Protein 2INC (pdb70)

Foldseek 3Di:
DDDDCVVCVVVQLPPDDADDVDHPCVQAPCQLAVCPPPDLVLLQVQDFPDGDDPVRLVVVVVVLCVVLVVVCVVCLVVPVLVVFQLLVVLLLLLCLLLPLVLLLVVLVLLVSLLRRYSHSVSNVLSPLSSVLSVVRSVVSLVRLVSCCVVFVSSVSSPCRCVFQQLLNVLSCLLSCVQGVRGHNLSVLQLPLAQQLVQPVLVVLVVVLLLCVLRVNNSVSSSSVSSSVSRCSNSSRNLSSLLSCVVPPHQVVSQVSNLLRNVLNLLNCLQSPQLSQLASRDPVSRPAHQLVCCVPPHDVVVCVSQVVSVHDDHPCSVVSNVCSLKRSLFSLLVCQLAQLSAQGARANRCFPVSVVVNCVNRPCCCQWVVVVVVVCLVCVLVVNNVVSHDFDDADAALNSSGHQTTTGGPVDDGDWPWDDDPRDIGTHNDPSSVVSCVVPVVVRPPDAHLVRCLVVVNQPVSGVVSSCVSRVGDPRRRYHHSVNCPSSVSVD/DDDDAPADPVCGPVPDDDDPLCRPFADPQQLVVDLQASDPDDCPDPVNVLQNVQQVVFPLDDPCPRPAAQPVSDDPVVLCVVVVVLVVVLVCLVVVVVVVVLLVPFDPVVLLVCLQQNLLCLVVLVLLLLLLCLLLVRYDIRNSNVLSVSLSVLSVVLSVSSVVVLVVSCVSPVPNCRVNCSVVSCVPPQLNPLVVVLSVVLSPNNRSLLSLLSNLQFNLLLCLLLRQVPVLVVCVVSSNPSSVVVSVSSVVSNVSSLSSSLSSLLSSVVDPPNVVSSVVSCVVSNVSSLSNLLSNQCPDDVSVVSSVRSNVSSVVSVVVSD/DFWEWEDEPQDDDIHIFDDDQFDFQQVVLVSVCVVDDVPPDDDDVVWGKWKAQPPPRHTDDRGDGNVRPPADGHGYIYTDTHD

Solvent-accessible surface area: 31194 Å² total; per-residue (Å²): 72,82,37,131,80,116,69,16,10,84,9,9,40,55,1,9,9,77,18,139,51,10,80,58,119,85,2,10,19,92,85,1,1,2,4,48,84,12,63,20,140,25,4,68,170,8,80,1,80,126,62,17,6,4,22,57,2,0,48,81,0,78,109,43,5,49,32,6,35,66,59,18,73,83,67,80,228,77,13,39,24,100,146,13,50,54,0,9,28,3,2,8,10,5,15,6,0,5,26,0,1,1,22,3,6,6,1,8,0,0,0,0,0,2,0,0,1,20,1,8,1,2,2,7,2,0,1,8,0,0,4,0,2,0,2,0,0,5,1,0,0,60,11,0,38,40,16,7,132,98,23,44,26,4,5,3,4,6,63,0,2,57,6,40,0,24,11,0,2,3,2,19,1,2,9,0,0,0,0,5,6,28,20,0,4,0,0,0,0,1,4,0,6,0,17,7,44,10,0,14,34,48,32,10,84,24,18,11,54,34,0,44,91,34,29,10,96,31,5,11,30,0,0,49,15,0,23,75,0,11,49,22,0,4,16,0,0,15,8,0,0,96,10,0,38,142,58,70,59,89,104,68,0,27,76,27,0,8,7,0,0,3,4,0,1,10,15,6,0,10,27,15,0,4,17,28,0,3,6,16,39,53,152,19,25,125,39,0,0,53,62,12,0,70,94,99,1,4,49,60,4,51,131,65,2,123,96,15,43,10,92,115,4,120,4,7,109,81,0,59,111,10,0,48,38,13,0,1,0,6,0,0,4,6,0,0,15,3,27,20,0,2,5,38,0,1,1,7,0,18,53,96,26,24,115,25,0,56,131,56,7,118,29,4,35,84,8,4,0,30,0,1,43,8,0,6,67,14,24,53,98,56,100,70,104,41,0,46,16,83,10,20,18,1,11,0,10,1,6,5,3,12,2,14,37,7,0,2,79,148,57,65,4,95,9,55,8,29,96,49,129,74,60,16,7,6,0,23,12,82,3,0,50,59,1,0,95,54,50,28,98,15,10,42,54,10,21,2,9,4,26,24,34,70,127,34,86,0,119,92,58,71,62,68,4,7,33,122,62,7,38,2,62,85,29,1,52,4,65,6,12,66,114,52,98,24,12,147,64,67,177,94,49,141,54,44,163,10,0,43,63,6,49,83,53,243,143,181,7,22,40,9,9,3,3,0,0,37,1,15,8,9,34,66,68,61,117,65,7,2,19,3,4,18,110,15,74,5,0,69,15,1,61,117,42,5,60,103,3,59,4,112,40,144,75,26,33,51,5,79,6,70,50,93,16,3,2,68,42,0,1,68,64,0,20,38,34,5,75,99,0,35,23,29,1,45,124,11,60,96,178,19,14,14,115,155,16,71,105,128,6,0,92,24,1,22,88,8,12,0,0,2,2,1,0,4,0,0,0,2,2,2,0,0,6,0,1,3,1,0,14,0,0,0,0,0,2,6,0,0,4,2,0,4,0,0,4,1,0,0,5,2,0,0,7,5,0,60,13,0,11,90,33,33,102,103,18,9,6,13,171,130,2,78,84,29,0,26,104,20,99,1,0,33,3,0,4,29,0,0,0,72,3,6,44,10,31,19,2,0,20,2,1,0,0,3,4,5,0,0,4,0,1,0,0,6,0,5,7,75,24,2,6,59,24,0,134,91,75,45,0,57,3,6,12,62,0,3,123,3,4,25,132,2,0,81,16,4,39,111,6,1,40,26,0,8,155,15,1,46,130,76,168,37,2,100,94,28,10,91,140,27,26,65,121,10,52,74,26,5,34,87,0,2,66,31,0,0,53,36,10,73,117,8,127,74,7,14,99,84,0,37,63,38,5,85,119,21,25,98,123,22,58,138,30,28,0,3,1,2,0,41,56,0,0,1,0,3,6,2,79,3,50,47,114,14,27,2,53,96,0,2,122,76,1,13,120,19,0,30,72,4,2,4,81,62,59,132,166,82,62,42,34,0,73,47,32,99,90,40,54,74,6,77,104,52,54,46,6,66,109,9,64,21,60,84,17,2,0,1,7,0,20,20,66,136

InterPro domains:
  IPR003430 Propane/methane/phenol/toluene hydroxylase [PF02332] (18-248)
  IPR007029 YHS domain [PF04945] (409-447)
  IPR009078 Ferritin-like superfamily [SSF47240] (3-491)
  IPR012348 Ribonucleotide reductase-like [G3DSA:1.10.620.20] (2-492)

Secondary structure (DSSP, 8-state):
----HHHHHHHHT------SSS-HHHHS-HHHH--TT--HHHHTT---SS---HHHHHHHHHHHHHHHHHHHHHHTTTTGGGTS-HHHHHHHHHHHHHHHHHHHHHHHHHHHHHHH-S-HHHHHHHHHHHHHHHHHHHHHHHHHHTTGGG-GGGGHHHHGGGS--HHHHHHHHHHIIIIISS-HHHHIIIIIIIIIIIIIHHHHHHHHHHHHHTT-HHHHHHHHHHHHHHHHHHTTHHHHHHHHHHTT-HHHHHHHHHHHHHHHHHHHHHHTHHIIIIIS-GGG--S-HHHHIIIIIIHHHHHHHHHHT----TTHHHHHHHTTTHHHHHHHHHHHTGGGSSS------SHHHHHHHHHHSTTTTTTHHHHHHHHHHHHHTT-GGGGS-SSPBPBPTTT-SB-B---GGG-------EEETTEEE--SSHHHHHHHHHSGGGTTT---HHHHHHTT-SSS-SHHHHHHHTT--TTTS---TTTTGGGGG--/-PPPPSS-GGGSS-SSPPPHHHHHHSS---TTS-TTS-SSS-TTSHHHHHHIIIIIT-SS--S-GGG---TT---HHHHHHHHHHHHHHHHHHHHHHHHTTTGGGS-HHHHHHHHHHTTTHHHHHHHHHHHHHHHHHH-SSHHHHHHHHHHHHHHHHHHHHHHHHHHHHHHH-TTS-TTTSHHHHHHH-HHHHHHHHHHHHHTT--SHHHHHIIIIIIIHHHHIIIIIIIHHHHHHHTT-HHHHHHHHHHHHHHHHHHHHHHHHHHHHTTSTTHHHHHHHHHHHHHHHHHHHHHHHHHHSTTHHHHHHHHHHHHHHHHHTT-/-EEEEEEETT-SBEEEEEE-TT-BHHHHHHHHHTTTBTTTB---TTSEEEEEETTT-PEEPTT-BGGGS-PPTT-EEEEEEE-

Nearest PDB structures (foldseek):
  3n1x-assembly1_B-1  TM=1.002E+00  e=7.372E-39  Pseudomonas sp. OX1
  5tdv-assembly1_F  TM=9.930E-01  e=7.762E-27  Ectopseudomonas mendocina
  3dhi-assembly1_B  TM=9.933E-01  e=3.415E-26  Ectopseudomonas mendocina
  5tds-assembly1_B  TM=9.917E-01  e=7.316E-26  Ectopseudomonas mendocina
  1fyz-assembly1_A  TM=6.584E-01  e=3.169E-04  Methylococcus capsulatus

B-factor: mean 41.69, std 8.8, range [20.0, 91.55]

Sequence (896 aa):
SMLKREDWYDLTRTTNWTPKYVTENELFPEEMSGARGISMEAWEKYDEPYKITYPEYVSIQREKDSGAYSIKAALERDGFVDRADPGWVSTMQLHFGAIALEEYAASTAEARMARFAKAPGNRNMATFGMMDENRHGQIQLYFPYANVKRSRKWDWAHKAIHTNEWAAIAARSFFDDMMMTRDSVAVSIMLTFAFETGFTNMQFLGLAADAAEAGDHTFASLISSIQTDESRHAQQGGPSLKILVENGKKDEAQQMVDVAIWRSWKLFSVLTGPIMDYYTPLESRNQSFKEFMLEWIVAQFERQLLDLGLDKPWYWDQFMQDLDETHHGMHLGVWYWRPTVWWDPAAGVSPEEREWLEEKYPGWNDTWGQCWDVITDNLVNGKPELTVPETLPTICNMCNLPIAHTPGNKWNVKDYQLEYEGRLYHFGSEADRWCFQIDPERYKNHTNLVDRFLKGEIQPADLAGALMYMSLEPGVMGDDAHDYEWVKAYQALKPLKTWSHLAGNRRRPSEYEVVSTNLHYFTDNPERPWELDSNLPMQTWYKKYCFDSPLKHDDWNAFRDPDQLVYRTYNLLQDGQESYVQGLFDQLNDRGHDQMLTREWVETLARFYTPARYLFHALQMGSVYIHQIAPASTITNCATYETADHLRWLTHTAYRTRELANCYPDVGFGKRERDVWENDPAWQGFRELIEKALIAWDWGEAFTAINLVTKPAVEEALLQQLGSLAQSEGDTLLGLLAQAQKRDAERHRRWSSALVKMALEKEGNREVLQKWVAKWEPLADKAIEAYCSALPDGENAIVEAKSASRYVRQMMGTFPIMSNFERDFVIQLVPVDTEDTMDQVAEKCAYHSINRRVHPQPEKILRVRRHEDGTLFPRGMIVSDAGLRPTETLDIIFMD

Organism: Stutzerimonas stutzeri (NCBI:txid316)

CATH classification: 1.10.620.20

Structure (mmCIF, N/CA/C/O backbone):
data_2INC
#
_entry.id   2INC
#
_cell.length_a   182.555
_cell.length_b   182.555
_cell.length_c   68.111
_cell.angle_alpha   90.00
_cell.angle_beta   90.00
_cell.angle_gamma   120.00
#
_symmetry.space_group_name_H-M   'P 31 2 1'
#
loop_
_entity.id
_entity.type
_entity.pdbx_description
1 polymer 'Toluene, o-xylene monooxygenase oxygenase subunit'
2 polymer 'Toluene, o-xylene monooxygenase oxygenase subunit'
3 polymer 'TouB protein'
4 non-polymer 'FE (III) ION'
5 non-polymer 'HEXAETHYLENE GLYCOL'
6 water water
#
loop_
_atom_site.group_PDB
_atom_site.id
_atom_site.type_symbol
_atom_site.label_atom_id
_atom_site.label_alt_id
_atom_site.label_comp_id
_atom_site.label_asym_id
_atom_site.label_entity_id
_atom_site.label_seq_id
_atom_site.pdbx_PDB_ins_code
_atom_site.Cartn_x
_atom_site.Cartn_y
_atom_site.Cartn_z
_atom_site.occupancy
_atom_site.B_iso_or_equiv
_atom_site.auth_seq_id
_atom_site.auth_comp_id
_atom_site.auth_asym_id
_atom_site.auth_atom_id
_atom_site.pdbx_PDB_model_num
ATOM 1 N N . SER A 1 1 ? 98.716 5.417 10.681 1.00 37.21 2 SER A N 1
ATOM 2 C CA . SER A 1 1 ? 97.664 5.246 9.689 1.00 39.45 2 SER A CA 1
ATOM 3 C C . SER A 1 1 ? 97.362 3.760 9.590 1.00 38.65 2 SER A C 1
ATOM 4 O O . SER A 1 1 ? 98.186 2.934 10.013 1.00 37.65 2 SER A O 1
ATOM 7 N N . MET A 1 2 ? 96.175 3.463 9.072 1.00 38.58 3 MET A N 1
ATOM 8 C CA . MET A 1 2 ? 95.709 2.074 8.817 1.00 39.50 3 MET A CA 1
ATOM 9 C C . MET A 1 2 ? 95.681 1.791 7.330 1.00 40.02 3 MET A C 1
ATOM 10 O O . MET A 1 2 ? 95.358 2.687 6.529 1.00 38.84 3 MET A O 1
ATOM 15 N N . LEU A 1 3 ? 95.972 0.541 6.947 1.00 39.39 4 LEU A N 1
ATOM 16 C CA . LEU A 1 3 ? 95.713 0.139 5.570 1.00 39.29 4 LEU A CA 1
ATOM 17 C C . LEU A 1 3 ? 94.208 0.122 5.264 1.00 39.68 4 LEU A C 1
ATOM 18 O O . LEU A 1 3 ? 93.360 0.035 6.165 1.00 38.33 4 LEU A O 1
ATOM 23 N N . LYS A 1 4 ? 93.901 0.161 3.969 1.00 39.89 5 LYS A N 1
ATOM 24 C CA . LYS A 1 4 ? 92.549 -0.060 3.438 1.00 42.20 5 LYS A CA 1
ATOM 25 C C . LYS A 1 4 ? 92.344 -1.568 3.408 1.00 41.22 5 LYS A C 1
ATOM 26 O O . LYS A 1 4 ? 93.279 -2.273 3.080 1.00 41.32 5 LYS A O 1
ATOM 32 N N . ARG A 1 5 ? 91.143 -2.054 3.743 1.00 40.60 6 ARG A N 1
ATOM 33 C CA . ARG A 1 5 ? 90.869 -3.471 3.823 1.00 40.49 6 ARG A CA 1
ATOM 34 C C . ARG A 1 5 ? 91.295 -4.213 2.566 1.00 41.21 6 ARG A C 1
ATOM 35 O O . ARG A 1 5 ? 91.817 -5.336 2.617 1.00 39.18 6 ARG A O 1
ATOM 43 N N . GLU A 1 6 ? 91.038 -3.576 1.429 1.00 41.30 7 GLU A N 1
ATOM 44 C CA . GLU A 1 6 ? 91.198 -4.219 0.157 1.00 42.83 7 GLU A CA 1
ATOM 45 C C . GLU A 1 6 ? 92.665 -4.524 -0.100 1.00 42.19 7 GLU A C 1
ATOM 46 O O . GLU A 1 6 ? 92.986 -5.420 -0.858 1.00 42.20 7 GLU A O 1
ATOM 52 N N . ASP A 1 7 ? 93.556 -3.767 0.530 1.00 41.52 8 ASP A N 1
ATOM 53 C CA . ASP A 1 7 ? 94.984 -3.977 0.331 1.00 40.94 8 ASP A CA 1
ATOM 54 C C . ASP A 1 7 ? 95.551 -5.213 1.008 1.00 39.03 8 ASP A C 1
ATOM 55 O O . ASP A 1 7 ? 96.574 -5.719 0.565 1.00 36.96 8 ASP A O 1
ATOM 60 N N . TRP A 1 8 ? 94.883 -5.722 2.058 1.00 36.29 9 TRP A N 1
ATOM 61 C CA . TRP A 1 8 ? 95.426 -6.872 2.778 1.00 35.22 9 TRP A CA 1
ATOM 62 C C . TRP A 1 8 ? 94.457 -8.065 2.926 1.00 35.76 9 TRP A C 1
ATOM 63 O O . TRP A 1 8 ? 94.840 -9.142 3.418 1.00 35.50 9 TRP A O 1
ATOM 74 N N . TYR A 1 9 ? 93.211 -7.857 2.523 1.00 35.18 10 TYR A N 1
ATOM 75 C CA . TYR A 1 9 ? 92.186 -8.842 2.723 1.00 35.67 10 TYR A CA 1
ATOM 76 C C . TYR A 1 9 ? 92.569 -10.215 2.173 1.00 35.55 10 TYR A C 1
ATOM 77 O O . TYR A 1 9 ? 92.418 -11.220 2.860 1.00 35.34 10 TYR A O 1
ATOM 86 N N . ASP A 1 10 ? 93.057 -10.278 0.938 1.00 35.26 11 ASP A N 1
ATOM 87 C CA . ASP A 1 10 ? 93.427 -11.562 0.395 1.00 35.37 11 ASP A CA 1
ATOM 88 C C . ASP A 1 10 ? 94.376 -12.387 1.257 1.00 34.05 11 ASP A C 1
ATOM 89 O O . ASP A 1 10 ? 94.285 -13.588 1.282 1.00 34.39 11 ASP A O 1
ATOM 94 N N . LEU A 1 11 ? 95.330 -11.768 1.929 1.00 33.36 12 LEU A N 1
ATOM 95 C CA . LEU A 1 11 ? 96.228 -12.562 2.767 1.00 34.36 12 LEU A CA 1
ATOM 96 C C . LEU A 1 11 ? 95.491 -13.337 3.890 1.00 34.70 12 LEU A C 1
ATOM 97 O O . LEU A 1 11 ? 96.005 -14.326 4.440 1.00 33.36 12 LEU A O 1
ATOM 102 N N . THR A 1 12 ? 94.291 -12.904 4.212 1.00 35.08 13 THR A N 1
ATOM 103 C CA . THR A 1 12 ? 93.542 -13.628 5.270 1.00 36.50 13 THR A CA 1
ATOM 104 C C . THR A 1 12 ? 93.035 -14.967 4.746 1.00 35.04 13 THR A C 1
ATOM 105 O O . THR A 1 12 ? 92.819 -15.872 5.511 1.00 37.53 13 THR A O 1
ATOM 109 N N . ARG A 1 13 ? 92.857 -15.098 3.440 1.00 34.71 14 ARG A N 1
ATOM 110 C CA . ARG A 1 13 ? 92.412 -16.372 2.851 1.00 35.23 14 ARG A CA 1
ATOM 111 C C . ARG A 1 13 ? 93.459 -17.027 1.941 1.00 34.84 14 ARG A C 1
ATOM 112 O O . ARG A 1 13 ? 93.142 -17.874 1.101 1.00 35.61 14 ARG A O 1
ATOM 120 N N . THR A 1 14 ? 94.711 -16.624 2.092 1.00 32.89 15 THR A N 1
ATOM 121 C CA . THR A 1 14 ? 95.854 -17.324 1.484 1.00 33.26 15 THR A CA 1
ATOM 122 C C . THR A 1 14 ? 96.385 -18.342 2.472 1.00 32.79 15 THR A C 1
ATOM 123 O O . THR A 1 14 ? 97.429 -18.150 3.125 1.00 33.29 15 THR A O 1
ATOM 127 N N . THR A 1 15 ? 95.615 -19.426 2.630 1.00 31.34 16 THR A N 1
ATOM 128 C CA . THR A 1 15 ? 95.881 -20.309 3.770 1.00 31.99 16 THR A CA 1
ATOM 129 C C . THR A 1 15 ? 95.937 -21.777 3.373 1.00 31.10 16 THR A C 1
ATOM 130 O O . THR A 1 15 ? 96.226 -22.599 4.187 1.00 32.42 16 THR A O 1
ATOM 134 N N . ASN A 1 16 ? 95.701 -22.066 2.104 1.00 31.93 17 ASN A N 1
ATOM 135 C CA . ASN A 1 16 ? 95.876 -23.426 1.612 1.00 32.58 17 ASN A CA 1
ATOM 136 C C . ASN A 1 16 ? 97.366 -23.752 1.443 1.00 33.15 17 ASN A C 1
ATOM 137 O O . ASN A 1 16 ? 98.190 -22.893 1.048 1.00 31.92 17 ASN A O 1
ATOM 142 N N . TRP A 1 17 ? 97.695 -25.000 1.753 1.00 32.42 18 TRP A N 1
ATOM 143 C CA . TRP A 1 17 ? 99.029 -25.519 1.524 1.00 33.02 18 TRP A CA 1
ATOM 144 C C . TRP A 1 17 ? 98.910 -27.004 1.167 1.00 33.15 18 TRP A C 1
ATOM 145 O O . TRP A 1 17 ? 97.823 -27.603 1.314 1.00 33.33 18 TRP A O 1
ATOM 156 N N . THR A 1 18 ? 100.015 -27.553 0.668 1.00 33.20 19 THR A N 1
ATOM 157 C CA . THR A 1 18 ? 100.089 -28.897 0.130 1.00 34.41 19 THR A CA 1
ATOM 158 C C . THR A 1 18 ? 100.601 -29.766 1.250 1.00 35.14 19 THR A C 1
ATOM 159 O O . THR A 1 18 ? 101.771 -29.630 1.615 1.00 34.34 19 THR A O 1
ATOM 163 N N . PRO A 1 19 ? 99.731 -30.661 1.795 1.00 36.97 20 PRO A N 1
ATOM 164 C CA . PRO A 1 19 ? 100.150 -31.466 2.951 1.00 37.46 20 PRO A CA 1
ATOM 165 C C . PRO A 1 19 ? 101.219 -32.496 2.579 1.00 38.03 20 PRO A C 1
ATOM 166 O O . PRO A 1 19 ? 101.308 -32.902 1.447 1.00 38.67 20 PRO A O 1
ATOM 170 N N . LYS A 1 20 ? 102.053 -32.862 3.531 1.00 38.46 21 LYS A N 1
ATOM 171 C CA . LYS A 1 20 ? 103.175 -33.756 3.239 1.00 38.54 21 LYS A CA 1
ATOM 172 C C . LYS A 1 20 ? 103.199 -34.886 4.223 1.00 38.31 21 LYS A C 1
ATOM 173 O O . LYS A 1 20 ? 103.582 -36.017 3.876 1.00 38.61 21 LYS A O 1
ATOM 179 N N . TYR A 1 21 ? 102.862 -34.582 5.477 1.00 36.07 22 TYR A N 1
ATOM 180 C CA . TYR A 1 21 ? 103.019 -35.566 6.515 1.00 36.25 22 TYR A CA 1
ATOM 181 C C . TYR A 1 21 ? 101.777 -36.431 6.664 1.00 36.40 22 TYR A C 1
ATOM 182 O O . TYR A 1 21 ? 101.780 -37.414 7.452 1.00 35.84 22 TYR A O 1
ATOM 191 N N . VAL A 1 22 ? 100.713 -36.014 5.958 1.00 36.35 23 VAL A N 1
ATOM 192 C CA . VAL A 1 22 ? 99.442 -36.705 5.833 1.00 35.93 23 VAL A CA 1
ATOM 193 C C . VAL A 1 22 ? 99.023 -36.451 4.391 1.00 36.73 23 VAL A C 1
ATOM 194 O O . VAL A 1 22 ? 99.524 -35.518 3.713 1.00 35.21 23 VAL A O 1
ATOM 198 N N . THR A 1 23 ? 98.109 -37.262 3.882 1.00 35.84 24 THR A N 1
ATOM 199 C CA . THR A 1 23 ? 97.675 -37.019 2.493 1.00 36.43 24 THR A CA 1
ATOM 200 C C . THR A 1 23 ? 96.513 -36.014 2.434 1.00 36.00 24 THR A C 1
ATOM 201 O O . THR A 1 23 ? 95.852 -35.740 3.452 1.00 35.93 24 THR A O 1
ATOM 205 N N . GLU A 1 24 ? 96.239 -35.482 1.253 1.00 35.78 25 GLU A N 1
ATOM 206 C CA . GLU A 1 24 ? 95.150 -34.520 1.090 1.00 37.18 25 GLU A CA 1
ATOM 207 C C . GLU A 1 24 ? 93.795 -35.140 1.420 1.00 38.85 25 GLU A C 1
ATOM 208 O O . GLU A 1 24 ? 92.972 -34.519 2.128 1.00 38.02 25 GLU A O 1
ATOM 214 N N . ASN A 1 25 ? 93.586 -36.404 0.979 1.00 39.13 26 ASN A N 1
ATOM 215 C CA . ASN A 1 25 ? 92.323 -37.143 1.276 1.00 39.50 26 ASN A CA 1
ATOM 216 C C . ASN A 1 25 ? 92.185 -37.443 2.766 1.00 39.24 26 ASN A C 1
ATOM 217 O O . ASN A 1 25 ? 91.061 -37.506 3.294 1.00 41.05 26 ASN A O 1
ATOM 222 N N . GLU A 1 26 ? 93.294 -37.596 3.458 1.00 38.47 27 GLU A N 1
ATOM 223 C CA . GLU A 1 26 ? 93.227 -37.805 4.905 1.00 39.65 27 GLU A CA 1
ATOM 224 C C . GLU A 1 26 ? 92.844 -36.502 5.595 1.00 38.51 27 GLU A C 1
ATOM 225 O O . GLU A 1 26 ? 92.054 -36.505 6.522 1.00 37.57 27 GLU A O 1
ATOM 231 N N . LEU A 1 27 ? 93.409 -35.385 5.126 1.00 38.04 28 LEU A N 1
ATOM 232 C CA . LEU A 1 27 ? 93.222 -34.087 5.796 1.00 36.35 28 LEU A CA 1
ATOM 233 C C . LEU A 1 27 ? 91.827 -33.531 5.530 1.00 36.80 28 LEU A C 1
ATOM 234 O O . LEU A 1 27 ? 91.217 -32.871 6.391 1.00 36.61 28 LEU A O 1
ATOM 239 N N . PHE A 1 28 ? 91.328 -33.819 4.330 1.00 36.15 29 PHE A N 1
ATOM 240 C CA . PHE A 1 28 ? 90.006 -33.432 3.912 1.00 36.28 29 PHE A CA 1
ATOM 241 C C . PHE A 1 28 ? 89.213 -34.684 3.467 1.00 37.91 29 PHE A C 1
ATOM 242 O O . PHE A 1 28 ? 89.064 -34.907 2.242 1.00 38.77 29 PHE A O 1
ATOM 250 N N . PRO A 1 29 ? 88.708 -35.493 4.436 1.00 38.52 30 PRO A N 1
ATOM 251 C CA . PRO A 1 29 ? 87.978 -36.724 4.060 1.00 39.02 30 PRO A CA 1
ATOM 252 C C . PRO A 1 29 ? 86.772 -36.408 3.171 1.00 39.40 30 PRO A C 1
ATOM 253 O O . PRO A 1 29 ? 86.003 -35.501 3.503 1.00 38.68 30 PRO A O 1
ATOM 257 N N . GLU A 1 30 ? 86.616 -37.108 2.039 1.00 39.37 31 GLU A N 1
ATOM 258 C CA . GLU A 1 30 ? 85.552 -36.765 1.088 1.00 38.99 31 GLU A CA 1
ATOM 259 C C . GLU A 1 30 ? 84.129 -36.715 1.688 1.00 38.11 31 GLU A C 1
ATOM 260 O O . GLU A 1 30 ? 83.351 -35.799 1.341 1.00 37.41 31 GLU A O 1
ATOM 266 N N . GLU A 1 31 ? 83.828 -37.613 2.647 1.00 36.94 32 GLU A N 1
ATOM 267 C CA . GLU A 1 31 ? 82.500 -37.591 3.283 1.00 35.53 32 GLU A CA 1
ATOM 268 C C . GLU A 1 31 ? 82.262 -36.298 4.063 1.00 35.82 32 GLU A C 1
ATOM 269 O O . GLU A 1 31 ? 81.107 -35.912 4.289 1.00 35.05 32 GLU A O 1
ATOM 275 N N . MET A 1 32 ? 83.345 -35.622 4.466 1.00 35.12 33 MET A N 1
ATOM 276 C CA . MET A 1 32 ? 83.212 -34.348 5.180 1.00 34.94 33 MET A CA 1
ATOM 277 C C . MET A 1 32 ? 83.374 -33.130 4.260 1.00 35.02 33 MET A C 1
ATOM 278 O O . MET A 1 32 ? 82.705 -32.127 4.485 1.00 36.85 33 MET A O 1
ATOM 283 N N . SER A 1 33 ? 84.265 -33.208 3.264 1.00 34.31 34 SER A N 1
ATOM 284 C CA . SER A 1 33 ? 84.625 -32.048 2.462 1.00 35.22 34 SER A CA 1
ATOM 285 C C . SER A 1 33 ? 83.789 -31.905 1.226 1.00 34.81 34 SER A C 1
ATOM 286 O O . SER A 1 33 ? 83.512 -30.798 0.796 1.00 34.99 34 SER A O 1
ATOM 289 N N . GLY A 1 34 ? 83.420 -33.026 0.625 1.00 34.29 35 GLY A N 1
ATOM 290 C CA . GLY A 1 34 ? 82.625 -32.938 -0.593 1.00 34.44 35 GLY A CA 1
ATOM 291 C C . GLY A 1 34 ? 83.273 -32.204 -1.753 1.00 33.89 35 GLY A C 1
ATOM 292 O O . GLY A 1 34 ? 82.583 -31.532 -2.499 1.00 35.67 35 GLY A O 1
ATOM 293 N N . ALA A 1 35 ? 84.573 -32.356 -1.933 1.00 35.04 36 ALA A N 1
ATOM 294 C CA . ALA A 1 35 ? 85.296 -31.571 -2.959 1.00 35.77 36 ALA A CA 1
ATOM 295 C C . ALA A 1 35 ? 85.027 -32.127 -4.361 1.00 37.86 36 ALA A C 1
ATOM 296 O O . ALA A 1 35 ? 85.276 -31.444 -5.362 1.00 38.29 36 ALA A O 1
ATOM 298 N N . ARG A 1 36 ? 84.510 -33.359 -4.414 1.00 39.42 37 ARG A N 1
ATOM 299 C CA . ARG A 1 36 ? 83.920 -33.956 -5.644 1.00 39.88 37 ARG A CA 1
ATOM 300 C C . ARG A 1 36 ? 84.895 -34.093 -6.844 1.00 41.34 37 ARG A C 1
ATOM 301 O O . ARG A 1 36 ? 84.491 -33.971 -8.007 1.00 43.14 37 ARG A O 1
ATOM 309 N N . GLY A 1 37 ? 86.156 -34.385 -6.532 1.00 42.30 38 GLY A N 1
ATOM 310 C CA . GLY A 1 37 ? 87.202 -34.535 -7.530 1.00 43.53 38 GLY A CA 1
ATOM 311 C C . GLY A 1 37 ? 87.663 -33.212 -8.106 1.00 44.23 38 GLY A C 1
ATOM 312 O O . GLY A 1 37 ? 88.465 -33.193 -9.042 1.00 45.22 38 GLY A O 1
ATOM 313 N N . ILE A 1 38 ? 87.167 -32.094 -7.580 1.00 43.45 39 ILE A N 1
ATOM 314 C CA . ILE A 1 38 ? 87.627 -30.782 -8.046 1.00 42.94 39 ILE A CA 1
ATOM 315 C C . ILE A 1 38 ? 88.853 -30.419 -7.223 1.00 41.68 39 ILE A C 1
ATOM 316 O O . ILE A 1 38 ? 88.849 -30.596 -6.013 1.00 41.85 39 ILE A O 1
ATOM 321 N N . SER A 1 39 ? 89.924 -29.957 -7.875 1.00 41.46 40 SER A N 1
ATOM 322 C CA . SER A 1 39 ? 91.238 -29.820 -7.222 1.00 41.92 40 SER A CA 1
ATOM 323 C C . SER A 1 39 ? 91.247 -28.685 -6.215 1.00 41.13 40 SER A C 1
ATOM 324 O O . SER A 1 39 ? 90.424 -27.769 -6.289 1.00 39.55 40 SER A O 1
ATOM 327 N N . MET A 1 40 ? 92.186 -28.751 -5.277 1.00 42.18 41 MET A N 1
ATOM 328 C CA . MET A 1 40 ? 92.412 -27.635 -4.381 1.00 42.53 41 MET A CA 1
ATOM 329 C C . MET A 1 40 ? 92.579 -26.351 -5.201 1.00 42.58 41 MET A C 1
ATOM 330 O O . MET A 1 40 ? 91.953 -25.334 -4.926 1.00 41.38 41 MET A O 1
ATOM 335 N N . GLU A 1 41 ? 93.399 -26.387 -6.241 1.00 42.82 42 GLU A N 1
ATOM 336 C CA . GLU A 1 41 ? 93.572 -25.186 -7.070 1.00 44.17 42 GLU A CA 1
ATOM 337 C C . GLU A 1 41 ? 92.262 -24.557 -7.623 1.00 41.77 42 GLU A C 1
ATOM 338 O O . GLU A 1 41 ? 92.112 -23.347 -7.634 1.00 41.00 42 GLU A O 1
ATOM 344 N N . ALA A 1 42 ? 91.338 -25.383 -8.111 1.00 40.95 43 ALA A N 1
ATOM 345 C CA . ALA A 1 42 ? 90.069 -24.886 -8.633 1.00 39.22 43 ALA A CA 1
ATOM 346 C C . ALA A 1 42 ? 89.117 -24.388 -7.516 1.00 38.83 43 ALA A C 1
ATOM 347 O O . ALA A 1 42 ? 88.330 -23.455 -7.743 1.00 38.56 43 ALA A O 1
ATOM 349 N N . TRP A 1 43 ? 89.180 -24.975 -6.317 1.00 38.07 44 TRP A N 1
ATOM 350 C CA . TRP A 1 43 ? 88.383 -24.425 -5.158 1.00 37.55 44 TRP A CA 1
ATOM 351 C C . TRP A 1 43 ? 88.841 -23.043 -4.698 1.00 38.23 44 TRP A C 1
ATOM 352 O O . TRP A 1 43 ? 88.087 -22.283 -4.076 1.00 37.60 44 TRP A O 1
ATOM 363 N N . GLU A 1 44 ? 90.107 -22.725 -4.955 1.00 38.51 45 GLU A N 1
ATOM 364 C CA . GLU A 1 44 ? 90.665 -21.437 -4.589 1.00 39.65 45 GLU A CA 1
ATOM 365 C C . GLU A 1 44 ? 90.160 -20.293 -5.448 1.00 40.69 45 GLU A C 1
ATOM 366 O O . GLU A 1 44 ? 90.397 -19.124 -5.129 1.00 41.02 45 GLU A O 1
ATOM 372 N N . LYS A 1 45 ? 89.439 -20.615 -6.519 1.00 42.11 46 LYS A N 1
ATOM 373 C CA . LYS A 1 45 ? 88.711 -19.600 -7.260 1.00 44.19 46 LYS A CA 1
ATOM 374 C C . LYS A 1 45 ? 87.509 -19.020 -6.498 1.00 43.97 46 LYS A C 1
ATOM 375 O O . LYS A 1 45 ? 86.949 -17.987 -6.889 1.00 42.30 46 LYS A O 1
ATOM 381 N N . TYR A 1 46 ? 87.151 -19.662 -5.375 1.00 43.68 47 TYR A N 1
ATOM 382 C CA . TYR A 1 46 ? 86.019 -19.236 -4.545 1.00 42.16 47 TYR A CA 1
ATOM 383 C C . TYR A 1 46 ? 86.193 -17.795 -4.079 1.00 43.72 47 TYR A C 1
ATOM 384 O O . TYR A 1 46 ? 87.165 -17.484 -3.375 1.00 43.01 47 TYR A O 1
ATOM 393 N N . ASP A 1 47 ? 85.240 -16.923 -4.431 1.00 44.29 48 ASP A N 1
ATOM 394 C CA . ASP A 1 47 ? 85.342 -15.533 -4.011 1.00 46.33 48 ASP A CA 1
ATOM 395 C C . ASP A 1 47 ? 84.020 -14.986 -3.453 1.00 47.00 48 ASP A C 1
ATOM 396 O O . ASP A 1 47 ? 83.095 -14.686 -4.202 1.00 48.46 48 ASP A O 1
ATOM 401 N N . GLU A 1 48 ? 83.951 -14.858 -2.127 1.00 46.37 49 GLU A N 1
ATOM 402 C CA . GLU A 1 48 ? 82.728 -14.432 -1.476 1.00 45.66 49 GLU A CA 1
ATOM 403 C C . GLU A 1 48 ? 82.476 -12.974 -1.817 1.00 45.03 49 GLU A C 1
ATOM 404 O O . GLU A 1 48 ? 83.403 -12.187 -1.752 1.00 45.70 49 GLU A O 1
ATOM 410 N N . PRO A 1 49 ? 81.226 -12.604 -2.185 1.00 44.67 50 PRO A N 1
ATOM 411 C CA . PRO A 1 49 ? 81.020 -11.196 -2.530 1.00 43.60 50 PRO A CA 1
ATOM 412 C C . PRO A 1 49 ? 81.088 -10.226 -1.371 1.00 43.88 50 PRO A C 1
ATOM 413 O O . PRO A 1 49 ? 81.502 -9.093 -1.598 1.00 43.26 50 PRO A O 1
ATOM 417 N N . TYR A 1 50 ? 80.677 -10.622 -0.168 1.00 43.21 51 TYR A N 1
ATOM 418 C CA . TYR A 1 50 ? 80.647 -9.701 1.010 1.00 45.05 51 TYR A CA 1
ATOM 419 C C . TYR A 1 50 ? 81.815 -10.015 1.926 1.00 45.04 51 TYR A C 1
ATOM 420 O O . TYR A 1 50 ? 81.938 -11.130 2.407 1.00 46.96 51 TYR A O 1
ATOM 429 N N . LYS A 1 51 ? 82.690 -9.060 2.164 1.00 43.37 52 LYS A N 1
ATOM 430 C CA . LYS A 1 51 ? 83.925 -9.388 2.840 1.00 42.28 52 LYS A CA 1
ATOM 431 C C . LYS A 1 51 ? 83.871 -8.798 4.237 1.00 39.61 52 LYS A C 1
ATOM 432 O O . LYS A 1 51 ? 83.196 -7.809 4.461 1.00 40.77 52 LYS A O 1
ATOM 438 N N . ILE A 1 52 ? 84.485 -9.430 5.212 1.00 37.81 53 ILE A N 1
ATOM 439 C CA . ILE A 1 52 ? 84.495 -8.845 6.575 1.00 36.16 53 ILE A CA 1
ATOM 440 C C . ILE A 1 52 ? 85.747 -9.357 7.295 1.00 34.59 53 ILE A C 1
ATOM 441 O O . ILE A 1 52 ? 86.187 -10.456 7.051 1.00 33.44 53 ILE A O 1
ATOM 446 N N . THR A 1 53 ? 86.349 -8.557 8.160 1.00 33.38 54 THR A N 1
ATOM 447 C CA . THR A 1 53 ? 87.530 -9.044 8.835 1.00 33.15 54 THR A CA 1
ATOM 448 C C . THR A 1 53 ? 87.204 -9.071 10.316 1.00 31.77 54 THR A C 1
ATOM 449 O O . THR A 1 53 ? 86.237 -8.437 10.737 1.00 33.44 54 THR A O 1
ATOM 453 N N . TYR A 1 54 ? 88.013 -9.760 11.098 1.00 30.96 55 TYR A N 1
ATOM 454 C CA . TYR A 1 54 ? 87.733 -9.961 12.547 1.00 32.16 55 TYR A CA 1
ATOM 455 C C . TYR A 1 54 ? 87.459 -8.654 13.280 1.00 31.90 55 TYR A C 1
ATOM 456 O O . TYR A 1 54 ? 86.472 -8.559 13.973 1.00 33.43 55 TYR A O 1
ATOM 465 N N . PRO A 1 55 ? 88.318 -7.641 13.119 1.00 32.57 56 PRO A N 1
ATOM 466 C CA . PRO A 1 55 ? 88.085 -6.413 13.849 1.00 32.41 56 PRO A CA 1
ATOM 467 C C . PRO A 1 55 ? 86.799 -5.746 13.516 1.00 32.07 56 PRO A C 1
ATOM 468 O O . PRO A 1 55 ? 86.134 -5.217 14.419 1.00 32.46 56 PRO A O 1
ATOM 472 N N . GLU A 1 56 ? 86.416 -5.736 12.242 1.00 31.11 57 GLU A N 1
ATOM 473 C CA . GLU A 1 56 ? 85.138 -5.206 11.894 1.00 32.96 57 GLU A CA 1
ATOM 474 C C . GLU A 1 56 ? 83.999 -6.011 12.548 1.00 32.55 57 GLU A C 1
ATOM 475 O O . GLU A 1 56 ? 82.980 -5.454 13.015 1.00 34.50 57 GLU A O 1
ATOM 481 N N . TYR A 1 57 ? 84.148 -7.327 12.555 1.00 30.96 58 TYR A N 1
ATOM 482 C CA . TYR A 1 57 ? 83.101 -8.238 13.024 1.00 31.31 58 TYR A CA 1
ATOM 483 C C . TYR A 1 57 ? 82.808 -7.930 14.436 1.00 31.24 58 TYR A C 1
ATOM 484 O O . TYR A 1 57 ? 81.680 -7.671 14.759 1.00 31.96 58 TYR A O 1
ATOM 493 N N . VAL A 1 58 ? 83.827 -7.931 15.287 1.00 31.22 59 VAL A N 1
ATOM 494 C CA . VAL A 1 58 ? 83.566 -7.788 16.734 1.00 33.47 59 VAL A CA 1
ATOM 495 C C . VAL A 1 58 ? 83.020 -6.436 17.086 1.00 34.34 59 VAL A C 1
ATOM 496 O O . VAL A 1 58 ? 82.301 -6.269 18.075 1.00 35.43 59 VAL A O 1
ATOM 500 N N . SER A 1 59 ? 83.339 -5.450 16.254 1.00 34.26 60 SER A N 1
ATOM 501 C CA . SER A 1 59 ? 82.929 -4.098 16.544 1.00 34.82 60 SER A CA 1
ATOM 502 C C . SER A 1 59 ? 81.448 -3.911 16.154 1.00 33.17 60 SER A C 1
ATOM 503 O O . SER A 1 59 ? 80.634 -3.466 16.941 1.00 32.15 60 SER A O 1
ATOM 506 N N . ILE A 1 60 ? 81.088 -4.294 14.945 1.00 31.82 61 ILE A N 1
ATOM 507 C CA . ILE A 1 60 ? 79.713 -4.215 14.500 1.00 33.14 61 ILE A CA 1
ATOM 508 C C . ILE A 1 60 ? 78.777 -5.091 15.355 1.00 31.65 61 ILE A C 1
ATOM 509 O O . ILE A 1 60 ? 77.657 -4.686 15.664 1.00 30.76 61 ILE A O 1
ATOM 514 N N . GLN A 1 61 ? 79.238 -6.287 15.773 1.00 29.77 62 GLN A N 1
ATOM 515 C CA . GLN A 1 61 ? 78.352 -7.211 16.447 1.00 30.66 62 GLN A CA 1
ATOM 516 C C . GLN A 1 61 ? 78.238 -6.830 17.896 1.00 32.33 62 GLN A C 1
ATOM 517 O O . GLN A 1 61 ? 77.227 -7.075 18.531 1.00 33.91 62 GLN A O 1
ATOM 523 N N . ARG A 1 62 ? 79.253 -6.186 18.423 1.00 31.67 63 ARG A N 1
ATOM 524 C CA . ARG A 1 62 ? 79.116 -5.635 19.783 1.00 31.58 63 ARG A CA 1
ATOM 525 C C . ARG A 1 62 ? 77.959 -4.605 19.784 1.00 33.10 63 ARG A C 1
ATOM 526 O O . ARG A 1 62 ? 77.109 -4.612 20.696 1.00 32.65 63 ARG A O 1
ATOM 534 N N . GLU A 1 63 ? 77.891 -3.768 18.751 1.00 35.12 64 GLU A N 1
ATOM 535 C CA . GLU A 1 63 ? 76.869 -2.708 18.707 1.00 37.12 64 GLU A CA 1
ATOM 536 C C . GLU A 1 63 ? 75.457 -3.271 18.515 1.00 36.05 64 GLU A C 1
ATOM 537 O O . GLU A 1 63 ? 74.500 -2.806 19.162 1.00 36.56 64 GLU A O 1
ATOM 543 N N . LYS A 1 64 ? 75.336 -4.286 17.674 1.00 35.47 65 LYS A N 1
ATOM 544 C CA . LYS A 1 64 ? 74.069 -5.011 17.485 1.00 34.33 65 LYS A CA 1
ATOM 545 C C . LYS A 1 64 ? 73.443 -5.495 18.783 1.00 36.06 65 LYS A C 1
ATOM 546 O O . LYS A 1 64 ? 72.262 -5.224 19.022 1.00 35.09 65 LYS A O 1
ATOM 552 N N . ASP A 1 65 ? 74.233 -6.176 19.602 1.00 34.87 66 ASP A N 1
ATOM 553 C CA . ASP A 1 65 ? 73.775 -6.704 20.890 1.00 36.59 66 ASP A CA 1
ATOM 554 C C . ASP A 1 65 ? 73.564 -5.619 21.938 1.00 36.95 66 ASP A C 1
ATOM 555 O O . ASP A 1 65 ? 72.603 -5.678 22.725 1.00 36.58 66 ASP A O 1
ATOM 560 N N . SER A 1 66 ? 74.420 -4.602 21.951 1.00 37.50 67 SER A N 1
ATOM 561 C CA . SER A 1 66 ? 74.165 -3.442 22.792 1.00 39.28 67 SER A CA 1
ATOM 562 C C . SER A 1 66 ? 72.762 -2.920 22.533 1.00 39.20 67 SER A C 1
ATOM 563 O O . SER A 1 66 ? 72.020 -2.717 23.482 1.00 39.44 67 SER A O 1
ATOM 566 N N . GLY A 1 67 ? 72.397 -2.779 21.260 1.00 37.36 68 GLY A N 1
ATOM 567 C CA . GLY A 1 67 ? 71.104 -2.259 20.868 1.00 38.10 68 GLY A CA 1
ATOM 568 C C . GLY A 1 67 ? 69.957 -3.167 21.275 1.00 38.74 68 GLY A C 1
ATOM 569 O O . GLY A 1 67 ? 69.056 -2.743 22.045 1.00 40.08 68 GLY A O 1
ATOM 570 N N . ALA A 1 68 ? 70.002 -4.415 20.789 1.00 37.60 69 ALA A N 1
ATOM 571 C CA . ALA A 1 68 ? 68.920 -5.387 20.979 1.00 36.24 69 ALA A CA 1
ATOM 572 C C . ALA A 1 68 ? 68.721 -5.694 22.466 1.00 35.67 69 ALA A C 1
ATOM 573 O O . ALA A 1 68 ? 67.587 -5.741 22.932 1.00 36.58 69 ALA A O 1
ATOM 575 N N . TYR A 1 69 ? 69.787 -5.890 23.216 1.00 34.80 70 TYR A N 1
ATOM 576 C CA . TYR A 1 69 ? 69.619 -6.144 24.635 1.00 35.67 70 TYR A CA 1
ATOM 577 C C . TYR A 1 69 ? 69.110 -4.897 25.373 1.00 36.97 70 TYR A C 1
ATOM 578 O O . TYR A 1 69 ? 68.433 -5.008 26.397 1.00 37.59 70 TYR A O 1
ATOM 587 N N . SER A 1 70 ? 69.491 -3.721 24.880 1.00 37.27 71 SER A N 1
ATOM 588 C CA . SER A 1 70 ? 68.980 -2.474 25.432 1.00 38.28 71 SER A CA 1
ATOM 589 C C . SER A 1 70 ? 67.495 -2.342 25.229 1.00 37.06 71 SER A C 1
ATOM 590 O O . SER A 1 70 ? 66.818 -1.884 26.142 1.00 37.27 71 SER A O 1
ATOM 593 N N . ILE A 1 71 ? 67.015 -2.648 24.018 1.00 37.11 72 ILE A N 1
ATOM 594 C CA . ILE A 1 71 ? 65.594 -2.551 23.717 1.00 36.69 72 ILE A CA 1
ATOM 595 C C . ILE A 1 71 ? 64.876 -3.514 24.682 1.00 36.69 72 ILE A C 1
ATOM 596 O O . ILE A 1 71 ? 63.883 -3.134 25.357 1.00 36.77 72 ILE A O 1
ATOM 601 N N . LYS A 1 72 ? 65.359 -4.752 24.762 1.00 35.24 73 LYS A N 1
ATOM 602 C CA . LYS A 1 72 ? 64.702 -5.734 25.596 1.00 36.17 73 LYS A CA 1
ATOM 603 C C . LYS A 1 72 ? 64.5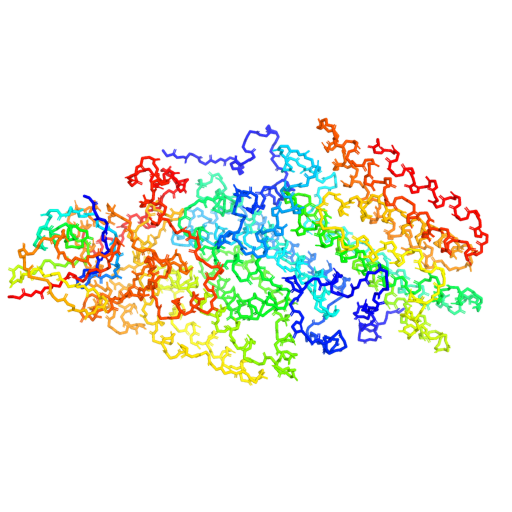73 -5.204 27.040 1.00 37.70 73 LYS A C 1
ATOM 604 O O . LYS A 1 72 ? 63.480 -5.283 27.619 1.00 38.99 73 LYS A O 1
ATOM 610 N N . ALA A 1 73 ? 65.667 -4.699 27.610 1.00 38.36 74 ALA A N 1
ATOM 611 C CA . ALA A 1 73 ? 65.674 -4.312 29.048 1.00 38.61 74 ALA A CA 1
ATOM 612 C C . ALA A 1 73 ? 64.717 -3.118 29.272 1.00 39.37 74 ALA A C 1
ATOM 613 O O . ALA A 1 73 ? 64.010 -3.058 30.293 1.00 39.42 74 ALA A O 1
ATOM 615 N N . ALA A 1 74 ? 64.646 -2.221 28.286 1.00 39.11 75 ALA A N 1
ATOM 616 C CA . ALA A 1 74 ? 63.828 -1.034 28.410 1.00 40.37 75 ALA A CA 1
ATOM 617 C C . ALA A 1 74 ? 62.316 -1.413 28.463 1.00 41.65 75 ALA A C 1
ATOM 618 O O . ALA A 1 74 ? 61.519 -0.753 29.156 1.00 41.62 75 ALA A O 1
ATOM 620 N N . LEU A 1 75 ? 61.943 -2.459 27.735 1.00 41.83 76 LEU A N 1
ATOM 621 C CA . LEU A 1 75 ? 60.531 -2.771 27.479 1.00 43.65 76 LEU A CA 1
ATOM 622 C C . LEU A 1 75 ? 60.049 -3.926 28.362 1.00 46.19 76 LEU A C 1
ATOM 623 O O . LEU A 1 75 ? 58.880 -4.354 28.264 1.00 45.87 76 LEU A O 1
ATOM 628 N N . GLU A 1 76 ? 60.936 -4.403 29.230 1.00 47.65 77 GLU A N 1
ATOM 629 C CA . GLU A 1 76 ? 60.699 -5.624 29.950 1.00 51.62 77 GLU A CA 1
ATOM 630 C C . GLU A 1 76 ? 59.574 -5.482 30.983 1.00 53.04 77 GLU A C 1
ATOM 631 O O . GLU A 1 76 ? 58.724 -6.360 31.086 1.00 54.28 77 GLU A O 1
ATOM 637 N N . ARG A 1 77 ? 59.559 -4.394 31.740 1.00 54.91 78 ARG A N 1
ATOM 638 C CA . ARG A 1 77 ? 58.559 -4.293 32.800 1.00 57.93 78 ARG A CA 1
ATOM 639 C C . ARG A 1 77 ? 57.193 -3.892 32.244 1.00 58.73 78 ARG A C 1
ATOM 640 O O . ARG A 1 77 ? 56.183 -3.990 32.930 1.00 59.73 78 ARG A O 1
ATOM 648 N N . ASP A 1 78 ? 57.163 -3.469 30.988 1.00 59.21 79 ASP A N 1
ATOM 649 C CA . ASP A 1 78 ? 55.926 -3.098 30.325 1.00 59.66 79 ASP A CA 1
ATOM 650 C C . ASP A 1 78 ? 54.998 -4.291 30.186 1.00 59.29 79 ASP A C 1
ATOM 651 O O . ASP A 1 78 ? 53.801 -4.126 29.987 1.00 59.20 79 ASP A O 1
ATOM 656 N N . GLY A 1 79 ? 55.571 -5.495 30.252 1.00 58.76 80 GLY A N 1
ATOM 657 C CA . GLY A 1 79 ? 54.823 -6.744 30.113 1.00 56.65 80 GLY A CA 1
ATOM 658 C C . GLY A 1 79 ? 53.916 -6.853 28.899 1.00 55.38 80 GLY A C 1
ATOM 659 O O . GLY A 1 79 ? 52.825 -7.404 28.999 1.00 56.10 80 GLY A O 1
ATOM 660 N N . PHE A 1 80 ? 54.348 -6.341 27.747 1.00 53.28 81 PHE A N 1
ATOM 661 C CA . PHE A 1 80 ? 53.531 -6.437 26.535 1.00 51.27 81 PHE A CA 1
ATOM 662 C C . PHE A 1 80 ? 52.973 -7.839 26.279 1.00 50.48 81 PHE A C 1
ATOM 663 O O . PHE A 1 80 ? 51.864 -7.988 25.785 1.00 49.89 81 PHE A O 1
ATOM 671 N N . VAL A 1 81 ? 53.772 -8.855 26.569 1.00 50.36 82 VAL A N 1
ATOM 672 C CA . VAL A 1 81 ? 53.398 -10.237 26.251 1.00 51.10 82 VAL A CA 1
ATOM 673 C C . VAL A 1 81 ? 52.038 -10.629 26.905 1.00 51.93 82 VAL A C 1
ATOM 674 O O . VAL A 1 81 ? 51.248 -11.380 26.316 1.00 51.89 82 VAL A O 1
ATOM 678 N N . ASP A 1 82 ? 51.767 -10.078 28.090 1.00 52.24 83 ASP A N 1
ATOM 679 C CA . ASP A 1 82 ? 50.499 -10.310 28.792 1.00 53.78 83 ASP A CA 1
ATOM 680 C C . ASP A 1 82 ? 49.263 -9.689 28.145 1.00 52.84 83 ASP A C 1
ATOM 681 O O . ASP A 1 82 ? 48.143 -10.100 28.452 1.00 54.27 83 ASP A O 1
ATOM 686 N N . ARG A 1 83 ? 49.440 -8.723 27.255 1.00 51.38 84 ARG A N 1
ATOM 687 C CA . ARG A 1 83 ? 48.274 -8.130 26.603 1.00 50.19 84 ARG A CA 1
ATOM 688 C C . ARG A 1 83 ? 48.311 -8.266 25.096 1.00 49.13 84 ARG A C 1
ATOM 689 O O . ARG A 1 83 ? 47.426 -7.772 24.391 1.00 49.17 84 ARG A O 1
ATOM 697 N N . ALA A 1 84 ? 49.341 -8.945 24.594 1.00 48.32 85 ALA A N 1
ATOM 698 C CA . ALA A 1 84 ? 49.442 -9.264 23.170 1.00 47.43 85 ALA A CA 1
ATOM 699 C C . ALA A 1 84 ? 48.285 -10.129 22.712 1.00 47.29 85 ALA A C 1
ATOM 700 O O . ALA A 1 84 ? 47.740 -10.908 23.495 1.00 46.94 85 ALA A O 1
ATOM 702 N N . ASP A 1 85 ? 47.941 -10.020 21.428 1.00 47.21 86 ASP A N 1
ATOM 703 C CA . ASP A 1 85 ? 46.977 -10.904 20.810 1.00 47.00 86 ASP A CA 1
ATOM 704 C C . ASP A 1 85 ? 47.455 -12.337 21.053 1.00 46.60 86 ASP A C 1
ATOM 705 O O . ASP A 1 85 ? 48.640 -12.643 20.864 1.00 47.65 86 ASP A O 1
ATOM 710 N N . PRO A 1 86 ? 46.547 -13.236 21.467 1.00 45.97 87 PRO A N 1
ATOM 711 C CA . PRO A 1 86 ? 47.035 -14.577 21.716 1.00 43.59 87 PRO A CA 1
ATOM 712 C C . PRO A 1 86 ? 47.513 -15.305 20.475 1.00 41.51 87 PRO A C 1
ATOM 713 O O . PRO A 1 86 ? 48.351 -16.165 20.615 1.00 43.11 87 PRO A O 1
ATOM 717 N N . GLY A 1 87 ? 47.073 -14.959 19.272 1.00 40.55 88 GLY A N 1
ATOM 718 C CA . GLY A 1 87 ? 47.744 -15.544 18.079 1.00 38.86 88 GLY A CA 1
ATOM 719 C C . GLY A 1 87 ? 49.228 -15.110 17.922 1.00 37.99 88 GLY A C 1
ATOM 720 O O . GLY A 1 87 ? 50.079 -15.865 17.433 1.00 37.95 88 GLY A O 1
ATOM 721 N N . TRP A 1 88 ? 49.510 -13.856 18.298 1.00 38.19 89 TRP A N 1
ATOM 722 C CA . TRP A 1 88 ? 50.891 -13.341 18.425 1.00 36.93 89 TRP A CA 1
ATOM 723 C C . TRP A 1 88 ? 51.723 -14.100 19.469 1.00 37.47 89 TRP A C 1
ATOM 724 O O . TRP A 1 88 ? 52.848 -14.574 19.153 1.00 36.77 89 TRP A O 1
ATOM 735 N N . VAL A 1 89 ? 51.172 -14.282 20.680 1.00 37.58 90 VAL A N 1
ATOM 736 C CA . VAL A 1 89 ? 51.847 -15.058 21.686 1.00 38.14 90 VAL A CA 1
ATOM 737 C C . VAL A 1 89 ? 52.176 -16.441 21.148 1.00 38.41 90 VAL A C 1
ATOM 738 O O . VAL A 1 89 ? 53.306 -16.893 21.313 1.00 38.12 90 VAL A O 1
ATOM 742 N N . SER A 1 90 ? 51.230 -17.078 20.445 1.00 38.60 91 SER A N 1
ATOM 743 C CA . SER A 1 90 ? 51.425 -18.420 19.935 1.00 38.26 91 SER A CA 1
ATOM 744 C C . SER A 1 90 ? 52.492 -18.425 18.815 1.00 37.50 91 SER A C 1
ATOM 745 O O . SER A 1 90 ? 53.294 -19.359 18.715 1.00 35.92 91 SER A O 1
ATOM 748 N N . THR A 1 91 ? 52.460 -17.419 17.942 1.00 37.53 92 THR A N 1
ATOM 749 C CA . THR A 1 91 ? 53.495 -17.244 16.918 1.00 36.74 92 THR A CA 1
ATOM 750 C C . THR A 1 91 ? 54.913 -17.249 17.526 1.00 36.30 92 THR A C 1
ATOM 751 O O . THR A 1 91 ? 55.786 -17.918 17.012 1.00 37.18 92 THR A O 1
ATOM 755 N N . MET A 1 92 ? 55.123 -16.512 18.609 1.00 35.53 93 MET A N 1
ATOM 756 C CA . MET A 1 92 ? 56.419 -16.487 19.313 1.00 35.57 93 MET A CA 1
ATOM 757 C C . MET A 1 92 ? 56.808 -17.804 19.964 1.00 35.11 93 MET A C 1
ATOM 758 O O . MET A 1 92 ? 57.987 -18.222 19.895 1.00 33.68 93 MET A O 1
ATOM 763 N N . GLN A 1 93 ? 55.839 -18.463 20.615 1.00 34.65 94 GLN A N 1
ATOM 764 C CA . GLN A 1 93 ? 56.104 -19.749 21.268 1.00 34.22 94 GLN A CA 1
ATOM 765 C C . GLN A 1 93 ? 56.527 -20.824 20.271 1.00 33.98 94 GLN A C 1
ATOM 766 O O . GLN A 1 93 ? 57.463 -21.608 20.541 1.00 33.33 94 GLN A O 1
ATOM 772 N N . LEU A 1 94 ? 55.824 -20.864 19.141 1.00 33.85 95 LEU A N 1
ATOM 773 C CA . LEU A 1 94 ? 56.163 -21.720 17.993 1.00 34.22 95 LEU A CA 1
ATOM 774 C C . LEU A 1 94 ? 57.572 -21.364 17.456 1.00 34.53 95 LEU A C 1
ATOM 775 O O . LEU A 1 94 ? 58.415 -22.262 17.175 1.00 35.03 95 LEU A O 1
ATOM 780 N N . HIS A 1 95 ? 57.817 -20.061 17.281 1.00 34.04 96 HIS A N 1
ATOM 781 C CA . HIS A 1 95 ? 59.083 -19.610 16.695 1.00 34.46 96 HIS A CA 1
ATOM 782 C C . HIS A 1 95 ? 60.244 -20.100 17.531 1.00 32.95 96 HIS A C 1
ATOM 783 O O . HIS A 1 95 ? 61.147 -20.742 17.037 1.00 34.30 96 HIS A O 1
ATOM 790 N N . PHE A 1 96 ? 60.221 -19.775 18.806 1.00 31.91 97 PHE A N 1
ATOM 791 C CA . PHE A 1 96 ? 61.300 -20.100 19.691 1.00 32.39 97 PHE A CA 1
ATOM 792 C C . PHE A 1 96 ? 61.515 -21.592 19.842 1.00 32.35 97 PHE A C 1
ATOM 793 O O . PHE A 1 96 ? 62.672 -22.056 19.765 1.00 32.83 97 PHE A O 1
ATOM 801 N N . GLY A 1 97 ? 60.427 -22.349 19.995 1.00 31.83 98 GLY A N 1
ATOM 802 C CA . GLY A 1 97 ? 60.543 -23.807 20.158 1.00 32.46 98 GLY A CA 1
ATOM 803 C C . GLY A 1 97 ? 61.137 -24.417 18.902 1.00 32.18 98 GLY A C 1
ATOM 804 O O . GLY A 1 97 ? 62.000 -25.271 18.979 1.00 35.07 98 GLY A O 1
ATOM 805 N N . ALA A 1 98 ? 60.663 -24.003 17.730 1.00 32.11 99 ALA A N 1
ATOM 806 C CA . ALA A 1 98 ? 61.134 -24.641 16.492 1.00 31.67 99 ALA A CA 1
ATOM 807 C C . ALA A 1 98 ? 62.573 -24.303 16.114 1.00 33.03 99 ALA A C 1
ATOM 808 O O . ALA A 1 98 ? 63.269 -25.130 15.536 1.00 34.50 99 ALA A O 1
ATOM 810 N N . ILE A 1 99 ? 63.039 -23.109 16.512 1.00 32.81 100 ILE A N 1
ATOM 811 C CA . ILE A 1 99 ? 64.248 -22.494 15.945 1.00 34.02 100 ILE A CA 1
ATOM 812 C C . ILE A 1 99 ? 65.429 -22.322 16.886 1.00 33.27 100 ILE A C 1
ATOM 813 O O . ILE A 1 99 ? 66.567 -22.418 16.455 1.00 33.48 100 ILE A O 1
ATOM 818 N N . ALA A 1 100 ? 65.210 -22.096 18.183 1.00 33.83 101 ALA A N 1
ATOM 819 C CA . ALA A 1 100 ? 66.373 -21.683 18.997 1.00 32.24 101 ALA A CA 1
ATOM 820 C C . ALA A 1 100 ? 67.518 -22.693 18.928 1.00 31.94 101 ALA A C 1
ATOM 821 O O . ALA A 1 100 ? 68.656 -22.304 18.670 1.00 34.08 101 ALA A O 1
ATOM 823 N N . LEU A 1 101 ? 67.250 -23.988 19.111 1.00 31.68 102 LEU A N 1
ATOM 824 C CA . LEU A 1 101 ? 68.348 -24.998 19.168 1.00 31.84 102 LEU A CA 1
ATOM 825 C C . LEU A 1 101 ? 68.815 -25.403 17.787 1.00 30.68 102 LEU A C 1
ATOM 826 O O . LEU A 1 101 ? 69.910 -25.944 17.641 1.00 32.14 102 LEU A O 1
ATOM 831 N N . GLU A 1 102 ? 67.974 -25.216 16.789 1.00 29.69 103 GLU A N 1
ATOM 832 C CA . GLU A 1 102 ? 68.408 -25.385 15.367 1.00 29.89 103 GLU A CA 1
ATOM 833 C C . GLU A 1 102 ? 69.320 -24.250 14.873 1.00 29.87 103 GLU A C 1
ATOM 834 O O . GLU A 1 102 ? 70.261 -24.518 14.107 1.00 30.29 103 GLU A O 1
ATOM 840 N N . GLU A 1 103 ? 69.062 -23.018 15.314 1.00 30.10 104 GLU A N 1
ATOM 841 C CA . GLU A 1 103 ? 70.088 -21.905 15.145 1.00 30.83 104 GLU A CA 1
ATOM 842 C C . GLU A 1 103 ? 71.420 -22.336 15.725 1.00 31.21 104 GLU A C 1
ATOM 843 O O . GLU A 1 103 ? 72.460 -22.312 15.048 1.00 31.08 104 GLU A O 1
ATOM 849 N N . TYR A 1 104 ? 71.404 -22.786 16.980 1.00 32.19 105 TYR A N 1
ATOM 850 C CA . TYR A 1 104 ? 72.644 -23.252 17.599 1.00 31.23 105 TYR A CA 1
ATOM 851 C C . TYR A 1 104 ? 73.301 -24.429 16.866 1.00 32.30 105 TYR A C 1
ATOM 852 O O . TYR A 1 104 ? 74.553 -24.454 16.682 1.00 30.82 105 TYR A O 1
ATOM 861 N N . ALA A 1 105 ? 72.505 -25.379 16.349 1.00 31.08 106 ALA A N 1
ATOM 862 C CA . ALA A 1 105 ? 73.067 -26.492 15.598 1.00 30.13 106 ALA A CA 1
ATOM 863 C C . ALA A 1 105 ? 73.666 -26.006 14.273 1.00 31.83 106 ALA A C 1
ATOM 864 O O . ALA A 1 105 ? 74.614 -26.606 13.750 1.00 31.90 106 ALA A O 1
ATOM 866 N N . ALA A 1 106 ? 73.088 -24.954 13.717 1.00 30.50 107 ALA A N 1
ATOM 867 C CA . ALA A 1 106 ? 73.664 -24.325 12.530 1.00 29.58 107 ALA A CA 1
ATOM 868 C C . ALA A 1 106 ? 75.106 -23.851 12.779 1.00 29.72 107 ALA A C 1
ATOM 869 O O . ALA A 1 106 ? 75.910 -23.751 11.829 1.00 29.34 107 ALA A O 1
ATOM 871 N N . SER A 1 107 ? 75.494 -23.584 14.035 1.00 30.28 108 SER A N 1
ATOM 872 C CA . SER A 1 107 ? 76.887 -23.194 14.199 1.00 30.86 108 SER A CA 1
ATOM 873 C C . SER A 1 107 ? 77.757 -24.416 13.908 1.00 31.81 108 SER A C 1
ATOM 874 O O . SER A 1 107 ? 78.883 -24.257 13.471 1.00 30.07 108 SER A O 1
ATOM 877 N N . THR A 1 108 ? 77.257 -25.638 14.175 1.00 32.12 109 THR A N 1
ATOM 878 C CA . THR A 1 108 ? 78.011 -26.866 13.824 1.00 31.06 109 THR A CA 1
ATOM 879 C C . THR A 1 108 ? 78.062 -27.073 12.329 1.00 31.83 109 THR A C 1
ATOM 880 O O . THR A 1 108 ? 79.074 -27.500 11.778 1.00 31.43 109 THR A O 1
ATOM 884 N N . ALA A 1 109 ? 76.950 -26.792 11.664 1.00 30.60 110 ALA A N 1
ATOM 885 C CA . ALA A 1 109 ? 76.932 -26.881 10.216 1.00 28.88 110 ALA A CA 1
ATOM 886 C C . ALA A 1 109 ? 77.956 -25.863 9.640 1.00 29.67 110 ALA A C 1
ATOM 887 O O . ALA A 1 109 ? 78.676 -26.174 8.688 1.00 29.82 110 ALA A O 1
ATOM 889 N N . GLU A 1 110 ? 78.065 -24.681 10.253 1.00 29.89 111 GLU A N 1
ATOM 890 C CA . GLU A 1 110 ? 79.090 -23.696 9.775 1.00 29.66 111 GLU A CA 1
ATOM 891 C C . GLU A 1 110 ? 80.503 -24.259 10.085 1.00 29.10 111 GLU A C 1
ATOM 892 O O . GLU A 1 110 ? 81.412 -24.188 9.253 1.00 29.44 111 GLU A O 1
ATOM 898 N N . ALA A 1 111 ? 80.678 -24.808 11.307 1.00 29.83 112 ALA A N 1
ATOM 899 C CA . ALA A 1 111 ? 81.953 -25.427 11.697 1.00 28.84 112 ALA A CA 1
ATOM 900 C C . ALA A 1 111 ? 82.364 -26.520 10.719 1.00 29.88 112 ALA A C 1
ATOM 901 O O . ALA A 1 111 ? 83.565 -26.665 10.387 1.00 29.92 112 ALA A O 1
ATOM 903 N N . ARG A 1 112 ? 81.401 -27.309 10.220 1.00 30.42 113 ARG A N 1
ATOM 904 C CA . ARG A 1 112 ? 81.713 -28.305 9.147 1.00 31.83 113 ARG A CA 1
ATOM 905 C C . ARG A 1 112 ? 82.456 -27.648 7.982 1.00 31.56 113 ARG A C 1
ATOM 906 O O . ARG A 1 112 ? 83.495 -28.175 7.516 1.00 30.47 113 ARG A O 1
ATOM 914 N N . MET A 1 113 ? 81.933 -26.529 7.477 1.00 32.52 114 MET A N 1
ATOM 915 C CA . MET A 1 113 ? 82.562 -25.850 6.326 1.00 32.73 114 MET A CA 1
ATOM 916 C C . MET A 1 113 ? 83.867 -25.200 6.764 1.00 31.22 114 MET A C 1
ATOM 917 O O . MET A 1 113 ? 84.858 -25.218 6.047 1.00 31.70 114 MET A O 1
ATOM 922 N N . ALA A 1 114 ? 83.886 -24.624 7.957 1.00 30.82 115 ALA A N 1
ATOM 923 C CA . ALA A 1 114 ? 85.135 -24.033 8.436 1.00 28.75 115 ALA A CA 1
ATOM 924 C C . ALA A 1 114 ? 86.311 -24.979 8.487 1.00 28.52 115 ALA A C 1
ATOM 925 O O . ALA A 1 114 ? 87.461 -24.513 8.277 1.00 28.21 115 ALA A O 1
ATOM 927 N N . ARG A 1 115 ? 86.064 -26.256 8.834 1.00 26.66 116 ARG A N 1
ATOM 928 C CA . ARG A 1 115 ? 87.139 -27.265 8.909 1.00 27.83 116 ARG A CA 1
ATOM 929 C C . ARG A 1 115 ? 87.364 -27.912 7.542 1.00 28.70 116 ARG A C 1
ATOM 930 O O . ARG A 1 115 ? 88.502 -28.128 7.075 1.00 29.65 116 ARG A O 1
ATOM 938 N N . PHE A 1 116 ? 86.283 -28.202 6.865 1.00 29.77 117 PHE A N 1
ATOM 939 C CA . PHE A 1 116 ? 86.424 -29.145 5.740 1.00 28.63 117 PHE A CA 1
ATOM 940 C C . PHE A 1 116 ? 86.309 -28.555 4.351 1.00 31.40 117 PHE A C 1
ATOM 941 O O . PHE A 1 116 ? 86.515 -29.255 3.348 1.00 31.04 117 PHE A O 1
ATOM 949 N N . ALA A 1 117 ? 85.978 -27.293 4.235 1.00 31.83 118 ALA A N 1
ATOM 950 C CA . ALA A 1 117 ? 85.932 -26.722 2.878 1.00 33.08 118 ALA A CA 1
ATOM 951 C C . ALA A 1 117 ? 87.339 -26.550 2.310 1.00 34.26 118 ALA A C 1
ATOM 952 O O . ALA A 1 117 ? 88.243 -26.077 3.001 1.00 34.56 118 ALA A O 1
ATOM 954 N N . LYS A 1 118 ? 87.543 -26.935 1.044 1.00 33.84 119 LYS A N 1
ATOM 955 C CA . LYS A 1 118 ? 88.854 -26.696 0.409 1.00 34.64 119 LYS A CA 1
ATOM 956 C C . LYS A 1 118 ? 89.066 -25.260 -0.022 1.00 34.08 119 LYS A C 1
ATOM 957 O O . LYS A 1 118 ? 90.201 -24.867 -0.226 1.00 34.39 119 LYS A O 1
ATOM 963 N N . ALA A 1 119 ? 87.980 -24.474 -0.099 1.00 34.20 120 ALA A N 1
ATOM 964 C CA . ALA A 1 119 ? 88.044 -23.049 -0.463 1.00 34.21 120 ALA A CA 1
ATOM 965 C C . ALA A 1 119 ? 88.355 -22.214 0.780 1.00 33.98 120 ALA A C 1
ATOM 966 O O . ALA A 1 119 ? 87.535 -22.122 1.656 1.00 34.27 120 ALA A O 1
ATOM 968 N N . PRO A 1 120 ? 89.535 -21.578 0.827 1.00 34.00 121 PRO A N 1
ATOM 969 C CA . PRO A 1 120 ? 89.943 -20.873 2.057 1.00 33.79 121 PRO A CA 1
ATOM 970 C C . PRO A 1 120 ? 89.030 -19.693 2.345 1.00 34.12 121 PRO A C 1
ATOM 971 O O . PRO A 1 120 ? 88.853 -19.364 3.502 1.00 33.24 121 PRO A O 1
ATOM 975 N N . GLY A 1 121 ? 88.469 -19.027 1.326 1.00 32.29 122 GLY A N 1
ATOM 976 C CA . GLY A 1 121 ? 87.504 -17.995 1.651 1.00 32.86 122 GLY A CA 1
ATOM 977 C C . GLY A 1 121 ? 86.253 -18.532 2.312 1.00 33.44 122 GLY A C 1
ATOM 978 O O . GLY A 1 121 ? 85.701 -17.861 3.156 1.00 34.01 122 GLY A O 1
ATOM 979 N N . ASN A 1 122 ? 85.825 -19.747 1.934 1.00 32.91 123 ASN A N 1
ATOM 980 C CA . ASN A 1 122 ? 84.703 -20.412 2.570 1.00 33.46 123 ASN A CA 1
ATOM 981 C C . ASN A 1 122 ? 85.051 -20.716 4.003 1.00 32.40 123 ASN A C 1
ATOM 982 O O . ASN A 1 122 ? 84.225 -20.513 4.842 1.00 33.31 123 ASN A O 1
ATOM 987 N N . ARG A 1 123 ? 86.272 -21.199 4.308 1.00 31.05 124 ARG A N 1
ATOM 988 C CA . ARG A 1 123 ? 86.589 -21.567 5.718 1.00 29.91 124 ARG A CA 1
ATOM 989 C C . ARG A 1 123 ? 86.518 -20.369 6.662 1.00 29.54 124 ARG A C 1
ATOM 990 O O . ARG A 1 123 ? 86.067 -20.462 7.840 1.00 30.31 124 ARG A O 1
ATOM 998 N N . ASN A 1 124 ? 87.008 -19.214 6.199 1.00 30.19 125 ASN A N 1
ATOM 999 C CA . ASN A 1 124 ? 86.894 -18.028 7.055 1.00 29.88 125 ASN A CA 1
ATOM 1000 C C . ASN A 1 124 ? 85.502 -17.479 7.165 1.00 30.63 125 ASN A C 1
ATOM 1001 O O . ASN A 1 124 ? 85.091 -17.124 8.272 1.00 30.55 125 ASN A O 1
ATOM 1006 N N . MET A 1 125 ? 84.763 -17.388 6.043 1.00 30.33 126 MET A N 1
ATOM 1007 C CA . MET A 1 125 ? 83.355 -16.909 6.134 1.00 31.47 126 MET A CA 1
ATOM 1008 C C . MET A 1 125 ? 82.513 -17.857 7.047 1.00 30.00 126 MET A C 1
ATOM 1009 O O . MET A 1 125 ? 81.619 -17.398 7.787 1.00 29.80 126 MET A O 1
ATOM 1014 N N . ALA A 1 126 ? 82.830 -19.158 7.028 1.00 29.87 127 ALA A N 1
ATOM 1015 C CA . ALA A 1 126 ? 82.111 -20.145 7.865 1.00 29.92 127 ALA A CA 1
ATOM 1016 C C . ALA A 1 126 ? 82.491 -19.981 9.318 1.00 30.66 127 ALA A C 1
ATOM 1017 O O . ALA A 1 126 ? 81.705 -20.286 10.186 1.00 29.28 127 ALA A O 1
ATOM 1019 N N . THR A 1 127 ? 83.697 -19.477 9.592 1.00 28.92 128 THR A N 1
ATOM 1020 C CA . THR A 1 127 ? 84.068 -19.193 10.992 1.00 29.33 128 THR A CA 1
ATOM 1021 C C . THR A 1 127 ? 83.222 -18.016 11.486 1.00 29.53 128 THR A C 1
ATOM 1022 O O . THR A 1 127 ? 82.722 -18.016 12.623 1.00 30.02 128 THR A O 1
ATOM 1026 N N . PHE A 1 128 ? 83.039 -16.999 10.644 1.00 28.75 129 PHE A N 1
ATOM 1027 C CA . PHE A 1 128 ? 82.095 -15.912 10.986 1.00 29.27 129 PHE A CA 1
ATOM 1028 C C . PHE A 1 128 ? 80.643 -16.426 11.042 1.00 28.46 129 PHE A C 1
ATOM 1029 O O . PHE A 1 128 ? 79.847 -16.005 11.907 1.00 30.32 129 PHE A O 1
ATOM 1037 N N . GLY A 1 129 ? 80.261 -17.302 10.140 1.00 27.91 130 GLY A N 1
ATOM 1038 C CA . GLY A 1 129 ? 78.916 -17.961 10.231 1.00 28.92 130 GLY A CA 1
ATOM 1039 C C . GLY A 1 129 ? 78.732 -18.739 11.522 1.00 31.77 130 GLY A C 1
ATOM 1040 O O . GLY A 1 129 ? 77.649 -18.722 12.155 1.00 31.25 130 GLY A O 1
ATOM 1041 N N . MET A 1 130 ? 79.775 -19.471 11.897 1.00 30.63 131 MET A N 1
ATOM 1042 C CA . MET A 1 130 ? 79.707 -20.255 13.138 1.00 32.56 131 MET A CA 1
ATOM 1043 C C . MET A 1 130 ? 79.444 -19.325 14.302 1.00 29.81 131 MET A C 1
ATOM 1044 O O . MET A 1 130 ? 78.529 -19.564 15.116 1.00 29.83 131 MET A O 1
ATOM 1049 N N . MET A 1 131 ? 80.170 -18.213 14.369 1.00 29.11 132 MET A N 1
ATOM 1050 C CA . MET A 1 131 ? 79.872 -17.137 15.369 1.00 28.13 132 MET A CA 1
ATOM 1051 C C . MET A 1 131 ? 78.470 -16.557 15.322 1.00 29.33 132 MET A C 1
ATOM 1052 O O . MET A 1 131 ? 77.821 -16.351 16.348 1.00 28.97 132 MET A O 1
ATOM 1057 N N . ASP A 1 132 ? 78.008 -16.252 14.133 1.00 27.23 133 ASP A N 1
ATOM 1058 C CA . ASP A 1 132 ? 76.648 -15.704 13.976 1.00 29.44 133 ASP A CA 1
ATOM 1059 C C . ASP A 1 132 ? 75.544 -16.623 14.515 1.00 29.96 133 ASP A C 1
ATOM 1060 O O . ASP A 1 132 ? 74.685 -16.168 15.250 1.00 30.41 133 ASP A O 1
ATOM 1065 N N . GLU A 1 133 ? 75.596 -17.912 14.165 1.00 30.03 134 GLU A N 1
ATOM 1066 C CA . GLU A 1 133 ? 74.595 -18.873 14.662 1.00 29.83 134 GLU A CA 1
ATOM 1067 C C . GLU A 1 133 ? 74.737 -19.097 16.150 1.00 30.44 134 GLU A C 1
ATOM 1068 O O . GLU A 1 133 ? 73.766 -19.362 16.873 1.00 30.32 134 GLU A O 1
ATOM 1074 N N . ASN A 1 134 ? 75.959 -19.002 16.646 1.00 29.93 135 ASN A N 1
ATOM 1075 C CA . ASN A 1 134 ? 76.147 -18.958 18.110 1.00 29.46 135 ASN A CA 1
ATOM 1076 C C . ASN A 1 134 ? 75.349 -17.816 18.743 1.00 30.09 135 ASN A C 1
ATOM 1077 O O . ASN A 1 134 ? 74.581 -18.017 19.698 1.00 30.17 135 ASN A O 1
ATOM 1082 N N . ARG A 1 135 ? 75.469 -16.612 18.170 1.00 30.29 136 ARG A N 1
ATOM 1083 C CA . ARG A 1 135 ? 74.678 -15.487 18.612 1.00 29.25 136 ARG A CA 1
ATOM 1084 C C . ARG A 1 135 ? 73.191 -15.843 18.556 1.00 29.51 136 ARG A C 1
ATOM 1085 O O . ARG A 1 135 ? 72.444 -15.616 19.533 1.00 28.69 136 ARG A O 1
ATOM 1093 N N . HIS A 1 136 ? 72.741 -16.337 17.415 1.00 28.24 137 HIS A N 1
ATOM 1094 C CA . HIS A 1 136 ? 71.310 -16.564 17.203 1.00 27.73 137 HIS A CA 1
ATOM 1095 C C . HIS A 1 136 ? 70.710 -17.569 18.150 1.00 29.77 137 HIS A C 1
ATOM 1096 O O . HIS A 1 136 ? 69.590 -17.381 18.603 1.00 31.62 137 HIS A O 1
ATOM 1103 N N . GLY A 1 137 ? 71.445 -18.624 18.437 1.00 29.09 138 GLY A N 1
ATOM 1104 C CA . GLY A 1 137 ? 70.952 -19.638 19.316 1.00 31.34 138 GLY A CA 1
ATOM 1105 C C . GLY A 1 137 ? 70.901 -19.014 20.694 1.00 31.64 138 GLY A C 1
ATOM 1106 O O . GLY A 1 137 ? 69.923 -19.190 21.422 1.00 32.66 138 GLY A O 1
ATOM 1107 N N . GLN A 1 138 ? 71.927 -18.266 21.069 1.00 29.78 139 GLN A N 1
ATOM 1108 C CA . GLN A 1 138 ? 71.894 -17.662 22.415 1.00 30.20 139 GLN A CA 1
ATOM 1109 C C . GLN A 1 138 ? 70.874 -16.597 22.637 1.00 31.49 139 GLN A C 1
ATOM 1110 O O . GLN A 1 138 ? 70.274 -16.534 23.705 1.00 32.38 139 GLN A O 1
ATOM 1116 N N . ILE A 1 139 ? 70.754 -15.660 21.711 1.00 31.32 140 ILE A N 1
ATOM 1117 C CA . ILE A 1 139 ? 69.836 -14.538 21.937 1.00 31.74 140 ILE A CA 1
ATOM 1118 C C . ILE A 1 139 ? 68.370 -15.040 21.881 1.00 31.66 140 ILE A C 1
ATOM 1119 O O . ILE A 1 139 ? 67.499 -14.469 22.512 1.00 32.60 140 ILE A O 1
ATOM 1124 N N . GLN A 1 140 ? 68.113 -16.107 21.120 1.00 30.92 141 GLN A N 1
ATOM 1125 C CA . GLN A 1 140 ? 66.777 -16.689 21.004 1.00 31.12 141 GLN A CA 1
ATOM 1126 C C . GLN A 1 140 ? 66.488 -17.656 22.141 1.00 32.09 141 GLN A C 1
ATOM 1127 O O . GLN A 1 140 ? 65.410 -18.279 22.192 1.00 32.66 141 GLN A O 1
ATOM 1133 N N . LEU A 1 141 ? 67.429 -17.755 23.065 1.00 31.90 142 LEU A N 1
ATOM 1134 C CA . LEU A 1 141 ? 67.148 -18.376 24.378 1.00 32.16 142 LEU A CA 1
ATOM 1135 C C . LEU A 1 141 ? 66.979 -17.309 25.438 1.00 32.47 142 LEU A C 1
ATOM 1136 O O . LEU A 1 141 ? 66.021 -17.343 26.220 1.00 33.08 142 LEU A O 1
ATOM 1141 N N . TYR A 1 142 ? 67.864 -16.323 25.443 1.00 31.89 143 TYR A N 1
ATOM 1142 C CA . TYR A 1 142 ? 67.825 -15.253 26.444 1.00 33.97 143 TYR A CA 1
ATOM 1143 C C . TYR A 1 142 ? 66.482 -14.514 26.378 1.00 34.40 143 TYR A C 1
ATOM 1144 O O . TYR A 1 142 ? 65.948 -14.140 27.413 1.00 34.39 143 TYR A O 1
ATOM 1153 N N . PHE A 1 143 ? 65.962 -14.287 25.167 1.00 32.72 144 PHE A N 1
ATOM 1154 C CA . PHE A 1 143 ? 64.745 -13.488 25.005 1.00 34.90 144 PHE A CA 1
ATOM 1155 C C . PHE A 1 143 ? 63.451 -14.163 25.558 1.00 35.91 144 PHE A C 1
ATOM 1156 O O . PHE A 1 143 ? 62.764 -13.571 26.441 1.00 36.95 144 PHE A O 1
ATOM 1164 N N . PRO A 1 144 ? 63.184 -15.423 25.155 1.00 35.62 145 PRO A N 1
ATOM 1165 C CA . PRO A 1 144 ? 62.016 -16.128 25.682 1.00 35.74 145 PRO A CA 1
ATOM 1166 C C . PRO A 1 144 ? 62.140 -16.502 27.130 1.00 37.15 145 PRO A C 1
ATOM 1167 O O . PRO A 1 144 ? 61.129 -16.685 27.821 1.00 37.96 145 PRO A O 1
ATOM 1171 N N . TYR A 1 145 ? 63.370 -16.667 27.599 1.00 36.91 146 TYR A N 1
ATOM 1172 C CA . TYR A 1 145 ? 63.589 -16.964 29.006 1.00 36.56 146 TYR A CA 1
ATOM 1173 C C . TYR A 1 145 ? 62.878 -15.947 29.905 1.00 37.39 146 TYR A C 1
ATOM 1174 O O . TYR A 1 145 ? 62.484 -16.265 31.033 1.00 37.85 146 TYR A O 1
ATOM 1183 N N . ALA A 1 146 ? 62.791 -14.703 29.459 1.00 37.51 147 ALA A N 1
ATOM 1184 C CA . ALA A 1 146 ? 62.067 -13.660 30.202 1.00 39.08 147 ALA A CA 1
ATOM 1185 C C . ALA A 1 146 ? 60.667 -14.085 30.604 1.00 39.72 147 ALA A C 1
ATOM 1186 O O . ALA A 1 146 ? 60.117 -13.522 31.530 1.00 41.70 147 ALA A O 1
ATOM 1188 N N . ASN A 1 147 ? 60.088 -15.033 29.884 1.00 40.52 148 ASN A N 1
ATOM 1189 C CA . ASN A 1 147 ? 58.660 -15.371 29.982 1.00 39.42 148 ASN A CA 1
ATOM 1190 C C . ASN A 1 147 ? 58.400 -16.695 30.669 1.00 40.21 148 ASN A C 1
ATOM 1191 O O . ASN A 1 147 ? 57.243 -17.147 30.719 1.00 39.99 148 ASN A O 1
ATOM 1196 N N . VAL A 1 148 ? 59.436 -17.333 31.198 1.00 39.95 149 VAL A N 1
ATOM 1197 C CA . VAL A 1 148 ? 59.258 -18.714 31.680 1.00 41.62 149 VAL A CA 1
ATOM 1198 C C . VAL A 1 148 ? 58.212 -18.784 32.783 1.00 43.11 149 VAL A C 1
ATOM 1199 O O . VAL A 1 148 ? 57.463 -19.764 32.859 1.00 42.76 149 VAL A O 1
ATOM 1203 N N . LYS A 1 149 ? 58.128 -17.716 33.579 1.00 43.58 150 LYS A N 1
ATOM 1204 C CA . LYS A 1 149 ? 57.150 -17.653 34.680 1.00 44.83 150 LYS A CA 1
ATOM 1205 C C . LYS A 1 149 ? 55.712 -17.427 34.210 1.00 44.43 150 LYS A C 1
ATOM 1206 O O . LYS A 1 149 ? 54.784 -17.582 35.008 1.00 44.61 150 LYS A O 1
ATOM 1212 N N . ARG A 1 150 ? 55.510 -17.087 32.935 1.00 42.87 151 ARG A N 1
ATOM 1213 C CA . ARG A 1 150 ? 54.166 -16.874 32.405 1.00 43.12 151 ARG A CA 1
ATOM 1214 C C . ARG A 1 150 ? 53.455 -18.145 31.967 1.00 42.65 151 ARG A C 1
ATOM 1215 O O . ARG A 1 150 ? 52.225 -18.183 31.962 1.00 43.34 151 ARG A O 1
ATOM 1223 N N . SER A 1 151 ? 54.221 -19.154 31.560 1.00 40.81 152 SER A N 1
ATOM 1224 C CA . SER A 1 151 ? 53.675 -20.374 30.969 1.00 40.75 152 SER A CA 1
ATOM 1225 C C . SER A 1 151 ? 54.796 -21.371 30.729 1.00 40.44 152 SER A C 1
ATOM 1226 O O . SER A 1 151 ? 55.888 -20.992 30.257 1.00 39.93 152 SER A O 1
ATOM 1229 N N . ARG A 1 152 ? 54.531 -22.645 31.016 1.00 38.91 153 ARG A N 1
ATOM 1230 C CA . ARG A 1 152 ? 55.461 -23.705 30.696 1.00 39.09 153 ARG A CA 1
ATOM 1231 C C . ARG A 1 152 ? 55.720 -23.809 29.205 1.00 37.77 153 ARG A C 1
ATOM 1232 O O . ARG A 1 152 ? 56.709 -24.398 28.794 1.00 37.20 153 ARG A O 1
ATOM 1240 N N . LYS A 1 153 ? 54.850 -23.223 28.382 1.00 37.12 154 LYS A N 1
ATOM 1241 C CA . LYS A 1 153 ? 55.053 -23.344 26.907 1.00 36.27 154 LYS A CA 1
ATOM 1242 C C . LYS A 1 153 ? 56.373 -22.636 26.533 1.00 35.95 154 LYS A C 1
ATOM 1243 O O . LYS A 1 153 ? 56.993 -22.966 25.508 1.00 35.10 154 LYS A O 1
ATOM 1249 N N . TRP A 1 154 ? 56.779 -21.641 27.335 1.00 35.01 155 TRP A N 1
ATOM 1250 C CA . TRP A 1 154 ? 58.036 -20.892 27.052 1.00 34.92 155 TRP A CA 1
ATOM 1251 C C . TRP A 1 154 ? 59.263 -21.759 27.355 1.00 35.35 155 TRP A C 1
ATOM 1252 O O . TRP A 1 154 ? 60.331 -21.551 26.766 1.00 35.01 155 TRP A O 1
ATOM 1263 N N . ASP A 1 155 ? 59.120 -22.750 28.241 1.00 35.03 156 ASP A N 1
ATOM 1264 C CA . ASP A 1 155 ? 60.190 -23.749 28.477 1.00 35.19 156 ASP A CA 1
ATOM 1265 C C . ASP A 1 155 ? 60.554 -24.472 27.178 1.00 33.70 156 ASP A C 1
ATOM 1266 O O . ASP A 1 155 ? 61.675 -24.956 27.003 1.00 32.90 156 ASP A O 1
ATOM 1271 N N . TRP A 1 156 ? 59.605 -24.554 26.269 1.00 32.42 157 TRP A N 1
ATOM 1272 C CA . TRP A 1 156 ? 59.829 -25.319 25.049 1.00 32.11 157 TRP A CA 1
ATOM 1273 C C . TRP A 1 156 ? 60.791 -24.575 24.099 1.00 32.93 157 TRP A C 1
ATOM 1274 O O . TRP A 1 156 ? 61.165 -25.140 23.105 1.00 34.29 157 TRP A O 1
ATOM 1285 N N . ALA A 1 157 ? 61.132 -23.307 24.386 1.00 32.99 158 ALA A N 1
ATOM 1286 C CA . ALA A 1 157 ? 62.208 -22.629 23.627 1.00 32.70 158 ALA A CA 1
ATOM 1287 C C . ALA A 1 157 ? 63.490 -23.458 23.738 1.00 33.54 158 ALA A C 1
ATOM 1288 O O . ALA A 1 157 ? 64.277 -23.606 22.778 1.00 35.05 158 ALA A O 1
ATOM 1290 N N . HIS A 1 158 ? 63.691 -24.038 24.914 1.00 33.60 159 HIS A N 1
ATOM 1291 C CA . HIS A 1 158 ? 64.789 -24.922 25.124 1.00 33.86 159 HIS A CA 1
ATOM 1292 C C . HIS A 1 158 ? 64.408 -26.379 24.958 1.00 34.51 159 HIS A C 1
ATOM 1293 O O . HIS A 1 158 ? 65.181 -27.165 24.396 1.00 35.15 159 HIS A O 1
ATOM 1300 N N . LYS A 1 159 ? 63.233 -26.779 25.461 1.00 33.83 160 LYS A N 1
ATOM 1301 C CA . LYS A 1 159 ? 62.915 -28.215 25.520 1.00 33.42 160 LYS A CA 1
ATOM 1302 C C . LYS A 1 159 ? 62.558 -28.867 24.135 1.00 32.26 160 LYS A C 1
ATOM 1303 O O . LYS A 1 159 ? 62.827 -30.033 23.888 1.00 32.05 160 LYS A O 1
ATOM 1309 N N . ALA A 1 160 ? 61.925 -28.116 23.245 1.00 33.15 161 ALA A N 1
ATOM 1310 C CA . ALA A 1 160 ? 61.237 -28.738 22.082 1.00 32.47 161 ALA A CA 1
ATOM 1311 C C . ALA A 1 160 ? 62.061 -29.733 21.252 1.00 33.62 161 ALA A C 1
ATOM 1312 O O . ALA A 1 160 ? 61.611 -30.848 20.883 1.00 33.60 161 ALA A O 1
ATOM 1314 N N . ILE A 1 161 ? 63.259 -29.304 20.879 1.00 32.42 162 ILE A N 1
ATOM 1315 C CA . ILE A 1 161 ? 64.069 -30.114 19.943 1.00 33.05 162 ILE A CA 1
ATOM 1316 C C . ILE A 1 161 ? 64.659 -31.306 20.717 1.00 31.79 162 ILE A C 1
ATOM 1317 O O . ILE A 1 161 ? 65.234 -32.202 20.138 1.00 31.55 162 ILE A O 1
ATOM 1322 N N . HIS A 1 162 ? 64.510 -31.310 22.056 1.00 30.47 163 HIS A N 1
ATOM 1323 C CA . HIS A 1 162 ? 64.856 -32.508 22.843 1.00 31.12 163 HIS A CA 1
ATOM 1324 C C . HIS A 1 162 ? 63.690 -33.512 22.976 1.00 32.73 163 HIS A C 1
ATOM 1325 O O . HIS A 1 162 ? 63.848 -34.551 23.597 1.00 33.75 163 HIS A O 1
ATOM 1332 N N . THR A 1 163 ? 62.567 -33.290 22.274 1.00 33.24 164 THR A N 1
ATOM 1333 C CA . THR A 1 163 ? 61.401 -34.170 22.424 1.00 31.75 164 THR A CA 1
ATOM 1334 C C . THR A 1 163 ? 61.112 -34.917 21.167 1.00 32.99 164 THR A C 1
ATOM 1335 O O . THR A 1 163 ? 61.657 -34.593 20.098 1.00 32.89 164 THR A O 1
ATOM 1339 N N . ASN A 1 164 ? 60.203 -35.911 21.276 1.00 32.83 165 ASN A N 1
ATOM 1340 C CA . ASN A 1 164 ? 59.681 -36.593 20.106 1.00 34.03 165 ASN A CA 1
ATOM 1341 C C . ASN A 1 164 ? 58.297 -36.028 19.705 1.00 34.06 165 ASN A C 1
ATOM 1342 O O . ASN A 1 164 ? 57.551 -36.691 19.039 1.00 33.76 165 ASN A O 1
ATOM 1347 N N . GLU A 1 165 ? 58.010 -34.768 20.060 1.00 33.47 166 GLU A N 1
ATOM 1348 C CA . GLU A 1 165 ? 56.771 -34.115 19.638 1.00 33.59 166 GLU A CA 1
ATOM 1349 C C . GLU A 1 165 ? 56.906 -34.042 18.083 1.00 33.89 166 GLU A C 1
ATOM 1350 O O . GLU A 1 165 ? 58.030 -33.882 17.588 1.00 33.50 166 GLU A O 1
ATOM 1356 N N . TRP A 1 166 ? 55.808 -34.224 17.321 1.00 33.93 167 TRP A N 1
ATOM 1357 C CA . TRP A 1 166 ? 55.925 -34.466 15.881 1.00 33.90 167 TRP A CA 1
ATOM 1358 C C . TRP A 1 166 ? 56.510 -33.259 15.127 1.00 33.53 167 TRP A C 1
ATOM 1359 O O . TRP A 1 166 ? 57.198 -33.435 14.117 1.00 33.95 167 TRP A O 1
ATOM 1370 N N . ALA A 1 167 ? 56.232 -32.050 15.597 1.00 33.96 168 ALA A N 1
ATOM 1371 C CA . ALA A 1 167 ? 56.774 -30.866 14.868 1.00 34.24 168 ALA A CA 1
ATOM 1372 C C . ALA A 1 167 ? 58.277 -30.790 15.116 1.00 33.59 168 ALA A C 1
ATOM 1373 O O . ALA A 1 167 ? 59.014 -30.436 14.201 1.00 33.82 168 ALA A O 1
ATOM 1375 N N . ALA A 1 168 ? 58.725 -31.155 16.342 1.00 32.78 169 ALA A N 1
ATOM 1376 C CA . ALA A 1 168 ? 60.168 -31.274 16.652 1.00 31.74 169 ALA A CA 1
ATOM 1377 C C . ALA A 1 168 ? 60.846 -32.308 15.759 1.00 32.52 169 ALA A C 1
ATOM 1378 O O . ALA A 1 168 ? 61.954 -32.088 15.258 1.00 33.46 169 ALA A O 1
ATOM 1380 N N . ILE A 1 169 ? 60.213 -33.471 15.564 1.00 29.88 170 ILE A N 1
ATOM 1381 C CA . ILE A 1 169 ? 60.810 -34.495 14.762 1.00 32.13 170 ILE A CA 1
ATOM 1382 C C . ILE A 1 169 ? 60.888 -33.933 13.329 1.00 31.34 170 ILE A C 1
ATOM 1383 O O . ILE A 1 169 ? 61.881 -34.149 12.612 1.00 32.71 170 ILE A O 1
ATOM 1388 N N . ALA A 1 170 ? 59.833 -33.279 12.898 1.00 30.90 171 ALA A N 1
ATOM 1389 C CA . ALA A 1 170 ? 59.814 -32.722 11.518 1.00 30.62 171 ALA A CA 1
ATOM 1390 C C . ALA A 1 170 ? 60.948 -31.628 11.367 1.00 32.05 171 ALA A C 1
ATOM 1391 O O . ALA A 1 170 ? 61.573 -31.511 10.321 1.00 30.66 171 ALA A O 1
ATOM 1393 N N . ALA A 1 171 ? 61.169 -30.829 12.411 1.00 30.15 172 ALA A N 1
ATOM 1394 C CA . ALA A 1 171 ? 62.249 -29.844 12.353 1.00 31.98 172 ALA A CA 1
ATOM 1395 C C . ALA A 1 171 ? 63.615 -30.518 12.317 1.00 33.09 172 ALA A C 1
ATOM 1396 O O . ALA A 1 171 ? 64.432 -30.149 11.479 1.00 34.65 172 ALA A O 1
ATOM 1398 N N . ARG A 1 172 ? 63.881 -31.530 13.164 1.00 31.98 173 ARG A N 1
ATOM 1399 C CA . ARG A 1 172 ? 65.228 -32.204 13.142 1.00 29.90 173 ARG A CA 1
ATOM 1400 C C . ARG A 1 172 ? 65.441 -32.950 11.847 1.00 32.08 173 ARG A C 1
ATOM 1401 O O . ARG A 1 172 ? 66.542 -33.049 11.372 1.00 32.87 173 ARG A O 1
ATOM 1409 N N . SER A 1 173 ? 64.366 -33.504 11.315 1.00 32.17 174 SER A N 1
ATOM 1410 C CA . SER A 1 173 ? 64.412 -34.212 10.046 1.00 32.51 174 SER A CA 1
ATOM 1411 C C . SER A 1 173 ? 64.933 -33.267 8.963 1.00 32.32 174 SER A C 1
ATOM 1412 O O . SER A 1 173 ? 65.822 -33.634 8.192 1.00 34.38 174 SER A O 1
ATOM 1415 N N . PHE A 1 174 ? 64.376 -32.064 8.927 1.00 31.75 175 PHE A N 1
ATOM 1416 C CA . PHE A 1 174 ? 64.794 -31.034 7.978 1.00 32.38 175 PHE A CA 1
ATOM 1417 C C . PHE A 1 174 ? 66.221 -30.617 8.266 1.00 31.99 175 PHE A C 1
ATOM 1418 O O . PHE A 1 174 ? 67.056 -30.803 7.435 1.00 32.34 175 PHE A O 1
ATOM 1426 N N . PHE A 1 175 ? 66.497 -30.088 9.448 1.00 32.94 176 PHE A N 1
ATOM 1427 C CA . PHE A 1 175 ? 67.842 -29.567 9.676 1.00 32.75 176 PHE A CA 1
ATOM 1428 C C . PHE A 1 175 ? 68.946 -30.620 9.589 1.00 33.48 176 PHE A C 1
ATOM 1429 O O . PHE A 1 175 ? 70.050 -30.357 9.064 1.00 33.80 176 PHE A O 1
ATOM 1437 N N . ASP A 1 176 ? 68.684 -31.820 10.101 1.00 32.93 177 ASP A N 1
ATOM 1438 C CA . ASP A 1 176 ? 69.698 -32.859 10.104 1.00 32.90 177 ASP A CA 1
ATOM 1439 C C . ASP A 1 176 ? 70.041 -33.248 8.684 1.00 33.41 177 ASP A C 1
ATOM 1440 O O . ASP A 1 176 ? 71.214 -33.447 8.385 1.00 32.84 177 ASP A O 1
ATOM 1445 N N . ASP A 1 177 ? 69.054 -33.278 7.803 1.00 33.28 178 ASP A N 1
ATOM 1446 C CA . ASP A 1 177 ? 69.267 -33.638 6.399 1.00 33.66 178 ASP A CA 1
ATOM 1447 C C . ASP A 1 177 ? 69.981 -32.493 5.629 1.00 34.89 178 ASP A C 1
ATOM 1448 O O . ASP A 1 177 ? 70.876 -32.774 4.862 1.00 37.93 178 ASP A O 1
ATOM 1453 N N . MET A 1 178 ? 69.582 -31.232 5.853 1.00 35.83 179 MET A N 1
ATOM 1454 C CA . MET A 1 178 ? 70.104 -30.078 5.074 1.00 35.82 179 MET A CA 1
ATOM 1455 C C . MET A 1 178 ? 71.521 -29.703 5.525 1.00 35.02 179 MET A C 1
ATOM 1456 O O . MET A 1 178 ? 72.370 -29.336 4.700 1.00 35.06 179 MET A O 1
ATOM 1461 N N . MET A 1 179 ? 71.779 -29.763 6.832 1.00 33.71 180 MET A N 1
ATOM 1462 C CA . MET A 1 179 ? 72.957 -29.109 7.332 1.00 33.71 180 MET A CA 1
ATOM 1463 C C . MET A 1 179 ? 73.858 -29.912 8.261 1.00 34.05 180 MET A C 1
ATOM 1464 O O . MET A 1 179 ? 75.060 -29.588 8.363 1.00 34.46 180 MET A O 1
ATOM 1469 N N . MET A 1 180 ? 73.334 -30.973 8.902 1.00 32.84 181 MET A N 1
ATOM 1470 C CA . MET A 1 180 ? 74.128 -31.698 9.924 1.00 33.02 181 MET A CA 1
ATOM 1471 C C . MET A 1 180 ? 74.745 -32.976 9.430 1.00 32.04 181 MET A C 1
ATOM 1472 O O . MET A 1 180 ? 75.652 -33.507 10.080 1.00 30.78 181 MET A O 1
ATOM 1477 N N . THR A 1 181 ? 74.324 -33.494 8.268 1.00 32.78 182 THR A N 1
ATOM 1478 C CA . THR A 1 181 ? 74.792 -34.816 7.904 1.00 34.06 182 THR A CA 1
ATOM 1479 C C . THR A 1 181 ? 75.261 -34.809 6.440 1.00 34.79 182 THR A C 1
ATOM 1480 O O . THR A 1 181 ? 75.264 -35.836 5.802 1.00 33.55 182 THR A O 1
ATOM 1484 N N . ARG A 1 182 ? 75.651 -33.623 5.957 1.00 34.98 183 ARG A N 1
ATOM 1485 C CA . ARG A 1 182 ? 76.135 -33.409 4.624 1.00 34.92 183 ARG A CA 1
ATOM 1486 C C . ARG A 1 182 ? 77.586 -32.856 4.670 1.00 35.03 183 ARG A C 1
ATOM 1487 O O . ARG A 1 182 ? 77.995 -32.186 5.659 1.00 32.65 183 ARG A O 1
ATOM 1495 N N . ASP A 1 183 ? 78.313 -33.132 3.588 1.00 34.42 184 ASP A N 1
ATOM 1496 C CA . ASP A 1 183 ? 79.667 -32.639 3.380 1.00 34.39 184 ASP A CA 1
ATOM 1497 C C . ASP A 1 183 ? 79.626 -31.138 3.254 1.00 32.91 184 ASP A C 1
ATOM 1498 O O . ASP A 1 183 ? 78.585 -30.554 3.006 1.00 33.62 184 ASP A O 1
ATOM 1503 N N . SER A 1 184 ? 80.776 -30.515 3.461 1.00 32.23 185 SER A N 1
ATOM 1504 C CA . SER A 1 184 ? 80.923 -29.059 3.502 1.00 31.51 185 SER A CA 1
ATOM 1505 C C . SER A 1 184 ? 80.311 -28.376 2.286 1.00 31.20 185 SER A C 1
ATOM 1506 O O . SER A 1 184 ? 79.563 -27.407 2.409 1.00 31.82 185 SER A O 1
ATOM 1509 N N . VAL A 1 185 ? 80.612 -28.881 1.092 1.00 32.06 186 VAL A N 1
ATOM 1510 C CA . VAL A 1 185 ? 80.090 -28.222 -0.092 1.00 31.53 186 VAL A CA 1
ATOM 1511 C C . VAL A 1 185 ? 78.603 -28.367 -0.166 1.00 31.85 186 VAL A C 1
ATOM 1512 O O . VAL A 1 185 ? 77.898 -27.396 -0.465 1.00 32.67 186 VAL A O 1
ATOM 1516 N N . ALA A 1 186 ? 78.070 -29.561 0.147 1.00 31.51 187 ALA A N 1
ATOM 1517 C CA . ALA A 1 186 ? 76.586 -29.701 0.196 1.00 30.39 187 ALA A CA 1
ATOM 1518 C C . ALA A 1 186 ? 75.962 -28.787 1.235 1.00 30.95 187 ALA A C 1
ATOM 1519 O O . ALA A 1 186 ? 74.935 -28.206 0.976 1.00 30.67 187 ALA A O 1
ATOM 1521 N N . VAL A 1 187 ? 76.582 -28.625 2.406 1.00 31.25 188 VAL A N 1
ATOM 1522 C CA . VAL A 1 187 ? 76.042 -27.719 3.385 1.00 31.25 188 VAL A CA 1
ATOM 1523 C C . VAL A 1 187 ? 76.001 -26.298 2.817 1.00 32.04 188 VAL A C 1
ATOM 1524 O O . VAL A 1 187 ? 75.015 -25.621 2.955 1.00 32.38 188 VAL A O 1
ATOM 1528 N N . SER A 1 188 ? 77.067 -25.867 2.138 1.00 32.35 189 SER A N 1
ATOM 1529 C CA . SER A 1 188 ? 77.068 -24.498 1.617 1.00 34.05 189 SER A CA 1
ATOM 1530 C C . SER A 1 188 ? 75.901 -24.282 0.668 1.00 34.17 189 SER A C 1
ATOM 1531 O O . SER A 1 188 ? 75.242 -23.254 0.706 1.00 36.24 189 SER A O 1
ATOM 1534 N N . ILE A 1 189 ? 75.580 -25.287 -0.109 1.00 34.82 190 ILE A N 1
ATOM 1535 C CA . ILE A 1 189 ? 74.501 -25.182 -1.081 1.00 35.87 190 ILE A CA 1
ATOM 1536 C C . ILE A 1 189 ? 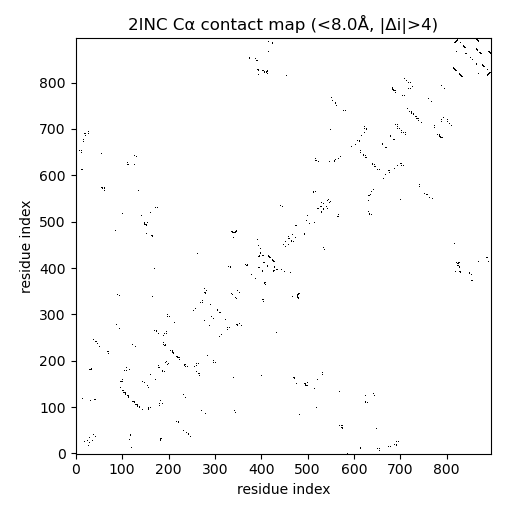73.124 -25.316 -0.427 1.00 34.96 190 ILE A C 1
ATOM 1537 O O . ILE A 1 189 ? 72.261 -24.466 -0.605 1.00 34.63 190 ILE A O 1
ATOM 1542 N N . MET A 1 190 ? 72.923 -26.370 0.363 1.00 34.57 191 MET A N 1
ATOM 1543 C CA . MET A 1 190 ? 71.600 -26.681 0.891 1.00 35.73 191 MET A CA 1
ATOM 1544 C C . MET A 1 190 ? 71.170 -25.754 1.991 1.00 36.14 191 MET A C 1
ATOM 1545 O O . MET A 1 190 ? 70.026 -25.278 2.010 1.00 36.19 191 MET A O 1
ATOM 1550 N N . LEU A 1 191 ? 72.083 -25.476 2.921 1.00 35.63 192 LEU A N 1
ATOM 1551 C CA . LEU A 1 191 ? 71.797 -24.518 3.995 1.00 35.15 192 LEU A CA 1
ATOM 1552 C C . LEU A 1 191 ? 71.878 -23.041 3.519 1.00 35.48 192 LEU A C 1
ATOM 1553 O O . LEU A 1 191 ? 70.877 -22.293 3.563 1.00 34.47 192 LEU A O 1
ATOM 1558 N N . THR A 1 192 ? 73.055 -22.598 3.084 1.00 34.43 193 THR A N 1
ATOM 1559 C CA . THR A 1 192 ? 73.234 -21.172 2.966 1.00 33.50 193 THR A CA 1
ATOM 1560 C C . THR A 1 192 ? 72.554 -20.593 1.731 1.00 33.94 193 THR A C 1
ATOM 1561 O O . THR A 1 192 ? 71.984 -19.508 1.819 1.00 33.75 193 THR A O 1
ATOM 1565 N N . PHE A 1 193 ? 72.593 -21.314 0.612 1.00 35.55 194 PHE A N 1
ATOM 1566 C CA . PHE A 1 193 ? 71.985 -20.832 -0.638 1.00 36.70 194 PHE A CA 1
ATOM 1567 C C . PHE A 1 193 ? 70.471 -21.083 -0.655 1.00 37.74 194 PHE A C 1
ATOM 1568 O O . PHE A 1 193 ? 69.694 -20.156 -0.808 1.00 37.81 194 PHE A O 1
ATOM 1576 N N . ALA A 1 194 ? 70.063 -22.352 -0.558 1.00 38.16 195 ALA A N 1
ATOM 1577 C CA . ALA A 1 194 ? 68.639 -22.695 -0.704 1.00 36.95 195 ALA A CA 1
ATOM 1578 C C . ALA A 1 194 ? 67.816 -22.236 0.508 1.00 37.48 195 ALA A C 1
ATOM 1579 O O . ALA A 1 194 ? 66.855 -21.496 0.367 1.00 37.43 195 ALA A O 1
ATOM 1581 N N . PHE A 1 195 ? 68.233 -22.539 1.732 1.00 36.42 196 PHE A N 1
ATOM 1582 C CA . PHE A 1 195 ? 67.398 -22.188 2.870 1.00 35.11 196 PHE A CA 1
ATOM 1583 C C . PHE A 1 195 ? 67.599 -20.756 3.364 1.00 35.99 196 PHE A C 1
ATOM 1584 O O . PHE A 1 195 ? 66.629 -20.049 3.670 1.00 35.07 196 PHE A O 1
ATOM 1592 N N . GLU A 1 196 ? 68.843 -20.324 3.538 1.00 35.22 197 GLU A N 1
ATOM 1593 C CA . GLU A 1 196 ? 69.030 -19.024 4.210 1.00 36.04 197 GLU A CA 1
ATOM 1594 C C . GLU A 1 196 ? 68.847 -17.869 3.211 1.00 36.30 197 GLU A C 1
ATOM 1595 O O . GLU A 1 196 ? 68.050 -16.923 3.424 1.00 36.03 197 GLU A O 1
ATOM 1601 N N . THR A 1 197 ? 69.551 -17.953 2.097 1.00 36.64 198 THR A N 1
ATOM 1602 C CA . THR A 1 197 ? 69.396 -16.928 1.068 1.00 37.78 198 THR A CA 1
ATOM 1603 C C . THR A 1 197 ? 67.943 -16.994 0.526 1.00 38.79 198 THR A C 1
ATOM 1604 O O . THR A 1 197 ? 67.278 -15.968 0.383 1.00 39.62 198 THR A O 1
ATOM 1608 N N . GLY A 1 198 ? 67.463 -18.221 0.329 1.00 39.76 199 GLY A N 1
ATOM 1609 C CA . GLY A 1 198 ? 66.233 -18.539 -0.403 1.00 38.46 199 GLY A CA 1
ATOM 1610 C C . GLY A 1 198 ? 64.976 -18.282 0.361 1.00 38.44 199 GLY A C 1
ATOM 1611 O O . GLY A 1 198 ? 63.987 -17.893 -0.221 1.00 38.16 199 GLY A O 1
ATOM 1612 N N . PHE A 1 199 ? 65.006 -18.431 1.674 1.00 38.18 200 PHE A N 1
ATOM 1613 C CA . PHE A 1 199 ? 63.799 -18.312 2.457 1.00 37.87 200 PHE A CA 1
ATOM 1614 C C . PHE A 1 199 ? 63.944 -17.412 3.668 1.00 38.76 200 PHE A C 1
ATOM 1615 O O . PHE A 1 199 ? 63.148 -16.480 3.832 1.00 38.32 200 PHE A O 1
ATOM 1623 N N . THR A 1 200 ? 64.916 -17.701 4.548 1.00 38.24 201 THR A N 1
ATOM 1624 C CA . THR A 1 200 ? 64.852 -17.045 5.869 1.00 38.41 201 THR A CA 1
ATOM 1625 C C . THR A 1 200 ? 65.251 -15.568 5.847 1.00 39.21 201 THR A C 1
ATOM 1626 O O . THR A 1 200 ? 64.852 -14.807 6.731 1.00 39.88 201 THR A O 1
ATOM 1630 N N . ASN A 1 201 ? 66.066 -15.187 4.873 1.00 38.87 202 ASN A N 1
ATOM 1631 C CA . ASN A 1 201 ? 66.500 -13.774 4.753 1.00 40.32 202 ASN A CA 1
ATOM 1632 C C . ASN A 1 201 ? 65.248 -12.879 4.598 1.00 40.50 202 ASN A C 1
ATOM 1633 O O . ASN A 1 201 ? 65.051 -11.904 5.334 1.00 40.91 202 ASN A O 1
ATOM 1638 N N . MET A 1 202 ? 64.349 -13.250 3.703 1.00 42.00 203 MET A N 1
ATOM 1639 C CA . MET A 1 202 ? 63.130 -12.446 3.525 1.00 42.54 203 MET A CA 1
ATOM 1640 C C . MET A 1 202 ? 62.051 -12.751 4.563 1.00 41.99 203 MET A C 1
ATOM 1641 O O . MET A 1 202 ? 61.314 -11.843 5.006 1.00 42.51 203 MET A O 1
ATOM 1646 N N . GLN A 1 203 ? 61.954 -14.016 4.979 1.00 40.87 204 GLN A N 1
ATOM 1647 C CA . GLN A 1 203 ? 61.041 -14.380 6.039 1.00 41.11 204 GLN A CA 1
ATOM 1648 C C . GLN A 1 203 ? 61.267 -13.533 7.278 1.00 40.62 204 GLN A C 1
ATOM 1649 O O . GLN A 1 203 ? 60.303 -13.100 7.922 1.00 41.13 204 GLN A O 1
ATOM 1655 N N . PHE A 1 204 ? 62.530 -13.314 7.644 1.00 38.76 205 PHE A N 1
ATOM 1656 C CA . PHE A 1 204 ? 62.788 -12.572 8.868 1.00 39.16 205 PHE A CA 1
ATOM 1657 C C . PHE A 1 204 ? 62.449 -11.085 8.761 1.00 38.55 205 PHE A C 1
ATOM 1658 O O . PHE A 1 204 ? 62.054 -10.466 9.726 1.00 38.27 205 PHE A O 1
ATOM 1666 N N . LEU A 1 205 ? 62.668 -10.501 7.599 1.00 39.85 206 LEU A N 1
ATOM 1667 C CA . LEU A 1 205 ? 62.198 -9.144 7.304 1.00 41.03 206 LEU A CA 1
ATOM 1668 C C . LEU A 1 205 ? 60.698 -9.048 7.521 1.00 41.29 206 LEU A C 1
ATOM 1669 O O . LEU A 1 205 ? 60.225 -8.140 8.229 1.00 40.85 206 LEU A O 1
ATOM 1674 N N . GLY A 1 206 ? 59.960 -10.016 6.968 1.00 40.71 207 GLY A N 1
ATOM 1675 C CA . GLY A 1 206 ? 58.493 -10.082 7.129 1.00 40.12 207 GLY A CA 1
ATOM 1676 C C . GLY A 1 206 ? 58.105 -10.239 8.587 1.00 39.68 207 GLY A C 1
ATOM 1677 O O . GLY A 1 206 ? 57.245 -9.533 9.099 1.00 40.16 207 GLY A O 1
ATOM 1678 N N . LEU A 1 207 ? 58.806 -11.105 9.299 1.00 39.60 208 LEU A N 1
ATOM 1679 C CA . LEU A 1 207 ? 58.429 -11.408 10.653 1.00 38.38 208 LEU A CA 1
ATOM 1680 C C . LEU A 1 207 ? 58.652 -10.228 11.567 1.00 38.98 208 LEU A C 1
ATOM 1681 O O . LEU A 1 207 ? 57.850 -9.984 12.486 1.00 39.04 208 LEU A O 1
ATOM 1686 N N . ALA A 1 208 ? 59.751 -9.493 11.356 1.00 38.23 209 ALA A N 1
ATOM 1687 C CA . ALA A 1 208 ? 60.016 -8.274 12.145 1.00 38.72 209 ALA A CA 1
ATOM 1688 C C . ALA A 1 208 ? 58.956 -7.167 11.890 1.00 38.25 209 ALA A C 1
ATOM 1689 O O . ALA A 1 208 ? 58.576 -6.434 12.795 1.00 36.91 209 ALA A O 1
ATOM 1691 N N . ALA A 1 209 ? 58.533 -7.032 10.634 1.00 39.23 210 ALA A N 1
ATOM 1692 C CA . ALA A 1 209 ? 57.418 -6.158 10.269 1.00 40.23 210 ALA A CA 1
ATOM 1693 C C . ALA A 1 209 ? 56.113 -6.576 10.975 1.00 40.68 210 ALA A C 1
ATOM 1694 O O . ALA A 1 209 ? 55.430 -5.739 11.577 1.00 41.16 210 ALA A O 1
ATOM 1696 N N . ASP A 1 210 ? 55.781 -7.863 10.952 1.00 40.87 211 ASP A N 1
ATOM 1697 C CA . ASP A 1 210 ? 54.607 -8.390 11.673 1.00 41.05 211 ASP A CA 1
ATOM 1698 C C . ASP A 1 210 ? 54.712 -8.132 13.158 1.00 40.35 211 ASP A C 1
ATOM 1699 O O . ASP A 1 210 ? 53.724 -7.802 13.817 1.00 38.32 211 ASP A O 1
ATOM 1704 N N . ALA A 1 211 ? 55.908 -8.311 13.717 1.00 39.12 212 ALA A N 1
ATOM 1705 C CA . ALA A 1 211 ? 56.048 -8.097 15.145 1.00 38.33 212 ALA A CA 1
ATOM 1706 C C . ALA A 1 211 ? 55.737 -6.640 15.491 1.00 39.40 212 ALA A C 1
ATOM 1707 O O . ALA A 1 211 ? 55.086 -6.353 16.515 1.00 39.65 212 ALA A O 1
ATOM 1709 N N . ALA A 1 212 ? 56.246 -5.725 14.657 1.00 39.57 213 ALA A N 1
ATOM 1710 C CA . ALA A 1 212 ? 56.127 -4.286 14.914 1.00 40.93 213 ALA A CA 1
ATOM 1711 C C . ALA A 1 212 ? 54.653 -3.928 14.789 1.00 42.39 213 ALA A C 1
ATOM 1712 O O . ALA A 1 212 ? 54.074 -3.303 15.689 1.00 43.47 213 ALA A O 1
ATOM 1714 N N . GLU A 1 213 ? 54.040 -4.399 13.704 1.00 43.20 214 GLU A N 1
ATOM 1715 C CA . GLU A 1 213 ? 52.586 -4.312 13.538 1.00 44.83 214 GLU A CA 1
ATOM 1716 C C . GLU A 1 213 ? 51.766 -4.848 14.732 1.00 44.59 214 GLU A C 1
ATOM 1717 O O . GLU A 1 213 ? 50.744 -4.273 15.065 1.00 45.70 214 GLU A O 1
ATOM 1723 N N . ALA A 1 214 ? 52.220 -5.908 15.406 1.00 44.53 215 ALA A N 1
ATOM 1724 C CA . ALA A 1 214 ? 51.550 -6.445 16.588 1.00 43.31 215 ALA A CA 1
ATOM 1725 C C . ALA A 1 214 ? 51.814 -5.675 17.862 1.00 44.21 215 ALA A C 1
ATOM 1726 O O . ALA A 1 214 ? 51.233 -5.981 18.946 1.00 43.84 215 ALA A O 1
ATOM 1728 N N . GLY A 1 215 ? 52.716 -4.694 17.761 1.00 43.32 216 GLY A N 1
ATOM 1729 C CA . GLY A 1 215 ? 53.065 -3.877 18.916 1.00 43.40 216 GLY A CA 1
ATOM 1730 C C . GLY A 1 215 ? 54.188 -4.471 19.746 1.00 42.54 216 GLY A C 1
ATOM 1731 O O . GLY A 1 215 ? 54.418 -4.007 20.881 1.00 42.08 216 GLY A O 1
ATOM 1732 N N . ASP A 1 216 ? 54.878 -5.488 19.191 1.00 41.24 217 ASP A N 1
ATOM 1733 C CA . ASP A 1 216 ? 55.933 -6.199 19.927 1.00 40.49 217 ASP A CA 1
ATOM 1734 C C . ASP A 1 216 ? 57.312 -5.702 19.499 1.00 39.41 217 ASP A C 1
ATOM 1735 O O . ASP A 1 216 ? 57.967 -6.322 18.642 1.00 38.62 217 ASP A O 1
ATOM 1740 N N . HIS A 1 217 ? 57.735 -4.580 20.073 1.00 39.01 218 HIS A N 1
ATOM 1741 C CA . HIS A 1 217 ? 59.018 -3.994 19.661 1.00 39.22 218 HIS A CA 1
ATOM 1742 C C . HIS A 1 217 ? 60.271 -4.759 20.150 1.00 39.26 218 HIS A C 1
ATOM 1743 O O . HIS A 1 217 ? 61.320 -4.691 19.505 1.00 38.98 218 HIS A O 1
ATOM 1750 N N . THR A 1 218 ? 60.163 -5.487 21.264 1.00 37.56 219 THR A N 1
ATOM 1751 C CA . THR A 1 218 ? 61.239 -6.375 21.668 1.00 37.90 219 THR A CA 1
ATOM 1752 C C . THR A 1 218 ? 61.509 -7.430 20.603 1.00 37.00 219 THR A C 1
ATOM 1753 O O . THR A 1 218 ? 62.649 -7.620 20.167 1.00 36.56 219 THR A O 1
ATOM 1757 N N . PHE A 1 219 ? 60.469 -8.142 20.204 1.00 35.49 220 PHE A N 1
ATOM 1758 C CA . PHE A 1 219 ? 60.633 -9.233 19.248 1.00 34.95 220 PHE A CA 1
ATOM 1759 C C . PHE A 1 219 ? 60.928 -8.643 17.870 1.00 34.92 220 PHE A C 1
ATOM 1760 O O . PHE A 1 219 ? 61.688 -9.216 17.075 1.00 33.06 220 PHE A O 1
ATOM 1768 N N . ALA A 1 220 ? 60.354 -7.486 17.566 1.00 34.52 221 ALA A N 1
ATOM 1769 C CA . ALA A 1 220 ? 60.692 -6.871 16.272 1.00 34.18 221 ALA A CA 1
ATOM 1770 C C . ALA A 1 220 ? 62.191 -6.528 16.229 1.00 34.87 221 ALA A C 1
ATOM 1771 O O . ALA A 1 220 ? 62.861 -6.702 15.214 1.00 33.55 221 ALA A O 1
ATOM 1773 N N . SER A 1 221 ? 62.690 -5.986 17.331 1.00 35.07 222 SER A N 1
ATOM 1774 C CA . SER A 1 221 ? 64.098 -5.594 17.391 1.00 36.86 222 SER A CA 1
ATOM 1775 C C . SER A 1 221 ? 65.008 -6.809 17.376 1.00 36.53 222 SER A C 1
ATOM 1776 O O . SER A 1 221 ? 66.039 -6.765 16.728 1.00 36.40 222 SER A O 1
ATOM 1779 N N . LEU A 1 222 ? 64.608 -7.891 18.064 1.00 34.96 223 LEU A N 1
ATOM 1780 C CA . LEU A 1 222 ? 65.364 -9.156 18.040 1.00 35.02 223 LEU A CA 1
ATOM 1781 C C . LEU A 1 222 ? 65.513 -9.669 16.637 1.00 34.44 223 LEU A C 1
ATOM 1782 O O . LEU A 1 222 ? 66.618 -9.852 16.143 1.00 35.74 223 LEU A O 1
ATOM 1787 N N . ILE A 1 223 ? 64.385 -9.920 16.000 1.00 33.55 224 ILE A N 1
ATOM 1788 C CA . ILE A 1 223 ? 64.365 -10.490 14.652 1.00 34.32 224 ILE A CA 1
ATOM 1789 C C . ILE A 1 223 ? 65.029 -9.609 13.641 1.00 34.91 224 ILE A C 1
ATOM 1790 O O . ILE A 1 223 ? 65.815 -10.085 12.823 1.00 35.82 224 ILE A O 1
ATOM 1795 N N . SER A 1 224 ? 64.724 -8.320 13.667 1.00 34.89 225 SER A N 1
ATOM 1796 C CA . SER A 1 224 ? 65.413 -7.436 12.727 1.00 34.56 225 SER A CA 1
ATOM 1797 C C . SER A 1 224 ? 66.967 -7.453 12.964 1.00 34.66 225 SER A C 1
ATOM 1798 O O . SER A 1 224 ? 67.722 -7.442 12.018 1.00 33.55 225 SER A O 1
ATOM 1801 N N . SER A 1 225 ? 67.442 -7.554 14.203 1.00 32.38 226 SER A N 1
ATOM 1802 C CA . SER A 1 225 ? 68.901 -7.613 14.426 1.00 33.75 226 SER A CA 1
ATOM 1803 C C . SER A 1 225 ? 69.545 -8.899 13.834 1.00 34.24 226 SER A C 1
ATOM 1804 O O . SER A 1 225 ? 70.595 -8.854 13.187 1.00 33.63 226 SER A O 1
ATOM 1807 N N . ILE A 1 226 ? 68.869 -10.046 14.013 1.00 33.68 227 ILE A N 1
ATOM 1808 C CA . ILE A 1 226 ? 69.352 -11.348 13.592 1.00 35.49 227 ILE A CA 1
ATOM 1809 C C . ILE A 1 226 ? 69.391 -11.329 12.119 1.00 34.29 227 ILE A C 1
ATOM 1810 O O . ILE A 1 226 ? 70.287 -11.863 11.527 1.00 33.85 227 ILE A O 1
ATOM 1815 N N . GLN A 1 227 ? 68.386 -10.702 11.520 1.00 33.55 228 GLN A N 1
ATOM 1816 C CA . GLN A 1 227 ? 68.268 -10.710 10.066 1.00 33.60 228 GLN A CA 1
ATOM 1817 C C . GLN A 1 227 ? 69.486 -10.043 9.419 1.00 34.18 228 GLN A C 1
ATOM 1818 O O . GLN A 1 227 ? 69.985 -10.526 8.395 1.00 35.20 228 GLN A O 1
ATOM 1824 N N . THR A 1 228 ? 70.008 -8.978 10.035 1.00 35.73 229 THR A N 1
ATOM 1825 C CA . THR A 1 228 ? 71.183 -8.249 9.452 1.00 34.76 229 THR A CA 1
ATOM 1826 C C . THR A 1 228 ? 72.450 -9.089 9.429 1.00 35.45 229 THR A C 1
ATOM 1827 O O . THR A 1 228 ? 73.420 -8.772 8.720 1.00 35.86 229 THR A O 1
ATOM 1831 N N . ASP A 1 229 ? 72.445 -10.198 10.162 1.00 35.43 230 ASP A N 1
ATOM 1832 C CA . ASP A 1 229 ? 73.617 -11.086 10.166 1.00 36.05 230 ASP A CA 1
ATOM 1833 C C . ASP A 1 229 ? 73.593 -12.079 9.031 1.00 35.38 230 ASP A C 1
ATOM 1834 O O . ASP A 1 229 ? 74.610 -12.647 8.729 1.00 35.47 230 ASP A O 1
ATOM 1839 N N . GLU A 1 230 ? 72.399 -12.355 8.482 1.00 36.58 231 GLU A N 1
ATOM 1840 C CA . GLU A 1 230 ? 72.170 -13.474 7.586 1.00 36.53 231 GLU A CA 1
ATOM 1841 C C . GLU A 1 230 ? 73.023 -13.459 6.354 1.00 38.14 231 GLU A C 1
ATOM 1842 O O . GLU A 1 230 ? 73.699 -14.449 6.068 1.00 38.18 231 GLU A O 1
ATOM 1848 N N . SER A 1 231 ? 73.030 -12.349 5.613 1.00 37.87 232 SER A N 1
ATOM 1849 C CA . SER A 1 231 ? 73.731 -12.383 4.329 1.00 38.75 232 SER A CA 1
ATOM 1850 C C . SER A 1 231 ? 75.259 -12.626 4.475 1.00 38.16 232 SER A C 1
ATOM 1851 O O . SER A 1 231 ? 75.881 -13.228 3.611 1.00 35.90 232 SER A O 1
ATOM 1854 N N . ARG A 1 232 ? 75.862 -12.180 5.576 1.00 37.81 233 ARG A N 1
ATOM 1855 C CA . ARG A 1 232 ? 77.299 -12.428 5.766 1.00 38.28 233 ARG A CA 1
ATOM 1856 C C . ARG A 1 232 ? 77.646 -13.919 5.590 1.00 36.35 233 ARG A C 1
ATOM 1857 O O . ARG A 1 232 ? 78.729 -14.270 5.108 1.00 37.10 233 ARG A O 1
ATOM 1865 N N . HIS A 1 233 ? 76.739 -14.805 5.980 1.00 33.99 234 HIS A N 1
ATOM 1866 C CA . HIS A 1 233 ? 77.057 -16.230 5.882 1.00 33.34 234 HIS A CA 1
ATOM 1867 C C . HIS A 1 233 ? 76.208 -16.942 4.862 1.00 33.15 234 HIS A C 1
ATOM 1868 O O . HIS A 1 233 ? 76.611 -17.944 4.373 1.00 32.76 234 HIS A O 1
ATOM 1875 N N . ALA A 1 234 ? 75.044 -16.387 4.519 1.00 32.55 235 ALA A N 1
ATOM 1876 C CA . ALA A 1 234 ? 74.135 -17.013 3.560 1.00 32.78 235 ALA A CA 1
ATOM 1877 C C . ALA A 1 234 ? 74.754 -16.944 2.191 1.00 34.01 235 ALA A C 1
ATOM 1878 O O . ALA A 1 234 ? 74.452 -17.764 1.338 1.00 35.04 235 ALA A O 1
ATOM 1880 N N . GLN A 1 235 ? 75.664 -15.978 1.990 1.00 33.98 236 GLN A N 1
ATOM 1881 C CA . GLN A 1 235 ? 76.388 -15.831 0.695 1.00 35.80 236 GLN A CA 1
ATOM 1882 C C . GLN A 1 235 ? 77.254 -17.052 0.299 1.00 36.04 236 GLN A C 1
ATOM 1883 O O . GLN A 1 235 ? 77.735 -17.147 -0.829 1.00 34.51 236 GLN A O 1
ATOM 1889 N N . GLN A 1 236 ? 77.510 -17.979 1.223 1.00 34.92 237 GLN A N 1
ATOM 1890 C CA . GLN A 1 236 ? 78.526 -18.994 0.943 1.00 35.59 237 GLN A CA 1
ATOM 1891 C C . GLN A 1 236 ? 78.191 -20.039 -0.114 1.00 36.83 237 GLN A C 1
ATOM 1892 O O . GLN A 1 236 ? 79.097 -20.693 -0.640 1.00 36.42 237 GLN A O 1
ATOM 1898 N N . GLY A 1 237 ? 76.915 -20.270 -0.394 1.00 38.02 238 GLY A N 1
ATOM 1899 C CA . GLY A 1 237 ? 76.604 -21.343 -1.351 1.00 39.52 238 GLY A CA 1
ATOM 1900 C C . GLY A 1 237 ? 76.709 -20.919 -2.816 1.00 40.73 238 GLY A C 1
ATOM 1901 O O . GLY A 1 237 ? 77.025 -21.718 -3.686 1.00 41.39 238 GLY A O 1
ATOM 1902 N N . GLY A 1 238 ? 76.456 -19.650 -3.086 1.00 42.02 239 GLY A N 1
ATOM 1903 C CA . GLY A 1 238 ? 76.537 -19.103 -4.471 1.00 41.85 239 GLY A CA 1
ATOM 1904 C C . GLY A 1 238 ? 77.877 -19.394 -5.157 1.00 40.68 239 GLY A C 1
ATOM 1905 O O . GLY A 1 238 ? 77.886 -20.051 -6.183 1.00 41.97 239 GLY A O 1
ATOM 1906 N N . PRO A 1 239 ? 79.016 -18.950 -4.571 1.00 40.00 240 PRO A N 1
ATOM 1907 C CA . PRO A 1 239 ? 80.364 -19.375 -4.997 1.00 39.24 240 PRO A CA 1
ATOM 1908 C C . PRO A 1 239 ? 80.657 -20.890 -5.141 1.00 38.64 240 PRO A C 1
ATOM 1909 O O . PRO A 1 239 ? 81.344 -21.298 -6.099 1.00 36.51 240 PRO A O 1
ATOM 1913 N N . SER A 1 240 ? 80.127 -21.717 -4.233 1.00 37.39 241 SER A N 1
ATOM 1914 C CA . SER A 1 240 ? 80.288 -23.164 -4.337 1.00 38.03 241 SER A CA 1
ATOM 1915 C C . SER A 1 240 ? 79.597 -23.671 -5.577 1.00 37.46 241 SER A C 1
ATOM 1916 O O . SER A 1 240 ? 80.158 -24.499 -6.277 1.00 39.51 241 SER A O 1
ATOM 1919 N N . LEU A 1 241 ? 78.370 -23.211 -5.802 1.00 37.87 242 LEU A N 1
ATOM 1920 C CA . LEU A 1 241 ? 77.589 -23.621 -6.962 1.00 39.17 242 LEU A CA 1
ATOM 1921 C C . LEU A 1 241 ? 78.278 -23.216 -8.276 1.00 39.70 242 LEU A C 1
ATOM 1922 O O . LEU A 1 241 ? 78.306 -23.996 -9.223 1.00 40.60 242 LEU A O 1
ATOM 1927 N N . LYS A 1 242 ? 78.843 -22.017 -8.315 1.00 40.95 243 LYS A N 1
ATOM 1928 C CA . LYS A 1 242 ? 79.610 -21.549 -9.486 1.00 41.30 243 LYS A CA 1
ATOM 1929 C C . LYS A 1 242 ? 80.749 -22.491 -9.791 1.00 41.17 243 LYS A C 1
ATOM 1930 O O . LYS A 1 242 ? 80.964 -22.885 -10.946 1.00 42.17 243 LYS A O 1
ATOM 1936 N N . ILE A 1 243 ? 81.479 -22.907 -8.758 1.00 40.62 244 ILE A N 1
ATOM 1937 C CA . ILE A 1 243 ? 82.598 -23.825 -8.985 1.00 40.11 244 ILE A CA 1
ATOM 1938 C C . ILE A 1 243 ? 82.138 -25.199 -9.468 1.00 39.99 244 ILE A C 1
ATOM 1939 O O . ILE A 1 243 ? 82.789 -25.824 -10.309 1.00 39.98 244 ILE A O 1
ATOM 1944 N N . LEU A 1 244 ? 81.034 -25.695 -8.921 1.00 41.08 245 LEU A N 1
ATOM 1945 C CA . LEU A 1 244 ? 80.520 -26.992 -9.376 1.00 42.36 245 LEU A CA 1
ATOM 1946 C C . LEU A 1 244 ? 80.064 -26.927 -10.825 1.00 42.72 245 LEU A C 1
ATOM 1947 O O . LEU A 1 244 ? 80.407 -27.785 -11.606 1.00 45.11 245 LEU A O 1
ATOM 1952 N N . VAL A 1 245 ? 79.305 -25.899 -11.172 1.00 43.97 246 VAL A N 1
ATOM 1953 C CA . VAL A 1 245 ? 78.854 -25.668 -12.552 1.00 46.20 246 VAL A CA 1
ATOM 1954 C C . VAL A 1 245 ? 80.018 -25.512 -13.576 1.00 46.90 246 VAL A C 1
ATOM 1955 O O . VAL A 1 245 ? 80.017 -26.181 -14.607 1.00 47.57 246 VAL A O 1
ATOM 1959 N N . GLU A 1 246 ? 81.026 -24.693 -13.243 1.00 48.16 247 GLU A N 1
ATOM 1960 C CA . GLU A 1 246 ? 82.235 -24.460 -14.081 1.00 48.21 247 GLU A CA 1
ATOM 1961 C C . GLU A 1 246 ? 83.127 -25.686 -14.179 1.00 48.42 247 GLU A C 1
ATOM 1962 O O . GLU A 1 246 ? 84.012 -25.760 -15.036 1.00 48.09 247 GLU A O 1
ATOM 1968 N N . ASN A 1 247 ? 82.946 -26.638 -13.276 1.00 46.49 248 ASN A N 1
ATOM 1969 C CA . ASN A 1 247 ? 83.774 -27.807 -13.304 1.00 47.03 248 ASN A CA 1
ATOM 1970 C C . ASN A 1 247 ? 82.816 -28.898 -13.794 1.00 48.15 248 ASN A C 1
ATOM 1971 O O . ASN A 1 247 ? 81.827 -28.599 -14.486 1.00 49.60 248 ASN A O 1
ATOM 1976 N N . GLY A 1 248 ? 83.007 -30.149 -13.537 1.00 48.48 249 GLY A N 1
ATOM 1977 C CA . GLY A 1 248 ? 82.045 -30.966 -14.311 1.00 50.15 249 GLY A CA 1
ATOM 1978 C C . GLY A 1 248 ? 80.767 -31.386 -13.604 1.00 49.96 249 GLY A C 1
ATOM 1979 O O . GLY A 1 248 ? 80.279 -32.473 -13.877 1.00 51.33 249 GLY A O 1
ATOM 1980 N N . LYS A 1 249 ? 80.205 -30.549 -12.724 1.00 49.37 250 LYS A N 1
ATOM 1981 C CA . LYS A 1 249 ? 79.237 -31.044 -11.715 1.00 47.82 250 LYS A CA 1
ATOM 1982 C C . LYS A 1 249 ? 77.900 -30.282 -11.652 1.00 47.88 250 LYS A C 1
ATOM 1983 O O . LYS A 1 249 ? 77.286 -30.183 -10.591 1.00 47.02 250 LYS A O 1
ATOM 1989 N N . LYS A 1 250 ? 77.426 -29.763 -12.782 1.00 47.99 251 LYS A N 1
ATOM 1990 C CA . LYS A 1 250 ? 76.155 -29.037 -12.785 1.00 48.76 251 LYS A CA 1
ATOM 1991 C C . LYS A 1 250 ? 74.942 -29.905 -12.363 1.00 48.55 251 LYS A C 1
ATOM 1992 O O . LYS A 1 250 ? 74.040 -29.415 -11.666 1.00 47.79 251 LYS A O 1
ATOM 1998 N N . ASP A 1 251 ? 74.898 -31.170 -12.791 1.00 48.13 252 ASP A N 1
ATOM 1999 C CA . ASP A 1 251 ? 73.771 -32.032 -12.411 1.00 47.87 252 ASP A CA 1
ATOM 2000 C C . ASP A 1 251 ? 73.741 -32.313 -10.889 1.00 47.28 252 ASP A C 1
ATOM 2001 O O . ASP A 1 251 ? 72.663 -32.306 -10.290 1.00 46.90 252 ASP A O 1
ATOM 2006 N N . GLU A 1 252 ? 74.912 -32.566 -10.290 1.00 45.48 253 GLU A N 1
ATOM 2007 C CA . GLU A 1 252 ? 75.033 -32.789 -8.851 1.00 44.87 253 GLU A CA 1
ATOM 2008 C C . GLU A 1 252 ? 74.532 -31.534 -8.157 1.00 43.89 253 GLU A C 1
ATOM 2009 O O . GLU A 1 252 ? 73.714 -31.601 -7.236 1.00 43.61 253 GLU A O 1
ATOM 2015 N N . ALA A 1 253 ? 74.998 -30.371 -8.630 1.00 43.03 254 ALA A N 1
ATOM 2016 C CA . ALA A 1 253 ? 74.581 -29.106 -8.049 1.00 42.61 254 ALA A CA 1
ATOM 2017 C C . ALA A 1 253 ? 73.082 -28.900 -8.209 1.00 42.72 254 ALA A C 1
ATOM 2018 O O . ALA A 1 253 ? 72.404 -28.543 -7.240 1.00 42.75 254 ALA A O 1
ATOM 2020 N N . GLN A 1 254 ? 72.544 -29.149 -9.409 1.00 41.95 255 GLN A N 1
ATOM 2021 C CA . GLN A 1 254 ? 71.094 -29.028 -9.620 1.00 41.93 255 GLN A CA 1
ATOM 2022 C C . GLN A 1 254 ? 70.336 -29.929 -8.639 1.00 41.62 255 GLN A C 1
ATOM 2023 O O . GLN A 1 254 ? 69.375 -29.492 -8.002 1.00 42.51 255 GLN A O 1
ATOM 2029 N N . GLN A 1 255 ? 70.766 -31.166 -8.513 1.00 41.44 256 GLN A N 1
ATOM 2030 C CA . GLN A 1 255 ? 70.046 -32.081 -7.640 1.00 42.97 256 GLN A CA 1
ATOM 2031 C C . GLN A 1 255 ? 70.017 -31.642 -6.167 1.00 42.14 256 GLN A C 1
ATOM 2032 O O . GLN A 1 255 ? 68.977 -31.729 -5.516 1.00 41.60 256 GLN A O 1
ATOM 2038 N N . MET A 1 256 ? 71.141 -31.131 -5.651 1.00 41.87 257 MET A N 1
ATOM 2039 C CA . MET A 1 256 ? 71.161 -30.582 -4.262 1.00 42.31 257 MET A CA 1
ATOM 2040 C C . MET A 1 256 ? 70.228 -29.394 -4.078 1.00 39.99 257 MET A C 1
ATOM 2041 O O . MET A 1 256 ? 69.521 -29.307 -3.079 1.00 39.25 257 MET A O 1
ATOM 2046 N N . VAL A 1 257 ? 70.256 -28.456 -5.013 1.00 38.26 258 VAL A N 1
ATOM 2047 C CA . VAL A 1 257 ? 69.329 -27.325 -4.979 1.00 37.02 258 VAL A CA 1
ATOM 2048 C C . VAL A 1 257 ? 67.858 -27.776 -5.059 1.00 37.61 258 VAL A C 1
ATOM 2049 O O . VAL A 1 257 ? 66.983 -27.260 -4.332 1.00 38.03 258 VAL A O 1
ATOM 2053 N N . ASP A 1 258 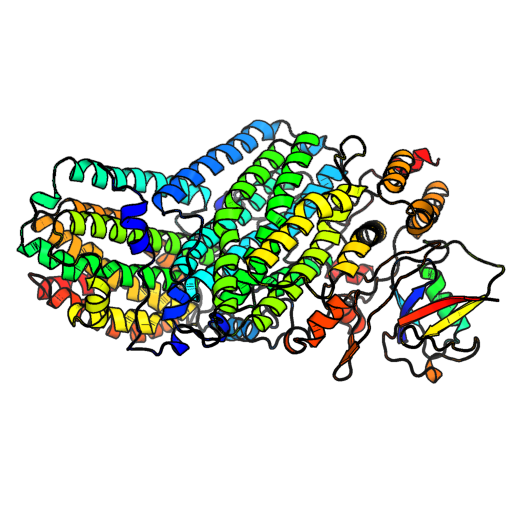? 67.576 -28.733 -5.933 1.00 37.42 259 ASP A N 1
ATOM 2054 C CA . ASP A 1 258 ? 66.187 -29.236 -6.046 1.00 37.81 259 ASP A CA 1
ATOM 2055 C C . ASP A 1 258 ? 65.702 -29.810 -4.691 1.00 36.33 259 ASP A C 1
ATOM 2056 O O . ASP A 1 258 ? 64.635 -29.460 -4.191 1.00 37.00 259 ASP A O 1
ATOM 2061 N N . VAL A 1 259 ? 66.487 -30.702 -4.115 1.00 35.53 260 VAL A N 1
ATOM 2062 C CA . VAL A 1 259 ? 66.110 -31.318 -2.803 1.00 35.82 260 VAL A CA 1
ATOM 2063 C C . VAL A 1 259 ? 65.953 -30.241 -1.766 1.00 35.24 260 VAL A C 1
ATOM 2064 O O . VAL A 1 259 ? 64.928 -30.144 -1.125 1.00 35.33 260 VAL A O 1
ATOM 2068 N N . ALA A 1 260 ? 66.965 -29.384 -1.611 1.00 34.41 261 ALA A N 1
ATOM 2069 C CA . ALA A 1 260 ? 66.924 -28.360 -0.552 1.00 33.92 261 ALA A CA 1
ATOM 2070 C C . ALA A 1 260 ? 65.774 -27.377 -0.621 1.00 34.56 261 ALA A C 1
ATOM 2071 O O . ALA A 1 260 ? 65.195 -26.987 0.421 1.00 34.29 261 ALA A O 1
ATOM 2073 N N . ILE A 1 261 ? 65.435 -26.910 -1.831 1.00 33.85 262 ILE A N 1
ATOM 2074 C CA . ILE A 1 261 ? 64.351 -25.954 -1.948 1.00 35.11 262 ILE A CA 1
ATOM 2075 C C . ILE A 1 261 ? 63.009 -26.640 -1.616 1.00 35.09 262 ILE A C 1
ATOM 2076 O O . ILE A 1 261 ? 62.153 -26.040 -0.969 1.00 36.81 262 ILE A O 1
ATOM 2081 N N . TRP A 1 262 ? 62.841 -27.884 -2.044 1.00 36.01 263 TRP A N 1
ATOM 2082 C CA . TRP A 1 262 ? 61.578 -28.604 -1.730 1.00 36.04 263 TRP A CA 1
ATOM 2083 C C . TRP A 1 262 ? 61.438 -28.816 -0.235 1.00 34.46 263 TRP A C 1
ATOM 2084 O O . TRP A 1 262 ? 60.388 -28.539 0.359 1.00 36.07 263 TRP A O 1
ATOM 2095 N N . ARG A 1 263 ? 62.479 -29.299 0.409 1.00 35.33 264 ARG A N 1
ATOM 2096 C CA . ARG A 1 263 ? 62.364 -29.529 1.870 1.00 34.24 264 ARG A CA 1
ATOM 2097 C C . ARG A 1 263 ? 62.137 -28.241 2.644 1.00 34.77 264 ARG A C 1
ATOM 2098 O O . ARG A 1 263 ? 61.346 -28.224 3.563 1.00 35.27 264 ARG A O 1
ATOM 2106 N N . SER A 1 264 ? 62.836 -27.164 2.288 1.00 34.16 265 SER A N 1
ATOM 2107 C CA . SER A 1 264 ? 62.597 -25.837 2.853 1.00 34.88 265 SER A CA 1
ATOM 2108 C C . SER A 1 264 ? 61.162 -25.403 2.701 1.00 34.42 265 SER A C 1
ATOM 2109 O O . SER A 1 264 ? 60.552 -24.906 3.627 1.00 35.07 265 SER A O 1
ATOM 2112 N N . TRP A 1 265 ? 60.639 -25.556 1.490 1.00 34.39 266 TRP A N 1
ATOM 2113 C CA . TRP A 1 265 ? 59.245 -25.202 1.220 1.00 34.72 266 TRP A CA 1
ATOM 2114 C C . TRP A 1 265 ? 58.304 -25.937 2.191 1.00 34.89 266 TRP A C 1
ATOM 2115 O O . TRP A 1 265 ? 57.390 -25.326 2.766 1.00 34.60 266 TRP A O 1
ATOM 2126 N N . LYS A 1 266 ? 58.534 -27.233 2.387 1.00 35.23 267 LYS A N 1
ATOM 2127 C CA . LYS A 1 266 ? 57.622 -28.021 3.251 1.00 37.13 267 LYS A CA 1
ATOM 2128 C C . LYS A 1 266 ? 57.645 -27.511 4.691 1.00 38.26 267 LYS A C 1
ATOM 2129 O O . LYS A 1 266 ? 56.614 -27.379 5.364 1.00 38.50 267 LYS A O 1
ATOM 2135 N N . LEU A 1 267 ? 58.828 -27.207 5.188 1.00 38.17 268 LEU A N 1
ATOM 2136 C CA . LEU A 1 267 ? 58.909 -26.656 6.528 1.00 40.33 268 LEU A CA 1
ATOM 2137 C C . LEU A 1 267 ? 58.182 -25.311 6.591 1.00 40.21 268 LEU A C 1
ATOM 2138 O O . LEU A 1 267 ? 57.464 -25.007 7.533 1.00 39.24 268 LEU A O 1
ATOM 2143 N N . PHE A 1 268 ? 58.406 -24.484 5.580 1.00 40.83 269 PHE A N 1
ATOM 2144 C CA . PHE A 1 268 ? 57.792 -23.173 5.521 1.00 41.48 269 PHE A CA 1
ATOM 2145 C C . PHE A 1 268 ? 56.268 -23.258 5.476 1.00 41.44 269 PHE A C 1
ATOM 2146 O O . PHE A 1 268 ? 55.598 -22.455 6.100 1.00 41.51 269 PHE A O 1
ATOM 2154 N N . SER A 1 269 ? 55.737 -24.252 4.761 1.00 40.55 270 SER A N 1
ATOM 2155 C CA . SER A 1 269 ? 54.274 -24.434 4.624 1.00 41.68 270 SER A CA 1
ATOM 2156 C C . SER A 1 269 ? 53.569 -24.761 5.956 1.00 41.83 270 SER A C 1
ATOM 2157 O O . SER A 1 269 ? 52.337 -24.603 6.121 1.00 40.77 270 SER A O 1
ATOM 2160 N N . VAL A 1 270 ? 54.340 -25.195 6.947 1.00 41.04 271 VAL A N 1
ATOM 2161 C CA . VAL A 1 270 ? 53.707 -25.518 8.194 1.00 40.90 271 VAL A CA 1
ATOM 2162 C C . VAL A 1 270 ? 54.083 -24.528 9.245 1.00 41.94 271 VAL A C 1
ATOM 2163 O O . VAL A 1 270 ? 53.268 -24.214 10.101 1.00 42.38 271 VAL A O 1
ATOM 2167 N N . LEU A 1 271 ? 55.305 -24.019 9.201 1.00 42.61 272 LEU A N 1
ATOM 2168 C CA . LEU A 1 271 ? 55.720 -23.087 10.225 1.00 44.34 272 LEU A CA 1
ATOM 2169 C C . LEU A 1 271 ? 55.386 -21.639 9.896 1.00 44.46 272 LEU A C 1
ATOM 2170 O O . LEU A 1 271 ? 55.263 -20.848 10.814 1.00 46.1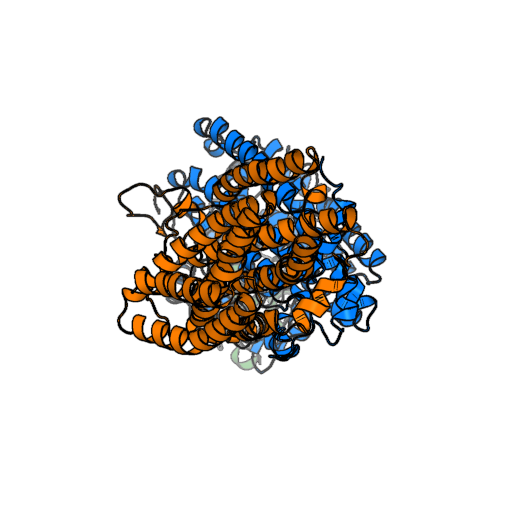3 272 LEU A O 1
ATOM 2175 N N . THR A 1 272 ? 55.284 -21.275 8.617 1.00 43.01 273 THR A N 1
ATOM 2176 C CA . THR A 1 272 ? 55.058 -19.867 8.268 1.00 43.07 273 THR A CA 1
ATOM 2177 C C . THR A 1 272 ? 53.684 -19.552 7.654 1.00 41.62 273 THR A C 1
ATOM 2178 O O . THR A 1 272 ? 53.043 -18.565 8.013 1.00 40.95 273 THR A O 1
ATOM 2182 N N . GLY A 1 273 ? 53.287 -20.376 6.700 1.00 40.93 274 GLY A N 1
ATOM 2183 C CA . GLY A 1 273 ? 51.986 -20.266 6.037 1.00 41.62 274 GLY A CA 1
ATOM 2184 C C . GLY A 1 273 ? 50.810 -20.035 6.980 1.00 41.35 274 GLY A C 1
ATOM 2185 O O . GLY A 1 273 ? 50.108 -19.036 6.861 1.00 42.44 274 GLY A O 1
ATOM 2186 N N . PRO A 1 274 ? 50.582 -20.949 7.934 1.00 41.65 275 PRO A N 1
ATOM 2187 C CA . PRO A 1 274 ? 49.445 -20.779 8.860 1.00 41.52 275 PRO A CA 1
ATOM 2188 C C . PRO A 1 274 ? 49.520 -19.513 9.674 1.00 42.76 275 PRO A C 1
ATOM 2189 O O . PRO A 1 274 ? 48.467 -18.954 10.128 1.00 42.02 275 PRO A O 1
ATOM 2193 N N . ILE A 1 275 ? 50.755 -19.058 9.901 1.00 41.93 276 ILE A N 1
ATOM 2194 C CA . ILE A 1 275 ? 50.916 -17.884 10.749 1.00 43.12 276 ILE A CA 1
ATOM 2195 C C . ILE A 1 275 ? 50.398 -16.672 9.993 1.00 42.80 276 ILE A C 1
ATOM 2196 O O . ILE A 1 275 ? 49.654 -15.876 10.540 1.00 43.73 276 ILE A O 1
ATOM 2201 N N . MET A 1 276 ? 50.745 -16.570 8.721 1.00 42.35 277 MET A N 1
ATOM 2202 C CA . MET A 1 276 ? 50.402 -15.389 7.965 1.00 42.94 277 MET A CA 1
ATOM 2203 C C . MET A 1 276 ? 48.906 -15.294 7.646 1.00 42.58 277 MET A C 1
ATOM 2204 O O . MET A 1 276 ? 48.318 -14.220 7.730 1.00 42.90 277 MET A O 1
ATOM 2209 N N . ASP A 1 277 ? 48.313 -16.432 7.299 1.00 41.47 278 ASP A N 1
ATOM 2210 C CA . ASP A 1 277 ? 46.926 -16.489 6.858 1.00 41.05 278 ASP A CA 1
ATOM 2211 C C . ASP A 1 277 ? 45.880 -16.699 7.945 1.00 40.94 278 ASP A C 1
ATOM 2212 O O . ASP A 1 277 ? 44.688 -16.496 7.683 1.00 40.71 278 ASP A O 1
ATOM 2217 N N . TYR A 1 278 ? 46.299 -17.051 9.175 1.00 39.19 279 TYR A N 1
ATOM 2218 C CA . TYR A 1 278 ? 45.331 -17.404 10.176 1.00 38.02 279 TYR A CA 1
ATOM 2219 C C . TYR A 1 278 ? 45.645 -16.891 11.550 1.00 39.11 279 TYR A C 1
ATOM 2220 O O . TYR A 1 278 ? 44.712 -16.622 12.318 1.00 38.51 279 TYR A O 1
ATOM 2229 N N . TYR A 1 279 ? 46.923 -16.777 11.911 1.00 38.77 280 TYR A N 1
ATOM 2230 C CA . TYR A 1 279 ? 47.220 -16.295 13.276 1.00 40.32 280 TYR A CA 1
ATOM 2231 C C . TYR A 1 279 ? 47.310 -14.779 13.348 1.00 42.13 280 TYR A C 1
ATOM 2232 O O . TYR A 1 279 ? 47.015 -14.185 14.373 1.00 41.81 280 TYR A O 1
ATOM 2241 N N . THR A 1 280 ? 47.825 -14.170 12.296 1.00 44.02 281 THR A N 1
ATOM 2242 C CA . THR A 1 280 ? 47.944 -12.715 12.259 1.00 47.47 281 THR A CA 1
ATOM 2243 C C . THR A 1 280 ? 46.517 -12.153 12.138 1.00 48.63 281 THR A C 1
ATOM 2244 O O . THR A 1 280 ? 45.767 -12.588 11.263 1.00 49.57 281 THR A O 1
ATOM 2248 N N . PRO A 1 281 ? 46.126 -11.207 13.028 1.00 49.93 282 PRO A N 1
ATOM 2249 C CA . PRO A 1 281 ? 44.768 -10.607 12.996 1.00 49.88 282 PRO A CA 1
ATOM 2250 C C . PRO A 1 281 ? 44.490 -9.996 11.628 1.00 50.59 282 PRO A C 1
ATOM 2251 O O . PRO A 1 281 ? 45.415 -9.487 10.981 1.00 49.49 282 PRO A O 1
ATOM 2255 N N . LEU A 1 282 ? 43.236 -10.078 11.165 1.00 50.93 283 LEU A N 1
ATOM 2256 C CA . LEU A 1 282 ? 42.871 -9.695 9.779 1.00 51.91 283 LEU A CA 1
ATOM 2257 C C . LEU A 1 282 ? 43.348 -8.286 9.387 1.00 52.06 283 LEU A C 1
ATOM 2258 O O . LEU A 1 282 ? 43.876 -8.067 8.293 1.00 51.77 283 LEU A O 1
ATOM 2263 N N . GLU A 1 283 ? 43.136 -7.333 10.281 1.00 52.94 284 GLU A N 1
ATOM 2264 C CA . GLU A 1 283 ? 43.434 -5.932 9.981 1.00 54.41 284 GLU A CA 1
ATOM 2265 C C . GLU A 1 283 ? 44.939 -5.670 9.930 1.00 54.27 284 GLU A C 1
ATOM 2266 O O . GLU A 1 283 ? 45.351 -4.583 9.536 1.00 53.99 284 GLU A O 1
ATOM 2272 N N . SER A 1 284 ? 45.745 -6.669 10.307 1.00 53.79 285 SER A N 1
ATOM 2273 C CA . SER A 1 284 ? 47.201 -6.578 10.243 1.00 52.25 285 SER A CA 1
ATOM 2274 C C . SER A 1 284 ? 47.790 -7.377 9.109 1.00 53.28 285 SER A C 1
ATOM 2275 O O . SER A 1 284 ? 49.018 -7.487 9.009 1.00 52.81 285 SER A O 1
ATOM 2278 N N . ARG A 1 285 ? 46.953 -7.928 8.235 1.00 53.08 286 ARG A N 1
ATOM 2279 C CA . ARG A 1 285 ? 47.477 -8.749 7.158 1.00 54.31 286 ARG A CA 1
ATOM 2280 C C . ARG A 1 285 ? 47.822 -7.918 5.928 1.00 55.87 286 ARG A C 1
ATOM 2281 O O . ARG A 1 285 ? 46.931 -7.441 5.202 1.00 56.03 286 ARG A O 1
ATOM 2289 N N . ASN A 1 286 ? 49.123 -7.736 5.713 1.00 56.85 287 ASN A N 1
ATOM 2290 C CA . ASN A 1 286 ? 49.629 -6.928 4.594 1.00 57.32 287 ASN A CA 1
ATOM 2291 C C . ASN A 1 286 ? 49.423 -7.639 3.262 1.00 55.90 287 ASN A C 1
ATOM 2292 O O . ASN A 1 286 ? 48.981 -7.042 2.287 1.00 56.53 287 ASN A O 1
ATOM 2297 N N . GLN A 1 287 ? 49.738 -8.926 3.226 1.00 53.30 288 GLN A N 1
ATOM 2298 C CA . GLN A 1 287 ? 49.493 -9.736 2.047 1.00 51.16 288 GLN A CA 1
ATOM 2299 C C . GLN A 1 287 ? 49.291 -11.200 2.463 1.00 49.36 288 GLN A C 1
ATOM 2300 O O . GLN A 1 287 ? 49.492 -11.560 3.636 1.00 48.26 288 GLN A O 1
ATOM 2306 N N . SER A 1 288 ? 48.882 -12.034 1.513 1.00 46.45 289 SER A N 1
ATOM 2307 C CA . SER A 1 288 ? 48.634 -13.441 1.813 1.00 44.48 289 SER A CA 1
ATOM 2308 C C . SER A 1 288 ? 49.988 -14.173 1.835 1.00 44.27 289 SER A C 1
ATOM 2309 O O . SER A 1 288 ? 50.985 -13.668 1.276 1.00 44.77 289 SER A O 1
ATOM 2312 N N . PHE A 1 289 ? 50.041 -15.358 2.455 1.00 43.67 290 PHE A N 1
ATOM 2313 C CA . PHE A 1 289 ? 51.204 -16.246 2.293 1.00 42.35 290 PHE A CA 1
ATOM 2314 C C . PHE A 1 289 ? 51.543 -16.540 0.819 1.00 42.35 290 PHE A C 1
ATOM 2315 O O . PHE A 1 289 ? 52.717 -16.526 0.403 1.00 42.64 290 PHE A O 1
ATOM 2323 N N . LYS A 1 290 ? 50.539 -16.804 -0.006 1.00 42.39 291 LYS A N 1
ATOM 2324 C CA . LYS A 1 290 ? 50.809 -17.009 -1.430 1.00 42.20 291 LYS A CA 1
ATOM 2325 C C . LYS A 1 290 ? 51.428 -15.743 -2.064 1.00 42.78 291 LYS A C 1
ATOM 2326 O O . LYS A 1 290 ? 52.360 -15.806 -2.852 1.00 42.42 291 LYS A O 1
ATOM 2332 N N . GLU A 1 291 ? 50.899 -14.585 -1.690 1.00 44.46 292 GLU A N 1
ATOM 2333 C CA . GLU A 1 291 ? 51.380 -13.336 -2.267 1.00 45.27 292 GLU A CA 1
ATOM 2334 C C . GLU A 1 291 ? 52.832 -13.061 -1.867 1.00 45.46 292 GLU A C 1
ATOM 2335 O O . GLU A 1 291 ? 53.649 -12.689 -2.710 1.00 45.11 292 GLU A O 1
ATOM 2341 N N . PHE A 1 292 ? 53.109 -13.230 -0.569 1.00 44.76 293 PHE A N 1
ATOM 2342 C CA . PHE A 1 292 ? 54.458 -13.184 -0.005 1.00 44.73 293 PHE A CA 1
ATOM 2343 C C . PHE A 1 292 ? 55.411 -14.131 -0.716 1.00 44.24 293 PHE A C 1
ATOM 2344 O O . PHE A 1 292 ? 56.501 -13.707 -1.139 1.00 45.24 293 PHE A O 1
ATOM 2352 N N . MET A 1 293 ? 55.005 -15.388 -0.903 1.00 43.95 294 MET A N 1
ATOM 2353 C CA . MET A 1 293 ? 55.820 -16.346 -1.628 1.00 43.85 294 MET A CA 1
ATOM 2354 C C . MET A 1 293 ? 56.150 -15.889 -3.055 1.00 44.45 294 MET A C 1
ATOM 2355 O O . MET A 1 293 ? 57.298 -16.024 -3.522 1.00 44.43 294 MET A O 1
ATOM 2360 N N . LEU A 1 294 ? 55.156 -15.359 -3.764 1.00 45.80 295 LEU A N 1
ATOM 2361 C CA . LEU A 1 294 ? 55.403 -15.006 -5.177 1.00 46.40 295 LEU A CA 1
ATOM 2362 C C . LEU A 1 294 ? 56.271 -13.786 -5.310 1.00 47.77 295 LEU A C 1
ATOM 2363 O O . LEU A 1 294 ? 57.136 -13.748 -6.196 1.00 49.64 295 LEU A O 1
ATOM 2368 N N . GLU A 1 295 ? 56.068 -12.806 -4.428 1.00 48.13 296 GLU A N 1
ATOM 2369 C CA . GLU A 1 295 ? 56.775 -11.527 -4.488 1.00 49.42 296 GLU A CA 1
ATOM 2370 C C . GLU A 1 295 ? 58.211 -11.619 -3.972 1.00 48.82 296 GLU A C 1
ATOM 2371 O O . GLU A 1 295 ? 59.130 -11.041 -4.566 1.00 49.02 296 GLU A O 1
ATOM 2377 N N . TRP A 1 296 ? 58.404 -12.356 -2.880 1.00 47.12 297 TRP A N 1
ATOM 2378 C CA . TRP A 1 296 ? 59.652 -12.287 -2.129 1.00 45.66 297 TRP A CA 1
ATOM 2379 C C . TRP A 1 296 ? 60.476 -13.557 -2.124 1.00 44.26 297 TRP A C 1
ATOM 2380 O O . TRP A 1 296 ? 61.638 -13.515 -1.731 1.00 44.30 297 TRP A O 1
ATOM 2391 N N . ILE A 1 297 ? 59.920 -14.674 -2.593 1.00 41.99 298 ILE A N 1
ATOM 2392 C CA . ILE A 1 297 ? 60.684 -15.922 -2.593 1.00 40.39 298 ILE A CA 1
ATOM 2393 C C . ILE A 1 297 ? 60.927 -16.473 -3.966 1.00 39.78 298 ILE A C 1
ATOM 2394 O O . ILE A 1 297 ? 62.052 -16.835 -4.297 1.00 38.26 298 ILE A O 1
ATOM 2399 N N . VAL A 1 298 ? 59.850 -16.598 -4.740 1.00 40.05 299 VAL A N 1
ATOM 2400 C CA . VAL A 1 298 ? 59.880 -17.477 -5.898 1.00 40.90 299 VAL A CA 1
ATOM 2401 C C . VAL A 1 298 ? 60.651 -16.812 -7.019 1.00 41.86 299 VAL A C 1
ATOM 2402 O O . VAL A 1 298 ? 61.455 -17.452 -7.734 1.00 42.87 299 VAL A O 1
ATOM 2406 N N . ALA A 1 299 ? 60.385 -15.523 -7.174 1.00 43.55 300 ALA A N 1
ATOM 2407 C CA . ALA A 1 299 ? 61.007 -14.691 -8.234 1.00 45.37 300 ALA A CA 1
ATOM 2408 C C . ALA A 1 299 ? 62.507 -14.596 -8.030 1.00 45.75 300 ALA A C 1
ATOM 2409 O O . ALA A 1 299 ? 63.307 -14.718 -8.965 1.00 46.97 300 ALA A O 1
ATOM 2411 N N . GLN A 1 300 ? 62.871 -14.386 -6.776 1.00 46.38 301 GLN A N 1
ATOM 2412 C CA . GLN A 1 300 ? 64.266 -14.318 -6.357 1.00 46.42 301 GLN A CA 1
ATOM 2413 C C . GLN A 1 300 ? 65.009 -15.635 -6.649 1.00 46.73 301 GLN A C 1
ATOM 2414 O O . GLN A 1 300 ? 66.143 -15.617 -7.127 1.00 46.13 301 GLN A O 1
ATOM 2420 N N . PHE A 1 301 ? 64.357 -16.782 -6.402 1.00 46.21 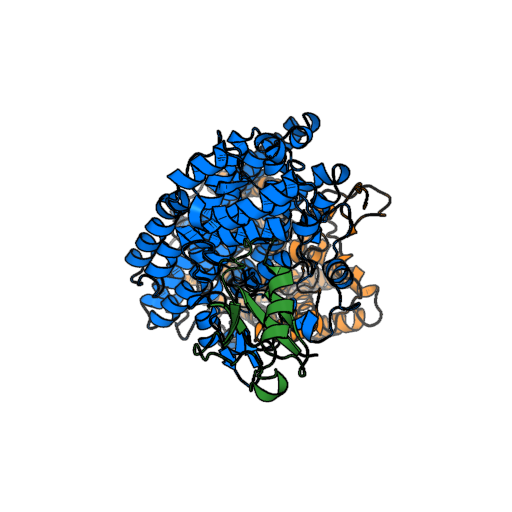302 PHE A N 1
ATOM 2421 C CA . PHE A 1 301 ? 64.945 -18.064 -6.758 1.00 46.09 302 PHE A CA 1
ATOM 2422 C C . PHE A 1 301 ? 65.237 -18.178 -8.246 1.00 46.03 302 PHE A C 1
ATOM 2423 O O . PHE A 1 301 ? 66.291 -18.651 -8.645 1.00 45.39 302 PHE A O 1
ATOM 2431 N N . GLU A 1 302 ? 64.280 -17.803 -9.073 1.00 47.43 303 GLU A N 1
ATOM 2432 C CA . GLU A 1 302 ? 64.452 -17.944 -10.528 1.00 49.04 303 GLU A CA 1
ATOM 2433 C C . GLU A 1 302 ? 65.621 -17.096 -10.992 1.00 48.78 303 GLU A C 1
ATOM 2434 O O . GLU A 1 302 ? 66.397 -17.507 -11.835 1.00 49.16 303 GLU A O 1
ATOM 2440 N N . ARG A 1 303 ? 65.738 -15.919 -10.388 1.00 49.86 304 ARG A N 1
ATOM 2441 C CA . ARG A 1 303 ? 66.808 -14.969 -10.648 1.00 50.52 304 ARG A CA 1
ATOM 2442 C C . ARG A 1 303 ? 68.145 -15.563 -10.246 1.00 50.16 304 ARG A C 1
ATOM 2443 O O . ARG A 1 303 ? 69.076 -15.563 -11.048 1.00 50.44 304 ARG A O 1
ATOM 2451 N N . GLN A 1 304 ? 68.241 -16.083 -9.013 1.00 49.18 305 GLN A N 1
ATOM 2452 C CA . GLN A 1 304 ? 69.495 -16.717 -8.561 1.00 48.25 305 GLN A CA 1
ATOM 2453 C C . GLN A 1 304 ? 69.921 -17.873 -9.445 1.00 48.12 305 GLN A C 1
ATOM 2454 O O . GLN A 1 304 ? 71.097 -18.029 -9.761 1.00 48.07 305 GLN A O 1
ATOM 2460 N N . LEU A 1 305 ? 68.964 -18.706 -9.839 1.00 47.45 306 LEU A N 1
ATOM 2461 C CA . LEU A 1 305 ? 69.260 -19.929 -10.575 1.00 48.16 306 LEU A CA 1
ATOM 2462 C C . LEU A 1 305 ? 69.706 -19.618 -11.978 1.00 49.06 306 LEU A C 1
ATOM 2463 O O . LEU A 1 305 ? 70.650 -20.240 -12.498 1.00 49.88 306 LEU A O 1
ATOM 2468 N N . LEU A 1 306 ? 69.017 -18.661 -12.591 1.00 49.98 307 LEU A N 1
ATOM 2469 C CA . LEU A 1 306 ? 69.384 -18.181 -13.929 1.00 51.19 307 LEU A CA 1
ATOM 2470 C C . LEU A 1 306 ? 70.828 -17.704 -13.969 1.00 51.07 307 LEU A C 1
ATOM 2471 O O . LEU A 1 306 ? 71.595 -18.094 -14.846 1.00 51.75 307 LEU A O 1
ATOM 2476 N N . ASP A 1 307 ? 71.187 -16.863 -13.003 1.00 51.49 308 ASP A N 1
ATOM 2477 C CA . ASP A 1 307 ? 72.507 -16.257 -12.915 1.00 51.90 308 ASP A CA 1
ATOM 2478 C C . ASP A 1 307 ? 73.602 -17.252 -12.619 1.00 51.47 308 ASP A C 1
ATOM 2479 O O . ASP A 1 307 ? 74.751 -17.003 -12.923 1.00 50.74 308 ASP A O 1
ATOM 2484 N N . LEU A 1 308 ? 73.238 -18.381 -12.016 1.00 50.12 309 LEU A N 1
ATOM 2485 C CA . LEU A 1 308 ? 74.187 -19.415 -11.726 1.00 50.08 309 LEU A CA 1
ATOM 2486 C C . LEU A 1 308 ? 74.332 -20.422 -12.849 1.00 49.70 309 LEU A C 1
ATOM 2487 O O . LEU A 1 308 ? 75.199 -21.286 -12.776 1.00 49.83 309 LEU A O 1
ATOM 2492 N N . GLY A 1 309 ? 73.492 -20.331 -13.882 1.00 49.06 310 GLY A N 1
ATOM 2493 C CA . GLY A 1 309 ? 73.546 -21.314 -14.952 1.00 49.38 310 GLY A CA 1
ATOM 2494 C C . GLY A 1 309 ? 72.744 -22.573 -14.651 1.00 49.45 310 GLY A C 1
ATOM 2495 O O . GLY A 1 309 ? 72.859 -23.571 -15.368 1.00 50.14 310 GLY A O 1
ATOM 2496 N N . LEU A 1 310 ? 71.933 -22.535 -13.590 1.00 49.33 311 LEU A N 1
ATOM 2497 C CA . LEU A 1 310 ? 71.074 -23.680 -13.223 1.00 49.55 311 LEU A CA 1
ATOM 2498 C C . LEU A 1 310 ? 69.645 -23.577 -13.812 1.00 49.69 311 LEU A C 1
ATOM 2499 O O . LEU A 1 310 ? 69.299 -22.537 -14.366 1.00 49.15 311 LEU A O 1
ATOM 2504 N N . ASP A 1 311 ? 68.835 -24.639 -13.676 1.00 49.82 312 ASP A N 1
ATOM 2505 C CA . ASP A 1 311 ? 67.441 -24.633 -14.152 1.00 50.96 312 ASP A CA 1
ATOM 2506 C C . ASP A 1 311 ? 66.477 -24.563 -12.980 1.00 50.95 312 ASP A C 1
ATOM 2507 O O . ASP A 1 311 ? 66.849 -24.900 -11.845 1.00 51.75 312 ASP A O 1
ATOM 2512 N N . LYS A 1 312 ? 65.249 -24.128 -13.253 1.00 50.49 313 LYS A N 1
ATOM 2513 C CA . LYS A 1 312 ? 64.152 -24.278 -12.305 1.00 49.96 313 LYS A CA 1
ATOM 2514 C C . LYS A 1 312 ? 64.007 -25.764 -11.997 1.00 48.50 313 LYS A C 1
ATOM 2515 O O . LYS A 1 312 ? 64.123 -26.599 -12.902 1.00 48.58 313 LYS A O 1
ATOM 2521 N N . PRO A 1 313 ? 63.830 -26.111 -10.702 1.00 47.15 314 PRO A N 1
ATOM 2522 C CA . PRO A 1 313 ? 63.575 -27.501 -10.362 1.00 46.31 314 PRO A CA 1
ATOM 2523 C C . PRO A 1 313 ? 62.425 -28.070 -11.214 1.00 46.17 314 PRO A C 1
ATOM 2524 O O . PRO A 1 313 ? 61.490 -27.339 -11.540 1.00 45.05 314 PRO A O 1
ATOM 2528 N N . TRP A 1 314 ? 62.488 -29.362 -11.508 1.00 45.54 315 TRP A N 1
ATOM 2529 C CA . TRP A 1 314 ? 61.421 -30.062 -12.214 1.00 45.70 315 TRP A CA 1
ATOM 2530 C C . TRP A 1 314 ? 60.026 -29.857 -11.630 1.00 45.81 315 TRP A C 1
ATOM 2531 O O . TRP A 1 314 ? 59.055 -29.874 -12.367 1.00 45.51 315 TRP A O 1
ATOM 2542 N N . TYR A 1 315 ? 59.915 -29.631 -10.323 1.00 44.48 316 TYR A N 1
ATOM 2543 C CA . TYR A 1 315 ? 58.608 -29.541 -9.683 1.00 43.98 316 TYR A CA 1
ATOM 2544 C C . TYR A 1 315 ? 58.032 -28.147 -9.556 1.00 44.41 316 TYR A C 1
ATOM 2545 O O . TYR A 1 315 ? 57.024 -27.923 -8.820 1.00 43.59 316 TYR A O 1
ATOM 2554 N N . TRP A 1 316 ? 58.684 -27.187 -10.206 1.00 45.29 317 TRP A N 1
ATOM 2555 C CA . TRP A 1 316 ? 58.364 -25.764 -10.031 1.00 47.28 317 TRP A CA 1
ATOM 2556 C C . TRP A 1 316 ? 56.879 -25.389 -10.247 1.00 48.23 317 TRP A C 1
ATOM 2557 O O . TRP A 1 316 ? 56.261 -24.676 -9.415 1.00 48.13 317 TRP A O 1
ATOM 2568 N N . ASP A 1 317 ? 56.302 -25.880 -11.346 1.00 49.64 318 ASP A N 1
ATOM 2569 C CA . ASP A 1 317 ? 54.894 -25.583 -11.649 1.00 51.06 318 ASP A CA 1
ATOM 2570 C C . ASP A 1 317 ? 53.949 -26.124 -10.581 1.00 50.77 318 ASP A C 1
ATOM 2571 O O . ASP A 1 317 ? 53.035 -25.420 -10.125 1.00 51.46 318 ASP A O 1
ATOM 2576 N N . GLN A 1 318 ? 54.192 -27.367 -10.178 1.00 50.25 319 GLN A N 1
ATOM 2577 C CA . GLN A 1 318 ? 53.449 -27.996 -9.091 1.00 50.17 319 GLN A CA 1
ATOM 2578 C C . GLN A 1 318 ? 53.577 -27.192 -7.791 1.00 49.42 319 GLN A C 1
ATOM 2579 O O . GLN A 1 318 ? 52.574 -26.917 -7.109 1.00 49.51 319 GLN A O 1
ATOM 2585 N N . PHE A 1 319 ? 54.806 -26.777 -7.480 1.00 48.22 320 PHE A N 1
ATOM 2586 C CA . PHE A 1 319 ? 55.106 -25.913 -6.328 1.00 47.68 320 PHE A CA 1
ATOM 2587 C C . PHE A 1 319 ? 54.263 -24.633 -6.385 1.00 47.48 320 PHE A C 1
ATOM 2588 O O . PHE A 1 319 ? 53.654 -24.240 -5.391 1.00 46.21 320 PHE A O 1
ATOM 2596 N N . MET A 1 320 ? 54.191 -24.003 -7.557 1.00 47.73 321 MET A N 1
ATOM 2597 C CA . MET A 1 320 ? 53.378 -22.784 -7.711 1.00 48.88 321 MET A CA 1
ATOM 2598 C C . MET A 1 320 ? 51.919 -23.017 -7.400 1.00 48.24 321 MET A C 1
ATOM 2599 O O . MET A 1 320 ? 51.308 -22.234 -6.674 1.00 48.87 321 MET A O 1
ATOM 2604 N N . GLN A 1 321 ? 51.370 -24.090 -7.969 1.00 48.98 322 GLN A N 1
ATOM 2605 C CA . GLN A 1 321 ? 50.024 -24.562 -7.656 1.00 49.68 322 GLN A CA 1
ATOM 2606 C C . GLN A 1 321 ? 49.799 -24.755 -6.166 1.00 48.72 322 GLN A C 1
ATOM 2607 O O . GLN A 1 321 ? 48.783 -24.315 -5.662 1.00 48.61 322 GLN A O 1
ATOM 2613 N N . ASP A 1 322 ? 50.742 -25.412 -5.471 1.00 47.95 323 ASP A N 1
ATOM 2614 C CA . ASP A 1 322 ? 50.589 -25.747 -4.051 1.00 47.49 323 ASP A CA 1
ATOM 2615 C C . ASP A 1 322 ? 50.554 -24.521 -3.152 1.00 46.90 323 ASP A C 1
ATOM 2616 O O . ASP A 1 322 ? 50.155 -24.605 -1.993 1.00 45.78 323 ASP A O 1
ATOM 2621 N N . LEU A 1 323 ? 50.948 -23.361 -3.677 1.00 46.80 324 LEU A N 1
ATOM 2622 C CA . LEU A 1 323 ? 50.823 -22.134 -2.886 1.00 46.92 324 LEU A CA 1
ATOM 2623 C C . LEU A 1 323 ? 49.369 -21.811 -2.522 1.00 47.41 324 LEU A C 1
ATOM 2624 O O . LEU A 1 323 ? 49.122 -21.074 -1.571 1.00 47.69 324 LEU A O 1
ATOM 2629 N N . ASP A 1 324 ? 48.426 -22.359 -3.287 1.00 47.65 325 ASP A N 1
ATOM 2630 C CA . ASP A 1 324 ? 46.996 -22.174 -3.019 1.00 48.13 325 ASP A CA 1
ATOM 2631 C C . ASP A 1 324 ? 46.472 -23.166 -1.982 1.00 47.19 325 ASP A C 1
ATOM 2632 O O . ASP A 1 324 ? 45.329 -23.018 -1.540 1.00 46.85 325 ASP A O 1
ATOM 2637 N N . GLU A 1 325 ? 47.271 -24.173 -1.603 1.00 45.80 326 GLU A N 1
ATOM 2638 C CA . GLU A 1 325 ? 46.719 -25.335 -0.919 1.00 45.40 326 GLU A CA 1
ATOM 2639 C C . GLU A 1 325 ? 47.431 -25.832 0.359 1.00 44.27 326 GLU A C 1
ATOM 2640 O O . GLU A 1 325 ? 46.828 -25.975 1.429 1.00 42.74 326 GLU A O 1
ATOM 2646 N N . THR A 1 326 ? 48.719 -26.115 0.204 1.00 43.22 327 THR A N 1
ATOM 2647 C CA . THR A 1 326 ? 49.460 -26.879 1.197 1.00 40.85 327 THR A CA 1
ATOM 2648 C C . THR A 1 326 ? 49.338 -26.298 2.610 1.00 40.24 327 THR A C 1
ATOM 2649 O O . THR A 1 326 ? 48.969 -26.991 3.560 1.00 40.30 327 THR A O 1
ATOM 2653 N N . HIS A 1 327 ? 49.566 -25.005 2.756 1.00 38.35 328 HIS A N 1
ATOM 2654 C CA . HIS A 1 327 ? 49.550 -24.448 4.099 1.00 38.92 328 HIS A CA 1
ATOM 2655 C C . HIS A 1 327 ? 48.166 -24.422 4.734 1.00 38.91 328 HIS A C 1
ATOM 2656 O O . HIS A 1 327 ? 48.055 -24.465 5.959 1.00 37.86 328 HIS A O 1
ATOM 2663 N N . HIS A 1 328 ? 47.102 -24.397 3.915 1.00 39.24 329 HIS A N 1
ATOM 2664 C CA . HIS A 1 328 ? 45.719 -24.468 4.449 1.00 39.26 329 HIS A CA 1
ATOM 2665 C C . HIS A 1 328 ? 45.507 -25.817 5.137 1.00 39.51 329 HIS A C 1
ATOM 2666 O O . HIS A 1 328 ? 44.922 -25.879 6.231 1.00 39.63 329 HIS A O 1
ATOM 2673 N N . GLY A 1 329 ? 46.028 -26.871 4.508 1.00 38.50 330 GLY A N 1
ATOM 2674 C CA . GLY A 1 329 ? 46.082 -28.220 5.119 1.00 37.48 330 GLY A CA 1
ATOM 2675 C C . GLY A 1 329 ? 46.940 -28.312 6.376 1.00 38.51 330 GLY A C 1
ATOM 2676 O O . GLY A 1 329 ? 46.540 -28.921 7.367 1.00 37.24 330 GLY A O 1
ATOM 2677 N N . MET A 1 330 ? 48.143 -27.729 6.340 1.00 37.75 331 MET A N 1
ATOM 2678 C CA . MET A 1 330 ? 48.995 -27.746 7.521 1.00 36.50 331 MET A CA 1
ATOM 2679 C C . MET A 1 330 ? 48.337 -26.980 8.661 1.00 36.99 331 MET A C 1
ATOM 2680 O O . MET A 1 330 ? 48.417 -27.383 9.819 1.00 36.62 331 MET A O 1
ATOM 2685 N N . HIS A 1 331 ? 47.625 -25.893 8.350 1.00 36.05 332 HIS A N 1
ATOM 2686 C CA . HIS A 1 331 ? 46.913 -25.143 9.395 1.00 36.99 332 HIS A CA 1
ATOM 2687 C C . HIS A 1 331 ? 45.789 -25.986 9.994 1.00 36.90 332 HIS A C 1
ATOM 2688 O O . HIS A 1 331 ? 45.666 -26.124 11.228 1.00 36.58 332 HIS A O 1
ATOM 2695 N N . LEU A 1 332 ? 44.955 -26.540 9.122 1.00 36.45 333 LEU A N 1
ATOM 2696 C CA . LEU A 1 332 ? 43.797 -27.303 9.593 1.00 36.51 333 LEU A CA 1
ATOM 2697 C C . LEU A 1 332 ? 44.268 -28.524 10.388 1.00 36.06 333 LEU A C 1
ATOM 2698 O O . LEU A 1 332 ? 43.694 -28.849 11.473 1.00 35.93 333 LEU A O 1
ATOM 2703 N N . GLY A 1 333 ? 45.343 -29.163 9.902 1.00 33.99 334 GLY A N 1
ATOM 2704 C CA . GLY A 1 333 ? 45.932 -30.282 10.626 1.00 33.68 334 GLY A CA 1
ATOM 2705 C C . GLY A 1 333 ? 46.424 -29.883 12.015 1.00 35.22 334 GLY A C 1
ATOM 2706 O O . GLY A 1 333 ? 46.124 -30.562 13.002 1.00 35.70 334 GLY A O 1
ATOM 2707 N N . VAL A 1 334 ? 47.225 -28.813 12.084 1.00 34.63 335 VAL A N 1
ATOM 2708 C CA . VAL A 1 334 ? 47.690 -28.334 13.372 1.00 34.84 335 VAL A CA 1
ATOM 2709 C C . VAL A 1 334 ? 46.556 -27.897 14.309 1.00 35.29 335 VAL A C 1
ATOM 2710 O O . VAL A 1 334 ? 46.634 -28.154 15.530 1.00 36.58 335 VAL A O 1
ATOM 2714 N N . TRP A 1 335 ? 45.541 -27.178 13.797 1.00 34.54 336 TRP A N 1
ATOM 2715 C CA . TRP A 1 335 ? 44.429 -26.770 14.686 1.00 36.15 336 TRP A CA 1
ATOM 2716 C C . TRP A 1 335 ? 43.662 -28.036 15.130 1.00 36.82 336 TRP A C 1
ATOM 2717 O O . TRP A 1 335 ? 43.337 -28.195 16.347 1.00 35.66 336 TRP A O 1
ATOM 2728 N N . TYR A 1 336 ? 43.379 -28.919 14.177 1.00 35.11 337 TYR A N 1
ATOM 2729 C CA . TYR A 1 336 ? 42.568 -30.086 14.552 1.00 38.33 337 TYR A CA 1
ATOM 2730 C C . TYR A 1 336 ? 43.334 -30.923 15.589 1.00 37.77 337 TYR A C 1
ATOM 2731 O O . TYR A 1 336 ? 42.759 -31.319 16.604 1.00 37.82 337 TYR A O 1
ATOM 2740 N N . TRP A 1 337 ? 44.645 -31.141 15.365 1.00 37.95 338 TRP A N 1
ATOM 2741 C CA . TRP A 1 337 ? 45.474 -31.873 16.296 1.00 37.87 338 TRP A CA 1
ATOM 2742 C C . TRP A 1 337 ? 46.177 -30.988 17.335 1.00 39.08 338 TRP A C 1
ATOM 2743 O O . TRP A 1 337 ? 47.257 -31.339 17.822 1.00 39.37 338 TRP A O 1
ATOM 2754 N N . ARG A 1 338 ? 45.542 -29.875 17.694 1.00 38.20 339 ARG A N 1
ATOM 2755 C CA . ARG A 1 338 ? 46.120 -28.885 18.603 1.00 38.56 339 ARG A CA 1
ATOM 2756 C C . ARG A 1 338 ? 46.672 -29.347 19.952 1.00 38.58 339 ARG A C 1
ATOM 2757 O O . ARG A 1 338 ? 47.605 -28.719 20.447 1.00 39.48 339 ARG A O 1
ATOM 2765 N N . PRO A 1 339 ? 46.099 -30.400 20.588 1.00 38.53 340 PRO A N 1
ATOM 2766 C CA . PRO A 1 339 ? 46.769 -30.807 21.840 1.00 38.29 340 PRO A CA 1
ATOM 2767 C C . PRO A 1 339 ? 48.169 -31.420 21.608 1.00 37.86 340 PRO A C 1
ATOM 2768 O O . PRO A 1 339 ? 48.904 -31.655 22.577 1.00 37.60 340 PRO A O 1
ATOM 2772 N N . THR A 1 340 ? 48.509 -31.682 20.353 1.00 36.13 341 THR A N 1
ATOM 2773 C CA . THR A 1 340 ? 49.800 -32.281 20.033 1.00 35.59 341 THR A CA 1
ATOM 2774 C C . THR A 1 340 ? 50.904 -31.271 19.708 1.00 36.56 341 THR A C 1
ATOM 2775 O O . THR A 1 340 ? 52.012 -31.704 19.280 1.00 37.74 341 THR A O 1
ATOM 2779 N N . VAL A 1 341 ? 50.646 -29.976 19.912 1.00 35.97 342 VAL A N 1
ATOM 2780 C CA . VAL A 1 341 ? 51.699 -28.967 19.794 1.00 35.72 342 VAL A CA 1
ATOM 2781 C C . VAL A 1 341 ? 51.821 -28.183 21.080 1.00 36.43 342 VAL A C 1
ATOM 2782 O O . VAL A 1 341 ? 50.972 -28.287 21.963 1.00 37.77 342 VAL A O 1
ATOM 2786 N N . TRP A 1 342 ? 52.876 -27.377 21.191 1.00 36.21 343 TRP A N 1
ATOM 2787 C CA . TRP A 1 342 ? 53.189 -26.694 22.457 1.00 36.15 343 TRP A CA 1
ATOM 2788 C C . TRP A 1 342 ? 52.742 -25.220 22.408 1.00 36.24 343 TRP A C 1
ATOM 2789 O O . TRP A 1 342 ? 53.039 -24.467 23.315 1.00 38.03 343 TRP A O 1
ATOM 2800 N N . TRP A 1 343 ? 52.044 -24.798 21.343 1.00 36.21 344 TRP A N 1
ATOM 2801 C CA . TRP A 1 343 ? 51.463 -23.453 21.284 1.00 35.38 344 TRP A CA 1
ATOM 2802 C C . TRP A 1 343 ? 49.940 -23.596 21.065 1.00 37.33 344 TRP A C 1
ATOM 2803 O O . TRP A 1 343 ? 49.496 -24.710 20.828 1.00 38.88 344 TRP A O 1
ATOM 2814 N N . ASP A 1 344 ? 49.157 -22.510 21.146 1.00 37.58 345 ASP A N 1
ATOM 2815 C CA . ASP A 1 344 ? 47.697 -22.572 20.879 1.00 37.67 345 ASP A CA 1
ATOM 2816 C C . ASP A 1 344 ? 47.446 -22.112 19.478 1.00 37.02 345 ASP A C 1
ATOM 2817 O O . ASP A 1 344 ? 47.575 -20.901 19.225 1.00 37.35 345 ASP A O 1
ATOM 2822 N N . PRO A 1 345 ? 47.109 -23.030 18.550 1.00 37.42 346 PRO A N 1
ATOM 2823 C CA . PRO A 1 345 ? 46.764 -22.566 17.203 1.00 38.19 346 PRO A CA 1
ATOM 2824 C C . PRO A 1 345 ? 45.487 -21.675 17.155 1.00 39.87 346 PRO A C 1
ATOM 2825 O O . PRO A 1 345 ? 44.500 -21.934 17.867 1.00 40.99 346 PRO A O 1
ATOM 2829 N N . ALA A 1 346 ? 45.556 -20.613 16.350 1.00 39.70 347 ALA A N 1
ATOM 2830 C CA . ALA A 1 346 ? 44.432 -19.716 16.118 1.00 39.90 347 ALA A CA 1
ATOM 2831 C C . ALA A 1 346 ? 43.646 -20.257 14.935 1.00 40.83 347 ALA A C 1
ATOM 2832 O O . ALA A 1 346 ? 44.188 -20.318 13.831 1.00 40.70 347 ALA A O 1
ATOM 2834 N N . ALA A 1 347 ? 42.368 -20.617 15.145 1.00 41.05 348 ALA A N 1
ATOM 2835 C CA . ALA A 1 347 ? 41.519 -21.165 14.086 1.00 39.46 348 ALA A CA 1
ATOM 2836 C C . ALA A 1 347 ? 41.473 -20.233 12.869 1.00 39.47 348 ALA A C 1
ATOM 2837 O O . ALA A 1 347 ? 41.682 -20.663 11.745 1.00 37.67 348 ALA A O 1
ATOM 2839 N N . GLY A 1 348 ? 41.188 -18.947 13.108 1.00 40.14 349 GLY A N 1
ATOM 2840 C CA . GLY A 1 348 ? 41.221 -17.942 12.051 1.00 41.36 349 GLY A CA 1
ATOM 2841 C C . GLY A 1 348 ? 40.144 -18.076 10.994 1.00 42.86 349 GLY A C 1
ATOM 2842 O O . GLY A 1 348 ? 40.391 -17.794 9.825 1.00 43.12 349 GLY A O 1
ATOM 2843 N N . VAL A 1 349 ? 38.951 -18.536 11.378 1.00 44.13 350 VAL A N 1
ATOM 2844 C CA . VAL A 1 349 ? 37.885 -18.766 10.375 1.00 44.73 350 VAL A CA 1
ATOM 2845 C C . VAL A 1 349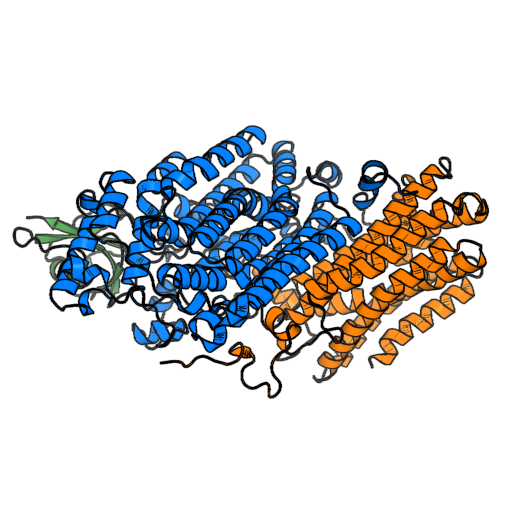 ? 36.595 -18.020 10.733 1.00 45.52 350 VAL A C 1
ATOM 2846 O O . VAL A 1 349 ? 35.497 -18.558 10.605 1.00 45.81 350 VAL A O 1
ATOM 2850 N N . SER A 1 350 ? 36.732 -16.777 11.189 1.00 47.05 351 SER A N 1
ATOM 2851 C CA . SER A 1 350 ? 35.549 -15.950 11.456 1.00 47.21 351 SER A CA 1
ATOM 2852 C C . SER A 1 350 ? 34.948 -15.545 10.114 1.00 48.61 351 SER A C 1
ATOM 2853 O O . SER A 1 350 ? 35.577 -15.758 9.072 1.00 47.83 351 SER A O 1
ATOM 2856 N N . PRO A 1 351 ? 33.698 -15.007 10.117 1.00 49.14 352 PRO A N 1
ATOM 2857 C CA . PRO A 1 351 ? 33.127 -14.543 8.858 1.00 49.93 352 PRO A CA 1
ATOM 2858 C C . PRO A 1 351 ? 34.068 -13.576 8.139 1.00 49.86 352 PRO A C 1
ATOM 2859 O O . PRO A 1 351 ? 34.293 -13.717 6.942 1.00 49.92 352 PRO A O 1
ATOM 2863 N N . GLU A 1 352 ? 34.616 -12.621 8.883 1.00 50.54 353 GLU A N 1
ATOM 2864 C CA . GLU A 1 352 ? 35.472 -11.594 8.312 1.00 51.45 353 GLU A CA 1
ATOM 2865 C C . GLU A 1 352 ? 36.747 -12.258 7.751 1.00 50.14 353 GLU A C 1
ATOM 2866 O O . GLU A 1 352 ? 37.136 -12.000 6.596 1.00 49.92 353 GLU A O 1
ATOM 2872 N N . GLU A 1 353 ? 37.356 -13.163 8.527 1.00 48.80 354 GLU A N 1
ATOM 2873 C CA . GLU A 1 353 ? 38.546 -13.872 8.035 1.00 47.38 354 GLU A CA 1
ATOM 2874 C C . GLU A 1 353 ? 38.217 -14.731 6.854 1.00 47.13 354 GLU A C 1
ATOM 2875 O O . GLU A 1 353 ? 38.974 -14.773 5.885 1.00 46.65 354 GLU A O 1
ATOM 2881 N N . ARG A 1 354 ? 37.057 -15.365 6.889 1.00 47.70 355 ARG A N 1
ATOM 2882 C CA . ARG A 1 354 ? 36.653 -16.238 5.784 1.00 48.90 355 ARG A CA 1
ATOM 2883 C C . ARG A 1 354 ? 36.414 -15.488 4.492 1.00 49.99 355 ARG A C 1
ATOM 2884 O O . ARG A 1 354 ? 36.711 -16.004 3.428 1.00 50.59 355 ARG A O 1
ATOM 2892 N N . GLU A 1 355 ? 35.916 -14.245 4.565 1.00 51.66 356 GLU A N 1
ATOM 2893 C CA . GLU A 1 355 ? 35.844 -13.456 3.318 1.00 52.58 356 GLU A CA 1
ATOM 2894 C C . GLU A 1 355 ? 37.223 -12.982 2.853 1.00 51.32 356 GLU A C 1
ATOM 2895 O O . GLU A 1 355 ? 37.488 -12.948 1.639 1.00 49.97 356 GLU A O 1
ATOM 2901 N N . TRP A 1 356 ? 38.119 -12.668 3.800 1.00 50.06 357 TRP A N 1
ATOM 2902 C CA . TRP A 1 356 ? 39.540 -12.419 3.424 1.00 49.63 357 TRP A CA 1
ATOM 2903 C C . TRP A 1 356 ? 40.165 -13.637 2.729 1.00 48.50 357 TRP A C 1
ATOM 2904 O O . TRP A 1 356 ? 40.717 -13.516 1.635 1.00 48.58 357 TRP A O 1
ATOM 2915 N N . LEU A 1 357 ? 40.034 -14.822 3.342 1.00 48.51 358 LEU A N 1
ATOM 2916 C CA . LEU A 1 357 ? 40.508 -16.048 2.703 1.00 47.57 358 LEU A CA 1
ATOM 2917 C C . LEU A 1 357 ? 39.938 -16.273 1.299 1.00 49.16 358 LEU A C 1
ATOM 2918 O O . LEU A 1 357 ? 40.654 -16.727 0.386 1.00 49.06 358 LEU A O 1
ATOM 2923 N N . GLU A 1 358 ? 38.651 -15.971 1.116 1.00 49.92 359 GLU A N 1
ATOM 2924 C CA . GLU A 1 358 ? 38.014 -16.151 -0.185 1.00 50.65 359 GLU A CA 1
ATOM 2925 C C . GLU A 1 358 ? 38.580 -15.240 -1.275 1.00 50.70 359 GLU A C 1
ATOM 2926 O O . GLU A 1 358 ? 38.706 -15.653 -2.418 1.00 50.88 359 GLU A O 1
ATOM 2932 N N . GLU A 1 359 ? 38.896 -13.999 -0.924 1.00 51.24 360 GLU A N 1
ATOM 2933 C CA . GLU A 1 359 ? 39.557 -13.088 -1.870 1.00 52.25 360 GLU A CA 1
ATOM 2934 C C . GLU A 1 359 ? 40.969 -13.524 -2.220 1.00 51.39 360 GLU A C 1
ATOM 2935 O O . GLU A 1 359 ? 41.388 -13.441 -3.390 1.00 50.71 360 GLU A O 1
ATOM 2941 N N . LYS A 1 360 ? 41.711 -13.955 -1.195 1.00 50.09 361 LYS A N 1
ATOM 2942 C CA . LYS A 1 360 ? 43.116 -14.290 -1.392 1.00 49.30 361 LYS A CA 1
ATOM 2943 C C . LYS A 1 360 ? 43.247 -15.618 -2.087 1.00 48.45 361 LYS A C 1
ATOM 2944 O O . LYS A 1 360 ? 44.227 -15.865 -2.755 1.00 48.72 361 LYS A O 1
ATOM 2950 N N . TYR A 1 361 ? 42.227 -16.461 -1.940 1.00 48.13 362 TYR A N 1
ATOM 2951 C CA . TYR A 1 361 ? 42.240 -17.813 -2.455 1.00 47.46 362 TYR A CA 1
ATOM 2952 C C . TYR A 1 361 ? 40.830 -18.165 -2.941 1.00 48.76 362 TYR A C 1
ATOM 2953 O O . TYR A 1 361 ? 40.082 -18.800 -2.198 1.00 47.59 362 TYR A O 1
ATOM 2962 N N . PRO A 1 362 ? 40.449 -17.720 -4.164 1.00 49.74 363 PRO A N 1
ATOM 2963 C CA . PRO A 1 362 ? 39.105 -18.067 -4.664 1.00 50.25 363 PRO A CA 1
ATOM 2964 C C . PRO A 1 362 ? 38.885 -19.574 -4.696 1.00 50.11 363 PRO A C 1
ATOM 2965 O O . PRO A 1 362 ? 39.663 -20.321 -5.333 1.00 50.71 363 PRO A O 1
ATOM 2969 N N . GLY A 1 363 ? 37.836 -20.024 -4.012 1.00 49.60 364 GLY A N 1
ATOM 2970 C CA . GLY A 1 363 ? 37.573 -21.462 -3.959 1.00 49.59 364 GLY A CA 1
ATOM 2971 C C . GLY A 1 363 ? 37.703 -21.956 -2.531 1.00 48.95 364 GLY A C 1
ATOM 2972 O O . GLY A 1 363 ? 37.290 -23.057 -2.205 1.00 48.70 364 GLY A O 1
ATOM 2973 N N . TRP A 1 364 ? 38.270 -21.121 -1.666 1.00 47.93 365 TRP A N 1
ATOM 2974 C CA . TRP A 1 364 ? 38.499 -21.538 -0.293 1.00 47.72 365 TRP A CA 1
ATOM 2975 C C . TRP A 1 364 ? 37.226 -22.037 0.404 1.00 47.75 365 TRP A C 1
ATOM 2976 O O . TRP A 1 364 ? 37.203 -23.119 1.009 1.00 47.79 365 TRP A O 1
ATOM 2987 N N . ASN A 1 365 ? 36.157 -21.263 0.336 1.00 48.49 366 ASN A N 1
ATOM 2988 C CA . ASN A 1 365 ? 35.000 -21.608 1.143 1.00 48.81 366 ASN A CA 1
ATOM 2989 C C . ASN A 1 365 ? 34.356 -22.888 0.762 1.00 49.71 366 ASN A C 1
ATOM 2990 O O . ASN A 1 365 ? 33.789 -23.558 1.620 1.00 49.76 366 ASN A O 1
ATOM 2995 N N . ASP A 1 366 ? 34.491 -23.255 -0.512 1.00 50.21 367 ASP A N 1
ATOM 2996 C CA . ASP A 1 366 ? 33.853 -24.470 -0.996 1.00 51.66 367 ASP A CA 1
ATOM 2997 C C . ASP A 1 366 ? 34.760 -25.703 -1.001 1.00 50.60 367 ASP A C 1
ATOM 2998 O O . ASP A 1 366 ? 34.310 -26.792 -1.350 1.00 50.38 367 ASP A O 1
ATOM 3003 N N . THR A 1 367 ? 36.025 -25.520 -0.583 1.00 49.15 368 THR A N 1
ATOM 3004 C CA . THR A 1 367 ? 36.961 -26.631 -0.306 1.00 46.94 368 THR A CA 1
ATOM 3005 C C . THR A 1 367 ? 37.285 -26.604 1.203 1.00 46.05 368 THR A C 1
ATOM 3006 O O . THR A 1 367 ? 36.560 -27.195 1.997 1.00 45.06 368 THR A O 1
ATOM 3010 N N . TRP A 1 368 ? 38.348 -25.893 1.593 1.00 43.88 369 TRP A N 1
ATOM 3011 C CA . TRP A 1 368 ? 38.705 -25.724 3.015 1.00 42.55 369 TRP A CA 1
ATOM 3012 C C . TRP A 1 368 ? 37.554 -25.345 3.892 1.00 43.37 369 TRP A C 1
ATOM 3013 O O . TRP A 1 368 ? 37.403 -25.884 5.002 1.00 43.14 369 TRP A O 1
ATOM 3024 N N . GLY A 1 369 ? 36.741 -24.391 3.422 1.00 42.55 370 GLY A N 1
ATOM 3025 C CA . GLY A 1 369 ? 35.594 -23.948 4.190 1.00 42.55 370 GLY A CA 1
ATOM 3026 C C . GLY A 1 369 ? 34.624 -25.052 4.558 1.00 42.93 370 GLY A C 1
ATOM 3027 O O . GLY A 1 369 ? 33.994 -24.989 5.597 1.00 43.78 370 GLY A O 1
ATOM 3028 N N . GLN A 1 370 ? 34.508 -26.076 3.723 1.00 42.82 371 GLN A N 1
ATOM 3029 C CA . GLN A 1 370 ? 33.661 -27.228 4.063 1.00 44.22 371 GLN A CA 1
ATOM 3030 C C . GLN A 1 370 ? 34.037 -27.881 5.398 1.00 43.58 371 GLN A C 1
ATOM 3031 O O . GLN A 1 370 ? 33.166 -28.162 6.196 1.00 44.00 371 GLN A O 1
ATOM 3037 N N . CYS A 1 371 ? 35.331 -28.126 5.639 1.00 43.12 372 CYS A N 1
ATOM 3038 C CA . CYS A 1 371 ? 35.723 -28.838 6.845 1.00 41.71 372 CYS A CA 1
ATOM 3039 C C . CYS A 1 371 ? 35.494 -27.919 8.003 1.00 41.81 372 CYS A C 1
ATOM 3040 O O . CYS A 1 371 ? 35.022 -28.328 9.080 1.00 41.91 372 CYS A O 1
ATOM 3043 N N . TRP A 1 372 ? 35.837 -26.652 7.787 1.00 40.98 373 TRP A N 1
ATOM 3044 C CA . TRP A 1 372 ? 35.641 -25.662 8.811 1.00 40.09 373 TRP A CA 1
ATOM 3045 C C . TRP A 1 372 ? 34.160 -25.474 9.143 1.00 40.16 373 TRP A C 1
ATOM 3046 O O . TRP A 1 372 ? 33.827 -25.231 10.301 1.00 38.83 373 TRP A O 1
ATOM 3057 N N . ASP A 1 373 ? 33.295 -25.586 8.131 1.00 41.21 374 ASP A N 1
ATOM 3058 C CA . ASP A 1 373 ? 31.791 -25.594 8.356 1.00 42.38 374 ASP A CA 1
ATOM 3059 C C . ASP A 1 373 ? 31.370 -26.615 9.420 1.00 42.56 374 ASP A C 1
ATOM 3060 O O . ASP A 1 373 ? 30.679 -26.282 10.432 1.00 42.20 374 ASP A O 1
ATOM 3065 N N . VAL A 1 374 ? 31.815 -27.860 9.204 1.00 42.32 375 VAL A N 1
ATOM 3066 C CA . VAL A 1 374 ? 31.488 -28.951 10.110 1.00 42.07 375 VAL A CA 1
ATOM 3067 C C . VAL A 1 374 ? 32.020 -28.665 11.492 1.00 43.31 375 VAL A C 1
ATOM 3068 O O . VAL A 1 374 ? 31.301 -28.854 12.487 1.00 42.66 375 VAL A O 1
ATOM 3072 N N . ILE A 1 375 ? 33.283 -28.207 11.561 1.00 41.98 376 ILE A N 1
ATOM 3073 C CA . ILE A 1 375 ? 33.884 -27.908 12.844 1.00 42.74 376 ILE A CA 1
ATOM 3074 C C . ILE A 1 375 ? 33.072 -26.844 13.550 1.00 42.44 376 ILE A C 1
ATOM 3075 O O . ILE A 1 375 ? 32.832 -26.939 14.745 1.00 42.04 376 ILE A O 1
ATOM 3080 N N . THR A 1 376 ? 32.706 -25.803 12.804 1.00 43.62 377 THR A N 1
ATOM 3081 C CA . THR A 1 376 ? 31.989 -24.662 13.401 1.00 45.59 377 THR A CA 1
ATOM 3082 C C . THR A 1 376 ? 30.625 -25.081 13.938 1.00 45.57 377 THR A C 1
ATOM 3083 O O . THR A 1 376 ? 30.281 -24.762 15.082 1.00 45.73 377 THR A O 1
ATOM 3087 N N . ASP A 1 377 ? 29.886 -25.851 13.140 1.00 46.54 378 ASP A N 1
ATOM 3088 C CA . ASP A 1 377 ? 28.571 -26.415 13.607 1.00 47.79 378 ASP A CA 1
ATOM 3089 C C . ASP A 1 377 ? 28.671 -27.189 14.915 1.00 47.35 378 ASP A C 1
ATOM 3090 O O . ASP A 1 377 ? 27.840 -27.026 15.802 1.00 46.34 378 ASP A O 1
ATOM 3095 N N . ASN A 1 378 ? 29.699 -28.033 15.041 1.00 47.68 379 ASN A N 1
ATOM 3096 C CA . ASN A 1 378 ? 29.908 -28.806 16.274 1.00 47.60 379 ASN A CA 1
ATOM 3097 C C . ASN A 1 378 ? 30.184 -27.952 17.511 1.00 47.84 379 ASN A C 1
ATOM 3098 O O . ASN A 1 378 ? 29.764 -28.275 18.643 1.00 47.77 379 ASN A O 1
ATOM 3103 N N . LEU A 1 379 ? 30.899 -26.862 17.293 1.00 47.87 380 LEU A N 1
ATOM 3104 C CA . LEU A 1 379 ? 31.225 -25.977 18.381 1.00 48.75 380 LEU A CA 1
ATOM 3105 C C . LEU A 1 379 ? 29.966 -25.157 18.734 1.00 49.63 380 LEU A C 1
ATOM 3106 O O . LEU A 1 379 ? 29.664 -24.985 19.907 1.00 49.87 380 LEU A O 1
ATOM 3111 N N . VAL A 1 380 ? 29.259 -24.665 17.715 1.00 51.26 381 VAL A N 1
ATOM 3112 C CA . VAL A 1 380 ? 27.943 -23.972 17.903 1.00 52.74 381 VAL A CA 1
ATOM 3113 C C . VAL A 1 380 ? 26.965 -24.901 18.641 1.00 54.67 381 VAL A C 1
ATOM 3114 O O . VAL A 1 380 ? 26.325 -24.483 19.610 1.00 54.99 381 VAL A O 1
ATOM 3118 N N . ASN A 1 381 ? 26.900 -26.162 18.197 1.00 55.62 382 ASN A N 1
ATOM 3119 C CA . ASN A 1 381 ? 25.998 -27.195 18.753 1.00 57.26 382 ASN A CA 1
ATOM 3120 C C . ASN A 1 381 ? 26.528 -28.002 19.944 1.00 57.16 382 ASN A C 1
ATOM 3121 O O . ASN A 1 381 ? 26.044 -29.103 20.208 1.00 57.45 382 ASN A O 1
ATOM 3126 N N . GLY A 1 382 ? 27.511 -27.462 20.660 1.00 56.85 383 GLY A N 1
ATOM 3127 C CA . GLY A 1 382 ? 27.978 -28.089 21.894 1.00 56.56 383 GLY A CA 1
ATOM 3128 C C . GLY A 1 382 ? 28.556 -29.501 21.761 1.00 56.91 383 GLY A C 1
ATOM 3129 O O . GLY A 1 382 ? 28.394 -30.326 22.669 1.00 57.04 383 GLY A O 1
ATOM 3130 N N . LYS A 1 383 ? 29.245 -29.787 20.646 1.00 56.51 384 LYS A N 1
ATOM 3131 C CA . LYS A 1 383 ? 29.972 -31.069 20.476 1.00 55.49 384 LYS A CA 1
ATOM 3132 C C . LYS A 1 383 ? 31.489 -30.869 20.252 1.00 54.02 384 LYS A C 1
ATOM 3133 O O . LYS A 1 383 ? 32.046 -31.332 19.226 1.00 53.88 384 LYS A O 1
ATOM 3139 N N . PRO A 1 384 ? 32.154 -30.185 21.201 1.00 52.53 385 PRO A N 1
ATOM 3140 C CA . PRO A 1 384 ? 33.552 -29.849 21.037 1.00 52.11 385 PRO A CA 1
ATOM 3141 C C . PRO A 1 384 ? 34.403 -31.092 20.863 1.00 51.19 385 PRO A C 1
ATOM 3142 O O . PRO A 1 384 ? 35.392 -31.053 20.128 1.00 51.09 385 PRO A O 1
ATOM 3146 N N . GLU A 1 385 ? 33.990 -32.188 21.509 1.00 50.10 386 GLU A N 1
ATOM 3147 C CA . GLU A 1 385 ? 34.677 -33.481 21.433 1.00 48.73 386 GLU A CA 1
ATOM 3148 C C . GLU A 1 385 ? 34.862 -33.993 19.993 1.00 46.30 386 GLU A C 1
ATOM 3149 O O . GLU A 1 385 ? 35.748 -34.802 19.731 1.00 46.01 386 GLU A O 1
ATOM 3155 N N . LEU A 1 386 ? 34.069 -33.497 19.056 1.00 44.12 387 LEU A N 1
ATOM 3156 C CA . LEU A 1 386 ? 34.234 -33.890 17.648 1.00 43.50 387 LEU A CA 1
ATOM 3157 C C . LEU A 1 386 ? 35.180 -32.966 16.905 1.00 43.01 387 LEU A C 1
ATOM 3158 O O . LEU A 1 386 ? 35.371 -33.093 15.653 1.00 42.49 387 LEU A O 1
ATOM 3163 N N . THR A 1 387 ? 35.742 -32.001 17.640 1.00 42.43 388 THR A N 1
ATOM 3164 C CA . THR A 1 387 ? 36.731 -31.059 17.035 1.00 41.75 388 THR A CA 1
ATOM 3165 C C . THR A 1 387 ? 38.192 -31.394 17.425 1.00 42.85 388 THR A C 1
ATOM 3166 O O . THR A 1 387 ? 39.119 -30.664 17.082 1.00 42.41 388 THR A O 1
ATOM 3170 N N . VAL A 1 388 ? 38.373 -32.487 18.163 1.00 44.25 389 VAL A N 1
ATOM 3171 C CA . VAL A 1 388 ? 39.695 -33.031 18.497 1.00 44.53 389 VAL A CA 1
ATOM 3172 C C . VAL A 1 388 ? 39.711 -34.473 18.083 1.00 43.88 389 VAL A C 1
ATOM 3173 O O . VAL A 1 388 ? 38.670 -35.114 18.107 1.00 44.29 389 VAL A O 1
ATOM 3177 N N . PRO A 1 389 ? 40.897 -35.007 17.755 1.00 43.55 390 PRO A N 1
ATOM 3178 C CA . PRO A 1 389 ? 40.995 -36.312 17.093 1.00 42.37 390 PRO A CA 1
ATOM 3179 C C . PRO A 1 389 ? 41.114 -37.475 18.041 1.00 42.09 390 PRO A C 1
ATOM 3180 O O . PRO A 1 389 ? 41.496 -37.329 19.221 1.00 40.63 390 PRO A O 1
ATOM 3184 N N . GLU A 1 390 ? 40.853 -38.638 17.477 1.00 41.72 391 GLU A N 1
ATOM 3185 C CA . GLU A 1 390 ? 40.924 -39.873 18.213 1.00 42.77 391 GLU A CA 1
ATOM 3186 C C . GLU A 1 390 ? 41.825 -40.843 17.457 1.00 42.41 391 GLU A C 1
ATOM 3187 O O . GLU A 1 390 ? 41.887 -42.043 17.753 1.00 42.73 391 GLU A O 1
ATOM 3193 N N . THR A 1 391 ? 42.506 -40.323 16.450 1.00 40.97 392 THR A N 1
ATOM 3194 C CA . THR A 1 391 ? 43.548 -41.064 15.782 1.00 40.13 392 THR A CA 1
ATOM 3195 C C . THR A 1 391 ? 44.725 -40.160 15.322 1.00 39.28 392 THR A C 1
ATOM 3196 O O . THR A 1 391 ? 44.673 -38.944 15.523 1.00 38.68 392 THR A O 1
ATOM 3200 N N . LEU A 1 392 ? 45.743 -40.772 14.721 1.00 38.82 393 LEU A N 1
ATOM 3201 C CA . LEU A 1 392 ? 46.928 -40.082 14.265 1.00 39.17 393 LEU A CA 1
ATOM 3202 C C . LEU A 1 392 ? 46.694 -39.833 12.777 1.00 38.98 393 LEU A C 1
ATOM 3203 O O . LEU A 1 392 ? 46.116 -40.687 12.082 1.00 38.08 393 LEU A O 1
ATOM 3208 N N . PRO A 1 393 ? 47.183 -38.693 12.265 1.00 38.71 394 PRO A N 1
ATOM 3209 C CA . PRO A 1 393 ? 47.182 -38.585 10.812 1.00 37.83 394 PRO A CA 1
ATOM 3210 C C . PRO A 1 393 ? 48.290 -39.430 10.212 1.00 38.06 394 PRO A C 1
ATOM 3211 O O . PRO A 1 393 ? 49.252 -39.760 10.892 1.00 36.90 394 PRO A O 1
ATOM 3215 N N . THR A 1 394 ? 48.186 -39.756 8.926 1.00 38.04 395 THR A N 1
ATOM 3216 C CA . THR A 1 394 ? 49.296 -40.361 8.233 1.00 39.02 395 THR A CA 1
ATOM 3217 C C . THR A 1 394 ? 50.444 -39.336 8.086 1.00 39.93 395 THR A C 1
ATOM 3218 O O . THR A 1 394 ? 50.241 -38.209 7.624 1.00 40.78 395 THR A O 1
ATOM 3222 N N . ILE A 1 395 ? 51.644 -39.742 8.450 1.00 40.64 396 ILE A N 1
ATOM 3223 C CA . ILE A 1 395 ? 52.820 -38.851 8.348 1.00 40.69 396 ILE A CA 1
ATOM 3224 C C . ILE A 1 395 ? 53.673 -39.214 7.107 1.00 40.90 396 ILE A C 1
ATOM 3225 O O . ILE A 1 395 ? 53.919 -40.391 6.828 1.00 40.91 396 ILE A O 1
ATOM 3230 N N . CYS A 1 396 ? 54.094 -38.199 6.344 1.00 42.48 397 CYS A N 1
ATOM 3231 C CA . CYS A 1 396 ? 55.058 -38.338 5.260 1.00 40.84 397 CYS A CA 1
ATOM 3232 C C . CYS A 1 396 ? 56.405 -38.917 5.782 1.00 41.59 397 CYS A C 1
ATOM 3233 O O . CYS A 1 396 ? 56.934 -38.513 6.839 1.00 40.42 397 CYS A O 1
ATOM 3236 N N . ASN A 1 397 ? 56.971 -39.868 5.058 1.00 38.72 398 ASN A N 1
ATOM 3237 C CA . ASN A 1 397 ? 58.260 -40.404 5.446 1.00 40.32 398 ASN A CA 1
ATOM 3238 C C . ASN A 1 397 ? 59.470 -39.553 5.000 1.00 40.03 398 ASN A C 1
ATOM 3239 O O . ASN A 1 397 ? 60.607 -39.930 5.243 1.00 40.91 398 ASN A O 1
ATOM 3244 N N . MET A 1 398 ? 59.232 -38.444 4.323 1.00 39.95 399 MET A N 1
ATOM 3245 C CA . MET A 1 398 ? 60.351 -37.533 3.965 1.00 39.84 399 MET A CA 1
ATOM 3246 C C . MET A 1 398 ? 60.295 -36.358 4.916 1.00 39.82 399 MET A C 1
ATOM 3247 O O . MET A 1 398 ? 61.135 -36.230 5.795 1.00 40.73 399 MET A O 1
ATOM 3252 N N . CYS A 1 399 ? 59.260 -35.540 4.801 1.00 39.31 400 CYS A N 1
ATOM 3253 C CA . CYS A 1 399 ? 59.183 -34.330 5.595 1.00 39.69 400 CYS A CA 1
ATOM 3254 C C . CYS A 1 399 ? 58.594 -34.519 6.985 1.00 38.90 400 CYS A C 1
ATOM 3255 O O . CYS A 1 399 ? 58.601 -33.566 7.774 1.00 38.80 400 CYS A O 1
ATOM 3258 N N . ASN A 1 400 ? 58.096 -35.724 7.312 1.00 36.74 401 ASN A N 1
ATOM 3259 C CA . ASN A 1 400 ? 57.535 -35.958 8.649 1.00 36.83 401 ASN A CA 1
ATOM 3260 C C . ASN A 1 400 ? 56.367 -35.050 9.039 1.00 36.60 401 ASN A C 1
ATOM 3261 O O . ASN A 1 400 ? 56.163 -34.685 10.226 1.00 37.01 401 ASN A O 1
ATOM 3266 N N . LEU A 1 401 ? 55.585 -34.722 8.014 1.00 36.96 402 LEU A N 1
ATOM 3267 C CA . LEU A 1 401 ? 54.382 -33.918 8.134 1.00 37.20 402 LEU A CA 1
ATOM 3268 C C . LEU A 1 401 ? 53.157 -34.699 7.587 1.00 36.67 402 LEU A C 1
ATOM 3269 O O . LEU A 1 401 ? 53.337 -35.606 6.758 1.00 37.73 402 LEU A O 1
ATOM 3274 N N . PRO A 1 402 ? 51.948 -34.359 8.083 1.00 37.45 403 PRO A N 1
ATOM 3275 C CA . PRO A 1 402 ? 50.697 -35.040 7.703 1.00 38.06 403 PRO A CA 1
ATOM 3276 C C . PRO A 1 402 ? 50.531 -34.910 6.215 1.00 39.02 403 PRO A C 1
ATOM 3277 O O . PRO A 1 402 ? 50.979 -33.907 5.637 1.00 40.04 403 PRO A O 1
ATOM 3281 N N . ILE A 1 403 ? 49.948 -35.935 5.600 1.00 39.32 404 ILE A N 1
ATOM 3282 C CA . ILE A 1 403 ? 49.650 -35.897 4.174 1.00 40.12 404 ILE A CA 1
ATOM 3283 C C . ILE A 1 403 ? 48.234 -35.321 4.074 1.00 41.25 404 ILE A C 1
ATOM 3284 O O . ILE A 1 403 ? 47.288 -35.929 4.554 1.00 40.50 404 ILE A O 1
ATOM 3289 N N . ALA A 1 404 ? 48.120 -34.120 3.506 1.00 41.32 405 ALA A N 1
ATOM 3290 C CA . ALA A 1 404 ? 46.894 -33.353 3.520 1.00 42.03 405 ALA A CA 1
ATOM 3291 C C . ALA A 1 404 ? 46.854 -32.542 2.251 1.00 43.37 405 ALA A C 1
ATOM 3292 O O . ALA A 1 404 ? 47.910 -32.175 1.716 1.00 44.00 405 ALA A O 1
ATOM 3294 N N . HIS A 1 405 ? 45.653 -32.251 1.767 1.00 42.96 406 HIS A N 1
ATOM 3295 C CA . HIS A 1 405 ? 45.479 -31.479 0.535 1.00 43.61 406 HIS A CA 1
ATOM 3296 C C . HIS A 1 405 ? 44.006 -31.097 0.390 1.00 43.06 406 HIS A C 1
ATOM 3297 O O . HIS A 1 405 ? 43.221 -31.257 1.330 1.00 42.25 406 HIS A O 1
ATOM 3304 N N . THR A 1 406 ? 43.650 -30.553 -0.765 1.00 42.74 407 THR A N 1
ATOM 3305 C CA . THR A 1 406 ? 42.339 -29.926 -0.974 1.00 42.90 407 THR A CA 1
ATOM 3306 C C . THR A 1 406 ? 41.155 -30.858 -0.626 1.00 43.11 407 THR A C 1
ATOM 3307 O O . THR A 1 406 ? 41.090 -31.981 -1.135 1.00 43.05 407 THR A O 1
ATOM 3311 N N . PRO A 1 407 ? 40.246 -30.403 0.263 1.00 42.78 408 PRO A N 1
ATOM 3312 C CA . PRO A 1 407 ? 39.073 -31.155 0.672 1.00 42.86 408 PRO A CA 1
ATOM 3313 C C . PRO A 1 407 ? 37.799 -30.635 -0.026 1.00 45.06 408 PRO A C 1
ATOM 3314 O O . PRO A 1 407 ? 37.880 -29.842 -0.964 1.00 44.91 408 PRO A O 1
ATOM 3318 N N . GLY A 1 408 ? 36.638 -31.061 0.459 1.00 46.10 409 GLY A N 1
ATOM 3319 C CA . GLY A 1 408 ? 35.357 -30.447 0.080 1.00 47.65 409 GLY A CA 1
ATOM 3320 C C . GLY A 1 408 ? 35.021 -30.668 -1.376 1.00 48.50 409 GLY A C 1
ATOM 3321 O O . GLY A 1 408 ? 35.232 -31.757 -1.912 1.00 48.41 409 GLY A O 1
ATOM 3322 N N . ASN A 1 409 ? 34.555 -29.615 -2.032 1.00 50.36 410 ASN A N 1
ATOM 3323 C CA . ASN A 1 409 ? 34.013 -29.747 -3.384 1.00 51.35 410 ASN A CA 1
ATOM 3324 C C . ASN A 1 409 ? 35.029 -29.955 -4.499 1.00 51.76 410 ASN A C 1
ATOM 3325 O O . ASN A 1 409 ? 34.642 -30.130 -5.650 1.00 52.40 410 ASN A O 1
ATOM 3330 N N . LYS A 1 410 ? 36.326 -29.905 -4.183 1.00 51.97 411 LYS A N 1
ATOM 3331 C CA . LYS A 1 410 ? 37.377 -30.256 -5.158 1.00 51.52 411 LYS A CA 1
ATOM 3332 C C . LYS A 1 410 ? 38.409 -31.174 -4.503 1.00 51.10 411 LYS A C 1
ATOM 3333 O O . LYS A 1 410 ? 39.629 -30.940 -4.597 1.00 50.48 411 LYS A O 1
ATOM 3339 N N . TRP A 1 411 ? 37.909 -32.206 -3.825 1.00 49.27 412 TRP A N 1
ATOM 3340 C CA . TRP A 1 411 ? 38.729 -33.176 -3.114 1.00 47.48 412 TRP A CA 1
ATOM 3341 C C . TRP A 1 411 ? 39.879 -33.688 -3.962 1.00 47.18 412 TRP A C 1
ATOM 3342 O O . TRP A 1 411 ? 39.673 -34.184 -5.069 1.00 46.85 412 TRP A O 1
ATOM 3353 N N . ASN A 1 412 ? 41.108 -33.539 -3.459 1.00 46.74 413 ASN A N 1
ATOM 3354 C CA . ASN A 1 412 ? 42.298 -33.929 -4.223 1.00 45.78 413 ASN A CA 1
ATOM 3355 C C . ASN A 1 412 ? 43.459 -34.416 -3.337 1.00 45.73 413 ASN A C 1
ATOM 3356 O O . ASN A 1 412 ? 44.613 -34.141 -3.641 1.00 46.25 413 ASN A O 1
ATOM 3361 N N . VAL A 1 413 ? 43.146 -35.135 -2.260 1.00 44.60 414 VAL A N 1
ATOM 3362 C CA . VAL A 1 413 ? 44.162 -35.622 -1.324 1.00 44.30 414 VAL A CA 1
ATOM 3363 C C . VAL A 1 413 ? 44.737 -36.887 -1.921 1.00 45.24 414 VAL A C 1
ATOM 3364 O O . VAL A 1 413 ? 43.985 -37.773 -2.312 1.00 45.99 414 VAL A O 1
ATOM 3368 N N . LYS A 1 414 ? 46.065 -36.951 -2.034 1.00 45.72 415 LYS A N 1
ATOM 3369 C CA . LYS A 1 414 ? 46.755 -38.105 -2.609 1.00 46.51 415 LYS A CA 1
ATOM 3370 C C . LYS A 1 414 ? 47.950 -38.506 -1.739 1.00 46.37 415 LYS A C 1
ATOM 3371 O O . LYS A 1 414 ? 48.537 -37.657 -1.026 1.00 46.45 415 LYS A O 1
ATOM 3377 N N . ASP A 1 415 ? 48.301 -39.788 -1.839 1.00 45.84 416 ASP A N 1
ATOM 3378 C CA . ASP A 1 415 ? 49.423 -40.376 -1.136 1.00 46.12 416 ASP A CA 1
ATOM 3379 C C . ASP A 1 415 ? 50.283 -40.978 -2.217 1.00 45.85 416 ASP A C 1
ATOM 3380 O O . ASP A 1 415 ? 49.804 -41.777 -3.033 1.00 45.05 416 ASP A O 1
ATOM 3385 N N . TYR A 1 416 ? 51.555 -40.577 -2.232 1.00 45.28 417 TYR A N 1
ATOM 3386 C CA . TYR A 1 416 ? 52.479 -41.052 -3.248 1.00 44.87 417 TYR A CA 1
ATOM 3387 C C . TYR A 1 416 ? 53.276 -42.173 -2.666 1.00 44.48 417 TYR A C 1
ATOM 3388 O O . TYR A 1 416 ? 54.456 -41.991 -2.353 1.00 44.86 417 TYR A O 1
ATOM 3397 N N . GLN A 1 417 ? 52.641 -43.338 -2.519 1.00 43.60 418 GLN A N 1
ATOM 3398 C CA . GLN A 1 417 ? 53.213 -44.447 -1.742 1.00 42.92 418 GLN A CA 1
ATOM 3399 C C . GLN A 1 417 ? 54.395 -45.028 -2.438 1.00 42.26 418 GLN A C 1
ATOM 3400 O O . GLN A 1 417 ? 54.536 -44.867 -3.665 1.00 42.70 418 GLN A O 1
ATOM 3406 N N . LEU A 1 418 ? 55.258 -45.698 -1.674 1.00 41.53 419 LEU A N 1
ATOM 3407 C CA . LEU A 1 418 ? 56.385 -46.435 -2.272 1.00 41.17 419 LEU A CA 1
ATOM 3408 C C . LEU A 1 418 ? 56.722 -47.679 -1.455 1.00 41.51 419 LEU A C 1
ATOM 3409 O O . LEU A 1 418 ? 56.861 -47.632 -0.220 1.00 40.49 419 LEU A O 1
ATOM 3414 N N . GLU A 1 419 ? 56.845 -48.796 -2.162 1.00 43.21 420 GLU A N 1
ATOM 3415 C CA . GLU A 1 419 ? 57.276 -50.030 -1.564 1.00 45.19 420 GLU A CA 1
ATOM 3416 C C . GLU A 1 419 ? 58.738 -50.191 -1.912 1.00 45.71 420 GLU A C 1
ATOM 3417 O O . GLU A 1 419 ? 59.131 -50.128 -3.083 1.00 46.20 420 GLU A O 1
ATOM 3423 N N . TYR A 1 420 ? 59.545 -50.340 -0.870 1.00 46.68 421 TYR A N 1
ATOM 3424 C CA . TYR A 1 420 ? 60.983 -50.376 -1.019 1.00 47.90 421 TYR A CA 1
ATOM 3425 C C . TYR A 1 420 ? 61.562 -51.341 -0.009 1.00 48.42 421 TYR A C 1
ATOM 3426 O O . TYR A 1 420 ? 61.378 -51.195 1.210 1.00 48.80 421 TYR A O 1
ATOM 3435 N N . GLU A 1 421 ? 62.244 -52.354 -0.521 1.00 49.22 422 GLU A N 1
ATOM 3436 C CA . GLU A 1 421 ? 62.782 -53.438 0.309 1.00 49.87 422 GLU A CA 1
ATOM 3437 C C . GLU A 1 421 ? 61.814 -53.984 1.371 1.00 49.85 422 GLU A C 1
ATOM 3438 O O . GLU A 1 421 ? 62.186 -54.205 2.540 1.00 49.09 422 GLU A O 1
ATOM 3444 N N . GLY A 1 422 ? 60.561 -54.181 0.973 1.00 48.99 423 GLY A N 1
ATOM 3445 C CA . GLY A 1 422 ? 59.606 -54.867 1.840 1.00 49.37 423 GLY A CA 1
ATOM 3446 C C . GLY A 1 422 ? 58.896 -53.959 2.824 1.00 49.24 423 GLY A C 1
ATOM 3447 O O . GLY A 1 422 ? 58.160 -54.447 3.666 1.00 51.01 423 GLY A O 1
ATOM 3448 N N . ARG A 1 423 ? 59.102 -52.639 2.731 1.00 47.04 424 ARG A N 1
ATOM 3449 C CA . ARG A 1 423 ? 58.404 -51.702 3.600 1.00 44.89 424 ARG A CA 1
ATOM 3450 C C . ARG A 1 423 ? 57.587 -50.805 2.720 1.00 44.17 424 ARG A C 1
ATOM 3451 O O . ARG A 1 423 ? 58.014 -50.476 1.609 1.00 45.41 424 ARG A O 1
ATOM 3459 N N . LEU A 1 424 ? 56.411 -50.410 3.194 1.00 42.50 425 LEU A N 1
ATOM 3460 C CA . LEU A 1 424 ? 55.614 -49.446 2.446 1.00 41.04 425 LEU A CA 1
ATOM 3461 C C . LEU A 1 424 ? 55.787 -48.050 3.033 1.00 39.57 425 LEU A C 1
ATOM 3462 O O . LEU A 1 424 ? 55.590 -47.834 4.226 1.00 40.78 425 LEU A O 1
ATOM 3467 N N . TYR A 1 425 ? 56.224 -47.115 2.206 1.00 38.90 426 TYR A N 1
ATOM 3468 C CA . TYR A 1 425 ? 56.446 -45.745 2.658 1.00 38.39 426 TYR A CA 1
ATOM 3469 C C . TYR A 1 425 ? 55.334 -44.879 2.140 1.00 38.57 426 TYR A C 1
ATOM 3470 O O . TYR A 1 425 ? 54.816 -45.116 1.048 1.00 39.22 426 TYR A O 1
ATOM 3479 N N . HIS A 1 426 ? 55.025 -43.819 2.892 1.00 38.37 427 HIS A N 1
ATOM 3480 C CA . HIS A 1 426 ? 54.007 -42.829 2.494 1.00 38.25 427 HIS A CA 1
ATOM 3481 C C . HIS A 1 426 ? 54.598 -41.426 2.250 1.00 38.50 427 HIS A C 1
ATOM 3482 O O . HIS A 1 426 ? 55.463 -40.980 3.020 1.00 38.69 427 HIS A O 1
ATOM 3489 N N . PHE A 1 427 ? 54.120 -40.733 1.225 1.00 38.21 428 PHE A N 1
ATOM 3490 C CA . PHE A 1 427 ? 54.672 -39.425 0.859 1.00 39.58 428 PHE A CA 1
ATOM 3491 C C . PHE A 1 427 ? 53.584 -38.453 0.467 1.00 41.43 428 PHE A C 1
ATOM 3492 O O . PHE A 1 427 ? 52.654 -38.811 -0.278 1.00 42.15 428 PHE A O 1
ATOM 3500 N N . GLY A 1 428 ? 53.744 -37.210 0.913 1.00 41.50 429 GLY A N 1
ATOM 3501 C CA . GLY A 1 428 ? 52.719 -36.184 0.746 1.00 41.96 429 GLY A CA 1
ATOM 3502 C C . GLY A 1 428 ? 52.739 -35.518 -0.606 1.00 42.86 429 GLY A C 1
ATOM 3503 O O . GLY A 1 428 ? 51.857 -34.685 -0.917 1.00 43.72 429 GLY A O 1
ATOM 3504 N N . SER A 1 429 ? 53.743 -35.849 -1.418 1.00 41.95 430 SER A N 1
ATOM 3505 C CA . SER A 1 429 ? 53.875 -35.204 -2.730 1.00 41.25 430 SER A CA 1
ATOM 3506 C C . SER A 1 429 ? 54.781 -36.016 -3.580 1.00 40.96 430 SER A C 1
ATOM 3507 O O . SER A 1 429 ? 55.499 -36.885 -3.080 1.00 40.39 430 SER A O 1
ATOM 3510 N N . GLU A 1 430 ? 54.761 -35.727 -4.879 1.00 41.78 431 GLU A N 1
ATOM 3511 C CA . GLU A 1 430 ? 55.609 -36.412 -5.841 1.00 41.90 431 GLU A CA 1
ATOM 3512 C C . GLU A 1 430 ? 57.090 -36.086 -5.529 1.00 41.55 431 GLU A C 1
ATOM 3513 O O . GLU A 1 430 ? 57.924 -36.961 -5.552 1.00 41.15 431 GLU A O 1
ATOM 3519 N N . ALA A 1 431 ? 57.374 -34.825 -5.202 1.00 41.08 432 ALA A N 1
ATOM 3520 C CA . ALA A 1 431 ? 58.738 -34.355 -4.861 1.00 40.95 432 ALA A CA 1
ATOM 3521 C C . ALA A 1 431 ? 59.285 -35.034 -3.607 1.00 41.20 432 ALA A C 1
ATOM 3522 O O . ALA A 1 431 ? 60.435 -35.445 -3.591 1.00 42.28 432 ALA A O 1
ATOM 3524 N N . ASP A 1 432 ? 58.445 -35.193 -2.586 1.00 40.78 433 ASP A N 1
ATOM 3525 C CA . ASP A 1 432 ? 58.848 -35.871 -1.357 1.00 41.05 433 ASP A CA 1
ATOM 3526 C C . ASP A 1 432 ? 59.277 -37.296 -1.681 1.00 40.56 433 ASP A C 1
ATOM 3527 O O . ASP A 1 432 ? 60.341 -37.749 -1.265 1.00 40.43 433 ASP A O 1
ATOM 3532 N N . ARG A 1 433 ? 58.488 -37.994 -2.490 1.00 40.58 434 ARG A N 1
ATOM 3533 C CA . ARG A 1 433 ? 58.849 -39.355 -2.794 1.00 40.62 434 ARG A CA 1
ATOM 3534 C C . ARG A 1 433 ? 60.155 -39.396 -3.555 1.00 39.69 434 ARG A C 1
ATOM 3535 O O . ARG A 1 433 ? 60.950 -40.286 -3.365 1.00 40.64 434 ARG A O 1
ATOM 3543 N N . TRP A 1 434 ? 60.385 -38.410 -4.394 1.00 40.85 435 TRP A N 1
ATOM 3544 C CA . TRP A 1 434 ? 61.593 -38.355 -5.247 1.00 41.05 435 TRP A CA 1
ATOM 3545 C C . TRP A 1 434 ? 62.871 -38.097 -4.437 1.00 39.87 435 TRP A C 1
ATOM 3546 O O . TRP A 1 434 ? 63.913 -38.670 -4.709 1.00 38.95 435 TRP A O 1
ATOM 3557 N N . CYS A 1 435 ? 62.757 -37.278 -3.390 1.00 39.79 436 CYS A N 1
ATOM 3558 C CA . CYS A 1 435 ? 63.878 -37.019 -2.476 1.00 39.30 436 CYS A CA 1
ATOM 3559 C C . CYS A 1 435 ? 64.332 -38.318 -1.822 1.00 38.54 436 CYS A C 1
ATOM 3560 O O . CYS A 1 435 ? 65.530 -38.585 -1.675 1.00 37.43 436 CYS A O 1
ATOM 3563 N N . PHE A 1 436 ? 63.365 -39.175 -1.477 1.00 38.70 437 PHE A N 1
ATOM 3564 C CA . PHE A 1 436 ? 63.659 -40.513 -1.044 1.00 37.42 437 PHE A CA 1
ATOM 3565 C C . PHE A 1 436 ? 64.285 -41.357 -2.134 1.00 37.87 437 PHE A C 1
ATOM 3566 O O . PHE A 1 436 ? 65.317 -41.975 -1.929 1.00 36.31 437 PHE A O 1
ATOM 3574 N N . GLN A 1 437 ? 63.684 -41.414 -3.316 1.00 39.18 438 GLN A N 1
ATOM 3575 C CA . GLN A 1 437 ? 64.212 -42.355 -4.286 1.00 40.32 438 GLN A CA 1
ATOM 3576 C C . GLN A 1 437 ? 65.593 -42.012 -4.824 1.00 41.21 438 GLN A C 1
ATOM 3577 O O . GLN A 1 437 ? 66.351 -42.924 -5.182 1.00 41.80 438 GLN A O 1
ATOM 3583 N N . ILE A 1 438 ? 65.937 -40.727 -4.909 1.00 41.77 439 ILE A N 1
ATOM 3584 C CA . ILE A 1 438 ? 67.302 -40.411 -5.335 1.00 41.90 439 ILE A CA 1
ATOM 3585 C C . ILE A 1 438 ? 68.370 -40.758 -4.310 1.00 43.49 439 ILE A C 1
ATOM 3586 O O . ILE A 1 438 ? 69.559 -40.812 -4.662 1.00 44.64 439 ILE A O 1
ATOM 3591 N N . ASP A 1 439 ? 67.993 -40.976 -3.049 1.00 43.20 440 ASP A N 1
ATOM 3592 C CA . ASP A 1 439 ? 68.985 -41.299 -2.042 1.00 43.34 440 ASP A CA 1
ATOM 3593 C C . ASP A 1 439 ? 68.342 -42.146 -0.953 1.00 42.53 440 ASP A C 1
ATOM 3594 O O . ASP A 1 439 ? 68.223 -41.685 0.175 1.00 42.22 440 ASP A O 1
ATOM 3599 N N . PRO A 1 440 ? 67.894 -43.389 -1.285 1.00 42.49 441 PRO A N 1
ATOM 3600 C CA . PRO A 1 440 ? 67.136 -44.153 -0.292 1.00 41.15 441 PRO A CA 1
ATOM 3601 C C . PRO A 1 440 ? 67.939 -44.578 0.933 1.00 40.68 441 PRO A C 1
ATOM 3602 O O . PRO A 1 440 ? 67.368 -44.654 2.028 1.00 39.00 441 PRO A O 1
ATOM 3606 N N . GLU A 1 441 ? 69.241 -44.817 0.782 1.00 40.49 442 GLU A N 1
ATOM 3607 C CA . GLU A 1 441 ? 70.064 -45.233 1.944 1.00 42.25 442 GLU A CA 1
ATOM 3608 C C . GLU A 1 441 ? 70.189 -44.115 2.996 1.00 41.24 442 GLU A C 1
ATOM 3609 O O . GLU A 1 441 ? 70.602 -44.358 4.140 1.00 41.77 442 GLU A O 1
ATOM 3615 N N . ARG A 1 442 ? 69.833 -42.892 2.625 1.00 39.78 443 ARG A N 1
ATOM 3616 C CA . ARG A 1 442 ? 69.858 -41.781 3.584 1.00 38.25 443 ARG A CA 1
ATOM 3617 C C . ARG A 1 442 ? 68.621 -41.749 4.461 1.00 38.48 443 ARG A C 1
ATOM 3618 O O . ARG A 1 442 ? 68.646 -41.171 5.538 1.00 38.98 443 ARG A O 1
ATOM 3626 N N . TYR A 1 443 ? 67.534 -42.384 4.016 1.00 37.77 444 TYR A N 1
ATOM 3627 C CA . TYR A 1 443 ? 66.260 -42.288 4.745 1.00 37.33 444 TYR A CA 1
ATOM 3628 C C . TYR A 1 443 ? 65.633 -43.614 5.145 1.00 37.62 444 TYR A C 1
ATOM 3629 O O . TYR A 1 443 ? 64.711 -43.633 5.958 1.00 36.70 444 TYR A O 1
ATOM 3638 N N . LYS A 1 444 ? 66.155 -44.703 4.590 1.00 37.31 445 LYS A N 1
ATOM 3639 C CA . LYS A 1 444 ? 65.520 -46.031 4.633 1.00 39.73 445 LYS A CA 1
ATOM 3640 C C . LYS A 1 444 ? 64.964 -46.459 5.953 1.00 38.53 445 LYS A C 1
ATOM 3641 O O . LYS A 1 444 ? 63.803 -46.874 6.039 1.00 40.06 445 LYS A O 1
ATOM 3647 N N . ASN A 1 445 ? 65.804 -46.450 6.970 1.00 37.52 446 ASN A N 1
ATOM 3648 C CA . ASN A 1 445 ? 65.426 -47.077 8.216 1.00 35.97 446 ASN A CA 1
ATOM 3649 C C . ASN A 1 445 ? 64.956 -46.115 9.269 1.00 36.75 446 ASN A C 1
ATOM 3650 O O . ASN A 1 445 ? 64.757 -46.465 10.474 1.00 37.32 446 ASN A O 1
ATOM 3655 N N . HIS A 1 446 ? 64.729 -44.879 8.827 1.00 36.48 447 HIS A N 1
ATOM 3656 C CA . HIS A 1 446 ? 64.132 -43.880 9.707 1.00 35.77 447 HIS A CA 1
ATOM 3657 C C . HIS A 1 446 ? 62.664 -44.270 9.871 1.00 35.82 447 HIS A C 1
ATOM 3658 O O . HIS A 1 446 ? 62.061 -44.872 8.960 1.00 34.95 447 HIS A O 1
ATOM 3665 N N . THR A 1 447 ? 62.114 -44.007 11.060 1.00 35.41 448 THR A N 1
ATOM 3666 C CA . THR A 1 447 ? 60.718 -44.242 11.311 1.00 37.61 448 THR A CA 1
ATOM 3667 C C . THR A 1 447 ? 60.102 -42.955 11.827 1.00 37.85 448 THR A C 1
ATOM 3668 O O . THR A 1 447 ? 60.652 -42.295 12.733 1.00 38.91 448 THR A O 1
ATOM 3672 N N . ASN A 1 448 ? 58.949 -42.600 11.275 1.00 39.72 449 ASN A N 1
ATOM 3673 C CA . ASN A 1 448 ? 58.216 -41.468 11.763 1.00 39.79 449 ASN A CA 1
ATOM 3674 C C . ASN A 1 448 ? 57.331 -41.892 12.927 1.00 40.26 449 ASN A C 1
ATOM 3675 O O . ASN A 1 448 ? 57.328 -43.058 13.353 1.00 39.42 449 ASN A O 1
ATOM 3680 N N . LEU A 1 449 ? 56.616 -40.933 13.472 1.00 40.03 450 LEU A N 1
ATOM 3681 C CA . LEU A 1 449 ? 55.880 -41.131 14.702 1.00 40.94 450 LEU A CA 1
ATOM 3682 C C . LEU A 1 449 ? 54.829 -42.242 14.540 1.00 40.70 450 LEU A C 1
ATOM 3683 O O . LEU A 1 449 ? 54.598 -43.041 15.451 1.00 40.07 450 LEU A O 1
ATOM 3688 N N . VAL A 1 450 ? 54.210 -42.270 13.367 1.00 40.32 451 VAL A N 1
ATOM 3689 C CA . VAL A 1 450 ? 53.223 -43.279 13.026 1.00 40.92 451 VAL A CA 1
ATOM 3690 C C . VAL A 1 450 ? 53.906 -44.660 12.922 1.00 41.17 451 VAL A C 1
ATOM 3691 O O . VAL A 1 450 ? 53.432 -45.649 13.521 1.00 40.56 451 VAL A O 1
ATOM 3695 N N . ASP A 1 451 ? 55.027 -44.732 12.198 1.00 40.02 452 ASP A N 1
ATOM 3696 C CA . ASP A 1 451 ? 55.799 -45.959 12.109 1.00 39.76 452 ASP A CA 1
ATOM 3697 C C . ASP A 1 451 ? 56.099 -46.481 13.514 1.00 39.25 452 ASP A C 1
ATOM 3698 O O . ASP A 1 451 ? 55.949 -47.672 13.781 1.00 40.18 452 ASP A O 1
ATOM 3703 N N . ARG A 1 452 ? 56.545 -45.610 14.401 1.00 36.32 453 ARG A N 1
ATOM 3704 C CA . ARG A 1 452 ? 56.883 -46.029 15.779 1.00 36.89 453 ARG A CA 1
ATOM 3705 C C . ARG A 1 452 ? 55.658 -46.545 16.514 1.00 37.27 453 ARG A C 1
ATOM 3706 O O . ARG A 1 452 ? 55.739 -47.572 17.219 1.00 36.33 453 ARG A O 1
ATOM 3714 N N . PHE A 1 453 ? 54.551 -45.820 16.359 1.00 36.25 454 PHE A N 1
ATOM 3715 C CA . PHE A 1 453 ? 53.274 -46.245 16.976 1.00 38.30 454 PHE A CA 1
ATOM 3716 C C . PHE A 1 453 ? 52.885 -47.672 16.563 1.00 39.62 454 PHE A C 1
ATOM 3717 O O . PHE A 1 453 ? 52.567 -48.528 17.439 1.00 39.37 454 PHE A O 1
ATOM 3725 N N . LEU A 1 454 ? 52.946 -47.920 15.243 1.00 39.40 455 LEU A N 1
ATOM 3726 C CA . LEU A 1 454 ? 52.611 -49.191 14.675 1.00 41.18 455 LEU A CA 1
ATOM 3727 C C . LEU A 1 454 ? 53.584 -50.304 15.001 1.00 41.77 455 LEU A C 1
ATOM 3728 O O . LEU A 1 454 ? 53.234 -51.482 14.887 1.00 42.89 455 LEU A O 1
ATOM 3733 N N . LYS A 1 455 ? 54.804 -49.947 15.394 1.00 42.01 456 LYS A N 1
ATOM 3734 C CA . LYS A 1 455 ? 55.851 -50.928 15.685 1.00 42.03 456 LYS A CA 1
ATOM 3735 C C . LYS A 1 455 ? 55.859 -51.289 17.128 1.00 40.22 456 LYS A C 1
ATOM 3736 O O . LYS A 1 455 ? 56.667 -52.122 17.545 1.00 41.60 456 LYS A O 1
ATOM 3742 N N . GLY A 1 456 ? 55.081 -50.607 17.932 1.00 37.76 457 GLY A N 1
ATOM 3743 C CA . GLY A 1 456 ? 55.039 -50.975 19.338 1.00 36.81 457 GLY A CA 1
ATOM 3744 C C . GLY A 1 456 ? 55.858 -50.110 20.229 1.00 36.76 457 GLY A C 1
ATOM 3745 O O . GLY A 1 456 ? 55.928 -50.338 21.437 1.00 37.50 457 GLY A O 1
ATOM 3746 N N . GLU A 1 457 ? 56.437 -49.038 19.668 1.00 37.83 458 GLU A N 1
ATOM 3747 C CA . GLU A 1 457 ? 57.423 -48.250 20.389 1.00 38.95 458 GLU A CA 1
ATOM 3748 C C . GLU A 1 457 ? 56.789 -47.197 21.272 1.00 38.28 458 GLU A C 1
ATOM 3749 O O . GLU A 1 457 ? 57.426 -46.674 22.191 1.00 37.89 458 GLU A O 1
ATOM 3755 N N . ILE A 1 458 ? 55.499 -46.933 21.038 1.00 36.92 459 ILE A N 1
ATOM 3756 C CA . ILE A 1 458 ? 54.777 -45.971 21.832 1.00 36.78 459 ILE A CA 1
ATOM 3757 C C . ILE A 1 458 ? 53.825 -46.780 22.731 1.00 36.59 459 ILE A C 1
ATOM 3758 O O . ILE A 1 458 ? 52.952 -47.476 22.234 1.00 36.05 459 ILE A O 1
ATOM 3763 N N . GLN A 1 459 ? 54.048 -46.699 24.046 1.00 35.72 460 GLN A N 1
ATOM 3764 C CA . GLN A 1 459 ? 53.309 -47.544 24.992 1.00 35.16 460 GLN A CA 1
ATOM 3765 C C . GLN A 1 459 ? 52.979 -46.684 26.197 1.00 36.26 460 GLN A C 1
ATOM 3766 O O . GLN A 1 459 ? 53.824 -45.926 26.641 1.00 37.29 460 GLN A O 1
ATOM 3772 N N . PRO A 1 460 ? 51.739 -46.755 26.728 1.00 36.84 461 PRO A N 1
ATOM 3773 C CA . PRO A 1 460 ? 50.536 -47.437 26.217 1.00 36.93 461 PRO A CA 1
ATOM 3774 C C . PRO A 1 460 ? 50.290 -47.069 24.736 1.00 37.60 461 PRO A C 1
ATOM 3775 O O . PRO A 1 460 ? 50.600 -45.937 24.320 1.00 39.05 461 PRO A O 1
ATOM 3779 N N . ALA A 1 461 ? 49.834 -47.999 23.910 1.00 37.33 462 ALA A N 1
ATOM 3780 C CA . ALA A 1 461 ? 49.697 -47.668 22.481 1.00 36.95 462 ALA A CA 1
ATOM 3781 C C . ALA A 1 461 ? 48.331 -47.027 22.262 1.00 38.56 462 ALA A C 1
ATOM 3782 O O . ALA A 1 461 ? 47.449 -47.629 21.666 1.00 39.33 462 ALA A O 1
ATOM 3784 N N . ASP A 1 462 ? 48.158 -45.822 22.791 1.00 38.87 463 ASP A N 1
ATOM 3785 C CA . ASP A 1 462 ? 46.901 -45.080 22.664 1.00 39.55 463 ASP A CA 1
ATOM 3786 C C . ASP A 1 462 ? 47.247 -43.605 22.657 1.00 39.73 463 ASP A C 1
ATOM 3787 O O . ASP A 1 462 ? 48.423 -43.232 22.725 1.00 38.97 463 ASP A O 1
ATOM 3792 N N . LEU A 1 463 ? 46.238 -42.753 22.536 1.00 39.19 464 LEU A N 1
ATOM 3793 C CA . LEU A 1 463 ? 46.506 -41.354 22.281 1.00 39.36 464 LEU A CA 1
ATOM 3794 C C . LEU A 1 463 ? 47.207 -40.716 23.477 1.00 39.71 464 LEU A C 1
ATOM 3795 O O . LEU A 1 463 ? 48.120 -39.899 23.304 1.00 38.70 464 LEU A O 1
ATOM 3800 N N . ALA A 1 464 ? 46.776 -41.100 24.680 1.00 38.38 465 ALA A N 1
ATOM 3801 C CA . ALA A 1 464 ? 47.385 -40.622 25.897 1.00 39.13 465 ALA A CA 1
ATOM 3802 C C . ALA A 1 464 ? 48.860 -41.052 25.998 1.00 38.88 465 ALA A C 1
ATOM 3803 O O . ALA A 1 464 ? 49.732 -40.239 26.401 1.00 39.66 465 ALA A O 1
ATOM 3805 N N . GLY A 1 465 ? 49.132 -42.315 25.636 1.00 37.78 466 GLY A N 1
ATOM 3806 C CA . GLY A 1 465 ? 50.513 -42.823 25.577 1.00 36.86 466 GLY A CA 1
ATOM 3807 C C . GLY A 1 465 ? 51.364 -42.048 24.553 1.00 36.59 466 GLY A C 1
ATOM 3808 O O . GLY A 1 465 ? 52.513 -41.755 24.842 1.00 35.16 466 GLY A O 1
ATOM 3809 N N . ALA A 1 466 ? 50.815 -41.792 23.350 1.00 36.41 467 ALA A N 1
ATOM 3810 C CA . ALA A 1 466 ? 51.444 -40.924 22.353 1.00 37.07 467 ALA A CA 1
ATOM 3811 C C . ALA A 1 466 ? 51.740 -39.518 22.852 1.00 37.84 467 ALA A C 1
ATOM 3812 O O . ALA A 1 466 ? 52.828 -38.973 22.578 1.00 38.25 467 ALA A O 1
ATOM 3814 N N . LEU A 1 467 ? 50.835 -38.914 23.617 1.00 37.80 468 LEU A N 1
ATOM 3815 C CA . LEU A 1 467 ? 51.138 -37.599 24.188 1.00 39.48 468 LEU A CA 1
ATOM 3816 C C . LEU A 1 467 ? 52.307 -37.641 25.136 1.00 40.58 468 LEU A C 1
ATOM 3817 O O . LEU A 1 467 ? 53.188 -36.782 25.055 1.00 40.60 468 LEU A O 1
ATOM 3822 N N . MET A 1 468 ? 52.325 -38.623 26.048 1.00 41.29 469 MET A N 1
ATOM 3823 C CA . MET A 1 468 ? 53.466 -38.779 26.981 1.00 41.79 469 MET A CA 1
ATOM 3824 C C . MET A 1 468 ? 54.772 -39.060 26.216 1.00 39.83 469 MET A C 1
ATOM 3825 O O . MET A 1 468 ? 55.817 -38.501 26.517 1.00 40.00 469 MET A O 1
ATOM 3830 N N . TYR A 1 469 ? 54.708 -39.907 25.208 1.00 38.53 470 TYR A N 1
ATOM 3831 C CA . TYR A 1 469 ? 55.902 -40.160 24.387 1.00 37.38 470 TYR A CA 1
ATOM 3832 C C . TYR A 1 469 ? 56.466 -38.863 23.763 1.00 36.56 470 TYR A C 1
ATOM 3833 O O . TYR A 1 469 ? 57.665 -38.751 23.577 1.00 35.89 470 TYR A O 1
ATOM 3842 N N . MET A 1 470 ? 55.586 -37.910 23.469 1.00 35.46 471 MET A N 1
ATOM 3843 C CA . MET A 1 470 ? 55.927 -36.608 22.888 1.00 35.41 471 MET A CA 1
ATOM 3844 C C . MET A 1 470 ? 56.258 -35.543 23.916 1.00 35.32 471 MET A C 1
ATOM 3845 O O . MET A 1 470 ? 56.429 -34.359 23.565 1.00 34.82 471 MET A O 1
ATOM 3850 N N . SER A 1 471 ? 56.386 -35.962 25.178 1.00 33.38 472 SER A N 1
ATOM 3851 C CA . SER A 1 471 ? 56.628 -35.079 26.327 1.00 35.16 472 SER A CA 1
ATOM 3852 C C . SER A 1 471 ? 55.547 -34.006 26.572 1.00 36.04 472 SER A C 1
ATOM 3853 O O . SER A 1 471 ? 55.826 -33.017 27.220 1.00 36.75 472 SER A O 1
ATOM 3856 N N . LEU A 1 472 ? 54.317 -34.209 26.107 1.00 37.57 473 LEU A N 1
ATOM 3857 C CA . LEU A 1 472 ? 53.277 -33.211 26.295 1.00 39.19 473 LEU A CA 1
ATOM 3858 C C . LEU A 1 472 ? 52.311 -33.558 27.411 1.00 41.57 473 LEU A C 1
ATOM 3859 O O . LEU A 1 472 ? 51.738 -34.665 27.402 1.00 41.13 473 LEU A O 1
ATOM 3864 N N . GLU A 1 473 ? 52.064 -32.580 28.282 1.00 43.01 474 GLU A N 1
ATOM 3865 C CA . GLU A 1 473 ? 51.132 -32.668 29.406 1.00 45.42 474 GLU A CA 1
ATOM 3866 C C . GLU A 1 473 ? 50.238 -31.422 29.447 1.00 45.71 474 GLU A C 1
ATOM 3867 O O . GLU A 1 473 ? 50.538 -30.420 28.792 1.00 44.54 474 GLU A O 1
ATOM 3873 N N . PRO A 1 474 ? 49.099 -31.490 30.169 1.00 46.24 475 PRO A N 1
ATOM 3874 C CA . PRO A 1 474 ? 48.260 -30.287 30.258 1.00 46.18 475 PRO A CA 1
ATOM 3875 C C . PRO A 1 474 ? 49.052 -29.088 30.774 1.00 46.05 475 PRO A C 1
ATOM 3876 O O . PRO A 1 474 ? 49.868 -29.222 31.690 1.00 45.76 475 PRO A O 1
ATOM 3880 N N . GLY A 1 475 ? 48.811 -27.922 30.186 1.00 46.37 476 GLY A N 1
ATOM 3881 C CA . GLY A 1 475 ? 49.616 -26.773 30.525 1.00 45.67 476 GLY A CA 1
ATOM 3882 C C . GLY A 1 475 ? 50.457 -26.357 29.333 1.00 45.66 476 GLY A C 1
ATOM 3883 O O . GLY A 1 475 ? 50.680 -25.148 29.123 1.00 45.59 476 GLY A O 1
ATOM 3884 N N . VAL A 1 476 ? 50.950 -27.344 28.580 1.00 44.16 477 VAL A N 1
ATOM 3885 C CA . VAL A 1 476 ? 51.574 -27.048 27.291 1.00 43.57 477 VAL A CA 1
ATOM 3886 C C . VAL A 1 476 ? 50.800 -27.525 26.072 1.00 42.92 477 VAL A C 1
ATOM 3887 O O . VAL A 1 476 ? 50.882 -26.904 25.034 1.00 43.37 477 VAL A O 1
ATOM 3891 N N . MET A 1 477 ? 50.043 -28.613 26.193 1.00 42.39 478 MET A N 1
ATOM 3892 C CA . MET A 1 477 ? 49.208 -29.105 25.075 1.00 42.48 478 MET A CA 1
ATOM 3893 C C . MET A 1 477 ? 48.357 -27.989 24.485 1.00 41.14 478 MET A C 1
ATOM 3894 O O . MET A 1 477 ? 47.712 -27.242 25.230 1.00 41.51 478 MET A O 1
ATOM 3899 N N . GLY A 1 478 ? 48.341 -27.856 23.158 1.00 39.43 479 GLY A N 1
ATOM 3900 C CA . GLY A 1 478 ? 47.703 -26.689 22.605 1.00 39.88 479 GLY A CA 1
ATOM 3901 C C . GLY A 1 478 ? 46.174 -26.767 22.645 1.00 40.56 479 GLY A C 1
ATOM 3902 O O . GLY A 1 478 ? 45.598 -27.842 22.777 1.00 38.89 479 GLY A O 1
ATOM 3903 N N . ASP A 1 479 ? 45.530 -25.618 22.478 1.00 41.83 480 ASP A N 1
ATOM 3904 C CA . ASP A 1 479 ? 44.068 -25.522 22.344 1.00 41.68 480 ASP A CA 1
ATOM 3905 C C . ASP A 1 479 ? 43.845 -24.262 21.515 1.00 42.38 480 ASP A C 1
ATOM 3906 O O . ASP A 1 479 ? 44.812 -23.635 21.101 1.00 42.24 480 ASP A O 1
ATOM 3911 N N . ASP A 1 480 ? 42.589 -23.883 21.269 1.00 42.00 481 ASP A N 1
ATOM 3912 C CA . ASP A 1 480 ? 42.288 -22.732 20.437 1.00 41.41 481 ASP A CA 1
ATOM 3913 C C . ASP A 1 480 ? 42.791 -21.436 21.075 1.00 41.99 481 ASP A C 1
ATOM 3914 O O . ASP A 1 480 ? 42.513 -21.153 22.260 1.00 41.55 481 ASP A O 1
ATOM 3919 N N . ALA A 1 481 ? 43.534 -20.661 20.289 1.00 42.26 482 ALA A N 1
ATOM 3920 C CA . ALA A 1 481 ? 44.206 -19.431 20.770 1.00 44.75 482 ALA A CA 1
ATOM 3921 C C . ALA A 1 481 ? 43.261 -18.408 21.403 1.00 45.40 482 ALA A C 1
ATOM 3922 O O . ALA A 1 481 ? 43.571 -17.792 22.413 1.00 45.73 482 ALA A O 1
ATOM 3924 N N . HIS A 1 482 ? 42.111 -18.231 20.783 1.00 47.88 483 HIS A N 1
ATOM 3925 C CA . HIS A 1 482 ? 41.144 -17.247 21.246 1.00 49.12 483 HIS A CA 1
ATOM 3926 C C . HIS A 1 482 ? 40.052 -17.878 22.116 1.00 50.49 483 HIS A C 1
ATOM 3927 O O . HIS A 1 482 ? 39.034 -17.257 22.389 1.00 50.08 483 HIS A O 1
ATOM 3934 N N . ASP A 1 483 ? 40.320 -19.101 22.597 1.00 51.47 484 ASP A N 1
ATOM 3935 C CA . ASP A 1 483 ? 39.399 -19.845 23.455 1.00 52.55 484 ASP A CA 1
ATOM 3936 C C . ASP A 1 483 ? 38.020 -19.868 22.796 1.00 52.16 484 ASP A C 1
ATOM 3937 O O . ASP A 1 483 ? 37.010 -19.610 23.437 1.00 52.33 484 ASP A O 1
ATOM 3942 N N . TYR A 1 484 ? 37.997 -20.123 21.490 1.00 50.82 485 TYR A N 1
ATOM 3943 C CA . TYR A 1 484 ? 36.756 -20.291 20.759 1.00 50.82 485 TYR A CA 1
ATOM 3944 C C . TYR A 1 484 ? 35.870 -19.030 20.735 1.00 51.67 485 TYR A C 1
ATOM 3945 O O . TYR A 1 484 ? 34.670 -19.113 20.453 1.00 51.91 485 TYR A O 1
ATOM 3954 N N . GLU A 1 485 ? 36.463 -17.864 21.005 1.00 52.45 486 GLU A N 1
ATOM 3955 C CA . GLU A 1 485 ? 35.745 -16.583 20.927 1.00 53.26 486 GLU A CA 1
ATOM 3956 C C . GLU A 1 485 ? 35.102 -16.338 19.563 1.00 52.88 486 GLU A C 1
ATOM 3957 O O . GLU A 1 485 ? 34.049 -15.687 19.478 1.00 53.41 486 GLU A O 1
ATOM 3963 N N . TRP A 1 486 ? 35.725 -16.828 18.505 1.00 50.86 487 TRP A N 1
ATOM 3964 C CA . TRP A 1 486 ? 35.188 -16.666 17.170 1.00 50.77 487 TRP A CA 1
ATOM 3965 C C . TRP A 1 486 ? 33.921 -17.468 16.912 1.00 51.71 487 TRP A C 1
ATOM 3966 O O . TRP A 1 486 ? 33.286 -17.325 15.847 1.00 51.86 487 TRP A O 1
ATOM 3977 N N . VAL A 1 487 ? 33.599 -18.385 17.822 1.00 52.10 488 VAL A N 1
ATOM 3978 C CA . VAL A 1 487 ? 32.413 -19.227 17.612 1.00 52.08 488 VAL A CA 1
ATOM 3979 C C . VAL A 1 487 ? 31.133 -18.395 17.840 1.00 53.32 488 VAL A C 1
ATOM 3980 O O . VAL A 1 487 ? 30.127 -18.607 17.167 1.00 52.89 488 VAL A O 1
ATOM 3984 N N . LYS A 1 488 ? 31.213 -17.438 18.772 1.00 54.67 489 LYS A N 1
ATOM 3985 C CA . LYS A 1 488 ? 30.130 -16.496 19.095 1.00 55.86 489 LYS A CA 1
ATOM 3986 C C . LYS A 1 488 ? 29.558 -15.755 17.869 1.00 56.18 489 LYS A C 1
ATOM 3987 O O . LYS A 1 488 ? 28.399 -15.358 17.874 1.00 57.13 489 LYS A O 1
ATOM 3993 N N . ALA A 1 489 ? 30.341 -15.591 16.811 1.00 56.42 490 ALA A N 1
ATOM 3994 C CA . ALA A 1 489 ? 29.822 -15.004 15.568 1.00 57.05 490 ALA A CA 1
ATOM 3995 C C . ALA A 1 489 ? 28.863 -15.955 14.867 1.00 57.29 490 ALA A C 1
ATOM 3996 O O . ALA A 1 489 ? 28.033 -15.547 14.042 1.00 57.97 490 ALA A O 1
ATOM 3998 N N . TYR A 1 490 ? 28.965 -17.231 15.179 1.00 56.66 491 TYR A N 1
ATOM 3999 C CA . TYR A 1 490 ? 28.066 -18.187 14.549 1.00 57.42 491 TYR A CA 1
ATOM 4000 C C . TYR A 1 490 ? 26.948 -18.628 15.523 1.00 57.91 491 TYR A C 1
ATOM 4001 O O . TYR A 1 490 ? 26.090 -19.422 15.167 1.00 57.28 491 TYR A O 1
ATOM 4010 N N . GLN A 1 491 ? 26.986 -18.049 16.729 1.00 59.68 492 GLN A N 1
ATOM 4011 C CA . GLN A 1 491 ? 26.200 -18.392 17.926 1.00 61.01 492 GLN A CA 1
ATOM 4012 C C . GLN A 1 491 ? 26.828 -19.532 18.748 1.00 61.53 492 GLN A C 1
ATOM 4013 O O . GLN A 1 491 ? 27.257 -19.344 19.906 1.00 61.29 492 GLN A O 1
ATOM 4019 N N . ALA B 2 1 ? 47.444 -29.237 35.569 1.00 62.26 8 ALA B N 1
ATOM 4020 C CA . ALA B 2 1 ? 48.275 -28.482 34.576 1.00 61.48 8 ALA B CA 1
ATOM 4021 C C . ALA B 2 1 ? 49.672 -28.239 35.145 1.00 61.34 8 ALA B C 1
ATOM 4022 O O . ALA B 2 1 ? 49.838 -28.012 36.359 1.00 61.65 8 ALA B O 1
ATOM 4024 N N . LEU B 2 2 ? 50.675 -28.333 34.265 1.00 60.31 9 LEU B N 1
ATOM 4025 C CA . LEU B 2 2 ? 52.081 -28.028 34.573 1.00 58.81 9 LEU B CA 1
ATOM 4026 C C . LEU B 2 2 ? 52.235 -26.545 34.897 1.00 57.70 9 LEU B C 1
ATOM 4027 O O . LEU B 2 2 ? 51.859 -25.673 34.093 1.00 57.03 9 LEU B O 1
ATOM 4032 N N . LYS B 2 3 ? 52.775 -26.256 36.068 1.00 56.28 10 LYS B N 1
ATOM 4033 C CA . LYS B 2 3 ? 52.949 -24.868 36.490 1.00 55.76 10 LYS B CA 1
ATOM 4034 C C . LYS B 2 3 ? 54.252 -24.246 35.938 1.00 54.28 10 LYS B C 1
ATOM 4035 O O . LYS B 2 3 ? 55.264 -24.932 35.814 1.00 54.21 10 LYS B O 1
ATOM 4041 N N . PRO B 2 4 ? 54.217 -22.949 35.575 1.00 53.66 11 PRO B N 1
ATOM 4042 C CA . PRO B 2 4 ? 55.422 -22.202 35.189 1.00 52.13 11 PRO B CA 1
ATOM 4043 C C . PRO B 2 4 ? 56.591 -22.344 36.147 1.00 51.89 11 PRO B C 1
ATOM 4044 O O . PRO B 2 4 ? 56.410 -22.393 37.376 1.00 52.01 11 PRO B O 1
ATOM 4048 N N . LEU B 2 5 ? 57.797 -22.419 35.586 1.00 51.22 12 LEU B N 1
ATOM 4049 C CA . LEU B 2 5 ? 59.006 -22.547 36.402 1.00 50.25 12 LEU B CA 1
ATOM 4050 C C . LEU B 2 5 ? 59.713 -21.197 36.440 1.00 49.64 12 LEU B C 1
ATOM 4051 O O . LEU B 2 5 ? 59.375 -20.297 35.669 1.00 50.32 12 LEU B O 1
ATOM 4056 N N . LYS B 2 6 ? 60.676 -21.059 37.347 1.00 48.62 13 LYS B N 1
ATOM 4057 C CA . LYS B 2 6 ? 61.502 -19.859 37.473 1.00 48.90 13 LYS B CA 1
ATOM 4058 C C . LYS B 2 6 ? 62.679 -19.820 36.495 1.00 45.85 13 LYS B C 1
ATOM 4059 O O . LYS B 2 6 ? 63.322 -18.805 36.365 1.00 45.62 13 LYS B O 1
ATOM 4065 N N . THR B 2 7 ? 62.991 -20.939 35.871 1.00 43.94 14 THR B N 1
ATOM 4066 C CA . THR B 2 7 ? 64.172 -21.067 35.021 1.00 42.22 14 THR B CA 1
ATOM 4067 C C . THR B 2 7 ? 63.830 -22.191 34.072 1.00 41.10 14 THR B C 1
ATOM 4068 O O . THR B 2 7 ? 62.712 -22.709 34.145 1.00 41.34 14 THR B O 1
ATOM 4072 N N . TRP B 2 8 ? 64.747 -22.579 33.183 1.00 40.09 15 TRP B N 1
ATOM 4073 C CA . TRP B 2 8 ? 64.509 -23.719 32.295 1.00 39.27 15 TRP B CA 1
ATOM 4074 C C . TRP B 2 8 ? 64.344 -24.995 33.112 1.00 39.87 15 TRP B C 1
ATOM 4075 O O . TRP B 2 8 ? 65.024 -25.206 34.134 1.00 38.21 15 TRP B O 1
ATOM 4086 N N . SER B 2 9 ? 63.483 -25.878 32.638 1.00 41.32 16 SER B N 1
ATOM 4087 C CA . SER B 2 9 ? 63.287 -27.187 33.332 1.00 43.27 16 SER B CA 1
ATOM 4088 C C . SER B 2 9 ? 64.591 -27.953 33.653 1.00 43.49 16 SER B C 1
ATOM 4089 O O . SER B 2 9 ? 64.692 -28.536 34.725 1.00 44.57 16 SER B O 1
ATOM 4092 N N . HIS B 2 10 ? 65.603 -27.896 32.778 1.00 43.86 17 HIS B N 1
ATOM 4093 C CA . HIS B 2 10 ? 66.850 -28.619 33.015 1.00 43.12 17 HIS B CA 1
ATOM 4094 C C . HIS B 2 10 ? 67.740 -27.978 34.072 1.00 44.37 17 HIS B C 1
ATOM 4095 O O . HIS B 2 10 ? 68.698 -28.611 34.534 1.00 44.51 17 HIS B O 1
ATOM 4102 N N . LEU B 2 11 ? 67.434 -26.736 34.448 1.00 44.03 18 LEU B N 1
ATOM 4103 C CA . LEU B 2 11 ? 68.159 -26.026 35.496 1.00 45.41 18 LEU B CA 1
ATOM 4104 C C . LEU B 2 11 ? 67.338 -25.858 36.769 1.00 47.74 18 LEU B C 1
ATOM 4105 O O . LEU B 2 11 ? 67.813 -25.267 37.745 1.00 47.03 18 LEU B O 1
ATOM 4110 N N . ALA B 2 12 ? 66.101 -26.328 36.755 1.00 50.94 19 ALA B N 1
ATOM 4111 C CA . ALA B 2 12 ? 65.224 -26.118 37.908 1.00 55.77 19 ALA B CA 1
ATOM 4112 C C . ALA B 2 12 ? 65.816 -26.869 39.107 1.00 58.60 19 ALA B C 1
ATOM 4113 O O . ALA B 2 12 ? 66.236 -28.008 38.964 1.00 59.88 19 ALA B O 1
ATOM 4115 N N . GLY B 2 13 ? 65.879 -26.235 40.274 1.00 62.60 20 GLY B N 1
ATOM 4116 C CA . GLY B 2 13 ? 66.659 -26.805 41.397 1.00 66.38 20 GLY B CA 1
ATOM 4117 C C . GLY B 2 13 ? 68.177 -26.660 41.190 1.00 69.33 20 GLY B C 1
ATOM 4118 O O . GLY B 2 13 ? 68.904 -27.654 41.068 1.00 69.85 20 GLY B O 1
ATOM 4119 N N . ASN B 2 14 ? 68.640 -25.405 41.155 1.00 71.52 21 ASN B N 1
ATOM 4120 C CA . ASN B 2 14 ? 70.065 -25.040 41.085 1.00 73.06 21 ASN B CA 1
ATOM 4121 C C . ASN B 2 14 ? 70.480 -24.194 42.306 1.00 73.90 21 ASN B C 1
ATOM 4122 O O . ASN B 2 14 ? 71.598 -23.640 42.350 1.00 74.48 21 ASN B O 1
ATOM 4127 N N . ARG B 2 15 ? 69.571 -24.105 43.287 1.00 74.39 22 ARG B N 1
ATOM 4128 C CA . ARG B 2 15 ? 69.654 -23.150 44.416 1.00 74.52 22 ARG B CA 1
ATOM 4129 C C . ARG B 2 15 ? 69.737 -21.689 43.935 1.00 73.68 22 ARG B C 1
ATOM 4130 O O . ARG B 2 15 ? 68.695 -21.041 43.730 1.00 74.02 22 ARG B O 1
ATOM 4138 N N . ARG B 2 16 ? 70.964 -21.191 43.728 1.00 72.43 23 ARG B N 1
ATOM 4139 C CA . ARG B 2 16 ? 71.203 -19.870 43.099 1.00 70.68 23 ARG B CA 1
ATOM 4140 C C . ARG B 2 16 ? 70.671 -19.827 41.658 1.00 68.05 23 ARG B C 1
ATOM 4141 O O . ARG B 2 16 ? 70.911 -20.758 40.861 1.00 68.26 23 ARG B O 1
ATOM 4149 N N . ARG B 2 17 ? 69.908 -18.757 41.392 1.00 64.36 24 ARG B N 1
ATOM 4150 C CA . ARG B 2 17 ? 69.341 -18.369 40.098 1.00 60.47 24 ARG B CA 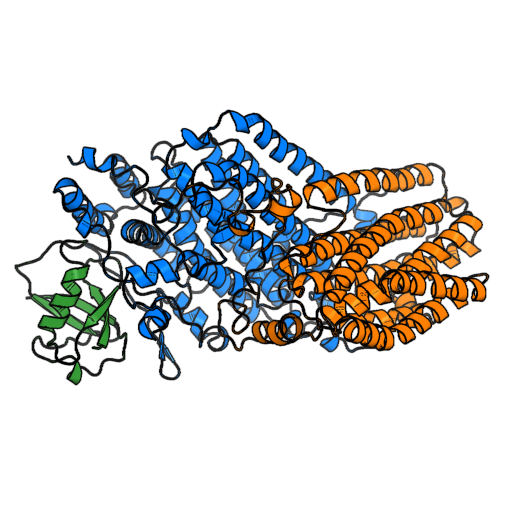1
ATOM 4151 C C . ARG B 2 17 ? 70.396 -18.466 38.973 1.00 56.25 24 ARG B C 1
ATOM 4152 O O . ARG B 2 17 ? 71.507 -17.964 39.138 1.00 55.86 24 ARG B O 1
ATOM 4160 N N . PRO B 2 18 ? 70.076 -19.183 37.867 1.00 52.31 25 PRO B N 1
ATOM 4161 C CA . PRO B 2 18 ? 71.029 -19.319 36.752 1.00 48.69 25 PRO B CA 1
ATOM 4162 C C . PRO B 2 18 ? 71.559 -18.023 36.144 1.00 44.85 25 PRO B C 1
ATOM 4163 O O . PRO B 2 18 ? 70.838 -17.082 35.936 1.00 43.44 25 PRO B O 1
ATOM 4167 N N . SER B 2 19 ? 72.845 -18.012 35.845 1.00 42.77 26 SER B N 1
ATOM 4168 C CA . SER B 2 19 ? 73.490 -16.908 35.161 1.00 40.85 26 SER B CA 1
ATOM 4169 C C . SER B 2 19 ? 73.066 -16.883 33.693 1.00 39.60 26 SER B C 1
ATOM 4170 O O . SER B 2 19 ? 72.626 -17.866 33.185 1.00 38.04 26 SER B O 1
ATOM 4173 N N . GLU B 2 20 ? 73.265 -15.758 33.031 1.00 39.33 27 GLU B N 1
ATOM 4174 C CA . GLU B 2 20 ? 73.079 -15.634 31.590 1.00 37.42 27 GLU B CA 1
ATOM 4175 C C . GLU B 2 20 ? 73.872 -16.749 30.894 1.00 36.79 27 GLU B C 1
ATOM 4176 O O . GLU B 2 20 ? 73.331 -17.392 30.000 1.00 34.27 27 GLU B O 1
ATOM 4182 N N . TYR B 2 21 ? 75.108 -17.016 31.363 1.00 34.31 28 TYR B N 1
ATOM 4183 C CA . TYR B 2 21 ? 75.950 -18.066 30.793 1.00 34.70 28 TYR B CA 1
ATOM 4184 C C . TYR B 2 21 ? 75.202 -19.404 30.795 1.00 35.57 28 TYR B C 1
ATOM 4185 O O . TYR B 2 21 ? 75.159 -20.104 29.776 1.00 33.64 28 TYR B O 1
ATOM 4194 N N . GLU B 2 22 ? 74.682 -19.806 31.955 1.00 36.06 29 GLU B N 1
ATOM 4195 C CA . GLU B 2 22 ? 73.936 -21.057 32.014 1.00 37.58 29 GLU B CA 1
ATOM 4196 C C . GLU B 2 22 ? 72.670 -21.054 31.168 1.00 36.38 29 GLU B C 1
ATOM 4197 O O . GLU B 2 22 ? 72.367 -22.051 30.482 1.00 37.71 29 GLU B O 1
ATOM 4203 N N . VAL B 2 23 ? 71.949 -19.940 31.177 1.00 36.36 30 VAL B N 1
ATOM 4204 C CA . VAL B 2 23 ? 70.702 -19.842 30.423 1.00 35.37 30 VAL B CA 1
ATOM 4205 C C . VAL B 2 23 ? 70.909 -20.078 28.929 1.00 35.61 30 VAL B C 1
ATOM 4206 O O . VAL B 2 23 ? 70.087 -20.733 28.302 1.00 35.25 30 VAL B O 1
ATOM 4210 N N . VAL B 2 24 ? 71.985 -19.538 28.366 1.00 34.27 31 VAL B N 1
ATOM 4211 C CA . VAL B 2 24 ? 72.139 -19.590 26.886 1.00 34.40 31 VAL B CA 1
ATOM 4212 C C . VAL B 2 24 ? 73.110 -20.632 26.372 1.00 33.43 31 VAL B C 1
ATOM 4213 O O . VAL B 2 24 ? 73.245 -20.768 25.132 1.00 34.73 31 VAL B O 1
ATOM 4217 N N . SER B 2 25 ? 73.760 -21.379 27.275 1.00 33.90 32 SER B N 1
ATOM 4218 C CA . SER B 2 25 ? 74.890 -22.270 26.900 1.00 35.09 32 SER B CA 1
ATOM 4219 C C . SER B 2 25 ? 74.702 -23.743 27.161 1.00 35.27 32 SER B C 1
ATOM 4220 O O . SER B 2 25 ? 75.464 -24.564 26.604 1.00 35.28 32 SER B O 1
ATOM 4223 N N . THR B 2 26 ? 73.760 -24.094 28.048 1.00 35.06 33 THR B N 1
ATOM 4224 C CA . THR B 2 26 ? 73.740 -25.452 28.563 1.00 33.71 33 THR B CA 1
ATOM 4225 C C . THR B 2 26 ? 72.752 -26.380 27.855 1.00 33.30 33 THR B C 1
ATOM 4226 O O . THR B 2 26 ? 71.631 -25.979 27.514 1.00 32.99 33 THR B O 1
ATOM 4230 N N . ASN B 2 27 ? 73.186 -27.624 27.659 1.00 31.98 34 ASN B N 1
ATOM 4231 C CA . ASN B 2 27 ? 72.300 -28.712 27.291 1.00 32.47 34 ASN B CA 1
ATOM 4232 C C . ASN B 2 27 ? 71.662 -28.435 25.987 1.00 33.01 34 ASN B C 1
ATOM 4233 O O . ASN B 2 27 ? 70.441 -28.701 25.837 1.00 33.40 34 ASN B O 1
ATOM 4238 N N . LEU B 2 28 ? 72.465 -27.959 25.005 1.00 31.45 35 LEU B N 1
ATOM 4239 C CA . LEU B 2 28 ? 71.889 -27.559 23.706 1.00 30.41 35 LEU B CA 1
ATOM 4240 C C . LEU B 2 28 ? 72.052 -28.570 22.575 1.00 30.31 35 LEU B C 1
ATOM 4241 O O . LEU B 2 28 ? 71.310 -28.489 21.600 1.00 29.54 35 LEU B O 1
ATOM 4246 N N . HIS B 2 29 ? 73.032 -29.486 22.656 1.00 31.15 36 HIS B N 1
ATOM 4247 C CA . HIS B 2 29 ? 73.180 -30.493 21.611 1.00 31.78 36 HIS B CA 1
ATOM 4248 C C . HIS B 2 29 ? 72.076 -31.500 21.826 1.00 32.78 36 HIS B C 1
ATOM 4249 O O . HIS B 2 29 ? 71.806 -31.897 22.970 1.00 32.08 36 HIS B O 1
ATOM 4256 N N . TYR B 2 30 ? 71.437 -31.844 20.728 1.00 31.74 37 TYR B N 1
ATOM 4257 C CA . TYR B 2 30 ? 70.352 -32.849 20.710 1.00 32.58 37 TYR B CA 1
ATOM 4258 C C . TYR B 2 30 ? 70.844 -34.135 20.023 1.00 32.25 37 TYR B C 1
ATOM 4259 O O . TYR B 2 30 ? 70.222 -35.207 20.138 1.00 32.76 37 TYR B O 1
ATOM 4268 N N . PHE B 2 31 ? 71.988 -34.078 19.327 1.00 33.05 38 PHE B N 1
ATOM 4269 C CA . PHE B 2 31 ? 72.535 -35.330 18.772 1.00 32.25 38 PHE B CA 1
ATOM 4270 C C . PHE B 2 31 ? 72.899 -36.344 19.816 1.00 33.11 38 PHE B C 1
ATOM 4271 O O . PHE B 2 31 ? 72.997 -37.532 19.533 1.00 32.88 38 PHE B O 1
ATOM 4279 N N . THR B 2 32 ? 73.172 -35.874 21.025 1.00 33.35 39 THR B N 1
ATOM 4280 C CA . THR B 2 32 ? 73.484 -36.793 22.077 1.00 34.38 39 THR B CA 1
ATOM 4281 C C . THR B 2 32 ? 72.217 -37.449 22.719 1.00 36.59 39 THR B C 1
ATOM 4282 O O . THR B 2 32 ? 72.368 -38.355 23.535 1.00 37.51 39 THR B O 1
ATOM 4286 N N . ASP B 2 33 ? 71.004 -37.012 22.355 1.00 36.92 40 ASP B N 1
ATOM 4287 C CA . ASP B 2 33 ? 69.773 -37.604 22.911 1.00 37.65 40 ASP B CA 1
ATOM 4288 C C . ASP B 2 33 ? 69.603 -39.102 22.580 1.00 39.44 40 ASP B C 1
ATOM 4289 O O . ASP B 2 33 ? 69.063 -39.869 23.406 1.00 38.87 40 ASP B O 1
ATOM 4294 N N . ASN B 2 34 ? 70.064 -39.511 21.397 1.00 38.65 41 ASN B N 1
ATOM 4295 C CA . ASN B 2 34 ? 69.900 -40.864 20.865 1.00 41.05 41 ASN B CA 1
ATOM 4296 C C . ASN B 2 34 ? 71.219 -41.374 20.288 1.00 40.36 41 ASN B C 1
ATOM 4297 O O . ASN B 2 34 ? 71.458 -41.276 19.064 1.00 41.11 41 ASN B O 1
ATOM 4302 N N . PRO B 2 35 ? 72.099 -41.876 21.163 1.00 41.65 42 PRO B N 1
ATOM 4303 C CA . PRO B 2 35 ? 73.427 -42.369 20.750 1.00 41.33 42 PRO B CA 1
ATOM 4304 C C . PRO B 2 35 ? 73.413 -43.457 19.664 1.00 41.66 42 PRO B C 1
ATOM 4305 O O . PRO B 2 35 ? 74.422 -43.644 19.007 1.00 42.28 42 PRO B O 1
ATOM 4309 N N . GLU B 2 36 ? 72.291 -44.135 19.447 1.00 41.45 43 GLU B N 1
ATOM 4310 C CA . GLU B 2 36 ? 72.227 -45.206 18.460 1.00 42.38 43 GLU B CA 1
ATOM 4311 C C . GLU B 2 36 ? 71.860 -44.639 17.107 1.00 40.66 43 GLU B C 1
ATOM 4312 O O . GLU B 2 36 ? 72.104 -45.268 16.092 1.00 40.97 43 GLU B O 1
ATOM 4318 N N . ARG B 2 37 ? 71.278 -43.436 17.114 1.00 38.26 44 ARG B N 1
ATOM 4319 C CA . ARG B 2 37 ? 70.877 -42.718 15.912 1.00 36.53 44 ARG B CA 1
ATOM 4320 C C . ARG B 2 37 ? 70.920 -41.219 16.255 1.00 33.67 44 ARG B C 1
ATOM 4321 O O . ARG B 2 37 ? 69.879 -40.622 16.537 1.00 34.67 44 ARG B O 1
ATOM 4329 N N . PRO B 2 38 ? 72.125 -40.622 16.236 1.00 32.62 45 PRO B N 1
ATOM 4330 C CA . PRO B 2 38 ? 72.331 -39.214 16.556 1.00 32.46 45 PRO B CA 1
ATOM 4331 C C . PRO B 2 38 ? 71.432 -38.282 15.747 1.00 31.63 45 PRO B C 1
ATOM 4332 O O . PRO B 2 38 ? 70.821 -37.385 16.289 1.00 31.93 45 PRO B O 1
ATOM 4336 N N . TRP B 2 39 ? 71.382 -38.500 14.434 1.00 32.79 46 TRP B N 1
ATOM 4337 C CA . TRP B 2 39 ? 70.682 -37.580 13.536 1.00 31.45 46 TRP B CA 1
ATOM 4338 C C . TRP B 2 39 ? 69.376 -38.192 13.059 1.00 32.05 46 TRP B C 1
ATOM 4339 O O . TRP B 2 39 ? 69.252 -39.407 13.003 1.00 32.95 46 TRP B O 1
ATOM 4350 N N . GLU B 2 40 ? 68.414 -37.349 12.698 1.00 33.28 47 GLU B N 1
ATOM 4351 C CA . GLU B 2 40 ? 67.028 -37.786 12.479 1.00 34.00 47 GLU B CA 1
ATOM 4352 C C . GLU B 2 40 ? 66.838 -38.334 11.056 1.00 35.09 47 GLU B C 1
ATOM 4353 O O . GLU B 2 40 ? 65.986 -37.832 10.290 1.00 35.14 47 GLU B O 1
ATOM 4359 N N . LEU B 2 41 ? 67.624 -39.359 10.715 1.00 34.67 48 LEU B N 1
ATOM 4360 C CA . LEU B 2 41 ? 67.664 -39.910 9.348 1.00 34.95 48 LEU B CA 1
ATOM 4361 C C . LEU B 2 41 ? 68.070 -41.360 9.510 1.00 34.61 48 LEU B C 1
ATOM 4362 O O . LEU B 2 41 ? 68.142 -41.833 10.625 1.00 33.50 48 LEU B O 1
ATOM 4367 N N . ASP B 2 42 ? 68.306 -42.066 8.404 1.00 34.72 49 ASP B N 1
ATOM 4368 C CA . ASP B 2 42 ? 68.772 -43.447 8.454 1.00 36.23 49 ASP B CA 1
ATOM 4369 C C . ASP B 2 42 ? 70.040 -43.576 9.328 1.00 36.10 49 ASP B C 1
ATOM 4370 O O . ASP B 2 42 ? 70.942 -42.726 9.280 1.00 35.39 49 ASP B O 1
ATOM 4375 N N . SER B 2 43 ? 70.094 -44.631 10.130 1.00 37.05 50 SER B N 1
ATOM 4376 C CA . SER B 2 43 ? 71.133 -44.757 11.152 1.00 37.80 50 SER B CA 1
ATOM 4377 C C . SER B 2 43 ? 72.475 -45.178 10.586 1.00 38.34 50 SER B C 1
ATOM 4378 O O . SER B 2 43 ? 73.465 -45.182 11.298 1.00 38.37 50 SER B O 1
ATOM 4381 N N . ASN B 2 44 ? 72.519 -45.534 9.308 1.00 40.25 51 ASN B N 1
ATOM 4382 C CA . ASN B 2 44 ? 73.776 -46.008 8.693 1.00 41.91 51 ASN B CA 1
ATOM 4383 C C . ASN B 2 44 ? 74.501 -44.962 7.811 1.00 41.02 51 ASN B C 1
ATOM 4384 O O . ASN B 2 44 ? 75.569 -45.244 7.277 1.00 41.34 51 ASN B O 1
ATOM 4389 N N . LEU B 2 45 ? 73.976 -43.748 7.723 1.00 41.19 52 LEU B N 1
ATOM 4390 C CA . LEU B 2 45 ? 74.674 -42.660 7.003 1.00 40.15 52 LEU B CA 1
ATOM 4391 C C . LEU B 2 45 ? 76.100 -42.446 7.513 1.00 38.85 52 LEU B C 1
ATOM 4392 O O . LEU B 2 45 ? 76.344 -42.611 8.701 1.00 38.09 52 LEU B O 1
ATOM 4397 N N . PRO B 2 46 ? 77.049 -42.049 6.619 1.00 38.78 53 PRO B N 1
ATOM 4398 C CA . PRO B 2 46 ? 78.429 -41.732 7.094 1.00 38.21 53 PRO B CA 1
ATOM 4399 C C . PRO B 2 46 ? 78.482 -40.804 8.334 1.00 36.67 53 PRO B C 1
ATOM 4400 O O . PRO B 2 46 ? 79.242 -41.114 9.255 1.00 36.42 53 PRO B O 1
ATOM 4404 N N . MET B 2 47 ? 77.645 -39.741 8.407 1.00 35.67 54 MET B N 1
ATOM 4405 C CA . MET B 2 47 ? 77.716 -38.845 9.577 1.00 33.79 54 MET B CA 1
ATOM 4406 C C . MET B 2 47 ? 77.240 -39.480 10.859 1.00 34.01 54 MET B C 1
ATOM 4407 O O . MET B 2 47 ? 77.676 -39.086 11.944 1.00 33.89 54 MET B O 1
ATOM 4412 N N . GLN B 2 48 ? 76.300 -40.437 10.791 1.00 34.09 55 GLN B N 1
ATOM 4413 C CA . GLN B 2 48 ? 75.870 -41.092 12.006 1.00 33.41 55 GLN B CA 1
ATOM 4414 C C . GLN B 2 48 ? 77.068 -41.913 12.537 1.00 33.40 55 GLN B C 1
ATOM 4415 O O . GLN B 2 48 ? 77.373 -41.894 13.716 1.00 32.19 55 GLN B O 1
ATOM 4421 N N . THR B 2 49 ? 77.715 -42.660 11.651 1.00 32.16 56 THR B N 1
ATOM 4422 C CA . THR B 2 49 ? 78.918 -43.450 11.982 1.00 33.46 56 THR B CA 1
ATOM 4423 C C . THR B 2 49 ? 80.084 -42.622 12.494 1.00 33.29 56 THR B C 1
ATOM 4424 O O . THR B 2 49 ? 80.752 -43.022 13.486 1.00 36.17 56 THR B O 1
ATOM 4428 N N . TRP B 2 50 ? 80.280 -41.453 11.866 1.00 32.87 57 TRP B N 1
ATOM 4429 C CA . TRP B 2 50 ? 81.352 -40.530 12.285 1.00 30.35 57 TRP B CA 1
ATOM 4430 C C . TRP B 2 50 ? 81.093 -40.170 13.730 1.00 30.61 57 TRP B C 1
ATOM 4431 O O . TRP B 2 50 ? 82.003 -40.284 14.538 1.00 31.39 57 TRP B O 1
ATOM 4442 N N . TYR B 2 51 ? 79.879 -39.747 14.077 1.00 30.52 58 TYR B N 1
ATOM 4443 C CA . TYR B 2 51 ? 79.622 -39.319 15.467 1.00 30.93 58 TYR B CA 1
ATOM 4444 C C . TYR B 2 51 ? 79.611 -40.438 16.499 1.00 32.33 58 TYR B C 1
ATOM 4445 O O . TYR B 2 51 ? 79.997 -40.235 17.705 1.00 34.65 58 TYR B O 1
ATOM 4454 N N . LYS B 2 52 ? 79.122 -41.610 16.104 1.00 33.33 59 LYS B N 1
ATOM 4455 C CA . LYS B 2 52 ? 79.213 -42.750 17.034 1.00 33.46 59 LYS B CA 1
ATOM 4456 C C . LYS B 2 52 ? 80.646 -43.145 17.287 1.00 36.06 59 LYS B C 1
ATOM 4457 O O . LYS B 2 52 ? 81.014 -43.431 18.412 1.00 37.45 59 LYS B O 1
ATOM 4463 N N . LYS B 2 53 ? 81.471 -43.137 16.247 1.00 35.94 60 LYS B N 1
ATOM 4464 C CA . LYS B 2 53 ? 82.854 -43.550 16.446 1.00 37.42 60 LYS B CA 1
ATOM 4465 C C . LYS B 2 53 ? 83.684 -42.489 17.199 1.00 38.14 60 LYS B C 1
ATOM 4466 O O . LYS B 2 53 ? 84.438 -42.864 18.099 1.00 38.31 60 LYS B O 1
ATOM 4472 N N . TYR B 2 54 ? 83.516 -41.189 16.876 1.00 35.56 61 TYR B N 1
ATOM 4473 C CA . TYR B 2 54 ? 84.463 -40.173 17.292 1.00 35.06 61 TYR B CA 1
ATOM 4474 C C . TYR B 2 54 ? 83.922 -39.320 18.429 1.00 35.04 61 TYR B C 1
ATOM 4475 O O . TYR B 2 54 ? 84.702 -38.665 19.106 1.00 35.85 61 TYR B O 1
ATOM 4484 N N . CYS B 2 55 ? 82.597 -39.308 18.653 1.00 34.42 62 CYS B N 1
ATOM 4485 C CA . CYS B 2 55 ? 82.099 -38.639 19.843 1.00 34.75 62 CYS B CA 1
ATOM 4486 C C . CYS B 2 55 ? 81.789 -39.765 20.866 1.00 35.91 62 CYS B C 1
ATOM 4487 O O . CYS B 2 55 ? 82.488 -39.892 21.846 1.00 37.10 62 CYS B O 1
ATOM 4490 N N . PHE B 2 56 ? 80.788 -40.611 20.582 1.00 35.45 63 PHE B N 1
ATOM 4491 C CA . PHE B 2 56 ? 80.250 -41.557 21.573 1.00 37.78 63 PHE B CA 1
ATOM 4492 C C . PHE B 2 56 ? 81.251 -42.600 22.046 1.00 37.54 63 PHE B C 1
ATOM 4493 O O . PHE B 2 56 ? 81.308 -42.874 23.252 1.00 37.61 63 PHE B O 1
ATOM 4501 N N . ASP B 2 57 ? 82.071 -43.112 21.138 1.00 37.30 64 ASP B N 1
ATOM 4502 C CA . ASP B 2 57 ? 83.015 -44.189 21.518 1.00 38.94 64 ASP B CA 1
ATOM 4503 C C . ASP B 2 57 ? 84.381 -43.743 22.027 1.00 39.35 64 ASP B C 1
ATOM 4504 O O . ASP B 2 57 ? 85.297 -44.588 22.179 1.00 39.68 64 ASP B O 1
ATOM 4509 N N . SER B 2 58 ? 84.539 -42.446 22.300 1.00 38.42 65 SER B N 1
ATOM 4510 C CA . SER B 2 58 ? 85.830 -41.948 22.751 1.00 38.95 65 SER B CA 1
ATOM 4511 C C . SER B 2 58 ? 86.146 -42.622 24.084 1.00 39.51 65 SER B C 1
ATOM 4512 O O . SER B 2 58 ? 85.253 -42.767 24.921 1.00 40.45 65 SER B O 1
ATOM 4515 N N . PRO B 2 59 ? 87.414 -43.047 24.275 1.00 39.96 66 PRO B N 1
ATOM 4516 C CA . PRO B 2 59 ? 87.823 -43.554 25.604 1.00 40.52 66 PRO B CA 1
ATOM 4517 C C . PRO B 2 59 ? 87.807 -42.528 26.724 1.00 40.84 66 PRO B C 1
ATOM 4518 O O . PRO B 2 59 ? 87.874 -42.910 27.905 1.00 40.23 66 PRO B O 1
ATOM 4522 N N . LEU B 2 60 ? 87.774 -41.232 26.385 1.00 40.68 67 LEU B N 1
ATOM 4523 C CA . LEU B 2 60 ? 87.592 -40.196 27.411 1.00 40.17 67 LEU B CA 1
ATOM 4524 C C . LEU B 2 60 ? 86.117 -40.117 27.824 1.00 40.65 67 LEU B C 1
ATOM 4525 O O . LEU B 2 60 ? 85.273 -39.648 27.063 1.00 39.77 67 LEU B O 1
ATOM 4530 N N . LYS B 2 61 ? 85.806 -40.532 29.048 1.00 40.14 68 LYS B N 1
ATOM 4531 C CA . LYS B 2 61 ? 84.422 -40.800 29.411 1.00 40.44 68 LYS B CA 1
ATOM 4532 C C . LYS B 2 61 ? 83.919 -39.958 30.556 1.00 39.24 68 LYS B C 1
ATOM 4533 O O . LYS B 2 61 ? 84.675 -39.620 31.436 1.00 38.53 68 LYS B O 1
ATOM 4539 N N . HIS B 2 62 ? 82.630 -39.600 30.515 1.00 40.02 69 HIS B N 1
ATOM 4540 C CA . HIS B 2 62 ? 81.961 -38.953 31.645 1.00 40.39 69 HIS B CA 1
ATOM 4541 C C . HIS B 2 62 ? 80.469 -39.222 31.516 1.00 41.81 69 HIS B C 1
ATOM 4542 O O . HIS B 2 62 ? 79.970 -39.355 30.402 1.00 43.23 69 HIS B O 1
ATOM 4549 N N . ASP B 2 63 ? 79.736 -39.326 32.612 1.00 41.95 70 ASP B N 1
ATOM 4550 C CA . ASP B 2 63 ? 78.300 -39.621 32.448 1.00 43.82 70 ASP B CA 1
ATOM 4551 C C . ASP B 2 63 ? 77.490 -38.368 32.225 1.00 42.65 70 ASP B C 1
ATOM 4552 O O . ASP B 2 63 ? 76.325 -38.464 31.903 1.00 42.04 70 ASP B O 1
ATOM 4557 N N . ASP B 2 64 ? 78.071 -37.194 32.478 1.00 42.58 71 ASP B N 1
ATOM 4558 C CA . ASP B 2 64 ? 77.339 -35.928 32.273 1.00 41.20 71 ASP B CA 1
ATOM 4559 C C . ASP B 2 64 ? 78.225 -34.812 31.747 1.00 38.94 71 ASP B C 1
ATOM 4560 O O . ASP B 2 64 ? 78.538 -33.887 32.471 1.00 37.69 71 ASP B O 1
ATOM 4565 N N . TRP B 2 65 ? 78.621 -34.886 30.479 1.00 36.97 72 TRP B N 1
ATOM 4566 C CA . TRP B 2 65 ? 79.506 -33.851 29.945 1.00 35.19 72 TRP B CA 1
ATOM 4567 C C . TRP B 2 65 ? 78.810 -32.504 29.910 1.00 35.55 72 TRP B C 1
ATOM 4568 O O . TRP B 2 65 ? 79.468 -31.456 29.880 1.00 34.73 72 TRP B O 1
ATOM 4579 N N . ASN B 2 66 ? 77.482 -32.512 29.908 1.00 34.97 73 ASN B N 1
ATOM 4580 C CA . ASN B 2 66 ? 76.729 -31.240 30.042 1.00 35.44 73 ASN B CA 1
ATOM 4581 C C . ASN B 2 66 ? 76.942 -30.429 31.313 1.00 35.84 73 ASN B C 1
ATOM 4582 O O . ASN B 2 66 ? 76.625 -29.238 31.308 1.00 36.03 73 ASN B O 1
ATOM 4587 N N . ALA B 2 67 ? 77.460 -31.065 32.381 1.00 35.84 74 ALA B N 1
ATOM 4588 C CA . ALA B 2 67 ? 77.845 -30.351 33.590 1.00 37.30 74 ALA B CA 1
ATOM 4589 C C . ALA B 2 67 ? 79.056 -29.411 33.414 1.00 36.58 74 ALA B C 1
ATOM 4590 O O . ALA B 2 67 ? 79.307 -28.581 34.267 1.00 35.60 74 ALA B O 1
ATOM 4592 N N . PHE B 2 68 ? 79.789 -29.530 32.318 1.00 35.23 75 PHE B N 1
ATOM 4593 C CA . PHE B 2 68 ? 80.950 -28.689 32.128 1.00 34.53 75 PHE B CA 1
ATOM 4594 C C . PHE B 2 68 ? 80.580 -27.213 32.062 1.00 35.41 75 PHE B C 1
ATOM 4595 O O . PHE B 2 68 ? 79.586 -26.832 31.430 1.00 34.17 75 PHE B O 1
ATOM 4603 N N . ARG B 2 69 ? 81.405 -26.379 32.702 1.00 36.18 76 ARG B N 1
ATOM 4604 C CA . ARG B 2 69 ? 81.207 -24.938 32.736 1.00 36.40 76 ARG B CA 1
ATOM 4605 C C . ARG B 2 69 ? 82.535 -24.259 32.390 1.00 37.28 76 ARG B C 1
ATOM 4606 O O . ARG B 2 69 ? 83.546 -24.525 33.035 1.00 36.97 76 ARG B O 1
ATOM 4614 N N . ASP B 2 70 ? 82.532 -23.388 31.370 1.00 36.46 77 ASP B N 1
ATOM 4615 C CA . ASP B 2 70 ? 83.661 -22.486 31.056 1.00 37.12 77 ASP B CA 1
ATOM 4616 C C . ASP B 2 70 ? 83.960 -21.610 32.267 1.00 37.72 77 ASP B C 1
ATOM 4617 O O . ASP B 2 70 ? 83.073 -20.867 32.700 1.00 37.15 77 ASP B O 1
ATOM 4622 N N . PRO B 2 71 ? 85.213 -21.670 32.795 1.00 38.15 78 PRO B N 1
ATOM 4623 C CA . PRO B 2 71 ? 85.580 -20.814 33.946 1.00 38.99 78 PRO B CA 1
ATOM 4624 C C . PRO B 2 71 ? 85.511 -19.305 33.653 1.00 39.06 78 PRO B C 1
ATOM 4625 O O . PRO B 2 71 ? 85.254 -18.515 34.576 1.00 38.79 78 PRO B O 1
ATOM 4629 N N . ASP B 2 72 ? 85.687 -18.896 32.382 1.00 37.99 79 ASP B N 1
ATOM 4630 C CA . ASP B 2 72 ? 85.499 -17.502 32.001 1.00 37.18 79 ASP B CA 1
ATOM 4631 C C . ASP B 2 72 ? 84.015 -17.168 31.700 1.00 36.82 79 ASP B C 1
ATOM 4632 O O . ASP B 2 72 ? 83.667 -16.020 31.574 1.00 37.75 79 ASP B O 1
ATOM 4637 N N . GLN B 2 73 ? 83.152 -18.175 31.574 1.00 36.57 80 GLN B N 1
ATOM 4638 C CA . GLN B 2 73 ? 81.705 -17.975 31.367 1.00 36.46 80 GLN B CA 1
ATOM 4639 C C . GLN B 2 73 ? 81.371 -17.164 30.128 1.00 34.46 80 GLN B C 1
ATOM 4640 O O . GLN B 2 73 ? 80.411 -16.415 30.102 1.00 34.71 80 GLN B O 1
ATOM 4646 N N . LEU B 2 74 ? 82.145 -17.334 29.071 1.00 32.63 81 LEU B N 1
ATOM 4647 C CA . LEU B 2 74 ? 81.963 -16.487 27.910 1.00 33.68 81 LEU B CA 1
ATOM 4648 C C . LEU B 2 74 ? 80.661 -16.838 27.234 1.00 32.15 81 LEU B C 1
ATOM 4649 O O . LEU B 2 74 ? 80.295 -18.015 27.124 1.00 34.48 81 LEU B O 1
ATOM 4654 N N . VAL B 2 75 ? 79.986 -15.804 26.768 1.00 32.56 82 VAL B N 1
ATOM 4655 C CA . VAL B 2 75 ? 78.890 -15.956 25.851 1.00 31.87 82 VAL B CA 1
ATOM 4656 C C . VAL B 2 75 ? 79.217 -15.020 24.717 1.00 32.13 82 VAL B C 1
ATOM 4657 O O . VAL B 2 75 ? 80.123 -14.209 24.824 1.00 33.19 82 VAL B O 1
ATOM 4661 N N . TYR B 2 76 ? 78.464 -15.142 23.650 1.00 31.87 83 TYR B N 1
ATOM 4662 C CA . TYR B 2 76 ? 78.730 -14.340 22.472 1.00 32.31 83 TYR B CA 1
ATOM 4663 C C . TYR B 2 76 ? 78.772 -12.851 22.814 1.00 33.17 83 TYR B C 1
ATOM 4664 O O . TYR B 2 76 ? 79.667 -12.130 22.369 1.00 34.23 83 TYR B O 1
ATOM 4673 N N . ARG B 2 77 ? 77.829 -12.388 23.639 1.00 32.94 84 ARG B N 1
ATOM 4674 C CA . ARG B 2 77 ? 77.738 -10.969 23.932 1.00 32.71 84 ARG B CA 1
ATOM 4675 C C . ARG B 2 77 ? 78.994 -10.494 24.657 1.00 32.88 84 ARG B C 1
ATOM 4676 O O . ARG B 2 77 ? 79.511 -9.410 24.369 1.00 33.48 84 ARG B O 1
ATOM 4684 N N . THR B 2 78 ? 79.473 -11.307 25.607 1.00 33.55 85 THR B N 1
ATOM 4685 C CA . THR B 2 78 ? 80.602 -10.881 26.449 1.00 33.84 85 THR B CA 1
ATOM 4686 C C . THR B 2 78 ? 81.943 -11.130 25.696 1.00 33.31 85 THR B C 1
ATOM 4687 O O . THR B 2 78 ? 82.891 -10.371 25.858 1.00 31.97 85 THR B O 1
ATOM 4691 N N . TYR B 2 79 ? 81.972 -12.100 24.792 1.00 32.27 86 TYR B N 1
ATOM 4692 C CA . TYR B 2 79 ? 83.122 -12.314 23.904 1.00 32.05 86 TYR B CA 1
ATOM 4693 C C . TYR B 2 79 ? 83.337 -11.071 23.069 1.00 32.57 86 TYR B C 1
ATOM 4694 O O . TYR B 2 79 ? 84.459 -10.569 22.970 1.00 32.15 86 TYR B O 1
ATOM 4703 N N . ASN B 2 80 ? 82.282 -10.567 22.424 1.00 34.85 87 ASN B N 1
ATOM 4704 C CA . ASN B 2 80 ? 82.476 -9.406 21.540 1.00 34.81 87 ASN B CA 1
ATOM 4705 C C . ASN B 2 80 ? 82.812 -8.133 22.340 1.00 35.77 87 ASN B C 1
ATOM 4706 O O . ASN B 2 80 ? 83.639 -7.303 21.897 1.00 36.19 87 ASN B O 1
ATOM 4711 N N . LEU B 2 81 ? 82.235 -7.963 23.533 1.00 35.72 88 LEU B N 1
ATOM 4712 C CA . LEU B 2 81 ? 82.635 -6.835 24.368 1.00 37.01 88 LEU B CA 1
ATOM 4713 C C . LEU B 2 81 ? 84.131 -6.890 24.708 1.00 36.59 88 LEU B C 1
ATOM 4714 O O . LEU B 2 81 ? 84.847 -5.889 24.599 1.00 37.56 88 LEU B O 1
ATOM 4719 N N . LEU B 2 82 ? 84.594 -8.061 25.107 1.00 36.76 89 LEU B N 1
ATOM 4720 C CA . LEU B 2 82 ? 85.966 -8.246 25.565 1.00 36.74 89 LEU B CA 1
ATOM 4721 C C . LEU B 2 82 ? 86.886 -8.003 24.395 1.00 36.39 89 LEU B C 1
ATOM 4722 O O . LEU B 2 82 ? 87.870 -7.250 24.487 1.00 35.51 89 LEU B O 1
ATOM 4727 N N . GLN B 2 83 ? 86.574 -8.651 23.281 1.00 35.26 90 GLN B N 1
ATOM 4728 C CA . GLN B 2 83 ? 87.482 -8.589 22.135 1.00 35.33 90 GLN B CA 1
ATOM 4729 C C . GLN B 2 83 ? 87.440 -7.299 21.330 1.00 35.10 90 GLN B C 1
ATOM 4730 O O . GLN B 2 83 ? 88.432 -6.927 20.703 1.00 36.08 90 GLN B O 1
ATOM 4736 N N . ASP B 2 84 ? 86.311 -6.598 21.343 1.00 34.48 91 ASP B N 1
ATOM 4737 C CA . ASP B 2 84 ? 86.324 -5.249 20.818 1.00 34.87 91 ASP B CA 1
ATOM 4738 C C . ASP B 2 84 ? 87.247 -4.350 21.663 1.00 34.66 91 ASP B C 1
ATOM 4739 O O . ASP B 2 84 ? 87.940 -3.518 21.114 1.00 35.95 91 ASP B O 1
ATOM 4744 N N . GLY B 2 85 ? 87.289 -4.508 22.993 1.00 34.15 92 GLY B N 1
ATOM 4745 C CA . GLY B 2 85 ? 88.294 -3.716 23.773 1.00 33.64 92 GLY B CA 1
ATOM 4746 C C . GLY B 2 85 ? 89.733 -4.060 23.383 1.00 33.30 92 GLY B C 1
ATOM 4747 O O . GLY B 2 85 ? 90.544 -3.187 23.062 1.00 34.75 92 GLY B O 1
ATOM 4748 N N . GLN B 2 86 ? 90.049 -5.344 23.346 1.00 31.97 93 GLN B N 1
ATOM 4749 C CA . GLN B 2 86 ? 91.380 -5.825 22.948 1.00 33.11 93 GLN B CA 1
ATOM 4750 C C . GLN B 2 86 ? 91.753 -5.443 21.526 1.00 33.10 93 GLN B C 1
ATOM 4751 O O . GLN B 2 86 ? 92.939 -5.162 21.256 1.00 34.14 93 GLN B O 1
ATOM 4757 N N . GLU B 2 87 ? 90.790 -5.450 20.598 1.00 31.92 94 GLU B N 1
ATOM 4758 C CA . GLU B 2 87 ? 91.091 -4.990 19.229 1.00 33.15 94 GLU B CA 1
ATOM 4759 C C . GLU B 2 87 ? 91.251 -3.489 19.140 1.00 34.47 94 GLU B C 1
ATOM 4760 O O . GLU B 2 87 ? 91.941 -3.036 18.243 1.00 34.76 94 GLU B O 1
ATOM 4766 N N . SER B 2 88 ? 90.587 -2.715 20.027 1.00 32.93 95 SER B N 1
ATOM 4767 C CA . SER B 2 88 ? 90.823 -1.252 20.051 1.00 33.95 95 SER B CA 1
ATOM 4768 C C . SER B 2 88 ? 92.269 -1.047 20.446 1.00 31.96 95 SER B C 1
ATOM 4769 O O . SER B 2 88 ? 92.917 -0.137 19.975 1.00 31.06 95 SER B O 1
ATOM 4772 N N . TYR B 2 89 ? 92.764 -1.882 21.358 1.00 29.67 96 TYR B N 1
ATOM 4773 C CA . TYR B 2 89 ? 94.154 -1.799 21.745 1.00 31.78 96 TYR B CA 1
ATOM 4774 C C . TYR B 2 89 ? 95.129 -2.175 20.606 1.00 32.71 96 TYR B C 1
ATOM 4775 O O . TYR B 2 89 ? 96.033 -1.408 20.262 1.00 33.58 96 TYR B O 1
ATOM 4784 N N . VAL B 2 90 ? 94.967 -3.343 20.028 1.00 33.41 97 VAL B N 1
ATOM 4785 C CA . VAL B 2 90 ? 95.859 -3.764 18.950 1.00 34.59 97 VAL B CA 1
ATOM 4786 C C . VAL B 2 90 ? 95.771 -2.849 17.758 1.00 34.41 97 VAL B C 1
ATOM 4787 O O . VAL B 2 90 ? 96.800 -2.466 17.191 1.00 34.22 97 VAL B O 1
ATOM 4791 N N . GLN B 2 91 ? 94.571 -2.447 17.382 1.00 35.22 98 GLN B N 1
ATOM 4792 C CA . GLN B 2 91 ? 94.449 -1.600 16.210 1.00 37.80 98 GLN B CA 1
ATOM 4793 C C . GLN B 2 91 ? 95.022 -0.200 16.510 1.00 37.29 98 GLN B C 1
ATOM 4794 O O . GLN B 2 91 ? 95.625 0.403 15.636 1.00 36.97 98 GLN B O 1
ATOM 4800 N N . GLY B 2 92 ? 94.938 0.255 17.762 1.00 36.58 99 GLY B N 1
ATOM 4801 C CA . GLY B 2 92 ? 95.619 1.459 18.116 1.00 36.24 99 GLY B CA 1
ATOM 4802 C C . GLY B 2 92 ? 97.119 1.331 17.949 1.00 36.64 99 GLY B C 1
ATOM 4803 O O . GLY B 2 92 ? 97.745 2.246 17.410 1.00 36.51 99 GLY B O 1
ATOM 4804 N N . LEU B 2 93 ? 97.706 0.237 18.461 1.00 36.66 100 LEU B N 1
ATOM 4805 C CA . LEU B 2 93 ? 99.142 -0.032 18.282 1.00 36.40 100 LEU B CA 1
ATOM 4806 C C . LEU B 2 93 ? 99.522 0.009 16.849 1.00 36.55 100 LEU B C 1
ATOM 4807 O O . LEU B 2 93 ? 100.501 0.659 16.496 1.00 36.40 100 LEU B O 1
ATOM 4812 N N . PHE B 2 94 ? 98.784 -0.706 16.015 1.00 33.97 101 PHE B N 1
ATOM 4813 C CA . PHE B 2 94 ? 99.082 -0.694 14.576 1.00 35.13 101 PHE B CA 1
ATOM 4814 C C . PHE B 2 94 ? 99.038 0.735 14.041 1.00 35.41 101 PHE B C 1
ATOM 4815 O O . PHE B 2 94 ? 99.895 1.145 13.248 1.00 36.21 101 PHE B O 1
ATOM 4823 N N . ASP B 2 95 ? 98.005 1.486 14.438 1.00 34.09 102 ASP B N 1
ATOM 4824 C CA . ASP B 2 95 ? 97.800 2.812 13.852 1.00 34.59 102 ASP B CA 1
ATOM 4825 C C . ASP B 2 95 ? 98.907 3.717 14.337 1.00 34.26 102 ASP B C 1
ATOM 4826 O O . ASP B 2 95 ? 99.516 4.415 13.580 1.00 33.84 102 ASP B O 1
ATOM 4831 N N . GLN B 2 96 ? 99.155 3.721 15.641 1.00 35.24 103 GLN B N 1
ATOM 4832 C CA . GLN B 2 96 ? 100.059 4.710 16.206 1.00 35.51 103 GLN B CA 1
ATOM 4833 C C . GLN B 2 96 ? 101.546 4.393 15.934 1.00 37.12 103 GLN B C 1
ATOM 4834 O O . GLN B 2 96 ? 102.359 5.307 15.743 1.00 38.14 103 GLN B O 1
ATOM 4840 N N . LEU B 2 97 ? 101.888 3.108 15.782 1.00 36.96 104 LEU B N 1
ATOM 4841 C CA . LEU B 2 97 ? 103.277 2.740 15.516 1.00 35.97 104 LEU B CA 1
ATOM 4842 C C . LEU B 2 97 ? 103.602 2.988 14.029 1.00 36.85 104 LEU B C 1
ATOM 4843 O O . LEU B 2 97 ? 104.720 3.399 13.709 1.00 37.39 104 LEU B O 1
ATOM 4848 N N . ASN B 2 98 ? 102.622 2.832 13.140 1.00 35.73 105 ASN B N 1
ATOM 4849 C CA . ASN B 2 98 ? 102.806 3.179 11.751 1.00 38.54 105 ASN B CA 1
ATOM 4850 C C . ASN B 2 98 ? 103.062 4.684 11.659 1.00 40.11 105 ASN B C 1
ATOM 4851 O O . ASN B 2 98 ? 103.910 5.163 10.871 1.00 40.40 105 ASN B O 1
ATOM 4856 N N . ASP B 2 99 ? 102.351 5.428 12.499 1.00 41.46 106 ASP B N 1
ATOM 4857 C CA . ASP B 2 99 ? 102.461 6.894 12.483 1.00 44.38 106 ASP B CA 1
ATOM 4858 C C . ASP B 2 99 ? 103.797 7.656 12.541 1.00 46.23 106 ASP B C 1
ATOM 4859 O O . ASP B 2 99 ? 104.171 8.232 11.540 1.00 48.56 106 ASP B O 1
ATOM 4864 N N . ARG B 2 100 ? 104.574 7.731 13.603 1.00 48.00 107 ARG B N 1
ATOM 4865 C CA . ARG B 2 100 ? 105.632 6.865 14.098 1.00 47.48 107 ARG B CA 1
ATOM 4866 C C . ARG B 2 100 ? 106.724 6.284 13.202 1.00 46.69 107 ARG B C 1
ATOM 4867 O O . ARG B 2 100 ? 107.894 6.515 13.476 1.00 46.32 107 ARG B O 1
ATOM 4875 N N . GLY B 2 101 ? 106.372 5.526 12.174 1.00 45.95 108 GLY B N 1
ATOM 4876 C CA . GLY B 2 101 ? 107.401 4.926 11.316 1.00 44.69 108 GLY B CA 1
ATOM 4877 C C . GLY B 2 101 ? 108.216 3.799 11.955 1.00 43.96 108 GLY B C 1
ATOM 4878 O O . GLY B 2 101 ? 109.380 3.603 11.595 1.00 42.46 108 GLY B O 1
ATOM 4879 N N . HIS B 2 102 ? 107.598 3.044 12.878 1.00 42.60 109 HIS B N 1
ATOM 4880 C CA . HIS B 2 102 ? 108.226 1.889 13.549 1.00 41.89 109 HIS B CA 1
ATOM 4881 C C . HIS B 2 102 ? 108.918 0.861 12.609 1.00 42.20 109 HIS B C 1
ATOM 4882 O O . HIS B 2 102 ? 110.011 0.363 12.884 1.00 41.64 109 HIS B O 1
ATOM 4889 N N . ASP B 2 103 ? 108.277 0.529 11.495 1.00 42.84 110 ASP B N 1
ATOM 4890 C CA . ASP B 2 103 ? 108.798 -0.539 10.657 1.00 43.27 110 ASP B CA 1
ATOM 4891 C C . ASP B 2 103 ? 110.072 -0.104 9.959 1.00 43.97 110 ASP B C 1
ATOM 4892 O O . ASP B 2 103 ? 110.971 -0.929 9.747 1.00 41.82 110 ASP B O 1
ATOM 4897 N N . GLN B 2 104 ? 110.114 1.189 9.594 1.00 45.08 111 GLN B N 1
ATOM 4898 C CA . GLN B 2 104 ? 111.294 1.841 8.965 1.00 46.09 111 GLN B CA 1
ATOM 4899 C C . GLN B 2 104 ? 112.527 1.804 9.847 1.00 44.81 111 GLN B C 1
ATOM 4900 O O . GLN B 2 104 ? 113.635 1.895 9.345 1.00 45.35 111 GLN B O 1
ATOM 4906 N N . MET B 2 105 ? 112.357 1.667 11.159 1.00 43.70 112 MET B N 1
ATOM 4907 C CA 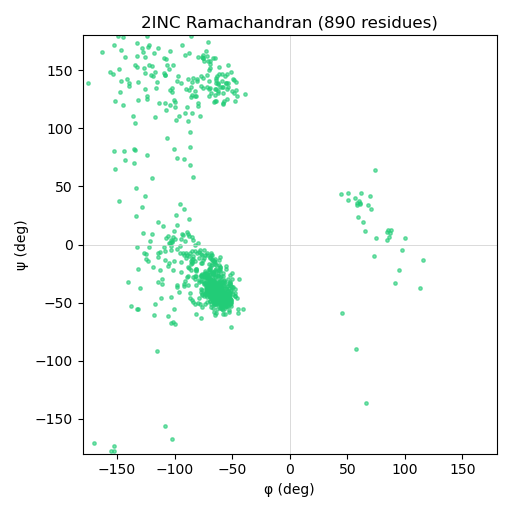. MET B 2 105 ? 113.491 1.649 12.088 1.00 45.38 112 MET B CA 1
ATOM 4908 C C . MET B 2 105 ? 114.043 0.250 12.393 1.00 44.24 112 MET B C 1
ATOM 4909 O O . MET B 2 105 ? 115.050 0.107 13.072 1.00 45.16 112 MET B O 1
ATOM 4914 N N . LEU B 2 106 ? 113.360 -0.810 11.954 1.00 43.28 113 LEU B N 1
ATOM 4915 C CA . LEU B 2 106 ? 113.863 -2.179 12.204 1.00 41.67 113 LEU B CA 1
ATOM 4916 C C . LEU B 2 106 ? 115.109 -2.422 11.358 1.00 41.34 113 LEU B C 1
ATOM 4917 O O . LEU B 2 106 ? 115.218 -1.869 10.244 1.00 40.07 113 LEU B O 1
ATOM 4922 N N . THR B 2 107 ? 116.026 -3.262 11.840 1.00 40.47 114 THR B N 1
ATOM 4923 C CA . THR B 2 107 ? 117.252 -3.547 11.051 1.00 41.58 114 THR B CA 1
ATOM 4924 C C . THR B 2 107 ? 116.996 -4.506 9.883 1.00 42.03 114 THR B C 1
ATOM 4925 O O . THR B 2 107 ? 116.012 -5.257 9.885 1.00 39.54 114 THR B O 1
ATOM 4929 N N . ARG B 2 108 ? 117.897 -4.531 8.903 1.00 41.66 115 ARG B N 1
ATOM 4930 C CA . ARG B 2 108 ? 117.704 -5.435 7.762 1.00 43.17 115 ARG B CA 1
ATOM 4931 C C . ARG B 2 108 ? 117.667 -6.891 8.244 1.00 42.74 115 ARG B C 1
ATOM 4932 O O . ARG B 2 108 ? 116.866 -7.713 7.738 1.00 42.96 115 ARG B O 1
ATOM 4940 N N . GLU B 2 109 ? 118.536 -7.208 9.215 1.00 41.30 116 GLU B N 1
ATOM 4941 C CA . GLU B 2 109 ? 118.656 -8.556 9.736 1.00 42.20 116 GLU B CA 1
ATOM 4942 C C . GLU B 2 109 ? 117.352 -9.005 10.438 1.00 40.52 116 GLU B C 1
ATOM 4943 O O . GLU B 2 109 ? 116.898 -10.150 10.269 1.00 39.64 116 GLU B O 1
ATOM 4949 N N . TRP B 2 110 ? 116.769 -8.117 11.235 1.00 38.87 117 TRP B N 1
ATOM 4950 C CA . TRP B 2 110 ? 115.469 -8.434 11.868 1.00 37.72 117 TRP B CA 1
ATOM 4951 C C . TRP B 2 110 ? 114.358 -8.594 10.812 1.00 37.29 117 TRP B C 1
ATOM 4952 O O . TRP B 2 110 ? 113.546 -9.532 10.841 1.00 36.54 117 TRP B O 1
ATOM 4963 N N . VAL B 2 111 ? 114.320 -7.695 9.855 1.00 36.12 118 VAL B N 1
ATOM 4964 C CA . VAL B 2 111 ? 113.358 -7.829 8.781 1.00 36.11 118 VAL B CA 1
ATOM 4965 C C . VAL B 2 111 ? 113.437 -9.229 8.134 1.00 36.09 118 VAL B C 1
ATOM 4966 O O . VAL B 2 111 ? 112.422 -9.888 7.877 1.00 36.77 118 VAL B O 1
ATOM 4970 N N . GLU B 2 112 ? 114.639 -9.705 7.873 1.00 37.74 119 GLU B N 1
ATOM 4971 C CA . GLU B 2 112 ? 114.772 -11.072 7.375 1.00 37.56 119 GLU B CA 1
ATOM 4972 C C . GLU B 2 112 ? 114.311 -12.145 8.362 1.00 36.98 119 GLU B C 1
ATOM 4973 O O . GLU B 2 112 ? 113.761 -13.158 7.941 1.00 36.45 119 GLU B O 1
ATOM 4979 N N . THR B 2 113 ? 114.542 -11.951 9.656 1.00 33.37 120 THR B N 1
ATOM 4980 C CA . THR B 2 113 ? 114.017 -12.866 10.662 1.00 34.26 120 THR B CA 1
ATOM 4981 C C . THR B 2 113 ? 112.470 -12.896 10.670 1.00 34.19 120 THR B C 1
ATOM 4982 O O . THR B 2 113 ? 111.882 -13.951 10.808 1.00 34.47 120 THR B O 1
ATOM 4986 N N . LEU B 2 114 ? 111.840 -11.735 10.554 1.00 32.82 121 LEU B N 1
ATOM 4987 C CA . LEU B 2 114 ? 110.388 -11.675 10.362 1.00 33.38 121 LEU B CA 1
ATOM 4988 C C . LEU B 2 114 ? 109.893 -12.487 9.162 1.00 33.77 121 LEU B C 1
ATOM 4989 O O . LEU B 2 114 ? 108.944 -13.236 9.308 1.00 35.38 121 LEU B O 1
ATOM 4994 N N . ALA B 2 115 ? 110.546 -12.373 8.007 1.00 33.55 122 ALA B N 1
ATOM 4995 C CA . ALA B 2 115 ? 110.101 -13.101 6.832 1.00 33.88 122 ALA B CA 1
ATOM 4996 C C . ALA B 2 115 ? 110.139 -14.609 7.062 1.00 33.82 122 ALA B C 1
ATOM 4997 O O . ALA B 2 115 ? 109.247 -15.336 6.573 1.00 35.91 122 ALA B O 1
ATOM 4999 N N . ARG B 2 116 ? 111.122 -15.080 7.836 1.00 32.53 123 ARG B N 1
ATOM 5000 C CA . ARG B 2 116 ? 111.311 -16.508 8.039 1.00 31.55 123 ARG B CA 1
ATOM 5001 C C . ARG B 2 116 ? 110.488 -17.045 9.160 1.00 33.15 123 ARG B C 1
ATOM 5002 O O . ARG B 2 116 ? 109.897 -18.130 9.020 1.00 33.05 123 ARG B O 1
ATOM 5010 N N . PHE B 2 117 ? 110.502 -16.315 10.289 1.00 30.86 124 PHE B N 1
ATOM 5011 C CA . PHE B 2 117 ? 109.920 -16.807 11.530 1.00 31.69 124 PHE B CA 1
ATOM 5012 C C . PHE B 2 117 ? 108.593 -16.207 11.946 1.00 32.12 124 PHE B C 1
ATOM 5013 O O . PHE B 2 117 ? 107.933 -16.777 12.838 1.00 30.82 124 PHE B O 1
ATOM 5021 N N . TYR B 2 118 ? 108.223 -15.074 11.349 1.00 31.21 125 TYR B N 1
ATOM 5022 C CA . TYR B 2 118 ? 106.938 -14.442 11.720 1.00 31.34 125 TYR B CA 1
ATOM 5023 C C . TYR B 2 118 ? 105.815 -14.586 10.702 1.00 31.52 125 TYR B C 1
ATOM 5024 O O . TYR B 2 118 ? 104.791 -15.210 10.977 1.00 30.92 125 TYR B O 1
ATOM 5033 N N . THR B 2 119 ? 105.989 -14.055 9.501 1.00 31.17 126 THR B N 1
ATOM 5034 C CA . THR B 2 119 ? 104.879 -14.050 8.593 1.00 32.79 126 THR B CA 1
ATOM 5035 C C . THR B 2 119 ? 104.324 -15.436 8.161 1.00 33.03 126 THR B C 1
ATOM 5036 O O . THR B 2 119 ? 103.094 -15.538 7.914 1.00 33.73 126 THR B O 1
ATOM 5040 N N . PRO B 2 120 ? 105.178 -16.492 8.061 1.00 32.99 127 PRO B N 1
ATOM 5041 C CA . PRO B 2 120 ? 104.597 -17.799 7.727 1.00 33.56 127 PRO B CA 1
ATOM 5042 C C . PRO B 2 120 ? 103.662 -18.359 8.759 1.00 33.05 127 PRO B C 1
ATOM 5043 O O . PRO B 2 120 ? 102.944 -19.309 8.473 1.00 34.06 127 PRO B O 1
ATOM 5047 N N . ALA B 2 121 ? 103.640 -17.775 9.944 1.00 33.37 128 ALA B N 1
ATOM 5048 C CA . ALA B 2 121 ? 102.694 -18.193 10.960 1.00 33.96 128 ALA B CA 1
ATOM 5049 C C . ALA B 2 121 ? 101.216 -18.022 10.519 1.00 34.52 128 ALA B C 1
ATOM 5050 O O . ALA B 2 121 ? 100.341 -18.574 11.178 1.00 33.65 128 ALA B O 1
ATOM 5052 N N . ARG B 2 122 ? 100.928 -17.339 9.395 1.00 32.63 129 ARG B N 1
ATOM 5053 C CA . ARG B 2 122 ? 99.539 -17.288 8.941 1.00 32.54 129 ARG B CA 1
ATOM 5054 C C . ARG B 2 122 ? 99.028 -18.728 8.671 1.00 32.13 129 ARG B C 1
ATOM 5055 O O . ARG B 2 122 ? 97.852 -19.040 8.920 1.00 32.13 129 ARG B O 1
ATOM 5063 N N . TYR B 2 123 ? 99.914 -19.604 8.188 1.00 31.10 130 TYR B N 1
ATOM 5064 C CA . TYR B 2 123 ? 99.539 -21.016 7.961 1.00 32.06 130 TYR B CA 1
ATOM 5065 C C . TYR B 2 123 ? 99.312 -21.717 9.300 1.00 32.19 130 TYR B C 1
ATOM 5066 O O . TYR B 2 123 ? 98.300 -22.395 9.530 1.00 34.19 130 TYR B O 1
ATOM 5075 N N . LEU B 2 124 ? 100.226 -21.565 10.210 1.00 32.11 131 LEU B N 1
ATOM 5076 C CA . LEU B 2 124 ? 100.096 -22.295 11.436 1.00 31.41 131 LEU B CA 1
ATOM 5077 C C . LEU B 2 124 ? 98.829 -21.833 12.210 1.00 30.66 131 LEU B C 1
ATOM 5078 O O . LEU B 2 124 ? 98.107 -22.662 12.727 1.00 31.58 131 LEU B O 1
ATOM 5083 N N . PHE B 2 125 ? 98.551 -20.536 12.252 1.00 29.65 132 PHE B N 1
ATOM 5084 C CA . PHE B 2 125 ? 97.387 -20.036 13.008 1.00 29.58 132 PHE B CA 1
ATOM 5085 C C . PHE B 2 125 ? 96.098 -20.460 12.334 1.00 30.62 132 PHE B C 1
ATOM 5086 O O . PHE B 2 125 ? 95.134 -20.791 13.034 1.00 30.40 132 PHE B O 1
ATOM 5094 N N . HIS B 2 126 ? 96.070 -20.482 10.988 1.00 29.21 133 HIS B N 1
ATOM 5095 C CA . HIS B 2 126 ? 94.891 -21.002 10.317 1.00 30.28 133 HIS B CA 1
ATOM 5096 C C . HIS B 2 126 ? 94.707 -22.511 10.567 1.00 31.17 133 HIS B C 1
ATOM 5097 O O . HIS B 2 126 ? 93.593 -22.948 10.793 1.00 32.55 133 HIS B O 1
ATOM 5104 N N . ALA B 2 127 ? 95.796 -23.272 10.635 1.00 30.14 134 ALA B N 1
ATOM 5105 C CA . ALA B 2 127 ? 95.716 -24.703 10.971 1.00 29.09 134 ALA B CA 1
ATOM 5106 C C . ALA B 2 127 ? 95.168 -24.870 12.393 1.00 28.88 134 ALA B C 1
ATOM 5107 O O . ALA B 2 127 ? 94.393 -25.775 12.638 1.00 30.34 134 ALA B O 1
ATOM 5109 N N . LEU B 2 128 ? 95.492 -23.958 13.300 1.00 28.82 135 LEU B N 1
ATOM 5110 C CA . LEU B 2 128 ? 94.901 -24.026 14.640 1.00 28.81 135 LEU B CA 1
ATOM 5111 C C . LEU B 2 128 ? 93.409 -23.700 14.613 1.00 29.90 135 LEU B C 1
ATOM 5112 O O . LEU B 2 128 ? 92.611 -24.285 15.396 1.00 30.91 135 LEU B O 1
ATOM 5117 N N . GLN B 2 129 ? 93.035 -22.711 13.805 1.00 29.93 136 GLN B N 1
ATOM 5118 C CA . GLN B 2 129 ? 91.641 -22.331 13.569 1.00 29.95 136 GLN B CA 1
ATOM 5119 C C . GLN B 2 129 ? 90.872 -23.549 13.112 1.00 30.35 136 GLN B C 1
ATOM 5120 O O . GLN B 2 129 ? 89.807 -23.835 13.595 1.00 30.34 136 GLN B O 1
ATOM 5126 N N . MET B 2 130 ? 91.412 -24.280 12.150 1.00 31.49 137 MET B N 1
ATOM 5127 C CA . MET B 2 130 ? 90.792 -25.515 11.706 1.00 32.19 137 MET B CA 1
ATOM 5128 C C . MET B 2 130 ? 90.720 -26.585 12.794 1.00 32.80 137 MET B C 1
ATOM 5129 O O . MET B 2 130 ? 89.704 -27.295 12.938 1.00 32.46 137 MET B O 1
ATOM 5134 N N . GLY B 2 131 ? 91.804 -26.716 13.550 1.00 31.80 138 GLY B N 1
ATOM 5135 C CA . GLY B 2 131 ? 91.874 -27.658 14.698 1.00 31.38 138 GLY B CA 1
ATOM 5136 C C . GLY B 2 131 ? 90.799 -27.421 15.707 1.00 31.03 138 GLY B C 1
ATOM 5137 O O . GLY B 2 131 ? 90.047 -28.339 16.074 1.00 28.51 138 GLY B O 1
ATOM 5138 N N . SER B 2 132 ? 90.686 -26.185 16.169 1.00 30.52 139 SER B N 1
ATOM 5139 C CA . SER B 2 132 ? 89.688 -25.882 17.178 1.00 29.92 139 SER B CA 1
ATOM 5140 C C . SER B 2 132 ? 88.243 -25.894 16.666 1.00 30.17 139 SER B C 1
ATOM 5141 O O . SER B 2 132 ? 87.304 -26.193 17.438 1.00 30.75 139 SER B O 1
ATOM 5144 N N . VAL B 2 133 ? 88.037 -25.652 15.363 1.00 28.31 140 VAL B N 1
ATOM 5145 C CA . VAL B 2 133 ? 86.678 -25.659 14.848 1.00 29.41 140 VAL B CA 1
ATOM 5146 C C . VAL B 2 133 ? 86.262 -27.124 14.588 1.00 30.22 140 VAL B C 1
ATOM 5147 O O . VAL B 2 133 ? 85.070 -27.438 14.536 1.00 29.58 140 VAL B O 1
ATOM 5151 N N . TYR B 2 134 ? 87.244 -28.011 14.436 1.00 29.09 141 TYR B N 1
ATOM 5152 C CA . TYR B 2 134 ? 86.897 -29.444 14.468 1.00 29.72 141 TYR B CA 1
ATOM 5153 C C . TYR B 2 134 ? 86.469 -29.875 15.864 1.00 28.84 141 TYR B C 1
ATOM 5154 O O . TYR B 2 134 ? 85.410 -30.529 16.009 1.00 29.85 141 TYR B O 1
ATOM 5163 N N . ILE B 2 135 ? 87.175 -29.444 16.900 1.00 28.97 142 ILE B N 1
ATOM 5164 C CA . ILE B 2 135 ? 86.712 -29.767 18.297 1.00 29.87 142 ILE B CA 1
ATOM 5165 C C . ILE B 2 135 ? 85.265 -29.308 18.512 1.00 29.97 142 ILE B C 1
ATOM 5166 O O . ILE B 2 135 ? 84.427 -30.047 19.066 1.00 32.15 142 ILE B O 1
ATOM 5171 N N . HIS B 2 136 ? 84.973 -28.083 18.088 1.00 29.67 143 HIS B N 1
ATOM 5172 C CA . HIS B 2 136 ? 83.613 -27.541 18.148 1.00 30.00 143 HIS B CA 1
ATOM 5173 C C . HIS B 2 136 ? 82.585 -28.576 17.761 1.00 29.46 143 HIS B C 1
ATOM 5174 O O . HIS B 2 136 ? 81.629 -28.803 18.495 1.00 30.67 143 HIS B O 1
ATOM 5181 N N . GLN B 2 137 ? 82.737 -29.161 16.572 1.00 30.01 144 GLN B N 1
ATOM 5182 C CA . GLN B 2 137 ? 81.649 -29.895 15.949 1.00 30.24 144 GLN B CA 1
ATOM 5183 C C . GLN B 2 137 ? 81.549 -31.360 16.457 1.00 31.36 144 GLN B C 1
ATOM 5184 O O . GLN B 2 137 ? 80.536 -32.031 16.233 1.00 31.69 144 GLN B O 1
ATOM 5190 N N . ILE B 2 138 ? 82.562 -31.854 17.162 1.00 30.59 145 ILE B N 1
ATOM 5191 C CA . ILE B 2 138 ? 82.516 -33.255 17.666 1.00 31.31 145 ILE B CA 1
ATOM 5192 C C . ILE B 2 138 ? 82.461 -33.324 19.216 1.00 32.04 145 ILE B C 1
ATOM 5193 O O . ILE B 2 138 ? 82.258 -34.415 19.770 1.00 33.13 145 ILE B O 1
ATOM 5198 N N . ALA B 2 139 ? 82.612 -32.203 19.909 1.00 31.32 146 ALA B N 1
ATOM 5199 C CA . ALA B 2 139 ? 82.513 -32.249 21.397 1.00 32.75 146 ALA B CA 1
ATOM 5200 C C . ALA B 2 139 ? 81.125 -32.737 21.844 1.00 32.69 146 ALA B C 1
ATOM 5201 O O . ALA B 2 139 ? 80.112 -32.437 21.187 1.00 31.07 146 ALA B O 1
ATOM 5203 N N . PRO B 2 140 ? 81.059 -33.468 22.994 1.00 33.95 147 PRO B N 1
ATOM 5204 C CA . PRO B 2 140 ? 79.763 -33.967 23.459 1.00 33.51 147 PRO B CA 1
ATOM 5205 C C . PRO B 2 140 ? 78.827 -33.078 24.318 1.00 33.92 147 PRO B C 1
ATOM 5206 O O . PRO B 2 140 ? 77.821 -33.602 24.810 1.00 35.25 147 PRO B O 1
ATOM 5210 N N . ALA B 2 141 ? 79.128 -31.804 24.543 1.00 32.55 148 ALA B N 1
ATOM 5211 C CA . ALA B 2 141 ? 78.314 -30.911 25.355 1.00 31.37 148 ALA B CA 1
ATOM 5212 C C . ALA B 2 141 ? 78.438 -29.524 24.741 1.00 32.07 148 ALA B C 1
ATOM 5213 O O . ALA B 2 141 ? 79.552 -29.104 24.364 1.00 31.89 148 ALA B O 1
ATOM 5215 N N . SER B 2 142 ? 77.329 -28.787 24.716 1.00 30.70 149 SER B N 1
ATOM 5216 C CA . SER B 2 142 ? 77.321 -27.412 24.190 1.00 31.94 149 SER B CA 1
ATOM 5217 C C . SER B 2 142 ? 78.261 -26.452 24.921 1.00 32.49 149 SER B C 1
ATOM 5218 O O . SER B 2 142 ? 78.819 -25.515 24.317 1.00 31.41 149 SER B O 1
ATOM 5221 N N . THR B 2 143 ? 78.489 -26.659 26.203 1.00 31.02 150 THR B N 1
ATOM 5222 C CA . THR B 2 143 ? 79.397 -25.775 26.927 1.00 31.75 150 THR B CA 1
ATOM 5223 C C . THR B 2 143 ? 80.866 -26.072 26.560 1.00 32.31 150 THR B C 1
ATOM 5224 O O . THR B 2 143 ? 81.683 -25.155 26.572 1.00 33.27 150 THR B O 1
ATOM 5228 N N . ILE B 2 144 ? 81.179 -27.312 26.176 1.00 32.58 151 ILE B N 1
ATOM 5229 C CA . ILE B 2 144 ? 82.523 -27.637 25.670 1.00 31.89 151 ILE B CA 1
ATOM 5230 C C . ILE B 2 144 ? 82.623 -27.046 24.252 1.00 30.54 151 ILE B C 1
ATOM 5231 O O . ILE B 2 144 ? 83.581 -26.334 23.947 1.00 29.88 151 ILE B O 1
ATOM 5236 N N . THR B 2 145 ? 81.648 -27.335 23.400 1.00 29.92 152 THR B N 1
ATOM 5237 C CA . THR B 2 145 ? 81.591 -26.690 22.070 1.00 30.03 152 THR B CA 1
ATOM 5238 C C . THR B 2 145 ? 81.773 -25.148 22.066 1.00 30.82 152 THR B C 1
ATOM 5239 O O . THR B 2 145 ? 82.532 -24.615 21.236 1.00 31.44 152 THR B O 1
ATOM 5243 N N . ASN B 2 146 ? 81.115 -24.426 22.976 1.00 30.69 153 ASN B N 1
ATOM 5244 C CA . ASN B 2 146 ? 81.227 -22.980 22.966 1.00 31.47 153 ASN B CA 1
ATOM 5245 C C . ASN B 2 146 ? 82.640 -22.488 23.290 1.00 31.36 153 ASN B C 1
ATOM 5246 O O . ASN B 2 146 ? 83.080 -21.533 22.681 1.00 32.56 153 ASN B O 1
ATOM 5251 N N . CYS B 2 147 ? 83.346 -23.120 24.235 1.00 31.14 154 CYS B N 1
ATOM 5252 C CA . CYS B 2 147 ? 84.749 -22.763 24.464 1.00 31.25 154 CYS B CA 1
ATOM 5253 C C . CYS B 2 147 ? 85.557 -22.882 23.146 1.00 31.92 154 CYS B C 1
ATOM 5254 O O . CYS B 2 147 ? 86.394 -22.036 22.887 1.00 31.99 154 CYS B O 1
ATOM 5257 N N . ALA B 2 148 ? 85.335 -23.956 22.387 1.00 29.69 155 ALA B N 1
ATOM 5258 C CA . ALA B 2 148 ? 86.006 -24.182 21.075 1.00 29.02 155 ALA B CA 1
ATOM 5259 C C . ALA B 2 148 ? 85.596 -23.148 19.989 1.00 28.80 155 ALA B C 1
ATOM 5260 O O . ALA B 2 148 ? 86.441 -22.734 19.133 1.00 29.06 155 ALA B O 1
ATOM 5262 N N . THR B 2 149 ? 84.317 -22.739 20.012 1.00 28.74 156 THR B N 1
ATOM 5263 C CA . THR B 2 149 ? 83.792 -21.660 19.161 1.00 28.87 156 THR B CA 1
ATOM 5264 C C . THR B 2 149 ? 84.594 -20.386 19.377 1.00 28.64 156 THR B C 1
ATOM 5265 O O . THR B 2 149 ? 85.114 -19.846 18.445 1.00 28.54 156 THR B O 1
ATOM 5269 N N . TYR B 2 150 ? 84.707 -19.928 20.622 1.00 28.77 157 TYR B N 1
ATOM 5270 C CA . TYR B 2 150 ? 85.385 -18.637 20.885 1.00 29.09 157 TYR B CA 1
ATOM 5271 C C . TYR B 2 150 ? 86.902 -18.774 20.663 1.00 29.76 157 TYR B C 1
ATOM 5272 O O . TYR B 2 150 ? 87.556 -17.845 20.223 1.00 31.67 157 TYR B O 1
ATOM 5281 N N . GLU B 2 151 ? 87.432 -19.974 20.846 1.00 29.58 158 GLU B N 1
ATOM 5282 C CA . GLU B 2 151 ? 88.858 -20.193 20.619 1.00 29.66 158 GLU B CA 1
ATOM 5283 C C . GLU B 2 151 ? 89.118 -20.157 19.111 1.00 30.21 158 GLU B C 1
ATOM 5284 O O . GLU B 2 151 ? 90.127 -19.655 18.641 1.00 28.04 158 GLU B O 1
ATOM 5290 N N . THR B 2 152 ? 88.205 -20.708 18.352 1.00 28.67 159 THR B N 1
ATOM 5291 C CA . THR B 2 152 ? 88.346 -20.669 16.872 1.00 29.13 159 THR B CA 1
ATOM 5292 C C . THR B 2 152 ? 88.397 -19.213 16.395 1.00 29.99 159 THR B C 1
ATOM 5293 O O . THR B 2 152 ? 89.214 -18.853 15.515 1.00 28.63 159 THR B O 1
ATOM 5297 N N . ALA B 2 153 ? 87.465 -18.409 16.923 1.00 29.50 160 ALA B N 1
ATOM 5298 C CA . ALA B 2 153 ? 87.411 -16.980 16.595 1.00 29.42 160 ALA B CA 1
ATOM 5299 C C . ALA B 2 153 ? 88.735 -16.330 16.958 1.00 29.88 160 ALA B C 1
ATOM 5300 O O . ALA B 2 153 ? 89.236 -15.485 16.218 1.00 27.82 160 ALA B O 1
ATOM 5302 N N . ASP B 2 154 ? 89.276 -16.644 18.140 1.00 29.49 161 ASP B N 1
ATOM 5303 C CA . ASP B 2 154 ? 90.624 -16.130 18.494 1.00 29.33 161 ASP B CA 1
ATOM 5304 C C . ASP B 2 154 ? 91.706 -16.555 17.527 1.00 29.20 161 ASP B C 1
ATOM 5305 O O . ASP B 2 154 ? 92.592 -15.758 17.215 1.00 29.66 161 ASP B O 1
ATOM 5310 N N . HIS B 2 155 ? 91.706 -17.802 17.063 1.00 28.92 162 HIS B N 1
ATOM 5311 C CA . HIS B 2 155 ? 92.778 -18.194 16.163 1.00 27.95 162 HIS B CA 1
ATOM 5312 C C . HIS B 2 155 ? 92.600 -17.437 14.851 1.00 30.34 162 HIS B C 1
ATOM 5313 O O . HIS B 2 155 ? 93.588 -17.083 14.213 1.00 29.23 162 HIS B O 1
ATOM 5320 N N . LEU B 2 156 ? 91.359 -17.161 14.471 1.00 28.63 163 LEU B N 1
ATOM 5321 C CA . LEU B 2 156 ? 91.122 -16.327 13.254 1.00 30.09 163 LEU B CA 1
ATOM 5322 C C . LEU B 2 156 ? 91.632 -14.883 13.459 1.00 29.58 163 LEU B C 1
ATOM 5323 O O . LEU B 2 156 ? 92.205 -14.256 12.565 1.00 29.37 163 LEU B O 1
ATOM 5328 N N . ARG B 2 157 ? 91.459 -14.398 14.677 1.00 29.81 164 ARG B N 1
ATOM 5329 C CA . ARG B 2 157 ? 91.959 -13.080 15.053 1.00 30.34 164 ARG B CA 1
ATOM 5330 C C . ARG B 2 157 ? 93.481 -13.071 14.881 1.00 30.66 164 ARG B C 1
ATOM 5331 O O . ARG B 2 157 ? 94.034 -12.116 14.322 1.00 31.12 164 ARG B O 1
ATOM 5339 N N . TRP B 2 158 ? 94.177 -14.131 15.320 1.00 30.71 165 TRP B N 1
ATOM 5340 C CA . TRP B 2 158 ? 95.646 -14.108 15.208 1.00 30.47 165 TRP B CA 1
ATOM 5341 C C . TRP B 2 158 ? 96.077 -14.155 13.744 1.00 30.89 165 TRP B C 1
ATOM 5342 O O . TRP B 2 158 ? 96.990 -13.419 13.300 1.00 30.93 165 TRP B O 1
ATOM 5353 N N . LEU B 2 159 ? 95.436 -15.025 12.964 1.00 29.57 166 LEU B N 1
ATOM 5354 C CA . LEU B 2 159 ? 95.676 -15.051 11.526 1.00 30.31 166 LEU B CA 1
ATOM 5355 C C . LEU B 2 159 ? 95.482 -13.645 10.940 1.00 30.63 166 LEU B C 1
ATOM 5356 O O . LEU B 2 159 ? 96.301 -13.200 10.125 1.00 30.71 166 LEU B O 1
ATOM 5361 N N . THR B 2 160 ? 94.423 -12.949 11.368 1.00 29.34 167 THR B N 1
ATOM 5362 C CA . THR B 2 160 ? 94.078 -11.658 10.772 1.00 28.58 167 THR B CA 1
ATOM 5363 C C . THR B 2 160 ? 95.158 -10.593 11.095 1.00 29.61 167 THR B C 1
ATOM 5364 O O . THR B 2 160 ? 95.577 -9.829 10.198 1.00 29.45 167 THR B O 1
ATOM 5368 N N . HIS B 2 161 ? 95.631 -10.556 12.336 1.00 28.85 168 HIS B N 1
ATOM 5369 C CA . HIS B 2 161 ? 96.736 -9.654 12.720 1.00 29.38 168 HIS B CA 1
ATOM 5370 C C . HIS B 2 161 ? 97.929 -9.940 11.827 1.00 30.08 168 HIS B C 1
ATOM 5371 O O . HIS B 2 161 ? 98.617 -9.019 11.344 1.00 30.09 168 HIS B O 1
ATOM 5378 N N . THR B 2 162 ? 98.254 -11.222 11.664 1.00 29.74 169 THR B N 1
ATOM 5379 C CA . THR B 2 162 ? 99.431 -11.631 10.911 1.00 31.13 169 THR B CA 1
ATOM 5380 C C . THR B 2 162 ? 99.270 -11.225 9.431 1.00 30.00 169 THR B C 1
ATOM 5381 O O . THR B 2 162 ? 100.179 -10.691 8.836 1.00 30.85 169 THR B O 1
ATOM 5385 N N . ALA B 2 163 ? 98.099 -11.450 8.866 1.00 31.15 170 ALA B N 1
ATOM 5386 C CA . ALA B 2 163 ? 97.794 -10.992 7.478 1.00 29.31 170 ALA B CA 1
ATOM 5387 C C . ALA B 2 163 ? 98.008 -9.462 7.322 1.00 31.38 170 ALA B C 1
ATOM 5388 O O . ALA B 2 163 ? 98.638 -8.995 6.366 1.00 30.95 170 ALA B O 1
ATOM 5390 N N . TYR B 2 164 ? 97.498 -8.683 8.276 1.00 28.97 171 TYR B N 1
ATOM 5391 C CA . TYR B 2 164 ? 97.605 -7.230 8.226 1.00 30.37 171 TYR B CA 1
ATOM 5392 C C . TYR B 2 164 ? 99.063 -6.766 8.273 1.00 29.99 171 TYR B C 1
ATOM 5393 O O . TYR B 2 164 ? 99.555 -5.987 7.403 1.00 32.09 171 TYR B O 1
ATOM 5402 N N . ARG B 2 165 ? 99.775 -7.265 9.259 1.00 30.22 172 ARG B N 1
ATOM 5403 C CA . ARG B 2 165 ? 101.185 -6.906 9.408 1.00 29.71 172 ARG B CA 1
ATOM 5404 C C . ARG B 2 165 ? 102.036 -7.358 8.251 1.00 31.79 172 ARG B C 1
ATOM 5405 O O . ARG B 2 165 ? 102.978 -6.671 7.902 1.00 31.27 172 ARG B O 1
ATOM 5413 N N . THR B 2 166 ? 101.687 -8.501 7.663 1.00 30.51 173 THR B N 1
ATOM 5414 C CA . THR B 2 166 ? 102.420 -8.974 6.488 1.00 30.61 173 THR B CA 1
ATOM 5415 C C . THR B 2 166 ? 102.322 -7.966 5.365 1.00 31.95 173 THR B C 1
ATOM 5416 O O . THR B 2 166 ? 103.325 -7.678 4.703 1.00 32.58 173 THR B O 1
ATOM 5420 N N . ARG B 2 167 ? 101.125 -7.454 5.101 1.00 33.34 174 ARG B N 1
ATOM 5421 C CA . ARG B 2 167 ? 100.966 -6.359 4.121 1.00 34.52 174 ARG B CA 1
ATOM 5422 C C . ARG B 2 167 ? 101.752 -5.111 4.475 1.00 33.96 174 ARG B C 1
ATOM 5423 O O . ARG B 2 167 ? 102.377 -4.489 3.622 1.00 33.31 174 ARG B O 1
ATOM 5431 N N . GLU B 2 168 ? 101.693 -4.697 5.720 1.00 34.17 175 GLU B N 1
ATOM 5432 C CA . GLU B 2 168 ? 102.438 -3.501 6.151 1.00 35.51 175 GLU B CA 1
ATOM 5433 C C . GLU B 2 168 ? 103.932 -3.671 5.982 1.00 36.55 175 GLU B C 1
ATOM 5434 O O . GLU B 2 168 ? 104.639 -2.756 5.499 1.00 36.97 175 GLU B O 1
ATOM 5440 N N . LEU B 2 169 ? 104.424 -4.857 6.333 1.00 36.20 176 LEU B N 1
ATOM 5441 C CA . LEU B 2 169 ? 105.825 -5.228 6.037 1.00 35.60 176 LEU B CA 1
ATOM 5442 C C . LEU B 2 169 ? 106.183 -5.239 4.560 1.00 37.74 176 LEU B C 1
ATOM 5443 O O . LEU B 2 169 ? 107.223 -4.668 4.182 1.00 37.70 176 LEU B O 1
ATOM 5448 N N . ALA B 2 170 ? 105.347 -5.845 3.712 1.00 37.27 177 ALA B N 1
ATOM 5449 C CA . ALA B 2 170 ? 105.567 -5.843 2.285 1.00 38.90 177 ALA B CA 1
ATOM 5450 C C . ALA B 2 170 ? 105.583 -4.425 1.735 1.00 40.74 177 ALA B C 1
ATOM 5451 O O . ALA B 2 170 ? 106.267 -4.163 0.733 1.00 41.88 177 ALA B O 1
ATOM 5453 N N . ASN B 2 171 ? 104.769 -3.539 2.299 1.00 41.11 178 ASN B N 1
ATOM 5454 C CA . ASN B 2 171 ? 104.756 -2.164 1.799 1.00 41.50 178 ASN B CA 1
ATOM 5455 C C . ASN B 2 171 ? 106.083 -1.509 2.165 1.00 42.18 178 ASN B C 1
ATOM 5456 O O . ASN B 2 171 ? 106.654 -0.784 1.358 1.00 43.03 178 ASN B O 1
ATOM 5461 N N . CYS B 2 172 ? 106.562 -1.749 3.382 1.00 42.94 179 CYS B N 1
ATOM 5462 C CA . CYS B 2 172 ? 107.810 -1.148 3.840 1.00 43.04 179 CYS B CA 1
ATOM 5463 C C . CYS B 2 172 ? 109.028 -1.761 3.140 1.00 42.42 179 CYS B C 1
ATOM 5464 O O . CYS B 2 172 ? 110.005 -1.054 2.841 1.00 42.40 179 CYS B O 1
ATOM 5467 N N . TYR B 2 173 ? 108.993 -3.069 2.859 1.00 41.03 180 TYR B N 1
ATOM 5468 C CA . TYR B 2 173 ? 110.174 -3.796 2.358 1.00 40.33 180 TYR B CA 1
ATOM 5469 C C . TYR B 2 173 ? 109.743 -4.679 1.218 1.00 41.63 180 TYR B C 1
ATOM 5470 O O . TYR B 2 173 ? 109.682 -5.902 1.372 1.00 41.05 180 TYR B O 1
ATOM 5479 N N . PRO B 2 174 ? 109.397 -4.069 0.077 1.00 42.36 181 PRO B N 1
ATOM 5480 C CA . PRO B 2 174 ? 108.805 -4.767 -1.059 1.00 43.62 181 PRO B CA 1
ATOM 5481 C C . PRO B 2 174 ? 109.708 -5.788 -1.731 1.00 45.77 181 PRO B C 1
ATOM 5482 O O . PRO B 2 174 ? 109.214 -6.617 -2.542 1.00 47.40 181 PRO B O 1
ATOM 5486 N N . ASP B 2 175 ? 111.004 -5.731 -1.440 1.00 46.36 182 ASP B N 1
ATOM 5487 C CA . ASP B 2 175 ? 111.953 -6.673 -2.036 1.00 48.07 182 ASP B CA 1
ATOM 5488 C C . ASP B 2 175 ? 112.085 -7.973 -1.244 1.00 46.90 182 ASP B C 1
ATOM 5489 O O . ASP B 2 175 ? 112.733 -8.915 -1.689 1.00 47.70 182 ASP B O 1
ATOM 5494 N N . VAL B 2 176 ? 111.474 -8.043 -0.071 1.00 45.10 183 VAL B N 1
ATOM 5495 C CA . VAL B 2 176 ? 111.680 -9.218 0.802 1.00 43.64 183 VAL B CA 1
ATOM 5496 C C . VAL B 2 176 ? 110.789 -10.430 0.395 1.00 43.12 183 VAL B C 1
ATOM 5497 O O . VAL B 2 176 ? 111.128 -11.593 0.671 1.00 42.99 183 VAL B O 1
ATOM 5501 N N . GLY B 2 177 ? 109.680 -10.148 -0.302 1.00 42.95 184 GLY B N 1
ATOM 5502 C CA . GLY B 2 177 ? 108.678 -11.171 -0.655 1.00 41.59 184 GLY B CA 1
ATOM 5503 C C . GLY B 2 177 ? 107.626 -11.443 0.429 1.00 41.28 184 GLY B C 1
ATOM 5504 O O . GLY B 2 177 ? 106.898 -12.455 0.351 1.00 40.79 184 GLY B O 1
ATOM 5505 N N . PHE B 2 178 ? 107.536 -10.588 1.447 1.00 39.45 185 PHE B N 1
ATOM 5506 C CA . PHE B 2 178 ? 106.419 -10.686 2.403 1.00 38.19 185 PHE B CA 1
ATOM 5507 C C . PHE B 2 178 ? 105.119 -10.834 1.623 1.00 37.94 185 PHE B C 1
ATOM 5508 O O . PHE B 2 178 ? 104.861 -10.071 0.688 1.00 38.58 185 PHE B O 1
ATOM 5516 N N . GLY B 2 179 ? 104.277 -11.786 2.022 1.00 37.91 186 GLY B N 1
ATOM 5517 C CA . GLY B 2 179 ? 103.002 -12.009 1.325 1.00 39.67 186 GLY B CA 1
ATOM 5518 C C . GLY B 2 179 ? 103.111 -13.045 0.213 1.00 41.91 186 GLY B C 1
ATOM 5519 O O . GLY B 2 179 ? 102.146 -13.813 -0.047 1.00 43.45 186 GLY B O 1
ATOM 5520 N N . LYS B 2 180 ? 104.280 -13.103 -0.437 1.00 40.91 187 LYS B N 1
ATOM 5521 C CA . LYS B 2 180 ? 104.488 -14.003 -1.572 1.00 40.58 187 LYS B CA 1
ATOM 5522 C C . LYS B 2 180 ? 105.196 -15.297 -1.177 1.00 38.92 187 LYS B C 1
ATOM 5523 O O . LYS B 2 180 ? 104.886 -16.354 -1.695 1.00 37.88 187 LYS B O 1
ATOM 5529 N N . ARG B 2 181 ? 106.117 -15.221 -0.221 1.00 37.07 188 ARG B N 1
ATOM 5530 C CA . ARG B 2 181 ? 106.962 -16.355 0.044 1.00 36.44 188 ARG B CA 1
ATOM 5531 C C . ARG B 2 181 ? 106.548 -17.290 1.153 1.00 34.81 188 ARG B C 1
ATOM 5532 O O . ARG B 2 181 ? 107.194 -18.346 1.330 1.00 33.18 188 ARG B O 1
ATOM 5540 N N . GLU B 2 182 ? 105.513 -16.932 1.923 1.00 32.47 189 GLU B N 1
ATOM 5541 C CA . GLU B 2 182 ? 105.309 -17.650 3.195 1.00 31.80 189 GLU B CA 1
ATOM 5542 C C . GLU B 2 182 ? 104.939 -19.104 2.933 1.00 30.59 189 GLU B C 1
ATOM 5543 O O . GLU B 2 182 ? 105.269 -19.978 3.715 1.00 31.67 189 GLU B O 1
ATOM 5549 N N . ARG B 2 183 ? 104.198 -19.364 1.869 1.00 30.43 190 ARG B N 1
ATOM 5550 C CA . ARG B 2 183 ? 103.783 -20.777 1.663 1.00 30.53 190 ARG B CA 1
ATOM 5551 C C . ARG B 2 183 ? 105.025 -21.694 1.464 1.00 31.46 190 ARG B C 1
ATOM 5552 O O . ARG B 2 183 ? 105.095 -22.810 1.946 1.00 31.51 190 ARG B O 1
ATOM 5560 N N . ASP B 2 184 ? 105.985 -21.210 0.711 1.00 32.56 191 ASP B N 1
ATOM 5561 C CA . ASP B 2 184 ? 107.190 -21.978 0.451 1.00 32.85 191 ASP B CA 1
ATOM 5562 C C . ASP B 2 184 ? 108.034 -22.106 1.720 1.00 32.62 191 ASP B C 1
ATOM 5563 O O . ASP B 2 184 ? 108.666 -23.120 1.976 1.00 32.90 191 ASP B O 1
ATOM 5568 N N . VAL B 2 185 ? 108.057 -21.072 2.523 1.00 31.28 192 VAL B N 1
ATOM 5569 C CA . VAL B 2 185 ? 108.739 -21.196 3.820 1.00 31.66 192 VAL B CA 1
ATOM 5570 C C . VAL B 2 185 ? 108.036 -22.263 4.686 1.00 32.06 192 VAL B C 1
ATOM 5571 O O . VAL B 2 185 ? 108.669 -23.197 5.150 1.00 33.55 192 VAL B O 1
ATOM 5575 N N . TRP B 2 186 ? 106.722 -22.111 4.913 1.00 31.11 193 TRP B N 1
ATOM 5576 C CA . TRP B 2 186 ? 105.950 -23.088 5.707 1.00 31.10 193 TRP B CA 1
ATOM 5577 C C . TRP B 2 186 ? 106.145 -24.529 5.166 1.00 31.94 193 TRP B C 1
ATOM 5578 O O . TRP B 2 186 ? 106.322 -25.469 5.941 1.00 32.50 193 TRP B O 1
ATOM 5589 N N . GLU B 2 187 ? 106.088 -24.686 3.837 1.00 31.47 194 GLU B N 1
ATOM 5590 C CA . GLU B 2 187 ? 106.221 -26.039 3.253 1.00 32.74 194 GLU B CA 1
ATOM 5591 C C . GLU B 2 187 ? 107.625 -26.624 3.187 1.00 34.07 194 GLU B C 1
ATOM 5592 O O . GLU B 2 187 ? 107.738 -27.854 3.231 1.00 34.66 194 GLU B O 1
ATOM 5598 N N . ASN B 2 188 ? 108.676 -25.778 3.116 1.00 34.25 195 ASN B N 1
ATOM 5599 C CA . ASN B 2 188 ? 110.049 -26.232 2.857 1.00 35.02 195 ASN B CA 1
ATOM 5600 C C . ASN B 2 188 ? 111.153 -25.894 3.850 1.00 36.56 195 ASN B C 1
ATOM 5601 O O . ASN B 2 188 ? 112.235 -26.476 3.779 1.00 35.87 195 ASN B O 1
ATOM 5606 N N . ASP B 2 189 ? 110.923 -24.959 4.782 1.00 36.18 196 ASP B N 1
ATOM 5607 C CA . ASP B 2 189 ? 112.006 -24.533 5.642 1.00 35.63 196 ASP B CA 1
ATOM 5608 C C . ASP B 2 189 ? 112.103 -25.497 6.801 1.00 35.63 196 ASP B C 1
ATOM 5609 O O . ASP B 2 189 ? 111.098 -25.700 7.484 1.00 35.87 196 ASP B O 1
ATOM 5614 N N . PRO B 2 190 ? 113.313 -26.036 7.078 1.00 36.12 197 PRO B N 1
ATOM 5615 C CA . PRO B 2 190 ? 113.461 -26.977 8.180 1.00 36.84 197 PRO B CA 1
ATOM 5616 C C . PRO B 2 190 ? 112.886 -26.412 9.460 1.00 37.24 197 PRO B C 1
ATOM 5617 O O . PRO B 2 190 ? 112.392 -27.224 10.279 1.00 37.53 197 PRO B O 1
ATOM 5621 N N . ALA B 2 191 ? 112.964 -25.070 9.661 1.00 35.85 198 ALA B N 1
ATOM 5622 C CA . ALA B 2 191 ? 112.528 -24.485 10.953 1.00 34.59 198 ALA B CA 1
ATOM 5623 C C . ALA B 2 191 ? 111.054 -24.742 11.198 1.00 34.24 198 ALA B C 1
ATOM 5624 O O . ALA B 2 191 ? 110.631 -24.801 12.371 1.00 32.51 198 ALA B O 1
ATOM 5626 N N . TRP B 2 192 ? 110.287 -24.910 10.123 1.00 31.49 199 TRP B N 1
ATOM 5627 C CA . TRP B 2 192 ? 108.816 -25.087 10.276 1.00 33.31 199 TRP B CA 1
ATOM 5628 C C . TRP B 2 192 ? 108.324 -26.523 10.126 1.00 34.91 199 TRP B C 1
ATOM 5629 O O . TRP B 2 192 ? 107.128 -26.795 10.328 1.00 34.32 199 TRP B O 1
ATOM 5640 N N . GLN B 2 193 ? 109.224 -27.437 9.779 1.00 35.40 200 GLN B N 1
ATOM 5641 C CA . GLN B 2 193 ? 108.797 -28.801 9.526 1.00 34.79 200 GLN B CA 1
ATOM 5642 C C . GLN B 2 193 ? 108.335 -29.599 10.765 1.00 35.00 200 GLN B C 1
ATOM 5643 O O . GLN B 2 193 ? 107.450 -30.444 10.637 1.00 36.89 200 GLN B O 1
ATOM 5649 N N . GLY B 2 194 ? 108.921 -29.362 11.933 1.00 35.50 201 GLY B N 1
ATOM 5650 C CA . GLY B 2 194 ? 108.410 -29.925 13.196 1.00 34.33 201 GLY B CA 1
ATOM 5651 C C . GLY B 2 194 ? 106.976 -29.493 13.350 1.00 34.98 201 GLY B C 1
ATOM 5652 O O . GLY B 2 194 ? 106.104 -30.338 13.448 1.00 34.82 201 GLY B O 1
ATOM 5653 N N . PHE B 2 195 ? 106.707 -28.180 13.389 1.00 33.71 202 PHE B N 1
ATOM 5654 C CA . PHE B 2 195 ? 105.301 -27.711 13.471 1.00 32.30 202 PHE B CA 1
ATOM 5655 C C . PHE B 2 195 ? 104.359 -28.203 12.407 1.00 32.76 202 PHE B C 1
ATOM 5656 O O . PHE B 2 195 ? 103.204 -28.532 12.684 1.00 32.70 202 PHE B O 1
ATOM 5664 N N . ARG B 2 196 ? 104.807 -28.215 11.171 1.00 30.84 203 ARG B N 1
ATOM 5665 C CA . ARG B 2 196 ? 103.888 -28.592 10.118 1.00 30.99 203 ARG B CA 1
ATOM 5666 C C . ARG B 2 196 ? 103.523 -30.083 10.254 1.00 32.80 203 ARG B C 1
ATOM 5667 O O . ARG B 2 196 ? 102.363 -30.453 10.063 1.00 33.55 203 ARG B O 1
ATOM 5675 N N . GLU B 2 197 ? 104.498 -30.950 10.519 1.00 33.98 204 GLU B N 1
ATOM 5676 C CA . GLU B 2 197 ? 104.207 -32.370 10.750 1.00 35.38 204 GLU B CA 1
ATOM 5677 C C . GLU B 2 197 ? 103.266 -32.526 11.915 1.00 35.66 204 GLU B C 1
ATOM 5678 O O . GLU B 2 197 ? 102.277 -33.248 11.808 1.00 36.68 204 GLU B O 1
ATOM 5684 N N . LEU B 2 198 ? 103.584 -31.881 13.037 1.00 33.66 205 LEU B N 1
ATOM 5685 C CA . LEU B 2 198 ? 102.725 -31.929 14.213 1.00 34.28 205 LEU B CA 1
ATOM 5686 C C . LEU B 2 198 ? 101.252 -31.534 13.897 1.00 34.76 205 LEU B C 1
ATOM 5687 O O . LEU B 2 198 ? 100.323 -32.302 14.139 1.00 35.69 205 LEU B O 1
ATOM 5692 N N . ILE B 2 199 ? 101.054 -30.343 13.343 1.00 33.22 206 ILE B N 1
ATOM 5693 C CA . ILE B 2 199 ? 99.698 -29.885 13.073 1.00 34.40 206 ILE B CA 1
ATOM 5694 C C . ILE B 2 199 ? 99.035 -30.714 11.933 1.00 33.68 206 ILE B C 1
ATOM 5695 O O . ILE B 2 199 ? 97.851 -31.007 12.042 1.00 33.90 206 ILE B O 1
ATOM 5700 N N . GLU B 2 200 ? 99.734 -31.098 10.844 1.00 33.52 207 GLU B N 1
ATOM 5701 C CA . GLU B 2 200 ? 99.037 -31.943 9.863 1.00 33.02 207 GLU B CA 1
ATOM 5702 C C . GLU B 2 200 ? 98.528 -33.254 10.444 1.00 33.95 207 GLU B C 1
ATOM 5703 O O . GLU B 2 200 ? 97.407 -33.678 10.115 1.00 31.85 207 GLU B O 1
ATOM 5709 N N . LYS B 2 201 ? 99.353 -33.920 11.267 1.00 33.58 208 LYS B N 1
ATOM 5710 C CA . LYS B 2 201 ? 98.912 -35.162 11.922 1.00 34.92 208 LYS B CA 1
ATOM 5711 C C . LYS B 2 201 ? 97.806 -34.944 12.935 1.00 35.33 208 LYS B C 1
ATOM 5712 O O . LYS B 2 201 ? 96.812 -35.713 12.959 1.00 35.59 208 LYS B O 1
ATOM 5718 N N . ALA B 2 202 ? 97.970 -33.912 13.771 1.00 35.65 209 ALA B N 1
ATOM 5719 C CA . ALA B 2 202 ? 96.940 -33.552 14.770 1.00 33.22 209 ALA B CA 1
ATOM 5720 C C . ALA B 2 202 ? 95.595 -33.251 14.082 1.00 33.48 209 ALA B C 1
ATOM 5721 O O . ALA B 2 202 ? 94.560 -33.623 14.583 1.00 32.65 209 ALA B O 1
ATOM 5723 N N . LEU B 2 203 ? 95.599 -32.661 12.885 1.00 33.10 210 LEU B N 1
ATOM 5724 C CA . LEU B 2 203 ? 94.361 -32.348 12.199 1.00 32.73 210 LEU B CA 1
ATOM 5725 C C . LEU B 2 203 ? 93.550 -33.547 11.735 1.00 32.88 210 LEU B C 1
ATOM 5726 O O . LEU B 2 203 ? 92.389 -33.380 11.300 1.00 32.87 210 LEU B O 1
ATOM 5731 N N . ILE B 2 204 ? 94.155 -34.737 11.763 1.00 32.53 211 ILE B N 1
ATOM 5732 C CA . ILE B 2 204 ? 93.411 -35.957 11.417 1.00 32.91 211 ILE B CA 1
ATOM 5733 C C . ILE B 2 204 ? 93.144 -36.865 12.611 1.00 33.69 211 ILE B C 1
ATOM 5734 O O . ILE B 2 204 ? 92.729 -38.039 12.459 1.00 33.21 211 ILE B O 1
ATOM 5739 N N . ALA B 2 205 ? 93.303 -36.322 13.816 1.00 32.88 212 ALA B N 1
ATOM 5740 C CA . ALA B 2 205 ? 92.938 -37.055 15.031 1.00 33.66 212 ALA B CA 1
ATOM 5741 C C . ALA B 2 205 ? 91.428 -36.801 15.320 1.00 34.52 212 ALA B C 1
ATOM 5742 O O . ALA B 2 205 ? 91.102 -35.759 15.916 1.00 33.45 212 ALA B O 1
ATOM 5744 N N . TRP B 2 206 ? 90.528 -37.708 14.905 1.00 33.76 213 TRP B N 1
ATOM 5745 C CA . TRP B 2 206 ? 89.101 -37.366 14.834 1.00 34.07 213 TRP B CA 1
ATOM 5746 C C . TRP B 2 206 ? 88.323 -37.592 16.130 1.00 34.64 213 TRP B C 1
ATOM 5747 O O . TRP B 2 206 ? 87.243 -37.021 16.331 1.00 34.17 213 TRP B O 1
ATOM 5758 N N . ASP B 2 207 ? 88.873 -38.422 17.007 1.00 34.75 214 ASP B N 1
ATOM 5759 C CA . ASP B 2 207 ? 88.255 -38.677 18.286 1.00 33.84 214 ASP B CA 1
ATOM 5760 C C . ASP B 2 207 ? 88.212 -37.371 19.053 1.00 33.79 214 ASP B C 1
ATOM 5761 O O . ASP B 2 207 ? 89.224 -36.681 19.125 1.00 34.21 214 ASP B O 1
ATOM 5766 N N . TRP B 2 208 ? 87.070 -37.015 19.632 1.00 32.72 215 TRP B N 1
ATOM 5767 C CA . TRP B 2 208 ? 86.977 -35.679 20.220 1.00 33.22 215 TRP B CA 1
ATOM 5768 C C . TRP B 2 208 ? 88.019 -35.454 21.300 1.00 33.96 215 TRP B C 1
ATOM 5769 O O . TRP B 2 208 ? 88.645 -34.358 21.365 1.00 34.24 215 TRP B O 1
ATOM 5780 N N . GLY B 2 209 ? 88.225 -36.486 22.133 1.00 32.80 216 GLY B N 1
ATOM 5781 C CA . GLY B 2 209 ? 89.155 -36.366 23.284 1.00 33.65 216 GLY B CA 1
ATOM 5782 C C . GLY B 2 209 ? 90.596 -36.324 22.813 1.00 33.39 216 GLY B C 1
ATOM 5783 O O . GLY B 2 209 ? 91.417 -35.584 23.337 1.00 35.01 216 GLY B O 1
ATOM 5784 N N . GLU B 2 210 ? 90.920 -37.119 21.813 1.00 34.36 217 GLU B N 1
ATOM 5785 C CA . GLU B 2 210 ? 92.250 -37.002 21.200 1.00 34.32 217 GLU B CA 1
ATOM 5786 C C . GLU B 2 210 ? 92.485 -35.657 20.539 1.00 34.35 217 GLU B C 1
ATOM 5787 O O . GLU B 2 210 ? 93.609 -35.112 20.597 1.00 32.66 217 GLU B O 1
ATOM 5793 N N . ALA B 2 211 ? 91.453 -35.137 19.872 1.00 33.69 218 ALA B N 1
ATOM 5794 C CA . ALA B 2 211 ? 91.552 -33.830 19.196 1.00 33.54 218 ALA B CA 1
ATOM 5795 C C . ALA B 2 211 ? 91.809 -32.740 20.178 1.00 34.15 218 ALA B C 1
ATOM 5796 O O . ALA B 2 211 ? 92.703 -31.912 19.981 1.00 34.87 218 ALA B O 1
ATOM 5798 N N . PHE B 2 212 ? 91.046 -32.741 21.259 1.00 32.98 219 PHE B N 1
ATOM 5799 C CA . PHE B 2 212 ? 91.301 -31.850 22.357 1.00 33.13 219 PHE B CA 1
ATOM 5800 C C . PHE B 2 212 ? 92.728 -31.945 22.907 1.00 33.31 219 PHE B C 1
ATOM 5801 O O . PHE B 2 212 ? 93.374 -30.920 23.162 1.00 31.91 219 PHE B O 1
ATOM 5809 N N . THR B 2 213 ? 93.206 -33.166 23.160 1.00 33.75 220 THR B N 1
ATOM 5810 C CA . THR B 2 213 ? 94.559 -33.336 23.693 1.00 33.85 220 THR B CA 1
ATOM 5811 C C . THR B 2 213 ? 95.581 -32.880 22.672 1.00 33.96 220 THR B C 1
ATOM 5812 O O . THR B 2 213 ? 96.454 -32.051 22.956 1.00 33.95 220 THR B O 1
ATOM 5816 N N . ALA B 2 214 ? 95.473 -33.368 21.447 1.00 32.57 221 ALA B N 1
ATOM 5817 C CA . ALA B 2 214 ? 96.468 -33.033 20.480 1.00 32.53 221 ALA B CA 1
ATOM 5818 C C . ALA B 2 214 ? 96.523 -31.541 20.209 1.00 34.87 221 ALA B C 1
ATOM 5819 O O . ALA B 2 214 ? 97.626 -30.969 20.150 1.00 35.97 221 ALA B O 1
ATOM 5821 N N . ILE B 2 215 ? 95.366 -30.887 20.079 1.00 34.01 222 ILE B N 1
ATOM 5822 C CA . ILE B 2 215 ? 95.359 -29.450 19.711 1.00 33.97 222 ILE B CA 1
ATOM 5823 C C . ILE B 2 215 ? 95.554 -28.562 20.938 1.00 34.39 222 ILE B C 1
ATOM 5824 O O . ILE B 2 215 ? 96.392 -27.672 20.938 1.00 34.36 222 ILE B O 1
ATOM 5829 N N . ASN B 2 216 ? 94.786 -28.805 21.982 1.00 33.40 223 ASN B N 1
ATOM 5830 C CA . ASN B 2 216 ? 94.760 -27.831 23.067 1.00 33.69 223 ASN B CA 1
ATOM 5831 C C . ASN B 2 216 ? 95.793 -28.154 24.100 1.00 34.78 223 ASN B C 1
ATOM 5832 O O . ASN B 2 216 ? 96.295 -27.236 24.808 1.00 34.06 223 ASN B O 1
ATOM 5837 N N . LEU B 2 217 ? 96.076 -29.447 24.274 1.00 33.91 224 LEU B N 1
ATOM 5838 C CA . LEU B 2 217 ? 96.967 -29.773 25.407 1.00 35.57 224 LEU B CA 1
ATOM 5839 C C . LEU B 2 217 ? 98.406 -29.869 24.976 1.00 35.85 224 LEU B C 1
ATOM 5840 O O . LEU B 2 217 ? 99.302 -29.662 25.797 1.00 35.93 224 LEU B O 1
ATOM 5845 N N . VAL B 2 218 ? 98.631 -30.148 23.693 1.00 34.13 225 VAL B N 1
ATOM 5846 C CA . VAL B 2 218 ? 99.981 -30.408 23.216 1.00 36.32 225 VAL B CA 1
ATOM 5847 C C . VAL B 2 218 ? 100.412 -29.382 22.184 1.00 34.94 225 VAL B C 1
ATOM 5848 O O . VAL B 2 218 ? 101.392 -28.675 22.400 1.00 36.39 225 VAL B O 1
ATOM 5852 N N . THR B 2 219 ? 99.702 -29.302 21.066 1.00 33.98 226 THR B N 1
ATOM 5853 C CA . THR B 2 219 ? 100.127 -28.413 19.992 1.00 32.36 226 THR B CA 1
ATOM 5854 C C . THR B 2 219 ? 100.096 -26.928 20.411 1.00 33.99 226 THR B C 1
ATOM 5855 O O . THR B 2 219 ? 101.091 -26.188 20.268 1.00 32.45 226 THR B O 1
ATOM 5859 N N . LYS B 2 220 ? 98.990 -26.495 21.023 1.00 32.99 227 LYS B N 1
ATOM 5860 C CA . LYS B 2 220 ? 98.870 -25.075 21.308 1.00 34.40 227 LYS B CA 1
ATOM 5861 C C . LYS B 2 220 ? 99.939 -24.577 22.295 1.00 36.21 227 LYS B C 1
ATOM 5862 O O . LYS B 2 220 ? 100.571 -23.526 22.066 1.00 37.15 227 LYS B O 1
ATOM 5868 N N . PRO B 2 221 ? 100.136 -25.282 23.417 1.00 36.52 228 PRO B N 1
ATOM 5869 C CA . PRO B 2 221 ? 101.209 -24.726 24.266 1.00 37.59 228 PRO B CA 1
ATOM 5870 C C . PRO B 2 221 ? 102.583 -24.683 23.594 1.00 37.68 228 PRO B C 1
ATOM 5871 O O . PRO B 2 221 ? 103.308 -23.743 23.851 1.00 37.71 228 PRO B O 1
ATOM 5875 N N . ALA B 2 222 ? 102.898 -25.625 22.697 1.00 37.89 229 ALA B N 1
ATOM 5876 C CA . ALA B 2 222 ? 104.140 -25.570 21.910 1.00 37.01 229 ALA B CA 1
ATOM 5877 C C . ALA B 2 222 ? 104.142 -24.391 20.943 1.00 37.04 229 ALA B C 1
ATOM 5878 O O . ALA B 2 222 ? 105.150 -23.696 20.816 1.00 36.85 229 ALA B O 1
ATOM 5880 N N . VAL B 2 223 ? 103.048 -24.195 20.202 1.00 36.07 230 VAL B N 1
ATOM 5881 C CA . VAL B 2 223 ? 102.942 -23.031 19.297 1.00 35.67 230 VAL B CA 1
ATOM 5882 C C . VAL B 2 223 ? 103.060 -21.714 20.074 1.00 36.24 230 VAL B C 1
ATOM 5883 O O . VAL B 2 223 ? 103.772 -20.776 19.678 1.00 35.86 230 VAL B O 1
ATOM 5887 N N . GLU B 2 224 ? 102.385 -21.644 21.219 1.00 36.10 231 GLU B N 1
ATOM 5888 C CA . GLU B 2 224 ? 102.305 -20.380 21.930 1.00 35.83 231 GLU B CA 1
ATOM 5889 C C . GLU B 2 224 ? 103.661 -20.047 22.519 1.00 35.96 231 GLU B C 1
ATOM 5890 O O . GLU B 2 224 ? 104.059 -18.898 22.504 1.00 35.71 231 GLU B O 1
ATOM 5896 N N . GLU B 2 225 ? 104.368 -21.055 23.034 1.00 37.30 232 GLU B N 1
ATOM 5897 C CA . GLU B 2 225 ? 105.696 -20.809 23.628 1.00 37.88 232 GLU B CA 1
ATOM 5898 C C . GLU B 2 225 ? 106.752 -20.467 22.572 1.00 38.13 232 GLU B C 1
ATOM 5899 O O . GLU B 2 225 ? 107.510 -19.518 22.737 1.00 39.30 232 GLU B O 1
ATOM 5905 N N . ALA B 2 226 ? 106.742 -21.154 21.445 1.00 37.64 233 ALA B N 1
ATOM 5906 C CA . ALA B 2 226 ? 107.667 -20.806 20.379 1.00 37.09 233 ALA B CA 1
ATOM 5907 C C . ALA B 2 226 ? 107.377 -19.453 19.729 1.00 37.55 233 ALA B C 1
ATOM 5908 O O . ALA B 2 226 ? 108.248 -18.561 19.652 1.00 37.00 233 ALA B O 1
ATOM 5910 N N . LEU B 2 227 ? 106.145 -19.286 19.270 1.00 37.44 234 LEU B N 1
ATOM 5911 C CA . LEU B 2 227 ? 105.798 -18.172 18.409 1.00 38.25 234 LEU B CA 1
ATOM 5912 C C . LEU B 2 227 ? 105.360 -16.952 19.167 1.00 39.29 234 LEU B C 1
ATOM 5913 O O . LEU B 2 227 ? 105.509 -15.853 18.681 1.00 42.43 234 LEU B O 1
ATOM 5918 N N . LEU B 2 228 ? 104.801 -17.089 20.357 1.00 40.32 235 LEU B N 1
ATOM 5919 C CA . LEU B 2 228 ? 104.388 -15.863 21.024 1.00 40.01 235 LEU B CA 1
ATOM 5920 C C . LEU B 2 228 ? 105.455 -15.525 22.049 1.00 40.84 235 LEU B C 1
ATOM 5921 O O . LEU B 2 228 ? 106.049 -14.445 21.995 1.00 41.08 235 LEU B O 1
ATOM 5926 N N . GLN B 2 229 ? 105.734 -16.466 22.934 1.00 39.49 236 GLN B N 1
ATOM 5927 C CA . GLN B 2 229 ? 106.685 -16.211 23.983 1.00 40.99 236 GLN B CA 1
ATOM 5928 C C . GLN B 2 229 ? 108.112 -15.944 23.471 1.00 40.02 236 GLN B C 1
ATOM 5929 O O . GLN B 2 229 ? 108.651 -14.877 23.730 1.00 40.35 236 GLN B O 1
ATOM 5935 N N . GLN B 2 230 ? 108.710 -16.887 22.745 1.00 39.58 237 GLN B N 1
ATOM 5936 C CA . GLN B 2 230 ? 110.135 -16.804 22.459 1.00 38.95 237 GLN B CA 1
ATOM 5937 C C . GLN B 2 230 ? 110.368 -15.812 21.334 1.00 39.19 237 GLN B C 1
ATOM 5938 O O . GLN B 2 230 ? 111.263 -14.973 21.412 1.00 37.74 237 GLN B O 1
ATOM 5944 N N . LEU B 2 231 ? 109.581 -15.897 20.269 1.00 37.04 238 LEU B N 1
ATOM 5945 C CA . LEU B 2 231 ? 109.731 -14.900 19.207 1.00 37.66 238 LEU B CA 1
ATOM 5946 C C . LEU B 2 231 ? 109.379 -13.488 19.710 1.00 39.43 238 LEU B C 1
ATOM 5947 O O . LEU B 2 231 ? 110.112 -12.528 19.449 1.00 40.98 238 LEU B O 1
ATOM 5952 N N . GLY B 2 232 ? 108.292 -13.347 20.475 1.00 39.32 239 GLY B N 1
ATOM 5953 C CA . GLY B 2 232 ? 107.917 -12.031 21.040 1.00 39.47 239 GLY B CA 1
ATOM 5954 C C . GLY B 2 232 ? 109.042 -11.432 21.902 1.00 40.54 239 GLY B C 1
ATOM 5955 O O . GLY B 2 232 ? 109.350 -10.254 21.769 1.00 38.65 239 GLY B O 1
ATOM 5956 N N . SER B 2 233 ? 109.682 -12.241 22.763 1.00 40.49 240 SER B N 1
ATOM 5957 C CA . SER B 2 233 ? 110.845 -11.762 23.567 1.00 41.96 240 SER B CA 1
ATOM 5958 C C . SER B 2 233 ? 112.008 -11.336 22.700 1.00 42.07 240 SER B C 1
ATOM 5959 O O . SER B 2 233 ? 112.662 -10.296 22.891 1.00 41.01 240 SER B O 1
ATOM 5962 N N . LEU B 2 234 ? 112.275 -12.154 21.712 1.00 41.00 241 LEU B N 1
ATOM 5963 C CA . LEU B 2 234 ? 113.316 -11.814 20.804 1.00 41.65 241 LEU B CA 1
ATOM 5964 C C . LEU B 2 234 ? 112.984 -10.498 20.090 1.00 42.17 241 LEU B C 1
ATOM 5965 O O . LEU B 2 234 ? 113.856 -9.637 19.922 1.00 40.42 241 LEU B O 1
ATOM 5970 N N . ALA B 2 235 ? 111.727 -10.347 19.648 1.00 42.68 242 ALA B N 1
ATOM 5971 C CA . ALA B 2 235 ? 111.302 -9.123 18.931 1.00 43.26 242 ALA B CA 1
ATOM 5972 C C . ALA B 2 235 ? 111.625 -7.912 19.772 1.00 44.48 242 ALA B C 1
ATOM 5973 O O . ALA B 2 235 ? 112.187 -6.922 19.270 1.00 44.60 242 ALA B O 1
ATOM 5975 N N . GLN B 2 236 ? 111.243 -7.991 21.053 1.00 45.21 243 GLN B N 1
ATOM 5976 C CA . GLN B 2 236 ? 111.407 -6.872 21.961 1.00 47.15 243 GLN B CA 1
ATOM 5977 C C . GLN B 2 236 ? 112.878 -6.480 22.083 1.00 47.45 243 GLN B C 1
ATOM 5978 O O . GLN B 2 236 ? 113.209 -5.296 22.016 1.00 47.38 243 GLN B O 1
ATOM 5984 N N . SER B 2 237 ? 113.748 -7.475 22.270 1.00 48.06 244 SER B N 1
ATOM 5985 C CA . SER B 2 237 ? 115.178 -7.235 22.408 1.00 48.28 244 SER B CA 1
ATOM 5986 C C . SER B 2 237 ? 115.801 -6.760 21.102 1.00 48.36 244 SER B C 1
ATOM 5987 O O . SER B 2 237 ? 116.824 -6.087 21.107 1.00 48.33 244 SER B O 1
ATOM 5990 N N . GLU B 2 238 ? 115.150 -7.032 19.981 1.00 47.55 245 GLU B N 1
ATOM 5991 C CA . GLU B 2 238 ? 115.657 -6.637 18.689 1.00 47.60 245 GLU B CA 1
ATOM 5992 C C . GLU B 2 238 ? 115.103 -5.320 18.199 1.00 47.26 245 GLU B C 1
ATOM 5993 O O . GLU B 2 238 ? 115.356 -4.929 17.044 1.00 48.66 245 GLU B O 1
ATOM 5999 N N . GLY B 2 239 ? 114.320 -4.642 19.027 1.00 46.67 246 GLY B N 1
ATOM 6000 C CA . GLY B 2 239 ? 113.797 -3.331 18.640 1.00 45.33 246 GLY B CA 1
ATOM 6001 C C . GLY B 2 239 ? 112.384 -3.329 18.087 1.00 45.46 246 GLY B C 1
ATOM 6002 O O . GLY B 2 239 ? 111.814 -2.243 17.850 1.00 45.83 246 GLY B O 1
ATOM 6003 N N . ASP B 2 240 ? 111.797 -4.524 17.910 1.00 43.69 247 ASP B N 1
ATOM 6004 C CA . ASP B 2 240 ? 110.470 -4.633 17.298 1.00 42.97 247 ASP B CA 1
ATOM 6005 C C . ASP B 2 240 ? 109.443 -4.485 18.401 1.00 43.00 247 ASP B C 1
ATOM 6006 O O . ASP B 2 240 ? 108.959 -5.480 18.941 1.00 43.07 247 ASP B O 1
ATOM 6011 N N . THR B 2 241 ? 109.101 -3.253 18.768 1.00 41.53 248 THR B N 1
ATOM 6012 C CA . THR B 2 241 ? 108.200 -3.162 19.896 1.00 40.45 248 THR B CA 1
ATOM 6013 C C . THR B 2 241 ? 106.790 -3.607 19.503 1.00 38.77 248 THR B C 1
ATOM 6014 O O . THR B 2 241 ? 106.102 -4.169 20.336 1.00 37.90 248 THR B O 1
ATOM 6018 N N . LEU B 2 242 ? 106.385 -3.409 18.243 1.00 36.95 249 LEU B N 1
ATOM 6019 C CA . LEU B 2 242 ? 105.046 -3.802 17.820 1.00 36.77 249 LEU B CA 1
ATOM 6020 C C . LEU B 2 242 ? 104.881 -5.310 18.075 1.00 36.60 249 LEU B C 1
ATOM 6021 O O . LEU B 2 242 ? 103.988 -5.742 18.823 1.00 36.46 249 LEU B O 1
ATOM 6026 N N . LEU B 2 243 ? 105.769 -6.130 17.514 1.00 35.45 250 LEU B N 1
ATOM 6027 C CA . LEU B 2 243 ? 105.561 -7.588 17.626 1.00 34.44 250 LEU B CA 1
ATOM 6028 C C . LEU B 2 243 ? 105.659 -8.018 19.102 1.00 34.77 250 LEU B C 1
ATOM 6029 O O . LEU B 2 243 ? 104.914 -8.886 19.578 1.00 33.37 250 LEU B O 1
ATOM 6034 N N . GLY B 2 244 ? 106.562 -7.389 19.844 1.00 34.09 251 GLY B N 1
ATOM 6035 C CA . GLY B 2 244 ? 106.696 -7.668 21.291 1.00 33.75 251 GLY B CA 1
ATOM 6036 C C . GLY B 2 244 ? 105.318 -7.481 21.902 1.00 33.97 251 GLY B C 1
ATOM 6037 O O . GLY B 2 244 ? 104.813 -8.369 22.560 1.00 34.32 251 GLY B O 1
ATOM 6038 N N . LEU B 2 245 ? 104.671 -6.362 21.602 1.00 33.13 252 LEU B N 1
ATOM 6039 C CA . LEU B 2 245 ? 103.330 -6.111 22.180 1.00 34.40 252 LEU B CA 1
ATOM 6040 C C . LEU B 2 245 ? 102.196 -6.960 21.610 1.00 33.42 252 LEU B C 1
ATOM 6041 O O . LEU B 2 245 ? 101.314 -7.372 22.353 1.00 34.23 252 LEU B O 1
ATOM 6046 N N . LEU B 2 246 ? 102.201 -7.145 20.289 1.00 32.30 253 LEU B N 1
ATOM 6047 C CA . LEU B 2 246 ? 101.226 -7.972 19.586 1.00 32.65 253 LEU B CA 1
ATOM 6048 C C . LEU B 2 246 ? 101.204 -9.398 20.167 1.00 34.20 253 LEU B C 1
ATOM 6049 O O . LEU B 2 246 ? 100.121 -9.959 20.435 1.00 35.02 253 LEU B O 1
ATOM 6054 N N . ALA B 2 247 ? 102.380 -9.993 20.357 1.00 32.93 254 ALA B N 1
ATOM 6055 C CA . ALA B 2 247 ? 102.468 -11.359 20.816 1.00 33.17 254 ALA B CA 1
ATOM 6056 C C . ALA B 2 247 ? 101.957 -11.465 22.251 1.00 34.26 254 ALA B C 1
ATOM 6057 O O . ALA B 2 247 ? 101.274 -12.428 22.648 1.00 33.68 254 ALA B O 1
ATOM 6059 N N . GLN B 2 248 ? 102.275 -10.466 23.061 1.00 34.50 255 GLN B N 1
ATOM 6060 C CA . GLN B 2 248 ? 101.751 -10.471 24.446 1.00 35.39 255 GLN B CA 1
ATOM 6061 C C . GLN B 2 248 ? 100.207 -10.335 24.440 1.00 34.51 255 GLN B C 1
ATOM 6062 O O . GLN B 2 248 ? 99.531 -10.965 25.265 1.00 35.01 255 GLN B O 1
ATOM 6068 N N . ALA B 2 249 ? 99.664 -9.505 23.510 1.00 34.01 256 ALA B N 1
ATOM 6069 C CA . ALA B 2 249 ? 98.210 -9.319 23.369 1.00 33.44 256 ALA B CA 1
ATOM 6070 C C . ALA B 2 249 ? 97.551 -10.651 22.994 1.00 34.06 256 ALA B C 1
ATOM 6071 O O . ALA B 2 249 ? 96.506 -11.006 23.499 1.00 35.07 256 ALA B O 1
ATOM 6073 N N . GLN B 2 250 ? 98.171 -11.379 22.092 1.00 33.86 257 GLN B N 1
ATOM 6074 C CA . GLN B 2 250 ? 97.645 -12.677 21.638 1.00 33.72 257 GLN B CA 1
ATOM 6075 C C . GLN B 2 250 ? 97.746 -13.719 22.730 1.00 33.77 257 GLN B C 1
ATOM 6076 O O . GLN B 2 250 ? 96.871 -14.572 22.874 1.00 33.54 257 GLN B O 1
ATOM 6082 N N . LYS B 2 251 ? 98.800 -13.665 23.515 1.00 34.16 258 LYS B N 1
ATOM 6083 C CA . LYS B 2 251 ? 98.967 -14.595 24.612 1.00 36.48 258 LYS B CA 1
ATOM 6084 C C . LYS B 2 251 ? 97.811 -14.515 25.621 1.00 35.62 258 LYS B C 1
ATOM 6085 O O . LYS B 2 251 ? 97.555 -15.470 26.323 1.00 37.61 258 LYS B O 1
ATOM 6091 N N . ARG B 2 252 ? 97.153 -13.363 25.735 1.00 35.39 259 ARG B N 1
ATOM 6092 C CA . ARG B 2 252 ? 95.998 -13.229 26.624 1.00 34.91 259 ARG B CA 1
ATOM 6093 C C . ARG B 2 252 ? 94.879 -14.193 26.168 1.00 34.87 259 ARG B C 1
ATOM 6094 O O . ARG B 2 252 ? 94.188 -14.790 27.001 1.00 33.65 259 ARG B O 1
ATOM 6102 N N . ASP B 2 253 ? 94.709 -14.326 24.852 1.00 32.95 260 ASP B N 1
ATOM 6103 C CA . ASP B 2 253 ? 93.748 -15.318 24.311 1.00 34.09 260 ASP B CA 1
ATOM 6104 C C . ASP B 2 253 ? 94.237 -16.727 24.665 1.00 33.88 260 ASP B C 1
ATOM 6105 O O . ASP B 2 253 ? 93.480 -17.584 25.179 1.00 33.63 260 ASP B O 1
ATOM 6110 N N . ALA B 2 254 ? 95.531 -16.963 24.443 1.00 33.14 261 ALA B N 1
ATOM 6111 C CA . ALA B 2 254 ? 96.070 -18.300 24.699 1.00 32.20 261 ALA B CA 1
ATOM 6112 C C . ALA B 2 254 ? 95.874 -18.699 26.172 1.00 33.45 261 ALA B C 1
ATOM 6113 O O . ALA B 2 254 ? 95.555 -19.842 26.465 1.00 30.07 261 ALA B O 1
ATOM 6115 N N . GLU B 2 255 ? 96.105 -17.759 27.080 1.00 34.24 262 GLU B N 1
ATOM 6116 C CA . GLU B 2 255 ? 95.870 -18.026 28.506 1.00 35.23 262 GLU B CA 1
ATOM 6117 C C . GLU B 2 255 ? 94.413 -18.404 28.775 1.00 34.03 262 GLU B C 1
ATOM 6118 O O . GLU B 2 255 ? 94.166 -19.297 29.551 1.00 33.26 262 GLU B O 1
ATOM 6124 N N . ARG B 2 256 ? 93.471 -17.738 28.116 1.00 32.90 263 ARG B N 1
ATOM 6125 C CA . ARG B 2 256 ? 92.049 -18.119 28.198 1.00 33.92 263 ARG B CA 1
ATOM 6126 C C . ARG B 2 256 ? 91.755 -19.563 27.738 1.00 33.83 263 ARG B C 1
ATOM 6127 O O . ARG B 2 256 ? 91.035 -20.316 28.404 1.00 34.25 263 ARG B O 1
ATOM 6135 N N . HIS B 2 257 ? 92.294 -19.940 26.571 1.00 32.49 264 HIS B N 1
ATOM 6136 C CA . HIS B 2 257 ? 92.149 -21.288 26.089 1.00 31.45 264 HIS B CA 1
ATOM 6137 C C . HIS B 2 257 ? 92.705 -22.302 27.094 1.00 32.67 264 HIS B C 1
ATOM 6138 O O . HIS B 2 257 ? 92.112 -23.353 27.292 1.00 32.44 264 HIS B O 1
ATOM 6145 N N . ARG B 2 258 ? 93.844 -21.986 27.706 1.00 32.63 265 ARG B N 1
ATOM 6146 C CA . ARG B 2 258 ? 94.413 -22.911 28.700 1.00 33.72 265 ARG B CA 1
ATOM 6147 C C . ARG B 2 258 ? 93.499 -23.012 29.925 1.00 34.34 265 ARG B C 1
ATOM 6148 O O . ARG B 2 258 ? 93.399 -24.073 30.547 1.00 35.20 265 ARG B O 1
ATOM 6156 N N . ARG B 2 259 ? 92.870 -21.913 30.295 1.00 34.19 266 ARG B N 1
ATOM 6157 C CA . ARG B 2 259 ? 91.950 -21.937 31.446 1.00 34.72 266 ARG B CA 1
ATOM 6158 C C . ARG B 2 259 ? 90.769 -22.905 31.260 1.00 34.51 266 ARG B C 1
ATOM 6159 O O . ARG B 2 259 ? 90.451 -23.682 32.158 1.00 34.67 266 ARG B O 1
ATOM 6167 N N . TRP B 2 260 ? 90.134 -22.896 30.090 1.00 34.50 267 TRP B N 1
ATOM 6168 C CA . TRP B 2 260 ? 89.020 -23.811 29.865 1.00 32.54 267 TRP B CA 1
ATOM 6169 C C . TRP B 2 260 ? 89.525 -25.224 29.628 1.00 34.03 267 TRP B C 1
ATOM 6170 O O . TRP B 2 260 ? 88.839 -26.182 30.030 1.00 34.25 267 TRP B O 1
ATOM 6181 N N . SER B 2 261 ? 90.721 -25.358 29.021 1.00 34.63 268 SER B N 1
ATOM 6182 C CA . SER B 2 261 ? 91.309 -26.685 28.781 1.00 35.97 268 SER B CA 1
ATOM 6183 C C . SER B 2 261 ? 91.611 -27.340 30.145 1.00 36.79 268 SER B C 1
ATOM 6184 O O . SER B 2 261 ? 91.335 -28.520 30.346 1.00 34.97 268 SER B O 1
ATOM 6187 N N . SER B 2 262 ? 92.118 -26.526 31.074 1.00 37.34 269 SER B N 1
ATOM 6188 C CA . SER B 2 262 ? 92.407 -27.007 32.401 1.00 39.08 269 SER B CA 1
ATOM 6189 C C . SER B 2 262 ? 91.103 -27.393 33.139 1.00 38.89 269 SER B C 1
ATOM 6190 O O . SER B 2 262 ? 91.056 -28.423 33.797 1.00 38.25 269 SER B O 1
ATOM 6193 N N . ALA B 2 263 ? 90.030 -26.612 32.974 1.00 37.75 270 ALA B N 1
ATOM 6194 C CA . ALA B 2 263 ? 88.765 -26.941 33.631 1.00 38.41 270 ALA B CA 1
ATOM 6195 C C . ALA B 2 263 ? 88.219 -28.247 33.125 1.00 38.64 270 ALA B C 1
ATOM 6196 O O . ALA B 2 263 ? 87.695 -29.049 33.908 1.00 39.32 270 ALA B O 1
ATOM 6198 N N . LEU B 2 264 ? 88.364 -28.487 31.826 1.00 37.51 271 LEU B N 1
ATOM 6199 C CA . LEU B 2 264 ? 87.872 -29.720 31.245 1.00 38.77 271 LEU B CA 1
ATOM 6200 C C . LEU B 2 264 ? 88.664 -30.955 31.711 1.00 39.34 271 LEU B C 1
ATOM 6201 O O . LEU B 2 264 ? 88.085 -31.985 32.031 1.00 39.43 271 LEU B O 1
ATOM 6206 N N . VAL B 2 265 ? 89.985 -30.848 31.729 1.00 39.60 272 VAL B N 1
ATOM 6207 C CA . VAL B 2 265 ? 90.812 -31.961 32.211 1.00 40.35 272 VAL B CA 1
ATOM 6208 C C . VAL B 2 265 ? 90.397 -32.217 33.668 1.00 40.76 272 VAL B C 1
ATOM 6209 O O . VAL B 2 265 ? 90.195 -33.390 34.073 1.00 41.80 272 VAL B O 1
ATOM 6213 N N . LYS B 2 266 ? 90.216 -31.137 34.431 1.00 40.97 273 LYS B N 1
ATOM 6214 C CA . LYS B 2 266 ? 89.772 -31.278 35.811 1.00 40.87 273 LYS B CA 1
ATOM 6215 C C . LYS B 2 266 ? 88.524 -32.140 35.895 1.00 41.55 273 LYS B C 1
ATOM 6216 O O . LYS B 2 266 ? 88.426 -33.099 36.712 1.00 40.65 273 LYS B O 1
ATOM 6222 N N . MET B 2 267 ? 87.528 -31.777 35.085 1.00 40.97 274 MET B N 1
ATOM 6223 C CA . MET B 2 267 ? 86.290 -32.524 35.083 1.00 41.40 274 MET B CA 1
ATOM 6224 C C . MET B 2 267 ? 86.523 -33.973 34.679 1.00 41.26 274 MET B C 1
ATOM 6225 O O . MET B 2 267 ? 85.995 -34.873 35.311 1.00 42.40 274 MET B O 1
ATOM 6230 N N . ALA B 2 268 ? 87.299 -34.211 33.622 1.00 40.94 275 ALA B N 1
ATOM 6231 C CA . ALA B 2 268 ? 87.608 -35.557 33.188 1.00 40.96 275 ALA B CA 1
ATOM 6232 C C . ALA B 2 268 ? 88.219 -36.410 34.314 1.00 42.94 275 ALA B C 1
ATOM 6233 O O . ALA B 2 268 ? 87.880 -37.582 34.451 1.00 42.84 275 ALA B O 1
ATOM 6235 N N . LEU B 2 269 ? 89.079 -35.803 35.132 1.00 44.37 276 LEU B N 1
ATOM 6236 C CA . LEU B 2 269 ? 89.750 -36.525 36.242 1.00 46.45 276 LEU B CA 1
ATOM 6237 C C . LEU B 2 269 ? 88.785 -36.947 37.359 1.00 47.53 276 LEU B C 1
ATOM 6238 O O . LEU B 2 269 ? 89.183 -37.668 38.256 1.00 49.39 276 LEU B O 1
ATOM 6243 N N . GLU B 2 270 ? 87.531 -36.513 37.309 1.00 48.76 277 GLU B N 1
ATOM 6244 C CA . GLU B 2 270 ? 86.518 -36.993 38.260 1.00 50.14 277 GLU B CA 1
ATOM 6245 C C . GLU B 2 270 ? 86.210 -38.480 38.069 1.00 51.07 277 GLU B C 1
ATOM 6246 O O . GLU B 2 270 ? 85.781 -39.155 39.004 1.00 52.23 277 GLU B O 1
ATOM 6252 N N . LYS B 2 271 ? 86.466 -38.988 36.872 1.00 50.95 278 LYS B N 1
ATOM 6253 C CA . LYS B 2 271 ? 86.194 -40.369 36.530 1.00 51.79 278 LYS B CA 1
ATOM 6254 C C . LYS B 2 271 ? 87.480 -41.198 36.496 1.00 51.70 278 LYS B C 1
ATOM 6255 O O . LYS B 2 271 ? 88.469 -40.773 35.921 1.00 51.36 278 LYS B O 1
ATOM 6261 N N . GLU B 2 272 ? 87.469 -42.378 37.121 1.00 51.56 279 GLU B N 1
ATOM 6262 C CA . GLU B 2 272 ? 88.637 -43.269 37.123 1.00 52.03 279 GLU B CA 1
ATOM 6263 C C . GLU B 2 272 ? 88.995 -43.612 35.705 1.00 50.49 279 GLU B C 1
ATOM 6264 O O . GLU B 2 272 ? 88.095 -43.799 34.879 1.00 51.17 279 GLU B O 1
ATOM 6270 N N . GLY B 2 273 ? 90.293 -43.672 35.411 1.00 48.89 280 GLY B N 1
ATOM 6271 C CA . GLY B 2 273 ? 90.757 -44.137 34.101 1.00 47.23 280 GLY B CA 1
ATOM 6272 C C . GLY B 2 273 ? 91.027 -43.025 33.095 1.00 46.21 280 GLY B C 1
ATOM 6273 O O . GLY B 2 273 ? 91.772 -43.213 32.125 1.00 45.78 280 GLY B O 1
ATOM 6274 N N . ASN B 2 274 ? 90.410 -41.866 33.312 1.00 45.12 281 ASN B N 1
ATOM 6275 C CA . ASN B 2 274 ? 90.603 -40.715 32.400 1.00 44.55 281 ASN B CA 1
ATOM 6276 C C . ASN B 2 274 ? 92.006 -40.102 32.398 1.00 44.51 281 ASN B C 1
ATOM 6277 O O . ASN B 2 274 ? 92.501 -39.721 31.337 1.00 44.50 281 ASN B O 1
ATOM 6282 N N . ARG B 2 275 ? 92.636 -39.983 33.565 1.00 45.50 282 ARG B N 1
ATOM 6283 C CA . ARG B 2 275 ? 94.023 -39.504 33.620 1.00 46.51 282 ARG B CA 1
ATOM 6284 C C . ARG B 2 275 ? 94.920 -40.366 32.737 1.00 45.65 282 ARG B C 1
ATOM 6285 O O . ARG B 2 275 ? 95.700 -39.855 31.941 1.00 44.68 282 ARG B O 1
ATOM 6293 N N . GLU B 2 276 ? 94.784 -41.678 32.839 1.00 45.22 283 GLU B N 1
ATOM 6294 C CA . GLU B 2 276 ? 95.626 -42.571 32.062 1.00 46.34 283 GLU B CA 1
ATOM 6295 C C . GLU B 2 276 ? 95.320 -42.412 30.569 1.00 45.13 283 GLU B C 1
ATOM 6296 O O . GLU B 2 276 ? 96.211 -42.516 29.722 1.00 44.38 283 GLU B O 1
ATOM 6302 N N . VAL B 2 277 ? 94.046 -42.168 30.242 1.00 44.89 284 VAL B N 1
ATOM 6303 C CA . VAL B 2 277 ? 93.651 -42.027 28.838 1.00 42.72 284 VAL B CA 1
ATOM 6304 C C . VAL B 2 277 ? 94.329 -40.732 28.304 1.00 41.31 284 VAL B C 1
ATOM 6305 O O . VAL B 2 277 ? 94.913 -40.737 27.221 1.00 40.24 284 VAL B O 1
ATOM 6309 N N . LEU B 2 278 ? 94.285 -39.670 29.113 1.00 39.66 285 LEU B N 1
ATOM 6310 C CA . LEU B 2 278 ? 94.868 -38.381 28.730 1.00 40.54 285 LEU B CA 1
ATOM 6311 C C . LEU B 2 278 ? 96.396 -38.455 28.691 1.00 41.52 285 LEU B C 1
ATOM 6312 O O . LEU B 2 278 ? 97.027 -37.929 27.760 1.00 40.92 285 LEU B O 1
ATOM 6317 N N . GLN B 2 279 ? 97.005 -39.153 29.665 1.00 41.60 286 GLN B N 1
ATOM 6318 C CA . GLN B 2 279 ? 98.471 -39.282 29.675 1.00 42.06 286 GLN B CA 1
ATOM 6319 C C . GLN B 2 279 ? 99.001 -40.091 28.532 1.00 41.90 286 GLN B C 1
ATOM 6320 O O . GLN B 2 279 ? 100.092 -39.815 28.036 1.00 43.60 286 GLN B O 1
ATOM 6326 N N . LYS B 2 280 ? 98.230 -41.062 28.077 1.00 42.24 287 LYS B N 1
ATOM 6327 C CA . LYS B 2 280 ? 98.630 -41.862 26.928 1.00 44.10 287 LYS B CA 1
ATOM 6328 C C . LYS B 2 280 ? 98.584 -41.065 25.646 1.00 42.80 287 LYS B C 1
ATOM 6329 O O . LYS B 2 280 ? 99.413 -41.254 24.740 1.00 42.65 287 LYS B O 1
ATOM 6335 N N . TRP B 2 281 ? 97.583 -40.208 25.519 1.00 41.94 288 TRP B N 1
ATOM 6336 C CA . TRP B 2 281 ? 97.509 -39.349 24.311 1.00 40.96 288 TRP B CA 1
ATOM 6337 C C . TRP B 2 281 ? 98.610 -38.290 24.329 1.00 40.04 288 TRP B C 1
ATOM 6338 O O . TRP B 2 281 ? 99.263 -38.050 23.308 1.00 39.41 288 TRP B O 1
ATOM 6349 N N . VAL B 2 282 ? 98.831 -37.699 25.495 1.00 40.52 289 VAL B N 1
ATOM 6350 C CA . VAL B 2 282 ? 99.932 -36.748 25.706 1.00 41.18 289 VAL B CA 1
ATOM 6351 C C . VAL B 2 282 ? 101.261 -37.437 25.326 1.00 42.85 289 VAL B C 1
ATOM 6352 O O . VAL B 2 282 ? 102.083 -36.854 24.606 1.00 42.96 289 VAL B O 1
ATOM 6356 N N . ALA B 2 283 ? 101.442 -38.711 25.726 1.00 42.82 290 ALA B N 1
ATOM 6357 C CA . ALA B 2 283 ? 102.715 -39.387 25.446 1.00 43.06 290 ALA B CA 1
ATOM 6358 C C . ALA B 2 283 ? 102.903 -39.685 23.986 1.00 42.70 290 ALA B C 1
ATOM 6359 O O . ALA B 2 283 ? 104.043 -39.692 23.519 1.00 42.70 290 ALA B O 1
ATOM 6361 N N . LYS B 2 284 ? 101.802 -39.872 23.250 1.00 41.07 291 LYS B N 1
ATOM 6362 C CA . LYS B 2 284 ? 101.857 -40.070 21.782 1.00 41.52 291 LYS B CA 1
ATOM 6363 C C . LYS B 2 284 ? 102.271 -38.783 21.057 1.00 40.93 291 LYS B C 1
ATOM 6364 O O . LYS B 2 284 ? 103.042 -38.822 20.089 1.00 41.28 291 LYS B O 1
ATOM 6370 N N . TRP B 2 285 ? 101.719 -37.653 21.511 1.00 40.66 292 TRP B N 1
ATOM 6371 C CA . TRP B 2 285 ? 101.824 -36.365 20.774 1.00 38.97 292 TRP B CA 1
ATOM 6372 C C . TRP B 2 285 ? 103.044 -35.541 21.231 1.00 40.37 292 TRP B C 1
ATOM 6373 O O . TRP B 2 285 ? 103.665 -34.833 20.406 1.00 39.18 292 TRP B O 1
ATOM 6384 N N . GLU B 2 286 ? 103.387 -35.641 22.529 1.00 41.46 293 GLU B N 1
ATOM 6385 C CA . GLU B 2 286 ? 104.545 -34.922 23.106 1.00 44.31 293 GLU B CA 1
ATOM 6386 C C . GLU B 2 286 ? 105.861 -34.978 22.290 1.00 43.69 293 GLU B C 1
ATOM 6387 O O . GLU B 2 286 ? 106.523 -33.949 22.125 1.00 44.47 293 GLU B O 1
ATOM 6393 N N . PRO B 2 287 ? 106.271 -36.160 21.794 1.00 43.80 294 PRO B N 1
ATOM 6394 C CA . PRO B 2 287 ? 107.507 -36.190 20.984 1.00 43.44 294 PRO B CA 1
ATOM 6395 C C . PRO B 2 287 ? 107.478 -35.350 19.690 1.00 42.92 294 PRO B C 1
ATOM 6396 O O . PRO B 2 287 ? 108.518 -34.799 19.284 1.00 42.03 294 PRO B O 1
ATOM 6400 N N . LEU B 2 288 ? 106.317 -35.272 19.033 1.00 41.78 295 LEU B N 1
ATOM 6401 C CA . LEU B 2 288 ? 106.167 -34.393 17.836 1.00 40.99 295 LEU B CA 1
ATOM 6402 C C . LEU B 2 288 ? 106.204 -32.928 18.190 1.00 39.73 295 LEU B C 1
ATOM 6403 O O . LEU B 2 288 ? 106.663 -32.110 17.387 1.00 40.00 295 LEU B O 1
ATOM 6408 N N . ALA B 2 289 ? 105.695 -32.594 19.372 1.00 38.53 296 ALA B N 1
ATOM 6409 C CA . ALA B 2 289 ? 105.770 -31.230 19.887 1.00 38.10 296 ALA B CA 1
ATOM 6410 C C . ALA B 2 289 ? 107.224 -30.856 20.210 1.00 37.87 296 ALA B C 1
ATOM 6411 O O . ALA B 2 289 ? 107.645 -29.739 19.954 1.00 37.50 296 ALA B O 1
ATOM 6413 N N . ASP B 2 290 ? 107.972 -31.789 20.785 1.00 38.60 297 ASP B N 1
ATOM 6414 C CA . ASP B 2 290 ? 109.406 -31.608 20.969 1.00 40.19 297 ASP B CA 1
ATOM 6415 C C . ASP B 2 290 ? 110.085 -31.344 19.663 1.00 39.92 297 ASP B C 1
ATOM 6416 O O . ASP B 2 290 ? 110.815 -30.381 19.560 1.00 40.24 297 ASP B O 1
ATOM 6421 N N . LYS B 2 291 ? 109.858 -32.186 18.671 1.00 38.94 298 LYS B N 1
ATOM 6422 C CA . LYS B 2 291 ? 110.449 -31.973 17.373 1.00 40.10 298 LYS B CA 1
ATOM 6423 C C . LYS B 2 291 ? 110.143 -30.557 16.859 1.00 38.16 298 LYS B C 1
ATOM 6424 O O . LYS B 2 291 ? 111.017 -29.881 16.322 1.00 38.36 298 LYS B O 1
ATOM 6430 N N . ALA B 2 292 ? 108.911 -30.106 17.065 1.00 36.72 299 ALA B N 1
ATOM 6431 C CA . ALA B 2 292 ? 108.435 -28.791 16.599 1.00 35.08 299 ALA B CA 1
ATOM 6432 C C . ALA B 2 292 ? 109.216 -27.630 17.166 1.00 35.79 299 ALA B C 1
ATOM 6433 O O . ALA B 2 292 ? 109.710 -26.773 16.409 1.00 34.30 299 ALA B O 1
ATOM 6435 N N . ILE B 2 293 ? 109.292 -27.602 18.510 1.00 35.63 300 ILE B N 1
ATOM 6436 C CA . ILE B 2 293 ? 110.017 -26.617 19.290 1.00 36.44 300 ILE B CA 1
ATOM 6437 C C . ILE B 2 293 ? 111.491 -26.679 18.915 1.00 38.20 300 ILE B C 1
ATOM 6438 O O . ILE B 2 293 ? 112.122 -25.626 18.646 1.00 38.32 300 ILE B O 1
ATOM 6443 N N . GLU B 2 294 ? 112.030 -27.898 18.847 1.00 37.28 301 GLU B N 1
ATOM 6444 C CA . GLU B 2 294 ? 113.443 -28.070 18.543 1.00 38.97 301 GLU B CA 1
ATOM 6445 C C . GLU B 2 294 ? 113.763 -27.413 17.218 1.00 37.30 301 GLU B C 1
ATOM 6446 O O . GLU B 2 294 ? 114.692 -26.623 17.176 1.00 36.61 301 GLU B O 1
ATOM 6452 N N . ALA B 2 295 ? 112.981 -27.691 16.167 1.00 36.76 302 ALA B N 1
ATOM 6453 C CA . ALA B 2 295 ? 113.343 -27.253 14.821 1.00 35.97 302 ALA B CA 1
ATOM 6454 C C . ALA B 2 295 ? 113.214 -25.745 14.676 1.00 36.59 302 ALA B C 1
ATOM 6455 O O . ALA B 2 295 ? 114.034 -25.101 14.011 1.00 35.89 302 ALA B O 1
ATOM 6457 N N . TYR B 2 296 ? 112.175 -25.184 15.296 1.00 35.66 303 TYR B N 1
ATOM 6458 C CA . TYR B 2 296 ? 111.892 -23.767 15.160 1.00 36.44 303 TYR B CA 1
ATOM 6459 C C . TYR B 2 296 ? 112.863 -22.949 16.005 1.00 37.29 303 TYR B C 1
ATOM 6460 O O . TYR B 2 296 ? 113.544 -22.094 15.507 1.00 37.42 303 TYR B O 1
ATOM 6469 N N . CYS B 2 297 ? 112.953 -23.261 17.285 1.00 38.09 304 CYS B N 1
ATOM 6470 C CA . CYS B 2 297 ? 113.720 -22.459 18.188 1.00 40.62 304 CYS B CA 1
ATOM 6471 C C . CYS B 2 297 ? 115.222 -22.611 17.991 1.00 41.47 304 CYS B C 1
ATOM 6472 O O . CYS B 2 297 ? 115.957 -21.677 18.234 1.00 42.40 304 CYS B O 1
ATOM 6475 N N . SER B 2 298 ? 115.681 -23.759 17.512 1.00 41.78 305 SER B N 1
ATOM 6476 C CA . SER B 2 298 ? 117.107 -23.928 17.310 1.00 43.31 305 SER B CA 1
ATOM 6477 C C . SER B 2 298 ? 117.575 -22.978 16.225 1.00 43.01 305 SER B C 1
ATOM 6478 O O . SER B 2 298 ? 118.739 -22.588 16.191 1.00 41.94 305 SER B O 1
ATOM 6481 N N . ALA B 2 299 ? 116.670 -22.599 15.342 1.00 43.65 306 ALA B N 1
ATOM 6482 C CA . ALA B 2 299 ? 117.029 -21.748 14.208 1.00 44.31 306 ALA B CA 1
ATOM 6483 C C . ALA B 2 299 ? 117.015 -20.273 14.570 1.00 45.72 306 ALA B C 1
ATOM 6484 O O . ALA B 2 299 ? 117.556 -19.460 13.829 1.00 44.49 306 ALA B O 1
ATOM 6486 N N . LEU B 2 300 ? 116.389 -19.925 15.694 1.00 47.57 307 LEU B N 1
ATOM 6487 C CA . LEU B 2 300 ? 116.397 -18.549 16.207 1.00 50.54 307 LEU B CA 1
ATOM 6488 C C . LEU B 2 300 ? 117.772 -18.240 16.813 1.00 53.16 307 LEU B C 1
ATOM 6489 O O . LEU B 2 300 ? 118.511 -19.161 17.136 1.00 54.22 307 LEU B O 1
ATOM 6494 N N . PRO B 2 301 ? 118.141 -16.942 16.913 1.00 55.89 308 PRO B N 1
ATOM 6495 C CA . PRO B 2 301 ? 119.132 -16.385 17.836 1.00 57.42 308 PRO B CA 1
ATOM 6496 C C . PRO B 2 301 ? 119.092 -17.005 19.241 1.00 58.89 308 PRO B C 1
ATOM 6497 O O . PRO B 2 301 ? 118.017 -17.107 19.857 1.00 59.17 308 PRO B O 1
ATOM 6501 N N . ASP B 2 302 ? 120.246 -17.443 19.744 1.00 59.95 309 ASP B N 1
ATOM 6502 C CA . ASP B 2 302 ? 120.296 -17.996 21.101 1.00 60.68 309 ASP B CA 1
ATOM 6503 C C . ASP B 2 302 ? 119.292 -19.176 21.171 1.00 60.37 309 ASP B C 1
ATOM 6504 O O . ASP B 2 302 ? 118.558 -19.385 22.174 1.00 59.87 309 ASP B O 1
ATOM 6509 N N . GLY B 2 303 ? 119.283 -19.931 20.067 1.00 59.67 310 GLY B N 1
ATOM 6510 C CA . GLY B 2 303 ? 118.360 -21.022 19.816 1.00 58.95 310 GLY B CA 1
ATOM 6511 C C . GLY B 2 303 ? 118.255 -22.089 20.873 1.00 58.96 310 GLY B C 1
ATOM 6512 O O . GLY B 2 303 ? 117.154 -22.539 21.199 1.00 59.03 310 GLY B O 1
ATOM 6513 N N . GLU B 2 304 ? 119.387 -22.507 21.419 1.00 58.80 311 GLU B N 1
ATOM 6514 C CA . GLU B 2 304 ? 119.373 -23.599 22.393 1.00 59.04 311 GLU B CA 1
ATOM 6515 C C . GLU B 2 304 ? 118.620 -23.223 23.673 1.00 58.10 311 GLU B C 1
ATOM 6516 O O . GLU B 2 304 ? 117.877 -24.031 24.230 1.00 57.22 311 GLU B O 1
ATOM 6522 N N . ASN B 2 305 ? 118.790 -21.981 24.122 1.00 57.91 312 ASN B N 1
ATOM 6523 C CA . ASN B 2 305 ? 118.065 -21.518 25.311 1.00 56.96 312 ASN B CA 1
ATOM 6524 C C . ASN B 2 305 ? 116.563 -21.390 25.079 1.00 55.02 312 ASN B C 1
ATOM 6525 O O . ASN B 2 305 ? 115.776 -21.684 25.968 1.00 54.23 312 ASN B O 1
ATOM 6530 N N . ALA B 2 306 ? 116.192 -20.907 23.898 1.00 52.84 313 ALA B N 1
ATOM 6531 C CA . ALA B 2 306 ? 114.797 -20.836 23.493 1.00 51.11 313 ALA B CA 1
ATOM 6532 C C . ALA B 2 306 ? 114.152 -22.225 23.606 1.00 49.90 313 ALA B C 1
ATOM 6533 O O . ALA B 2 306 ? 113.086 -22.359 24.180 1.00 49.69 313 ALA B O 1
ATOM 6535 N N . ILE B 2 307 ? 114.819 -23.258 23.084 1.00 49.44 314 ILE B N 1
ATOM 6536 C CA . ILE B 2 307 ? 114.327 -24.646 23.142 1.00 48.11 314 ILE B CA 1
ATOM 6537 C C . ILE B 2 307 ? 114.056 -25.102 24.553 1.00 48.12 314 ILE B C 1
ATOM 6538 O O . ILE B 2 307 ? 112.989 -25.617 24.840 1.00 47.87 314 ILE B O 1
ATOM 6543 N N . VAL B 2 308 ? 115.042 -24.954 25.426 1.00 48.15 315 VAL B N 1
ATOM 6544 C CA . VAL B 2 308 ? 114.900 -25.317 26.839 1.00 48.10 315 VAL B CA 1
ATOM 6545 C C . VAL B 2 308 ? 113.755 -24.604 27.530 1.00 48.05 315 VAL B C 1
ATOM 6546 O O . VAL B 2 308 ? 112.964 -25.255 28.212 1.00 48.66 315 VAL B O 1
ATOM 6550 N N . GLU B 2 309 ? 113.641 -23.288 27.344 1.00 47.59 316 GLU B N 1
ATOM 6551 C CA . GLU B 2 309 ? 112.523 -22.545 27.950 1.00 48.44 316 GLU B CA 1
ATOM 6552 C C . GLU B 2 309 ? 111.166 -22.881 27.315 1.00 46.12 316 GLU B C 1
ATOM 6553 O O . GLU B 2 309 ? 110.231 -23.125 28.042 1.00 45.39 316 GLU B O 1
ATOM 6559 N N . ALA B 2 310 ? 111.076 -22.936 25.984 1.00 44.87 317 ALA B N 1
ATOM 6560 C CA . ALA B 2 310 ? 109.792 -23.336 25.330 1.00 44.25 317 ALA B CA 1
ATOM 6561 C C . ALA B 2 310 ? 109.358 -24.709 25.870 1.00 44.76 317 ALA B C 1
ATOM 6562 O O . ALA B 2 310 ? 108.200 -24.910 26.244 1.00 44.96 317 ALA B O 1
ATOM 6564 N N . LYS B 2 311 ? 110.305 -25.631 26.012 1.00 43.98 318 LYS B N 1
ATOM 6565 C CA . LYS B 2 311 ? 109.962 -26.989 26.415 1.00 44.28 318 LYS B CA 1
ATOM 6566 C C . LYS B 2 311 ? 109.413 -27.070 27.805 1.00 45.29 318 LYS B C 1
ATOM 6567 O O . LYS B 2 311 ? 108.419 -27.766 28.007 1.00 45.31 318 LYS B O 1
ATOM 6573 N N . SER B 2 312 ? 110.008 -26.350 28.766 1.00 44.83 319 SER B N 1
ATOM 6574 C CA . SER B 2 312 ? 109.530 -26.480 30.156 1.00 46.02 319 SER B CA 1
ATOM 6575 C C . SER B 2 312 ? 108.262 -25.680 30.421 1.00 45.52 319 SER B C 1
ATOM 6576 O O . SER B 2 312 ? 107.465 -26.052 31.277 1.00 46.35 319 SER B O 1
ATOM 6579 N N . ALA B 2 313 ? 108.096 -24.565 29.710 1.00 45.53 320 ALA B N 1
ATOM 6580 C CA . ALA B 2 313 ? 106.896 -23.728 29.855 1.00 44.78 320 ALA B CA 1
ATOM 6581 C C . ALA B 2 313 ? 105.682 -24.461 29.332 1.00 44.01 320 ALA B C 1
ATOM 6582 O O . ALA B 2 313 ? 104.655 -24.449 29.971 1.00 43.40 320 ALA B O 1
ATOM 6584 N N . SER B 2 314 ? 105.806 -25.106 28.177 1.00 43.88 321 SER B N 1
ATOM 6585 C CA . SER B 2 314 ? 104.717 -25.910 27.641 1.00 44.45 321 SER B CA 1
ATOM 6586 C C . SER B 2 314 ? 104.434 -27.178 28.461 1.00 44.47 321 SER B C 1
ATOM 6587 O O . SER B 2 314 ? 103.290 -27.522 28.671 1.00 43.79 321 SER B O 1
ATOM 6590 N N . ARG B 2 315 ? 105.463 -27.877 28.947 1.00 43.70 322 ARG B N 1
ATOM 6591 C CA . ARG B 2 315 ? 105.233 -29.026 29.807 1.00 44.42 322 ARG B CA 1
ATOM 6592 C C . ARG B 2 315 ? 104.555 -28.573 31.083 1.00 44.49 322 ARG B C 1
ATOM 6593 O O . ARG B 2 315 ? 103.684 -29.275 31.601 1.00 45.41 322 ARG B O 1
ATOM 6601 N N . TYR B 2 316 ? 104.917 -27.387 31.567 1.00 44.50 323 TYR B N 1
ATOM 6602 C CA . TYR B 2 316 ? 104.337 -26.861 32.811 1.00 45.76 323 TYR B CA 1
ATOM 6603 C C . TYR B 2 316 ? 102.808 -26.649 32.780 1.00 45.76 323 TYR B C 1
ATOM 6604 O O . TYR B 2 316 ? 102.111 -26.787 33.789 1.00 43.76 323 TYR B O 1
ATOM 6613 N N . VAL B 2 317 ? 102.310 -26.272 31.606 1.00 45.55 324 VAL B N 1
ATOM 6614 C CA . VAL B 2 317 ? 100.883 -26.143 31.366 1.00 45.37 324 VAL B CA 1
ATOM 6615 C C . VAL B 2 317 ? 100.164 -27.454 31.710 1.00 46.18 324 VAL B C 1
ATOM 6616 O O . VAL B 2 317 ? 99.170 -27.438 32.452 1.00 47.65 324 VAL B O 1
ATOM 6620 N N . ARG B 2 318 ? 100.675 -28.573 31.192 1.00 45.95 325 ARG B N 1
ATOM 6621 C CA . ARG B 2 318 ? 100.087 -29.887 31.428 1.00 45.47 325 ARG B CA 1
ATOM 6622 C C . ARG B 2 318 ? 100.324 -30.368 32.868 1.00 47.82 325 ARG B C 1
ATOM 6623 O O . ARG B 2 318 ? 99.417 -30.935 33.495 1.00 46.10 325 ARG B O 1
ATOM 6631 N N . GLN B 2 319 ? 101.533 -30.110 33.394 1.00 48.93 326 GLN B N 1
ATOM 6632 C CA . GLN B 2 319 ? 101.873 -30.454 34.773 1.00 51.76 326 GLN B CA 1
ATOM 6633 C C . GLN B 2 319 ? 100.865 -29.897 35.764 1.00 51.61 326 GLN B C 1
ATOM 6634 O O . GLN B 2 319 ? 100.382 -30.623 36.632 1.00 52.20 326 GLN B O 1
ATOM 6640 N N . MET B 2 320 ? 100.538 -28.608 35.625 1.00 51.91 327 MET B N 1
ATOM 6641 C CA . MET B 2 320 ? 99.595 -27.926 36.516 1.00 52.11 327 MET B CA 1
ATOM 6642 C C . MET B 2 320 ? 98.143 -28.413 36.407 1.00 51.61 327 MET B C 1
ATOM 6643 O O . MET B 2 320 ? 97.290 -28.029 37.221 1.00 51.70 327 MET B O 1
ATOM 6648 N N . MET B 2 321 ? 97.871 -29.254 35.409 1.00 51.15 328 MET B N 1
ATOM 6649 C CA . MET B 2 321 ? 96.564 -29.908 35.245 1.00 50.11 328 MET B CA 1
ATOM 6650 C C . MET B 2 321 ? 96.540 -31.346 35.806 1.00 50.87 328 MET B C 1
ATOM 6651 O O . MET B 2 321 ? 95.496 -31.987 35.759 1.00 51.52 328 MET B O 1
ATOM 6656 N N . GLY B 2 322 ? 97.676 -31.871 36.289 1.00 51.07 329 GLY B N 1
ATOM 6657 C CA . GLY B 2 322 ? 97.709 -33.228 36.869 1.00 51.38 329 GLY B CA 1
ATOM 6658 C C . GLY B 2 322 ? 97.990 -34.319 35.857 1.00 52.26 329 GLY B C 1
ATOM 6659 O O . GLY B 2 322 ? 98.524 -34.041 34.764 1.00 52.86 329 GLY B O 1
ATOM 6660 N N . THR C 3 1 ? 43.486 -57.666 13.539 1.00 50.53 3 THR C N 1
ATOM 6661 C CA . THR C 3 1 ? 43.942 -56.224 13.724 1.00 52.50 3 THR C CA 1
ATOM 6662 C C . THR C 3 1 ? 44.956 -55.820 12.673 1.00 51.57 3 THR C C 1
ATOM 6663 O O . THR C 3 1 ? 46.004 -56.436 12.557 1.00 51.81 3 THR C O 1
ATOM 6667 N N . PHE C 3 2 ? 44.630 -54.788 11.898 1.00 50.79 4 PHE C N 1
ATOM 6668 C CA . PHE C 3 2 ? 45.375 -54.505 10.666 1.00 48.20 4 PHE C CA 1
ATOM 6669 C C . PHE C 3 2 ? 45.300 -53.018 10.375 1.00 47.05 4 PHE C C 1
ATOM 6670 O O . PHE C 3 2 ? 44.210 -52.453 10.293 1.00 46.87 4 PHE C O 1
ATOM 6678 N N . PRO C 3 3 ? 46.473 -52.364 10.257 1.00 45.63 5 PRO C N 1
ATOM 6679 C CA . PRO C 3 3 ? 46.456 -50.914 10.040 1.00 44.06 5 PRO C CA 1
ATOM 6680 C C . PRO C 3 3 ? 46.229 -50.575 8.595 1.00 42.21 5 PRO C C 1
ATOM 6681 O O . PRO C 3 3 ? 46.854 -51.151 7.685 1.00 42.52 5 PRO C O 1
ATOM 6685 N N . ILE C 3 4 ? 45.306 -49.664 8.372 1.00 41.86 6 ILE C N 1
ATOM 6686 C CA . ILE C 3 4 ? 45.228 -49.049 7.071 1.00 40.25 6 ILE C CA 1
ATOM 6687 C C . ILE C 3 4 ? 45.239 -47.526 7.229 1.00 39.28 6 ILE C C 1
ATOM 6688 O O . ILE C 3 4 ? 45.018 -46.986 8.337 1.00 38.63 6 ILE C O 1
ATOM 6693 N N . MET C 3 5 ? 45.464 -46.852 6.106 1.00 37.69 7 MET C N 1
ATOM 6694 C CA . MET C 3 5 ? 45.400 -45.380 5.986 1.00 37.81 7 MET C CA 1
ATOM 6695 C C . MET C 3 5 ? 44.160 -44.974 5.179 1.00 38.51 7 MET C C 1
ATOM 6696 O O . MET C 3 5 ? 43.986 -45.349 4.007 1.00 38.70 7 MET C O 1
ATOM 6701 N N . SER C 3 6 ? 43.323 -44.175 5.806 1.00 39.30 8 SER C N 1
ATOM 6702 C CA . SER C 3 6 ? 42.026 -43.815 5.266 1.00 38.23 8 SER C CA 1
ATOM 6703 C C . SER C 3 6 ? 42.106 -42.459 4.639 1.00 38.52 8 SER C C 1
ATOM 6704 O O . SER C 3 6 ? 42.392 -41.506 5.342 1.00 36.92 8 SER C O 1
ATOM 6707 N N . ASN C 3 7 ? 41.853 -42.384 3.332 1.00 37.52 9 ASN C N 1
ATOM 6708 C CA . ASN C 3 7 ? 41.738 -41.159 2.578 1.00 39.23 9 ASN C CA 1
ATOM 6709 C C . ASN C 3 7 ? 40.220 -40.977 2.278 1.00 41.14 9 ASN C C 1
ATOM 6710 O O . ASN C 3 7 ? 39.691 -41.489 1.279 1.00 41.78 9 ASN C O 1
ATOM 6715 N N . PHE C 3 8 ? 39.533 -40.265 3.164 1.00 43.05 10 PHE C N 1
ATOM 6716 C CA . PHE C 3 8 ? 38.083 -40.201 3.139 1.00 44.01 10 PHE C CA 1
ATOM 6717 C C . PHE C 3 8 ? 37.605 -39.108 2.184 1.00 45.85 10 PHE C C 1
ATOM 6718 O O . PHE C 3 8 ? 38.177 -37.993 2.174 1.00 44.81 10 PHE C O 1
ATOM 6726 N N . GLU C 3 9 ? 36.583 -39.407 1.360 1.00 44.75 11 GLU C N 1
ATOM 6727 C CA . GLU C 3 9 ? 36.199 -38.454 0.320 1.00 46.00 11 GLU C CA 1
ATOM 6728 C C . GLU C 3 9 ? 35.772 -37.159 0.965 1.00 44.90 11 GLU C C 1
ATOM 6729 O O . GLU C 3 9 ? 35.075 -37.168 2.000 1.00 44.14 11 GLU C O 1
ATOM 6735 N N . ARG C 3 10 ? 36.264 -36.061 0.386 1.00 44.11 12 ARG C N 1
ATOM 6736 C CA . ARG C 3 10 ? 35.974 -34.687 0.858 1.00 43.88 12 ARG C CA 1
ATOM 6737 C C . ARG C 3 10 ? 36.658 -34.245 2.160 1.00 43.42 12 ARG C C 1
ATOM 6738 O O . ARG C 3 10 ? 36.537 -33.072 2.541 1.00 43.00 12 ARG C O 1
ATOM 6746 N N . ASP C 3 11 ? 37.300 -35.174 2.874 1.00 42.54 13 ASP C N 1
ATOM 6747 C CA . ASP C 3 11 ? 38.217 -34.806 3.965 1.00 41.75 13 ASP C CA 1
ATOM 6748 C C . ASP C 3 11 ? 39.521 -34.177 3.380 1.00 41.20 13 ASP C C 1
ATOM 6749 O O . ASP C 3 11 ? 39.746 -34.191 2.151 1.00 41.40 13 ASP C O 1
ATOM 6754 N N . PHE C 3 12 ? 40.396 -33.678 4.258 1.00 40.85 14 PHE C N 1
ATOM 6755 C CA . PHE C 3 12 ? 41.628 -32.978 3.818 1.00 39.89 14 PHE C CA 1
ATOM 6756 C C . PHE C 3 12 ? 42.874 -33.749 4.175 1.00 40.18 14 PHE C C 1
ATOM 6757 O O . PHE C 3 12 ? 43.959 -33.342 3.771 1.00 39.75 14 PHE C O 1
ATOM 6765 N N . VAL C 3 13 ? 42.718 -34.847 4.923 1.00 39.28 15 VAL C N 1
ATOM 6766 C CA . VAL C 3 13 ? 43.858 -35.535 5.516 1.00 39.38 15 VAL C CA 1
ATOM 6767 C C . VAL C 3 13 ? 43.692 -37.040 5.470 1.00 40.11 15 VAL C C 1
ATOM 6768 O O . VAL C 3 13 ? 42.591 -37.548 5.647 1.00 40.21 15 VAL C O 1
ATOM 6772 N N . ILE C 3 14 ? 44.791 -37.752 5.226 1.00 39.75 16 ILE C N 1
ATOM 6773 C CA . ILE C 3 14 ? 44.823 -39.218 5.336 1.00 39.14 16 ILE C CA 1
ATOM 6774 C C . ILE C 3 14 ? 45.096 -39.570 6.805 1.00 39.55 16 ILE C C 1
ATOM 6775 O O . ILE C 3 14 ? 45.844 -38.852 7.519 1.00 39.17 16 ILE C O 1
ATOM 6780 N N . GLN C 3 15 ? 44.410 -40.604 7.296 1.00 38.89 17 GLN C N 1
ATOM 6781 C CA . GLN C 3 15 ? 44.473 -40.904 8.716 1.00 38.52 17 GLN C CA 1
ATOM 6782 C C . GLN C 3 15 ? 44.715 -42.371 8.930 1.00 39.41 17 GLN C C 1
ATOM 6783 O O . GLN C 3 15 ? 44.324 -43.207 8.078 1.00 39.32 17 GLN C O 1
ATOM 6789 N N . LEU C 3 16 ? 45.335 -42.692 10.070 1.00 38.74 18 LEU C N 1
ATOM 6790 C CA . LEU C 3 16 ? 45.538 -44.093 10.429 1.00 40.21 18 LEU C CA 1
ATOM 6791 C C . LEU C 3 16 ? 44.234 -44.639 11.063 1.00 40.74 18 LEU C C 1
ATOM 6792 O O . LEU C 3 16 ? 43.712 -44.049 12.002 1.00 40.41 18 LEU C O 1
ATOM 6797 N N . VAL C 3 17 ? 43.741 -45.759 10.554 1.00 41.93 19 VAL C N 1
ATOM 6798 C CA . VAL C 3 17 ? 42.502 -46.376 11.055 1.00 43.29 19 VAL C CA 1
ATOM 6799 C C . VAL C 3 17 ? 42.786 -47.883 11.166 1.00 44.93 19 VAL C C 1
ATOM 6800 O O . VAL C 3 17 ? 43.015 -48.548 10.146 1.00 44.61 19 VAL C O 1
ATOM 6804 N N . PRO C 3 18 ? 42.859 -48.397 12.398 1.00 45.92 20 PRO C N 1
ATOM 6805 C CA . PRO C 3 18 ? 42.972 -49.844 12.558 1.00 47.41 20 PRO C CA 1
ATOM 6806 C C . PRO C 3 18 ? 41.656 -50.516 12.169 1.00 47.85 20 PRO C C 1
ATOM 6807 O O . PRO C 3 18 ? 40.564 -50.029 12.501 1.00 48.19 20 PRO C O 1
ATOM 6811 N N . VAL C 3 19 ? 41.753 -51.573 11.390 1.00 48.64 21 VAL C N 1
ATOM 6812 C CA . VAL C 3 19 ? 40.568 -52.336 11.032 1.00 48.19 21 VAL C CA 1
ATOM 6813 C C . VAL C 3 19 ? 40.866 -53.766 11.472 1.00 48.73 21 VAL C C 1
ATOM 6814 O O . VAL C 3 19 ? 41.942 -54.028 11.992 1.00 49.39 21 VAL C O 1
ATOM 6818 N N . ASP C 3 20 ? 39.922 -54.679 11.273 1.00 49.27 22 ASP C N 1
ATOM 6819 C CA . ASP C 3 20 ? 40.151 -56.098 11.559 1.00 50.03 22 ASP C CA 1
ATOM 6820 C C . ASP C 3 20 ? 40.256 -56.894 10.267 1.00 49.20 22 ASP C C 1
ATOM 6821 O O . ASP C 3 20 ? 39.572 -56.569 9.307 1.00 49.53 22 ASP C O 1
ATOM 6826 N N . THR C 3 21 ? 41.091 -57.932 10.233 1.00 49.40 23 THR C N 1
ATOM 6827 C CA . THR C 3 21 ? 41.224 -58.777 9.026 1.00 49.94 23 THR C CA 1
ATOM 6828 C C . THR C 3 21 ? 39.889 -59.464 8.626 1.00 50.72 23 THR C C 1
ATOM 6829 O O . THR C 3 21 ? 39.669 -59.820 7.462 1.00 49.72 23 THR C O 1
ATOM 6833 N N . GLU C 3 22 ? 38.985 -59.574 9.594 1.00 50.97 24 GLU C N 1
ATOM 6834 C CA . GLU C 3 22 ? 37.640 -60.111 9.363 1.00 52.19 24 GLU C CA 1
ATOM 6835 C C . GLU C 3 22 ? 36.577 -59.081 8.905 1.00 51.62 24 GLU C C 1
ATOM 6836 O O . GLU C 3 22 ? 35.458 -59.456 8.538 1.00 52.13 24 GLU C O 1
ATOM 6842 N N . ASP C 3 23 ? 36.897 -57.791 8.943 1.00 49.70 25 ASP C N 1
ATOM 6843 C CA . ASP C 3 23 ? 35.952 -56.790 8.505 1.00 49.28 25 ASP C CA 1
ATOM 6844 C C . ASP C 3 23 ? 35.644 -56.942 7.041 1.00 49.23 25 ASP C C 1
ATOM 6845 O O . ASP C 3 23 ? 36.504 -57.293 6.232 1.00 48.83 25 ASP C O 1
ATOM 6850 N N . THR C 3 24 ? 34.379 -56.716 6.721 1.00 49.04 26 THR C N 1
ATOM 6851 C CA . THR C 3 24 ? 33.933 -56.476 5.367 1.00 48.43 26 THR C CA 1
ATOM 6852 C C . THR C 3 24 ? 34.325 -55.042 4.933 1.00 47.38 26 THR C C 1
ATOM 6853 O O . THR C 3 24 ? 34.510 -54.172 5.786 1.00 46.31 26 THR C O 1
ATOM 6857 N N . MET C 3 25 ? 34.357 -54.755 3.627 1.00 46.46 27 MET C N 1
ATOM 6858 C CA . MET C 3 25 ? 34.554 -53.366 3.210 1.00 46.40 27 MET C CA 1
ATOM 6859 C C . MET C 3 25 ? 33.556 -52.387 3.843 1.00 46.75 27 MET C C 1
ATOM 6860 O O . MET C 3 25 ? 33.950 -51.283 4.260 1.00 46.38 27 MET C O 1
ATOM 6865 N N . ASP C 3 26 ? 32.291 -52.804 3.957 1.00 45.87 28 ASP C N 1
ATOM 6866 C CA . ASP C 3 26 ? 31.281 -52.007 4.621 1.00 46.50 28 ASP C CA 1
ATOM 6867 C C . ASP C 3 26 ? 31.702 -51.654 6.051 1.00 45.24 28 ASP C C 1
ATOM 6868 O O . ASP C 3 26 ? 31.490 -50.511 6.510 1.00 45.27 28 ASP C O 1
ATOM 6873 N N . GLN C 3 27 ? 32.254 -52.624 6.778 1.00 43.51 29 GLN C N 1
ATOM 6874 C CA . GLN C 3 27 ? 32.623 -52.368 8.183 1.00 43.39 29 GLN C CA 1
ATOM 6875 C C . GLN C 3 27 ? 33.933 -51.550 8.285 1.00 43.83 29 GLN C C 1
ATOM 6876 O O . GLN C 3 27 ? 34.154 -50.841 9.270 1.00 42.58 29 GLN C O 1
ATOM 6882 N N . VAL C 3 28 ? 34.782 -51.677 7.264 1.00 43.82 30 VAL C N 1
ATOM 6883 C CA . VAL C 3 28 ? 35.970 -50.814 7.166 1.00 44.43 30 VAL C CA 1
ATOM 6884 C C . VAL C 3 28 ? 35.541 -49.369 6.975 1.00 44.96 30 VAL C C 1
ATOM 6885 O O . VAL C 3 28 ? 36.021 -48.489 7.689 1.00 45.64 30 VAL C O 1
ATOM 6889 N N . ALA C 3 29 ? 34.636 -49.123 6.020 1.00 45.11 31 ALA C N 1
ATOM 6890 C CA . ALA C 3 29 ? 34.159 -47.764 5.733 1.00 45.10 31 ALA C CA 1
ATOM 6891 C C . ALA C 3 29 ? 33.532 -47.136 6.973 1.00 45.86 31 ALA C C 1
ATOM 6892 O O . ALA C 3 29 ? 33.733 -45.938 7.269 1.00 45.55 31 ALA C O 1
ATOM 6894 N N . GLU C 3 30 ? 32.796 -47.949 7.725 1.00 46.84 32 GLU C N 1
ATOM 6895 C CA . GLU C 3 30 ? 32.238 -47.520 9.012 1.00 47.91 32 GLU C CA 1
ATOM 6896 C C . GLU C 3 30 ? 33.321 -47.009 9.959 1.00 46.74 32 GLU C C 1
ATOM 6897 O O . GLU C 3 30 ? 33.215 -45.906 10.508 1.00 47.75 32 GLU C O 1
ATOM 6903 N N . LYS C 3 31 ? 34.341 -47.829 10.163 1.00 45.73 33 LYS C N 1
ATOM 6904 C CA . LYS C 3 31 ? 35.460 -47.507 11.015 1.00 44.51 33 LYS C CA 1
ATOM 6905 C C . LYS C 3 31 ? 36.167 -46.236 10.561 1.00 43.75 33 LYS C C 1
ATOM 6906 O O . LYS C 3 31 ? 36.472 -45.390 11.375 1.00 43.00 33 LYS C O 1
ATOM 6912 N N . CYS C 3 32 ? 36.390 -46.102 9.268 1.00 42.33 34 CYS C N 1
ATOM 6913 C CA . CYS C 3 32 ? 36.915 -44.860 8.695 1.00 42.78 34 CYS C CA 1
ATOM 6914 C C . CYS C 3 32 ? 35.997 -43.654 8.911 1.00 43.38 34 CYS C C 1
ATOM 6915 O O . CYS C 3 32 ? 36.443 -42.598 9.403 1.00 42.83 34 CYS C O 1
ATOM 6918 N N . ALA C 3 33 ? 34.708 -43.809 8.562 1.00 42.12 35 ALA C N 1
ATOM 6919 C CA . ALA C 3 33 ? 33.723 -42.740 8.663 1.00 41.81 35 ALA C CA 1
ATOM 6920 C C . ALA C 3 33 ? 33.769 -42.090 10.022 1.00 41.87 35 ALA C C 1
ATOM 6921 O O . ALA C 3 33 ? 33.604 -40.883 10.129 1.00 43.47 35 ALA C O 1
ATOM 6923 N N . TYR C 3 34 ? 34.010 -42.893 11.051 1.00 41.82 36 TYR C N 1
ATOM 6924 C CA . TYR C 3 34 ? 34.053 -42.432 12.420 1.00 43.19 36 TYR C CA 1
ATOM 6925 C C . TYR C 3 34 ? 35.042 -41.249 12.623 1.00 43.37 36 TYR C C 1
ATOM 6926 O O . TYR C 3 34 ? 34.868 -40.411 13.516 1.00 42.82 36 TYR C O 1
ATOM 6935 N N . HIS C 3 35 ? 36.095 -41.217 11.809 1.00 43.90 37 HIS C N 1
ATOM 6936 C CA . HIS C 3 35 ? 37.170 -40.234 11.971 1.00 43.09 37 HIS C CA 1
ATOM 6937 C C . HIS C 3 35 ? 37.016 -39.064 11.009 1.00 44.96 37 HIS C C 1
ATOM 6938 O O . HIS C 3 35 ? 37.884 -38.179 10.984 1.00 46.42 37 HIS C O 1
ATOM 6945 N N . SER C 3 36 ? 35.920 -39.026 10.243 1.00 43.82 38 SER C N 1
ATOM 6946 C CA . SER C 3 36 ? 35.733 -37.991 9.214 1.00 43.36 38 SER C CA 1
ATOM 6947 C C . SER C 3 36 ? 34.318 -37.426 9.152 1.00 43.60 38 SER C C 1
ATOM 6948 O O . SER C 3 36 ? 34.147 -36.203 9.212 1.00 43.54 38 SER C O 1
ATOM 6951 N N . ILE C 3 37 ? 33.308 -38.309 9.038 1.00 44.05 39 ILE C N 1
ATOM 6952 C CA . ILE C 3 37 ? 31.896 -37.860 8.944 1.00 43.77 39 ILE C CA 1
ATOM 6953 C C . ILE C 3 37 ? 31.517 -37.168 10.255 1.00 43.91 39 ILE C C 1
ATOM 6954 O O . ILE C 3 37 ? 31.823 -37.691 11.353 1.00 42.68 39 ILE C O 1
ATOM 6959 N N . ASN C 3 38 ? 30.868 -36.000 10.151 1.00 43.75 40 ASN C N 1
ATOM 6960 C CA . ASN C 3 38 ? 30.529 -35.225 11.345 1.00 46.04 40 ASN C CA 1
ATOM 6961 C C . ASN C 3 38 ? 31.750 -34.682 12.116 1.00 45.68 40 ASN C C 1
ATOM 6962 O O . ASN C 3 38 ? 31.609 -34.192 13.245 1.00 45.04 40 ASN C O 1
ATOM 6967 N N . ARG C 3 39 ? 32.922 -34.767 11.485 1.00 44.77 41 ARG C N 1
ATOM 6968 C CA . ARG C 3 39 ? 34.120 -34.153 12.032 1.00 45.13 41 ARG C CA 1
ATOM 6969 C C . ARG C 3 39 ? 34.519 -32.789 11.431 1.00 46.06 41 ARG C C 1
ATOM 6970 O O . ARG C 3 39 ? 34.615 -31.872 12.210 1.00 47.06 41 ARG C O 1
ATOM 6978 N N . ARG C 3 40 ? 34.856 -33.196 10.213 1.00 20.00 42 ARG C N 1
ATOM 6979 C CA . ARG C 3 40 ? 35.017 -32.649 9.015 1.00 20.00 42 ARG C CA 1
ATOM 6980 C C . ARG C 3 40 ? 34.326 -32.983 7.699 1.00 20.00 42 ARG C C 1
ATOM 6981 O O . ARG C 3 40 ? 34.635 -32.331 6.824 1.00 46.35 42 ARG C O 1
ATOM 6989 N N . VAL C 3 41 ? 33.442 -33.936 7.513 1.00 47.51 43 VAL C N 1
ATOM 6990 C CA . VAL C 3 41 ? 32.722 -34.146 6.270 1.00 47.51 43 VAL C CA 1
ATOM 6991 C C . VAL C 3 41 ? 31.252 -34.305 6.694 1.00 48.17 43 VAL C C 1
ATOM 6992 O O . VAL C 3 41 ? 30.969 -34.914 7.752 1.00 47.17 43 VAL C O 1
ATOM 6996 N N . HIS C 3 42 ? 30.332 -33.715 5.918 1.00 49.79 44 HIS C N 1
ATOM 6997 C CA . HIS C 3 42 ? 28.882 -33.855 6.192 1.00 50.66 44 HIS C CA 1
ATOM 6998 C C . HIS C 3 42 ? 28.457 -35.228 5.710 1.00 51.79 44 HIS C C 1
ATOM 6999 O O . HIS C 3 42 ? 28.954 -35.679 4.690 1.00 49.80 44 HIS C O 1
ATOM 7006 N N . PRO C 3 43 ? 27.507 -35.879 6.421 1.00 53.99 45 PRO C N 1
ATOM 7007 C CA . PRO C 3 43 ? 26.872 -37.126 5.944 1.00 55.62 45 PRO C CA 1
ATOM 7008 C C . PRO C 3 43 ? 26.272 -36.995 4.532 1.00 57.30 45 PRO C C 1
ATOM 7009 O O . PRO C 3 43 ? 25.923 -35.877 4.084 1.00 57.09 45 PRO C O 1
ATOM 7013 N N . GLN C 3 44 ? 26.167 -38.121 3.832 1.00 58.57 46 GLN C N 1
ATOM 7014 C CA . GLN C 3 44 ? 25.445 -38.171 2.572 1.00 60.52 46 GLN C CA 1
ATOM 7015 C C . GLN C 3 44 ? 24.580 -39.433 2.593 1.00 62.35 46 GLN C C 1
ATOM 7016 O O . GLN C 3 44 ? 24.981 -40.456 2.017 1.00 62.37 46 GLN C O 1
ATOM 7022 N N . PRO C 3 45 ? 23.384 -39.366 3.242 1.00 63.95 47 PRO C N 1
ATOM 7023 C CA . PRO C 3 45 ? 22.603 -40.604 3.462 1.00 64.76 47 PRO C CA 1
ATOM 7024 C C . PRO C 3 45 ? 21.843 -41.091 2.212 1.00 65.20 47 PRO C C 1
ATOM 7025 O O . PRO C 3 45 ? 21.245 -42.162 2.230 1.00 65.74 47 PRO C O 1
ATOM 7029 N N . GLU C 3 46 ? 21.896 -40.318 1.138 1.00 65.48 48 GLU C N 1
ATOM 7030 C CA . GLU C 3 46 ? 21.480 -40.791 -0.176 1.00 65.60 48 GLU C CA 1
ATOM 7031 C C . GLU C 3 46 ? 22.572 -41.649 -0.841 1.00 64.40 48 GLU C C 1
ATOM 7032 O O . GLU C 3 46 ? 22.395 -42.106 -1.977 1.00 64.46 48 GLU C O 1
ATOM 7038 N N . LYS C 3 47 ? 23.694 -41.860 -0.142 1.00 62.50 49 LYS C N 1
ATOM 7039 C CA . LYS C 3 47 ? 24.876 -42.501 -0.740 1.00 60.22 49 LYS C CA 1
ATOM 7040 C C . LYS C 3 47 ? 25.366 -43.703 0.057 1.00 58.52 49 LYS C C 1
ATOM 7041 O O . LYS C 3 47 ? 25.032 -43.870 1.220 1.00 57.81 49 LYS C O 1
ATOM 7047 N N . ILE C 3 48 ? 26.153 -44.547 -0.592 1.00 56.51 50 ILE C N 1
ATOM 7048 C CA . ILE C 3 48 ? 26.763 -45.703 0.062 1.00 55.33 50 ILE C CA 1
ATOM 7049 C C . ILE C 3 48 ? 28.292 -45.516 0.043 1.00 53.64 50 ILE C C 1
ATOM 7050 O O . ILE C 3 48 ? 28.836 -45.086 -0.978 1.00 52.56 50 ILE C O 1
ATOM 7055 N N . LEU C 3 49 ? 28.942 -45.776 1.182 1.00 51.77 51 LEU C N 1
ATOM 7056 C CA . LEU C 3 49 ? 30.407 -45.648 1.283 1.00 51.01 51 LEU C CA 1
ATOM 7057 C C . LEU C 3 49 ? 31.088 -46.854 0.690 1.00 49.94 51 LEU C C 1
ATOM 7058 O O . LEU C 3 49 ? 30.844 -47.993 1.127 1.00 51.09 51 LEU C O 1
ATOM 7063 N N . ARG C 3 50 ? 31.938 -46.629 -0.302 1.00 49.25 52 ARG C N 1
ATOM 7064 C CA . ARG C 3 50 ? 32.714 -47.728 -0.897 1.00 48.50 52 ARG C CA 1
ATOM 7065 C C . ARG C 3 50 ? 34.217 -47.645 -0.524 1.00 48.49 52 ARG C C 1
ATOM 7066 O O . ARG C 3 50 ? 34.691 -46.574 -0.115 1.00 48.36 52 ARG C O 1
ATOM 7074 N N . VAL C 3 51 ? 34.942 -48.758 -0.660 1.00 47.82 53 VAL C N 1
ATOM 7075 C CA . VAL C 3 51 ? 36.404 -48.795 -0.415 1.00 48.47 53 VAL C CA 1
ATOM 7076 C C . VAL C 3 51 ? 37.185 -49.073 -1.719 1.00 49.21 53 VAL C C 1
ATOM 7077 O O . VAL C 3 51 ? 36.946 -50.097 -2.363 1.00 48.99 53 VAL C O 1
ATOM 7081 N N . ARG C 3 52 ? 38.098 -48.177 -2.130 1.00 49.44 54 ARG C N 1
ATOM 7082 C CA . ARG C 3 52 ? 39.038 -48.534 -3.205 1.00 49.84 54 ARG C CA 1
ATOM 7083 C C . ARG C 3 52 ? 40.492 -48.338 -2.820 1.00 50.34 54 ARG C C 1
ATOM 7084 O O . ARG C 3 52 ? 40.830 -47.446 -2.022 1.00 51.15 54 ARG C O 1
ATOM 7092 N N . ARG C 3 53 ? 41.339 -49.196 -3.367 1.00 49.96 55 ARG C N 1
ATOM 7093 C CA . ARG C 3 53 ? 42.761 -49.143 -3.131 1.00 50.25 55 ARG C CA 1
ATOM 7094 C C . ARG C 3 53 ? 43.284 -47.843 -3.757 1.00 49.61 55 ARG C C 1
ATOM 7095 O O . ARG C 3 53 ? 43.082 -47.614 -4.952 1.00 49.14 55 ARG C O 1
ATOM 7103 N N . HIS C 3 54 ? 43.929 -46.991 -2.946 1.00 49.21 56 HIS C N 1
ATOM 7104 C CA . HIS C 3 54 ? 44.327 -45.658 -3.412 1.00 49.90 56 HIS C CA 1
ATOM 7105 C C . HIS C 3 54 ? 45.256 -45.768 -4.606 1.00 50.70 56 HIS C C 1
ATOM 7106 O O . HIS C 3 54 ? 45.087 -45.050 -5.591 1.00 50.16 56 HIS C O 1
ATOM 7113 N N . GLU C 3 55 ? 46.216 -46.691 -4.513 1.00 53.33 57 GLU C N 1
ATOM 7114 C CA . GLU C 3 55 ? 47.330 -46.798 -5.475 1.00 56.00 57 GLU C CA 1
ATOM 7115 C C . GLU C 3 55 ? 46.915 -47.066 -6.919 1.00 56.45 57 GLU C C 1
ATOM 7116 O O . GLU C 3 55 ? 47.505 -46.520 -7.839 1.00 57.27 57 GLU C O 1
ATOM 7122 N N . ASP C 3 56 ? 45.924 -47.920 -7.125 1.00 56.66 58 ASP C N 1
ATOM 7123 C CA . ASP C 3 56 ? 45.581 -48.307 -8.483 1.00 57.23 58 ASP C CA 1
ATOM 7124 C C . ASP C 3 56 ? 44.113 -48.076 -8.831 1.00 57.28 58 ASP C C 1
ATOM 7125 O O . ASP C 3 56 ? 43.747 -48.216 -9.990 1.00 58.36 58 ASP C O 1
ATOM 7130 N N . GLY C 3 57 ? 43.290 -47.716 -7.839 1.00 57.25 59 GLY C N 1
ATOM 7131 C CA . GLY C 3 57 ? 41.893 -47.296 -8.055 1.00 56.64 59 GLY C CA 1
ATOM 7132 C C . GLY C 3 57 ? 40.915 -48.471 -8.069 1.00 57.11 59 GLY C C 1
ATOM 7133 O O . GLY C 3 57 ? 39.753 -48.311 -8.434 1.00 57.25 59 GLY C O 1
ATOM 7134 N N . THR C 3 58 ? 41.405 -49.651 -7.687 1.00 57.26 60 THR C N 1
ATOM 7135 C CA . THR C 3 58 ? 40.614 -50.879 -7.627 1.00 56.98 60 THR C CA 1
ATOM 7136 C C . THR C 3 58 ? 39.518 -50.741 -6.586 1.00 56.63 60 THR C C 1
ATOM 7137 O O . THR C 3 58 ? 39.794 -50.468 -5.399 1.00 55.30 60 THR C O 1
ATOM 7141 N N . LEU C 3 59 ? 38.280 -50.951 -7.042 1.00 55.87 61 LEU C N 1
ATOM 7142 C CA . LEU C 3 59 ? 37.097 -50.927 -6.187 1.00 55.25 61 LEU C CA 1
ATOM 7143 C C . LEU C 3 59 ? 36.875 -52.300 -5.542 1.00 55.06 61 LEU C C 1
ATOM 7144 O O . LEU C 3 59 ? 36.869 -53.315 -6.239 1.00 54.84 61 LEU C O 1
ATOM 7149 N N . PHE C 3 60 ? 36.738 -52.341 -4.213 1.00 54.16 62 PHE C N 1
ATOM 7150 C CA . PHE C 3 60 ? 36.453 -53.597 -3.537 1.00 53.83 62 PHE C CA 1
ATOM 7151 C C . PHE C 3 60 ? 34.932 -53.736 -3.335 1.00 53.85 62 PHE C C 1
ATOM 7152 O O . PHE C 3 60 ? 34.258 -52.741 -3.009 1.00 53.38 62 PHE C O 1
ATOM 7160 N N . PRO C 3 61 ? 34.377 -54.954 -3.540 1.00 53.85 63 PRO C N 1
ATOM 7161 C CA . PRO C 3 61 ? 32.919 -55.075 -3.312 1.00 53.28 63 PRO C CA 1
ATOM 7162 C C . PRO C 3 61 ? 32.584 -54.940 -1.832 1.00 53.17 63 PRO C C 1
ATOM 7163 O O . PRO C 3 61 ? 33.448 -55.220 -0.979 1.00 53.06 63 PRO C O 1
ATOM 7167 N N . ARG C 3 62 ? 31.345 -54.525 -1.534 1.00 52.33 64 ARG C N 1
ATOM 7168 C CA . ARG C 3 62 ? 30.934 -54.197 -0.156 1.00 51.38 64 ARG C CA 1
ATOM 7169 C C . ARG C 3 62 ? 31.214 -55.316 0.825 1.00 51.41 64 ARG C C 1
ATOM 7170 O O . ARG C 3 62 ? 31.588 -55.056 1.960 1.00 49.74 64 ARG C O 1
ATOM 7178 N N . GLY C 3 63 ? 31.058 -56.567 0.380 1.00 52.34 65 GLY C N 1
ATOM 7179 C CA . GLY C 3 63 ? 31.063 -57.734 1.281 1.00 53.37 65 GLY C CA 1
ATOM 7180 C C . GLY C 3 63 ? 32.409 -58.424 1.441 1.00 54.70 65 GLY C C 1
ATOM 7181 O O . GLY C 3 63 ? 32.621 -59.215 2.379 1.00 54.89 65 GLY C O 1
ATOM 7182 N N . MET C 3 64 ? 33.317 -58.093 0.527 1.00 54.93 66 MET C N 1
ATOM 7183 C CA . MET C 3 64 ? 34.696 -58.572 0.532 1.00 55.46 66 MET C CA 1
ATOM 7184 C C . MET C 3 64 ? 35.360 -58.282 1.873 1.00 54.57 66 MET C C 1
ATOM 7185 O O . MET C 3 64 ? 35.172 -57.183 2.441 1.00 55.18 66 MET C O 1
ATOM 7190 N N . ILE C 3 65 ? 36.090 -59.252 2.420 1.00 53.64 67 ILE C N 1
ATOM 7191 C CA . ILE C 3 65 ? 36.703 -59.033 3.742 1.00 53.17 67 ILE C CA 1
ATOM 7192 C C . ILE C 3 65 ? 38.205 -58.692 3.627 1.00 53.19 67 ILE C C 1
ATOM 7193 O O . ILE C 3 65 ? 38.866 -59.039 2.629 1.00 52.15 67 ILE C O 1
ATOM 7198 N N . VAL C 3 66 ? 38.708 -57.988 4.641 1.00 52.97 68 VAL C N 1
ATOM 7199 C CA . VAL C 3 66 ? 40.068 -57.411 4.606 1.00 53.78 68 VAL C CA 1
ATOM 7200 C C . VAL C 3 66 ? 41.088 -58.508 4.308 1.00 54.39 68 VAL C C 1
ATOM 7201 O O . VAL C 3 66 ? 41.939 -58.335 3.433 1.00 54.22 68 VAL C O 1
ATOM 7205 N N . SER C 3 67 ? 40.945 -59.633 5.032 1.00 55.26 69 SER C N 1
ATOM 7206 C CA . SER C 3 67 ? 41.731 -60.876 4.873 1.00 55.84 69 SER C CA 1
ATOM 7207 C C . SER C 3 67 ? 41.939 -61.308 3.422 1.00 55.76 69 SER C C 1
ATOM 7208 O O . SER C 3 67 ? 42.965 -61.930 3.092 1.00 55.68 69 SER C O 1
ATOM 7211 N N . ASP C 3 68 ? 40.975 -60.973 2.567 1.00 55.44 70 ASP C N 1
ATOM 7212 C CA . ASP C 3 68 ? 40.964 -61.396 1.167 1.00 55.54 70 ASP C CA 1
ATOM 7213 C C . ASP C 3 68 ? 41.345 -60.284 0.212 1.00 55.33 70 ASP C C 1
ATOM 7214 O O . ASP C 3 68 ? 41.330 -60.467 -1.017 1.00 54.85 70 ASP C O 1
ATOM 7219 N N . ALA C 3 69 ? 41.651 -59.106 0.760 1.00 55.45 71 ALA C N 1
ATOM 7220 C CA . ALA C 3 69 ? 41.824 -57.920 -0.098 1.00 54.73 71 ALA C CA 1
ATOM 7221 C C . ALA C 3 69 ? 43.248 -57.783 -0.668 1.00 54.17 71 ALA C C 1
ATOM 7222 O O . ALA C 3 69 ? 43.466 -57.028 -1.647 1.00 54.85 71 ALA C O 1
ATOM 7224 N N . GLY C 3 70 ? 44.208 -58.501 -0.073 1.00 52.54 72 GLY C N 1
ATOM 7225 C CA . GLY C 3 70 ? 45.599 -58.448 -0.564 1.00 52.16 72 GLY C CA 1
ATOM 7226 C C . GLY C 3 70 ? 46.235 -57.086 -0.273 1.00 51.12 72 GLY C C 1
ATOM 7227 O O . GLY C 3 70 ? 46.935 -56.512 -1.101 1.00 50.85 72 GLY C O 1
ATOM 7228 N N . LEU C 3 71 ? 45.975 -56.575 0.922 1.00 50.80 73 LEU C N 1
ATOM 7229 C CA . LEU C 3 71 ? 46.462 -55.267 1.318 1.00 50.26 73 LEU C CA 1
ATOM 7230 C C . LEU C 3 71 ? 47.836 -55.424 1.943 1.00 49.36 73 LEU C C 1
ATOM 7231 O O . LEU C 3 71 ? 48.088 -56.391 2.694 1.00 49.35 73 LEU C O 1
ATOM 7236 N N . ARG C 3 72 ? 48.715 -54.460 1.673 1.00 48.30 74 ARG C N 1
ATOM 7237 C CA . ARG C 3 72 ? 49.943 -54.312 2.475 1.00 47.08 74 ARG C CA 1
ATOM 7238 C C . ARG C 3 72 ? 49.602 -53.579 3.752 1.00 46.32 74 ARG C C 1
ATOM 7239 O O . ARG C 3 72 ? 48.799 -52.647 3.727 1.00 46.00 74 ARG C O 1
ATOM 7247 N N . PRO C 3 73 ? 50.224 -53.967 4.876 1.00 46.11 75 PRO C N 1
ATOM 7248 C CA . PRO C 3 73 ? 49.990 -53.197 6.096 1.00 45.83 75 PRO C CA 1
ATOM 7249 C C . PRO C 3 73 ? 50.165 -51.702 5.801 1.00 46.39 75 PRO C C 1
ATOM 7250 O O . PRO C 3 73 ? 51.150 -51.281 5.127 1.00 45.70 75 PRO C O 1
ATOM 7254 N N . THR C 3 74 ? 49.183 -50.915 6.221 1.00 45.94 76 THR C N 1
ATOM 7255 C CA . THR C 3 74 ? 49.339 -49.492 6.170 1.00 45.63 76 THR C CA 1
ATOM 7256 C C . THR C 3 74 ? 48.961 -48.988 4.752 1.00 45.23 76 THR C C 1
ATOM 7257 O O . THR C 3 74 ? 49.052 -47.799 4.472 1.00 46.04 76 THR C O 1
ATOM 7261 N N . GLU C 3 75 ? 48.499 -49.893 3.887 1.00 44.65 77 GLU C N 1
ATOM 7262 C CA . GLU C 3 75 ? 47.951 -49.545 2.562 1.00 43.54 77 GLU C CA 1
ATOM 7263 C C . GLU C 3 75 ? 46.979 -48.381 2.673 1.00 43.21 77 GLU C C 1
ATOM 7264 O O . GLU C 3 75 ? 46.176 -48.297 3.638 1.00 42.14 77 GLU C O 1
ATOM 7270 N N . THR C 3 76 ? 47.035 -47.464 1.698 1.00 42.00 78 THR C N 1
ATOM 7271 C CA . THR C 3 76 ? 46.068 -46.373 1.673 1.00 40.95 78 THR C CA 1
ATOM 7272 C C . THR C 3 76 ? 44.844 -46.777 0.865 1.00 41.12 78 THR C C 1
ATOM 7273 O O . THR C 3 76 ? 44.951 -47.237 -0.286 1.00 40.07 78 THR C O 1
ATOM 7277 N N . LEU C 3 77 ? 43.698 -46.488 1.459 1.00 41.73 79 LEU C N 1
ATOM 7278 C CA . LEU C 3 77 ? 42.380 -46.788 0.873 1.00 41.42 79 LEU C CA 1
ATOM 7279 C C . LEU C 3 77 ? 41.541 -45.528 0.765 1.00 41.83 79 LEU C C 1
ATOM 7280 O O . LEU C 3 77 ? 41.381 -44.798 1.758 1.00 42.54 79 LEU C O 1
ATOM 7285 N N . ASP C 3 78 ? 41.001 -45.259 -0.426 1.00 42.57 80 ASP C N 1
ATOM 7286 C CA . ASP C 3 78 ? 40.006 -44.193 -0.603 1.00 43.29 80 ASP C CA 1
ATOM 7287 C C . ASP C 3 78 ? 38.641 -44.672 -0.095 1.00 44.20 80 ASP C C 1
ATOM 7288 O O . ASP C 3 78 ? 38.281 -45.832 -0.315 1.00 44.29 80 ASP C O 1
ATOM 7293 N N . ILE C 3 79 ? 37.930 -43.827 0.635 1.00 44.09 81 ILE C N 1
ATOM 7294 C CA . ILE C 3 79 ? 36.591 -44.179 1.088 1.00 45.32 81 ILE C CA 1
ATOM 7295 C C . ILE C 3 79 ? 35.723 -43.152 0.410 1.00 46.18 81 ILE C C 1
ATOM 7296 O O . ILE C 3 79 ? 35.795 -41.931 0.704 1.00 44.94 81 ILE C O 1
ATOM 7301 N N . ILE C 3 80 ? 34.954 -43.643 -0.559 1.00 47.03 82 ILE C N 1
ATOM 7302 C CA . ILE C 3 80 ? 34.194 -42.780 -1.463 1.00 48.82 82 ILE C CA 1
ATOM 7303 C C . ILE C 3 80 ? 32.657 -42.971 -1.351 1.00 49.99 82 ILE C C 1
ATOM 7304 O O . ILE C 3 80 ? 32.179 -44.061 -1.016 1.00 50.37 82 ILE C O 1
ATOM 7309 N N . PHE C 3 81 ? 31.914 -41.887 -1.592 1.00 51.42 83 PHE C N 1
ATOM 7310 C CA . PHE C 3 81 ? 30.440 -41.900 -1.667 1.00 52.14 83 PHE C CA 1
ATOM 7311 C C . PHE C 3 81 ? 29.988 -42.409 -3.027 1.00 53.64 83 PHE C C 1
ATOM 7312 O O . PHE C 3 81 ? 30.301 -41.810 -4.079 1.00 51.58 83 PHE C O 1
ATOM 7320 N N . MET C 3 82 ? 29.252 -43.521 -2.995 1.00 55.96 84 MET C N 1
ATOM 7321 C CA . MET C 3 82 ? 28.597 -44.047 -4.198 1.00 58.73 84 MET C CA 1
ATOM 7322 C C . MET C 3 82 ? 27.108 -44.434 -3.970 1.00 59.34 84 MET C C 1
ATOM 7323 O O . MET C 3 82 ? 26.595 -44.415 -2.837 1.00 59.34 84 MET C O 1
ATOM 7328 N N . ASP C 3 83 ? 26.419 -44.796 -5.045 1.00 61.01 85 ASP C N 1
ATOM 7329 C CA . ASP C 3 83 ? 25.042 -45.325 -4.911 1.00 61.99 85 ASP C CA 1
ATOM 7330 C C . ASP C 3 83 ? 24.890 -46.756 -5.419 1.00 61.86 85 ASP C C 1
ATOM 7331 O O . ASP C 3 83 ? 25.869 -47.488 -5.567 1.00 62.16 85 ASP C O 1
#

Radius of gyration: 29.89 Å; Cα contacts (8 Å, |Δi|>4): 1522; chains: 3; bounding box: 99×68×59 Å